Protein AF-A0A3M3ZD03-F1 (afdb_monomer_lite)

Sequence (1119 aa):
MASASLRAPFSVDIQGDQLVVYQADQAEGIVTRTICTLDLRHQHSFYLSSDGVVCRDVQGFEFSLETHDSDETHELLTALSRALLRHGRRKTRRRLMGVFVLLVVLCLGASWLGRALELPVAMPAAQVITPSVPSAPKPDLAKRSAPAPIASEPRQSAADVAPDDGWTLPREVRATLPQKLHNAAERKLFTVDYSSGHARTLYVFSDPGCPNCQRLESSLNTLSDAFNVVVFPVPVIGKETSIAAITPVLCLPPEQRKTAWDRLFDAAPEGVNLGKLRLKPASERVEVKAAQPAGTCDVAEKALGINQTAYQAYRIPGTPWVISDDGRYVPQTLLRDPIRLKAFLDEQPARQVQGGRMRPNDYAVERTRLNRRVYHSALAEWLMGPGSLTLGLAGSVVGGVLYPVSLWLSLPALLVWSPVMLLEPWQMPMRMPSDMDRLDPSTQRQVTGKLLGYLPVTAMRTVMLKAAGILYMGYLRGRDAGRELWLSLDDMTRHILMFGTTGAGKTEALLGYVLGQLGYGKGLIYSDGKAQNDVAAAIVSLARRFGREDDVRMMNFITGGRSRAQELLEDNKSRGQTNTVNAFGIAQETYIINLMDSMLPPAGNDAGWQEKARAMIQALVFSLVYKCRREGTVMSQRTIQAHLPLRAIAKLYIQSVEQQWHEDAQLPLKNYLGTLSGFDLAKVDSPEEWATTALDQHGFLIQQFTRMLALFNDTYGHVFARDAGDIDLKDVVHNDRILVVLIPALEISSTEAATLGRLYVSQLAMILSQDLGEKLEGKPEDILVIRKYKDRFPFLWICDEVGAYYTEKLGELATQVRSLGFCLLLASQEAQRLKSAAGDKVWTLIGNMGVRITGKIMDPKDTLEILQLMAGTEYLPVMSGMVRQAGIMGASWEEADTLSLKDEKKVSVEEVQQLKEGENITLFNGQVIRGSSLYIHDADKLSKEAIRINRFIEVAPPALDTLLAGAPARIRRSYPRADRVQQILYHLAMKPGRSDLENLVLTDPTLVVLNELGEEWRLIWRRRPGAAVRSTLLWHTALEHVPKRGSGYVAQSSTALDLTVGSKRLQAYQAQHIDPARAPKVKGKAPAPRATTSVPPSHDQAPPYFDDGSYSPAPFDWD

InterPro domains:
  IPR012336 Thioredoxin-like fold [PF13098] (195-328)
  IPR027417 P-loop containing nucleoside triphosphate hydrolase [G3DSA:3.40.50.300] (467-586)
  IPR027417 P-loop containing nucleoside triphosphate hydrolase [G3DSA:3.40.50.300] (693-939)
  IPR027417 P-loop containing nucleoside triphosphate hydrolase [SSF52540] (471-927)
  IPR036249 Thioredoxin-like superfamily [SSF52833] (170-345)
  IPR048176 TrbC, F-type conjugative transfer protein [NF041447] (365-1049)

Structure (mmCIF, N/CA/C/O backbone):
data_AF-A0A3M3ZD03-F1
#
_entry.id   AF-A0A3M3ZD03-F1
#
loop_
_atom_site.group_PDB
_atom_site.id
_atom_site.type_symbol
_atom_site.label_atom_id
_atom_site.label_alt_id
_atom_site.label_comp_id
_atom_site.label_asym_id
_atom_site.label_entity_id
_atom_site.label_seq_id
_atom_site.pdbx_PDB_ins_code
_atom_site.Cartn_x
_atom_site.Cartn_y
_atom_site.Cartn_z
_atom_site.occupancy
_atom_site.B_iso_or_equiv
_atom_site.auth_seq_id
_atom_site.auth_comp_id
_atom_site.auth_asym_id
_atom_site.auth_atom_id
_atom_site.pdbx_PDB_model_num
ATOM 1 N N . MET A 1 1 ? 46.909 -82.874 18.736 1.00 33.12 1 MET A N 1
ATOM 2 C CA . MET A 1 1 ? 46.557 -82.681 17.315 1.00 33.12 1 MET A CA 1
ATOM 3 C C . MET A 1 1 ? 45.463 -81.630 17.263 1.00 33.12 1 MET A C 1
ATOM 5 O O . MET A 1 1 ? 44.327 -81.942 17.583 1.00 33.12 1 MET A O 1
ATOM 9 N N . ALA A 1 2 ? 45.829 -80.374 17.007 1.00 30.62 2 ALA A N 1
ATOM 10 C CA . ALA A 1 2 ? 44.877 -79.280 16.848 1.00 30.62 2 ALA A CA 1
ATOM 11 C C . ALA A 1 2 ? 44.423 -79.254 15.384 1.00 30.62 2 ALA A C 1
ATOM 13 O O . ALA A 1 2 ? 45.260 -79.136 14.490 1.00 30.62 2 ALA A O 1
ATOM 14 N N . SER A 1 3 ? 43.122 -79.405 15.134 1.00 30.72 3 SER A N 1
ATOM 15 C CA . SER A 1 3 ? 42.540 -79.150 13.819 1.00 30.72 3 SER A CA 1
ATOM 16 C C . SER A 1 3 ? 42.539 -77.640 13.585 1.00 30.72 3 SER A C 1
ATOM 18 O O . SER A 1 3 ? 41.701 -76.924 14.132 1.00 30.72 3 SER A O 1
ATOM 20 N N . ALA A 1 4 ? 43.497 -77.150 12.802 1.00 34.88 4 ALA A N 1
ATOM 21 C CA . ALA A 1 4 ? 43.417 -75.821 12.220 1.00 34.88 4 ALA A CA 1
ATOM 22 C C . ALA A 1 4 ? 42.181 -75.779 11.309 1.00 34.88 4 ALA A C 1
ATOM 24 O O . ALA A 1 4 ? 42.120 -76.506 10.317 1.00 34.88 4 ALA A O 1
ATOM 25 N N . SER A 1 5 ? 41.179 -74.970 11.653 1.00 35.03 5 SER A N 1
ATOM 26 C CA . SER A 1 5 ? 40.095 -74.664 10.724 1.00 35.03 5 SER A CA 1
ATOM 27 C C . SER A 1 5 ? 40.666 -73.780 9.617 1.00 35.03 5 SER A C 1
ATOM 29 O O . SER A 1 5 ? 40.925 -72.599 9.845 1.00 35.03 5 SER A O 1
ATOM 31 N N . LEU A 1 6 ? 40.888 -74.358 8.437 1.00 47.16 6 LEU A N 1
ATOM 32 C CA . LEU A 1 6 ? 41.046 -73.622 7.184 1.00 47.16 6 LEU A CA 1
ATOM 33 C C . LEU A 1 6 ? 39.794 -72.750 6.992 1.00 47.16 6 LEU A C 1
ATOM 35 O O . LEU A 1 6 ? 38.740 -73.255 6.618 1.00 47.16 6 LEU A O 1
ATOM 39 N N . ARG A 1 7 ? 39.879 -71.458 7.328 1.00 54.72 7 ARG A N 1
ATOM 40 C CA . ARG A 1 7 ? 38.839 -70.466 7.023 1.00 54.72 7 ARG A CA 1
ATOM 41 C C . ARG A 1 7 ? 39.310 -69.637 5.828 1.00 54.72 7 ARG A C 1
ATOM 43 O O . ARG A 1 7 ? 40.436 -69.147 5.817 1.00 54.72 7 ARG A O 1
ATOM 50 N N . ALA A 1 8 ? 38.464 -69.535 4.808 1.00 60.19 8 ALA A N 1
ATOM 51 C CA . ALA A 1 8 ? 38.769 -68.861 3.550 1.00 60.19 8 ALA A CA 1
ATOM 52 C C . ALA A 1 8 ? 38.839 -67.323 3.732 1.00 60.19 8 ALA A C 1
ATOM 54 O O . ALA A 1 8 ? 37.929 -66.757 4.340 1.00 60.19 8 ALA A O 1
ATOM 55 N N . PRO A 1 9 ? 39.866 -66.621 3.215 1.00 66.31 9 PRO A N 1
ATOM 56 C CA . PRO A 1 9 ? 40.000 -65.169 3.365 1.00 66.31 9 PRO A CA 1
ATOM 57 C C . PRO A 1 9 ? 39.006 -64.381 2.492 1.00 66.31 9 PRO A C 1
ATOM 59 O O . PRO A 1 9 ? 38.645 -64.796 1.385 1.00 66.31 9 PRO A O 1
ATOM 62 N N . PHE A 1 10 ? 38.596 -63.197 2.963 1.00 72.69 10 PHE A N 1
ATOM 63 C CA . PHE A 1 10 ? 37.741 -62.280 2.200 1.00 72.69 10 PHE A CA 1
ATOM 64 C C . PHE A 1 10 ? 38.502 -61.664 1.020 1.00 72.69 10 PHE A C 1
ATOM 66 O O . PHE A 1 10 ? 39.571 -61.068 1.179 1.00 72.69 10 PHE A O 1
ATOM 73 N N . SER A 1 11 ? 37.922 -61.755 -0.173 1.00 77.44 11 SER A N 1
ATOM 74 C CA . SER A 1 11 ? 38.433 -61.151 -1.400 1.00 77.44 11 SER A CA 1
ATOM 75 C C . SER A 1 11 ? 37.445 -60.120 -1.939 1.00 77.44 11 SER A C 1
ATOM 77 O O . SER A 1 11 ? 36.230 -60.307 -1.913 1.00 77.44 11 SER A O 1
ATOM 79 N N . VAL A 1 12 ? 37.980 -58.998 -2.418 1.00 81.12 12 VAL A N 1
ATOM 80 C CA . VAL A 1 12 ? 37.195 -57.899 -2.990 1.00 81.12 12 VAL A CA 1
ATOM 81 C C . VAL A 1 12 ? 37.713 -57.636 -4.393 1.00 81.12 12 VAL A C 1
ATOM 83 O O . VAL A 1 12 ? 38.874 -57.246 -4.553 1.00 81.12 12 VAL A O 1
ATOM 86 N N . ASP A 1 13 ? 36.856 -57.823 -5.393 1.00 83.19 13 ASP A N 1
ATOM 87 C CA . ASP A 1 13 ? 37.157 -57.479 -6.782 1.00 83.19 13 ASP A CA 1
ATOM 88 C C . ASP A 1 13 ? 36.322 -56.276 -7.233 1.00 83.19 13 ASP A C 1
ATOM 90 O O . ASP A 1 13 ? 35.200 -56.059 -6.776 1.00 83.19 13 ASP A O 1
ATOM 94 N N . ILE A 1 14 ? 36.898 -55.455 -8.113 1.00 81.69 14 ILE A N 1
ATOM 95 C CA . ILE A 1 14 ? 36.231 -54.279 -8.675 1.00 81.69 14 ILE A CA 1
ATOM 96 C C . ILE A 1 14 ? 36.340 -54.343 -10.196 1.00 81.69 14 ILE A C 1
ATOM 98 O O . ILE A 1 14 ? 37.401 -54.052 -10.766 1.00 81.69 14 ILE A O 1
ATOM 102 N N . GLN A 1 15 ? 35.223 -54.656 -10.850 1.00 78.38 15 GLN A N 1
ATOM 103 C CA . GLN A 1 15 ? 35.100 -54.695 -12.304 1.00 78.38 15 GLN A CA 1
ATOM 104 C C . GLN A 1 15 ? 34.228 -53.535 -12.784 1.00 78.38 15 GLN A C 1
ATOM 106 O O . GLN A 1 15 ? 33.043 -53.437 -12.479 1.00 78.38 15 GLN A O 1
ATOM 111 N N . GLY A 1 16 ? 34.834 -52.613 -13.537 1.00 79.19 16 GLY A N 1
ATOM 112 C CA . GLY A 1 16 ? 34.157 -51.379 -13.937 1.00 79.19 16 GLY A CA 1
ATOM 113 C C . GLY A 1 16 ? 33.800 -50.523 -12.720 1.00 79.19 16 GLY A C 1
ATOM 114 O O . GLY A 1 16 ? 34.702 -50.101 -11.995 1.00 79.19 16 GLY A O 1
ATOM 115 N N . ASP A 1 17 ? 32.503 -50.279 -12.527 1.00 79.75 17 ASP A N 1
ATOM 116 C CA . ASP A 1 17 ? 31.950 -49.560 -11.373 1.00 79.75 17 ASP A CA 1
ATOM 117 C C . ASP A 1 17 ? 31.309 -50.507 -10.334 1.00 79.75 17 ASP A C 1
ATOM 119 O O . ASP A 1 17 ? 30.810 -50.035 -9.321 1.00 79.75 17 ASP A O 1
ATOM 123 N N . GLN A 1 18 ? 31.347 -51.831 -10.531 1.00 83.25 18 GLN A N 1
ATOM 124 C CA . GLN A 1 18 ? 30.811 -52.794 -9.565 1.00 83.25 18 GLN A CA 1
ATOM 125 C C . GLN A 1 18 ? 31.908 -53.321 -8.635 1.00 83.25 18 GLN A C 1
ATOM 127 O O . GLN A 1 18 ? 32.960 -53.775 -9.089 1.00 83.25 18 GLN A O 1
ATOM 132 N N . LEU A 1 19 ? 31.649 -53.268 -7.330 1.00 84.50 19 LEU A N 1
ATOM 133 C CA . LEU A 1 19 ? 32.459 -53.857 -6.270 1.00 84.50 19 LEU A CA 1
ATOM 134 C C . LEU A 1 19 ? 31.780 -55.137 -5.787 1.00 84.50 19 LEU A C 1
ATOM 136 O O . LEU A 1 19 ? 30.629 -55.102 -5.362 1.00 84.50 19 LEU A O 1
ATOM 140 N N . VAL A 1 20 ? 32.497 -56.255 -5.829 1.00 84.75 20 VAL A N 1
ATOM 141 C CA . VAL A 1 20 ? 32.002 -57.564 -5.391 1.00 84.75 20 VAL A CA 1
ATOM 142 C C . VAL A 1 20 ? 32.858 -58.051 -4.232 1.00 84.75 20 VAL A C 1
ATOM 144 O O . VAL A 1 20 ? 34.078 -58.169 -4.360 1.00 84.75 20 VAL A O 1
ATOM 147 N N . VAL A 1 21 ? 32.216 -58.337 -3.103 1.00 83.94 21 VAL A N 1
ATOM 148 C CA . VAL A 1 21 ? 32.845 -58.938 -1.924 1.00 83.94 21 VAL A CA 1
ATOM 149 C C . VAL A 1 21 ? 32.459 -60.407 -1.870 1.00 83.94 21 VAL A C 1
ATOM 151 O O . VAL A 1 21 ? 31.273 -60.740 -1.854 1.00 83.94 21 VAL A O 1
ATOM 154 N N . TYR A 1 22 ? 33.451 -61.288 -1.816 1.00 81.81 22 TYR A N 1
ATOM 155 C CA . TYR A 1 22 ? 33.236 -62.727 -1.749 1.00 81.81 22 TYR A CA 1
ATOM 156 C C . TYR A 1 22 ? 34.307 -63.418 -0.903 1.00 81.81 22 TYR A C 1
ATOM 158 O O . TYR A 1 22 ? 35.400 -62.897 -0.689 1.00 81.81 22 TYR A O 1
ATOM 166 N N . GLN A 1 23 ? 33.989 -64.610 -0.418 1.00 77.75 23 GLN A N 1
ATOM 167 C CA . GLN A 1 23 ? 34.917 -65.490 0.277 1.00 77.75 23 GLN A CA 1
ATOM 168 C C . GLN A 1 23 ? 35.384 -66.571 -0.707 1.00 77.75 23 GLN A C 1
ATOM 170 O O . GLN A 1 23 ? 34.569 -67.138 -1.441 1.00 77.75 23 GLN A O 1
ATOM 175 N N . ALA A 1 24 ? 36.694 -66.807 -0.782 1.00 65.50 24 ALA A N 1
ATOM 176 C CA . ALA A 1 24 ? 37.278 -67.777 -1.709 1.00 65.50 24 ALA A CA 1
ATOM 177 C C . ALA A 1 24 ? 38.347 -68.614 -1.013 1.00 65.50 24 ALA A C 1
ATOM 179 O O . ALA A 1 24 ? 39.208 -68.073 -0.317 1.00 65.50 24 ALA A O 1
ATOM 180 N N . ASP A 1 25 ? 38.291 -69.929 -1.213 1.00 62.06 25 ASP A N 1
ATOM 181 C CA . ASP A 1 25 ? 39.289 -70.843 -0.668 1.00 62.06 25 ASP A CA 1
ATOM 182 C C . ASP A 1 25 ? 40.541 -70.850 -1.560 1.00 62.06 25 ASP A C 1
ATOM 184 O O . ASP A 1 25 ? 40.458 -70.991 -2.786 1.00 62.06 25 ASP A O 1
ATOM 188 N N . GLN A 1 26 ? 41.716 -70.653 -0.958 1.00 54.50 26 GLN A N 1
ATOM 189 C CA . GLN A 1 26 ? 42.963 -70.428 -1.699 1.00 54.50 26 GLN A CA 1
ATOM 190 C C . GLN A 1 26 ? 43.476 -71.681 -2.423 1.00 54.50 26 GLN A C 1
ATOM 192 O O . GLN A 1 26 ? 44.328 -71.553 -3.301 1.00 54.50 26 GLN A O 1
ATOM 197 N N . ALA A 1 27 ? 42.965 -72.871 -2.094 1.00 53.16 27 ALA A N 1
ATOM 198 C CA . ALA A 1 27 ? 43.420 -74.125 -2.691 1.00 53.16 27 ALA A CA 1
ATOM 199 C C . ALA A 1 27 ? 42.827 -74.414 -4.086 1.00 53.16 27 ALA A C 1
ATOM 201 O O . ALA A 1 27 ? 43.486 -75.078 -4.881 1.00 53.16 27 ALA A O 1
ATOM 202 N N . GLU A 1 28 ? 41.636 -73.894 -4.418 1.00 54.72 28 GLU A N 1
ATOM 203 C CA . GLU A 1 28 ? 40.950 -74.221 -5.687 1.00 54.72 28 GLU A CA 1
ATOM 204 C C . GLU A 1 28 ? 40.420 -73.004 -6.469 1.00 54.72 28 GLU A C 1
ATOM 206 O O . GLU A 1 28 ? 39.967 -73.152 -7.602 1.00 54.72 28 GLU A O 1
ATOM 211 N N . GLY A 1 29 ? 40.479 -71.782 -5.919 1.00 54.53 29 GLY A N 1
ATOM 212 C CA . GLY A 1 29 ? 39.998 -70.576 -6.615 1.00 54.53 29 GLY A CA 1
ATOM 213 C C . GLY A 1 29 ? 38.481 -70.546 -6.852 1.00 54.53 29 GLY A C 1
ATOM 214 O O . GLY A 1 29 ? 37.985 -69.687 -7.583 1.00 54.53 29 GLY A O 1
ATOM 215 N N . ILE A 1 30 ? 37.741 -71.467 -6.232 1.00 59.69 30 ILE A N 1
ATOM 216 C CA . ILE A 1 30 ? 36.285 -71.560 -6.304 1.00 59.69 30 ILE A CA 1
ATOM 217 C C . ILE A 1 30 ? 35.687 -70.570 -5.295 1.00 59.69 30 ILE A C 1
ATOM 219 O O . ILE A 1 30 ? 36.032 -70.574 -4.110 1.00 59.69 30 ILE A O 1
ATOM 223 N N . VAL A 1 31 ? 34.796 -69.696 -5.773 1.00 62.91 31 VAL A N 1
ATOM 224 C CA . VAL A 1 31 ? 34.052 -68.749 -4.930 1.00 62.91 31 VAL A CA 1
ATOM 225 C C . VAL A 1 31 ? 33.046 -69.534 -4.095 1.00 62.91 31 VAL A C 1
ATOM 227 O O . VAL A 1 31 ? 32.123 -70.131 -4.644 1.00 62.91 31 VAL A O 1
ATOM 230 N N . THR A 1 32 ? 33.214 -69.537 -2.774 1.00 61.72 32 THR A N 1
ATOM 231 C CA . THR A 1 32 ? 32.361 -70.318 -1.867 1.00 61.72 32 THR A CA 1
ATOM 232 C C . THR A 1 32 ? 31.129 -69.536 -1.414 1.00 61.72 32 THR A C 1
ATOM 234 O O . THR A 1 32 ? 30.069 -70.129 -1.228 1.00 61.72 32 THR A O 1
ATOM 237 N N . ARG A 1 33 ? 31.227 -68.204 -1.274 1.00 72.25 33 ARG A N 1
ATOM 238 C CA . ARG A 1 33 ? 30.098 -67.336 -0.888 1.00 72.25 33 ARG A CA 1
ATOM 239 C C . ARG A 1 33 ? 30.298 -65.896 -1.364 1.00 72.25 33 ARG A C 1
ATOM 241 O O . ARG A 1 33 ? 31.300 -65.272 -1.027 1.00 72.25 33 ARG A O 1
ATOM 248 N N . THR A 1 34 ? 29.324 -65.337 -2.084 1.00 76.50 34 THR A N 1
ATOM 249 C CA . THR A 1 34 ? 29.262 -63.893 -2.381 1.00 76.50 34 THR A CA 1
ATOM 250 C C . THR A 1 34 ? 28.507 -63.185 -1.262 1.00 76.50 34 THR A C 1
ATOM 252 O O . THR A 1 34 ? 27.399 -63.588 -0.919 1.00 76.50 34 THR A O 1
ATOM 255 N N . ILE A 1 35 ? 29.110 -62.149 -0.681 1.00 75.19 35 ILE A N 1
ATOM 256 C CA . ILE A 1 35 ? 28.573 -61.430 0.483 1.00 75.19 35 ILE A CA 1
ATOM 257 C C . ILE A 1 35 ? 27.744 -60.237 0.024 1.00 75.19 35 ILE A C 1
ATOM 259 O O . ILE A 1 35 ? 26.607 -60.072 0.453 1.00 75.19 35 ILE A O 1
ATOM 263 N N . CYS A 1 36 ? 28.294 -59.412 -0.868 1.00 78.19 36 CYS A N 1
ATOM 264 C CA . CYS A 1 36 ? 27.559 -58.290 -1.437 1.00 78.19 36 CYS A CA 1
ATOM 265 C C . CYS A 1 36 ? 28.145 -57.830 -2.774 1.00 78.19 36 CYS A C 1
ATOM 267 O O . CYS A 1 36 ? 29.327 -58.022 -3.074 1.00 78.19 36 CYS A O 1
ATOM 269 N N . THR A 1 37 ? 27.291 -57.187 -3.564 1.00 81.50 37 THR A N 1
ATOM 270 C CA . THR A 1 37 ? 27.637 -56.509 -4.815 1.00 81.50 37 THR A CA 1
ATOM 271 C C . THR A 1 37 ? 27.152 -55.068 -4.732 1.00 81.50 37 THR A C 1
ATOM 273 O O . THR A 1 37 ? 25.969 -54.841 -4.484 1.00 81.50 37 THR A O 1
ATOM 276 N N . LEU A 1 38 ? 28.046 -54.103 -4.928 1.00 80.88 38 LEU A N 1
ATOM 277 C CA . LEU A 1 38 ? 27.780 -52.676 -4.748 1.00 80.88 38 LEU A CA 1
ATOM 278 C C . LEU A 1 38 ? 28.172 -51.876 -5.990 1.00 80.88 38 LEU A C 1
ATOM 280 O O . LEU A 1 38 ? 29.216 -52.136 -6.585 1.00 80.88 38 LEU A O 1
ATOM 284 N N . ASP A 1 39 ? 27.368 -50.878 -6.360 1.00 80.50 39 ASP A N 1
ATOM 285 C CA . ASP A 1 39 ? 27.700 -49.943 -7.440 1.00 80.50 39 ASP A CA 1
ATOM 286 C C . ASP A 1 39 ? 28.439 -48.723 -6.870 1.00 80.50 39 ASP A C 1
ATOM 288 O O . ASP A 1 39 ? 27.888 -47.880 -6.164 1.00 80.50 39 ASP A O 1
ATOM 292 N N . LEU A 1 40 ? 29.718 -48.589 -7.210 1.00 77.44 40 LEU A N 1
ATOM 293 C CA . LEU A 1 40 ? 30.585 -47.510 -6.743 1.00 77.44 40 LEU A CA 1
ATOM 294 C C . LEU A 1 40 ? 30.135 -46.114 -7.202 1.00 77.44 40 LEU A C 1
ATOM 296 O O . LEU A 1 40 ? 30.626 -45.118 -6.659 1.00 77.44 40 LEU A O 1
ATOM 300 N N . ARG A 1 41 ? 29.211 -45.994 -8.166 1.00 77.00 41 ARG A N 1
ATOM 301 C CA . ARG A 1 41 ? 28.620 -44.704 -8.572 1.00 77.00 41 ARG A CA 1
ATOM 302 C C . ARG A 1 41 ? 27.841 -44.037 -7.446 1.00 77.00 41 ARG A C 1
ATOM 304 O O . ARG A 1 41 ? 27.791 -42.810 -7.404 1.00 77.00 41 ARG A O 1
ATOM 311 N N . HIS A 1 42 ? 27.308 -44.831 -6.524 1.00 74.88 42 HIS A N 1
ATOM 312 C CA . HIS A 1 42 ? 26.517 -44.364 -5.392 1.00 74.88 42 HIS A CA 1
ATOM 313 C C . HIS A 1 42 ? 27.384 -43.856 -4.222 1.00 74.88 42 HIS A C 1
ATOM 315 O O . HIS A 1 42 ? 26.862 -43.399 -3.221 1.00 74.88 42 HIS A O 1
ATOM 321 N N . GLN A 1 43 ? 28.721 -43.859 -4.346 1.00 72.94 43 GLN A N 1
ATOM 322 C CA . GLN A 1 43 ? 29.657 -43.312 -3.345 1.00 72.94 43 GLN A CA 1
ATOM 323 C C . GLN A 1 43 ? 29.438 -43.853 -1.921 1.00 72.94 43 GLN A C 1
ATOM 325 O O . GLN A 1 43 ? 29.333 -43.104 -0.950 1.00 72.94 43 GLN A O 1
ATOM 330 N N . HIS A 1 44 ? 29.421 -45.176 -1.796 1.00 77.00 44 HIS A N 1
ATOM 331 C CA . HIS A 1 44 ? 29.305 -45.849 -0.509 1.00 77.00 44 HIS A CA 1
ATOM 332 C C . HIS A 1 44 ? 30.468 -45.524 0.447 1.00 77.00 44 HIS A C 1
ATOM 334 O O . HIS A 1 44 ? 31.640 -45.502 0.059 1.00 77.00 44 HIS A O 1
ATOM 340 N N . SER A 1 45 ? 30.136 -45.329 1.722 1.00 77.75 45 SER A N 1
ATOM 341 C CA . SER A 1 45 ? 31.073 -45.181 2.837 1.00 77.75 45 SER A CA 1
ATOM 342 C C . SER A 1 45 ? 31.031 -46.422 3.728 1.00 77.75 45 SER A C 1
ATOM 344 O O . SER A 1 45 ? 29.963 -46.976 3.967 1.00 77.75 45 SER A O 1
ATOM 346 N N . PHE A 1 46 ? 32.195 -46.873 4.199 1.00 80.31 46 PHE A N 1
ATOM 347 C CA . PHE A 1 46 ? 32.319 -48.059 5.050 1.00 80.31 46 PHE A CA 1
ATOM 348 C C . PHE A 1 46 ? 32.923 -47.660 6.393 1.00 80.31 46 PHE A C 1
ATOM 350 O O . PHE A 1 46 ? 33.963 -46.998 6.422 1.00 80.31 46 PHE A O 1
ATOM 357 N N . TYR A 1 47 ? 32.292 -48.058 7.494 1.00 75.44 47 TYR A N 1
ATOM 358 C CA . TYR A 1 47 ? 32.796 -47.819 8.848 1.00 75.44 47 TYR A CA 1
ATOM 359 C C . TYR A 1 47 ? 32.520 -49.009 9.767 1.00 75.44 47 TYR A C 1
ATOM 361 O O . TYR A 1 47 ? 31.695 -49.870 9.473 1.00 75.44 47 TYR A O 1
ATOM 369 N N . LEU A 1 48 ? 33.253 -49.066 10.878 1.00 74.00 48 LEU A N 1
ATOM 370 C CA . LEU A 1 48 ? 33.087 -50.091 11.905 1.00 74.00 48 LEU A CA 1
ATOM 371 C C . LEU A 1 48 ? 31.958 -49.691 12.859 1.00 74.00 48 LEU A C 1
ATOM 373 O O . LEU A 1 48 ? 31.959 -48.574 13.378 1.00 74.00 48 LEU A O 1
ATOM 377 N N . SER A 1 49 ? 31.030 -50.611 13.099 1.00 69.12 49 SER A N 1
ATOM 378 C CA . SER A 1 49 ? 30.030 -50.547 14.168 1.00 69.12 49 SER A CA 1
ATOM 379 C C . SER A 1 49 ? 30.239 -51.724 15.129 1.00 69.12 49 SER A C 1
ATOM 381 O O . SER A 1 49 ? 30.973 -52.657 14.804 1.00 69.12 49 SER A O 1
ATOM 383 N N . SER A 1 50 ? 29.608 -51.701 16.307 1.00 60.66 50 SER A N 1
ATOM 384 C CA . SER A 1 50 ? 29.727 -52.762 17.326 1.00 60.66 50 SER A CA 1
ATOM 385 C C . SER A 1 50 ? 29.365 -54.162 16.813 1.00 60.66 50 SER A C 1
ATOM 387 O O . SER A 1 50 ? 29.885 -55.137 17.343 1.00 60.66 50 SER A O 1
ATOM 389 N N . ASP A 1 51 ? 28.551 -54.237 15.754 1.00 58.34 51 ASP A N 1
ATOM 390 C CA . ASP A 1 51 ? 28.016 -55.480 15.183 1.00 58.34 51 ASP A CA 1
ATOM 391 C C . ASP A 1 51 ? 28.603 -55.837 13.793 1.00 58.34 51 ASP A C 1
ATOM 393 O O . ASP A 1 51 ? 28.066 -56.701 13.104 1.00 58.34 51 ASP A O 1
ATOM 397 N N . GLY A 1 52 ? 29.686 -55.176 13.343 1.00 71.81 52 GLY A N 1
ATOM 398 C CA . GLY A 1 52 ? 30.379 -55.499 12.080 1.00 71.81 52 GLY A CA 1
ATOM 399 C C . GLY A 1 52 ? 30.729 -54.292 11.193 1.00 71.81 52 GLY A C 1
ATOM 400 O O . GLY A 1 52 ? 30.713 -53.138 11.632 1.00 71.81 52 GLY A O 1
ATOM 401 N N . VAL A 1 53 ? 31.071 -54.543 9.920 1.00 76.69 53 VAL A N 1
ATOM 402 C CA . VAL A 1 53 ? 31.344 -53.478 8.930 1.00 76.69 53 VAL A CA 1
ATOM 403 C C . VAL A 1 53 ? 30.022 -52.977 8.348 1.00 76.69 53 VAL A C 1
ATOM 405 O O . VAL A 1 53 ? 29.304 -53.735 7.704 1.00 76.69 53 VAL A O 1
ATOM 408 N N . VAL A 1 54 ? 29.709 -51.694 8.528 1.00 78.81 54 VAL A N 1
ATOM 409 C CA . VAL A 1 54 ? 28.492 -51.066 7.991 1.00 78.81 54 VAL A CA 1
ATOM 410 C C . VAL A 1 54 ? 28.816 -50.302 6.714 1.00 78.81 54 VAL A C 1
ATOM 412 O O . VAL A 1 54 ? 29.808 -49.571 6.644 1.00 78.81 54 VAL A O 1
ATOM 415 N N . CYS A 1 55 ? 27.965 -50.471 5.704 1.00 80.00 55 CYS A N 1
ATOM 416 C CA . CYS A 1 55 ? 27.993 -49.721 4.458 1.00 80.00 55 CYS A CA 1
ATOM 417 C C . CYS A 1 55 ? 26.856 -48.694 4.450 1.00 80.00 55 CYS A C 1
ATOM 419 O O . CYS A 1 55 ? 25.702 -49.059 4.666 1.00 80.00 55 CYS A O 1
ATOM 421 N N . ARG A 1 56 ? 27.178 -47.425 4.178 1.00 79.56 56 ARG A N 1
ATOM 422 C CA . ARG A 1 56 ? 26.214 -46.325 4.058 1.00 79.56 56 ARG A CA 1
ATOM 423 C C . ARG A 1 56 ? 26.322 -45.652 2.691 1.00 79.56 56 ARG A C 1
ATOM 425 O O . ARG A 1 56 ? 27.402 -45.189 2.317 1.00 79.56 56 ARG A O 1
ATOM 432 N N . ASP A 1 57 ? 25.207 -45.561 1.972 1.00 77.62 57 ASP A N 1
ATOM 433 C CA . ASP A 1 57 ? 25.063 -44.777 0.731 1.00 77.62 57 ASP A CA 1
ATOM 434 C C . ASP A 1 57 ? 24.888 -43.266 1.042 1.00 77.62 57 ASP A C 1
ATOM 436 O O . ASP A 1 57 ? 24.527 -42.880 2.153 1.00 77.62 57 ASP A O 1
ATOM 440 N N . VAL A 1 58 ? 25.104 -42.385 0.065 1.00 71.69 58 VAL A N 1
ATOM 441 C CA . VAL A 1 58 ? 24.890 -40.927 0.119 1.00 71.69 58 VAL A CA 1
ATOM 442 C C . VAL A 1 58 ? 23.454 -40.556 0.504 1.00 71.69 58 VAL A C 1
ATOM 444 O O . VAL A 1 58 ? 23.233 -39.508 1.107 1.00 71.69 58 VAL A O 1
ATOM 447 N N . GLN A 1 59 ? 22.479 -41.418 0.204 1.00 70.94 59 GLN A N 1
ATOM 448 C CA . GLN A 1 59 ? 21.080 -41.246 0.618 1.00 70.94 59 GLN A CA 1
ATOM 449 C C . GLN A 1 59 ? 20.821 -41.625 2.091 1.00 70.94 59 GLN A C 1
ATOM 451 O O . GLN A 1 59 ? 19.700 -41.478 2.570 1.00 70.94 59 GLN A O 1
ATOM 456 N N . GLY A 1 60 ? 21.842 -42.093 2.818 1.00 68.12 60 GLY A N 1
ATOM 457 C CA . GLY A 1 60 ? 21.755 -42.450 4.236 1.00 68.12 60 GLY A CA 1
ATOM 458 C C . GLY A 1 60 ? 21.249 -43.866 4.516 1.00 68.12 60 GLY A C 1
ATOM 459 O O . GLY A 1 60 ? 21.056 -44.205 5.678 1.00 68.12 60 GLY A O 1
ATOM 460 N N . PHE A 1 61 ? 21.048 -44.696 3.487 1.00 74.19 61 PHE A N 1
ATOM 461 C CA . PHE A 1 61 ? 20.678 -46.101 3.663 1.00 74.19 61 PHE A CA 1
ATOM 462 C C . PHE A 1 61 ? 21.872 -46.909 4.179 1.00 74.19 61 PHE A C 1
ATOM 464 O O . PHE A 1 61 ? 22.951 -46.860 3.582 1.00 74.19 61 PHE A O 1
ATOM 471 N N . GLU A 1 62 ? 21.667 -47.642 5.273 1.00 80.94 62 GLU A N 1
ATOM 472 C CA . GLU A 1 62 ? 22.682 -48.443 5.957 1.00 80.94 62 GLU A CA 1
ATOM 473 C C . GLU A 1 62 ? 22.325 -49.922 5.945 1.00 80.94 62 GLU A C 1
ATOM 475 O O . GLU A 1 62 ? 21.197 -50.298 6.259 1.00 80.94 62 GLU A O 1
ATOM 480 N N . PHE A 1 63 ? 23.311 -50.765 5.658 1.00 77.88 63 PHE A N 1
ATOM 481 C CA . PHE A 1 63 ? 23.219 -52.198 5.911 1.00 77.88 63 PHE A CA 1
ATOM 482 C C . PHE A 1 63 ? 24.561 -52.726 6.431 1.00 77.88 63 PHE A C 1
ATOM 484 O O . PHE A 1 63 ? 25.634 -52.236 6.059 1.00 77.88 63 PHE A O 1
ATOM 491 N N . SER A 1 64 ? 24.502 -53.703 7.333 1.00 74.00 64 SER A N 1
ATOM 492 C CA . SER A 1 64 ? 25.676 -54.356 7.907 1.00 74.00 64 SER A CA 1
ATOM 493 C C . SER A 1 64 ? 26.121 -55.536 7.046 1.00 74.00 64 SER A C 1
ATOM 495 O O . SER A 1 64 ? 25.311 -56.289 6.507 1.00 74.00 64 SER A O 1
ATOM 497 N N . LEU A 1 65 ? 27.434 -55.694 6.910 1.00 74.50 65 LEU A N 1
ATOM 498 C CA . LEU A 1 65 ? 28.057 -56.882 6.344 1.00 74.50 65 LEU A CA 1
ATOM 499 C C . LEU A 1 65 ? 28.302 -57.863 7.492 1.00 74.50 65 LEU A C 1
ATOM 501 O O . LEU A 1 65 ? 29.053 -57.550 8.416 1.00 74.50 65 LEU A O 1
ATOM 505 N N . GLU A 1 66 ? 27.649 -59.024 7.442 1.00 64.75 66 GLU A N 1
ATOM 506 C CA . GLU A 1 66 ? 27.771 -60.060 8.471 1.00 64.75 66 GLU A CA 1
ATOM 507 C C . GLU A 1 66 ? 29.217 -60.578 8.563 1.00 64.75 66 GLU A C 1
ATOM 509 O O . GLU A 1 66 ? 29.763 -61.109 7.594 1.00 64.75 66 GLU A O 1
ATOM 514 N N . THR A 1 67 ? 29.829 -60.439 9.741 1.00 68.06 67 THR A N 1
ATOM 515 C CA . THR A 1 67 ? 31.136 -61.021 10.098 1.00 68.06 67 THR A CA 1
ATOM 516 C C . THR A 1 67 ? 30.994 -61.748 11.429 1.00 68.06 67 THR A C 1
ATOM 518 O O . THR A 1 67 ? 30.314 -61.228 12.312 1.00 68.06 67 THR A O 1
ATOM 521 N N . HIS A 1 68 ? 31.600 -62.927 11.590 1.00 64.94 68 HIS A N 1
ATOM 522 C CA . HIS A 1 68 ? 31.341 -63.769 12.764 1.00 64.94 68 HIS A CA 1
ATOM 523 C C . HIS A 1 68 ? 32.224 -63.426 13.972 1.00 64.94 68 HIS A C 1
ATOM 525 O O . HIS A 1 68 ? 31.763 -63.565 15.100 1.00 64.94 68 HIS A O 1
ATOM 531 N N . ASP A 1 69 ? 33.446 -62.935 13.736 1.00 69.38 69 ASP A N 1
ATOM 532 C CA . ASP A 1 69 ? 34.437 -62.606 14.769 1.00 69.38 69 ASP A CA 1
ATOM 533 C C . ASP A 1 69 ? 35.076 -61.220 14.518 1.00 69.38 69 ASP A C 1
ATOM 535 O O . ASP A 1 69 ? 35.154 -60.751 13.380 1.00 69.38 69 ASP A O 1
ATOM 539 N N . SER A 1 70 ? 35.603 -60.568 15.566 1.00 66.94 70 SER A N 1
ATOM 540 C CA . SER A 1 70 ? 36.228 -59.231 15.470 1.00 66.94 70 SER A CA 1
ATOM 541 C C . SER A 1 70 ? 37.450 -59.173 14.544 1.00 66.94 70 SER A C 1
ATOM 543 O O . SER A 1 70 ? 37.760 -58.116 13.982 1.00 66.94 70 SER A O 1
ATOM 545 N N . ASP A 1 71 ? 38.138 -60.304 14.384 1.00 69.25 71 ASP A N 1
ATOM 546 C CA . ASP A 1 71 ? 39.299 -60.445 13.502 1.00 69.25 71 ASP A CA 1
ATOM 547 C C . ASP A 1 71 ? 38.870 -60.497 12.024 1.00 69.25 71 ASP A C 1
ATOM 549 O O . ASP A 1 71 ? 39.490 -59.845 11.180 1.00 69.25 71 ASP A O 1
ATOM 553 N N . GLU A 1 72 ? 37.743 -61.154 11.715 1.00 72.12 72 GLU A N 1
ATOM 554 C CA . GLU A 1 72 ? 37.139 -61.166 10.373 1.00 72.12 72 GLU A CA 1
ATOM 555 C C . GLU A 1 72 ? 36.663 -59.767 9.961 1.00 72.12 72 GLU A C 1
ATOM 557 O O . GLU A 1 72 ? 36.846 -59.352 8.814 1.00 72.12 72 GLU A O 1
ATOM 562 N N . THR A 1 73 ? 36.117 -58.994 10.908 1.00 73.44 73 THR A N 1
ATOM 563 C CA . THR A 1 73 ? 35.709 -57.602 10.673 1.00 73.44 73 THR A CA 1
ATOM 564 C C . THR A 1 73 ? 36.894 -56.731 10.242 1.00 73.44 73 THR A C 1
ATOM 566 O O . THR A 1 73 ? 36.786 -55.935 9.302 1.00 73.44 73 THR A O 1
ATOM 569 N N . HIS A 1 74 ? 38.052 -56.900 10.890 1.00 74.81 74 HIS A N 1
ATOM 570 C CA . HIS A 1 74 ? 39.272 -56.174 10.535 1.00 74.81 74 HIS A CA 1
ATOM 571 C C . HIS A 1 74 ? 39.855 -56.644 9.201 1.00 74.81 74 HIS A C 1
ATOM 573 O O . HIS A 1 74 ? 40.295 -55.814 8.396 1.00 74.81 74 HIS A O 1
ATOM 579 N N . GLU A 1 75 ? 39.846 -57.948 8.926 1.00 77.38 75 GLU A N 1
ATOM 580 C CA . GLU A 1 75 ? 40.355 -58.501 7.672 1.00 77.38 75 GLU A CA 1
ATOM 581 C C . GLU A 1 75 ? 39.535 -58.015 6.466 1.00 77.38 75 GLU A C 1
ATOM 583 O O . GLU A 1 75 ? 40.110 -57.517 5.488 1.00 77.38 75 GLU A O 1
ATOM 588 N N . LEU A 1 76 ? 38.202 -58.038 6.575 1.00 79.88 76 LEU A N 1
ATOM 589 C CA . LEU A 1 76 ? 37.278 -57.548 5.553 1.00 79.88 76 LEU A CA 1
ATOM 590 C C . LEU A 1 76 ? 37.468 -56.049 5.275 1.00 79.88 76 LEU A C 1
ATOM 592 O O . LEU A 1 76 ? 37.599 -55.640 4.11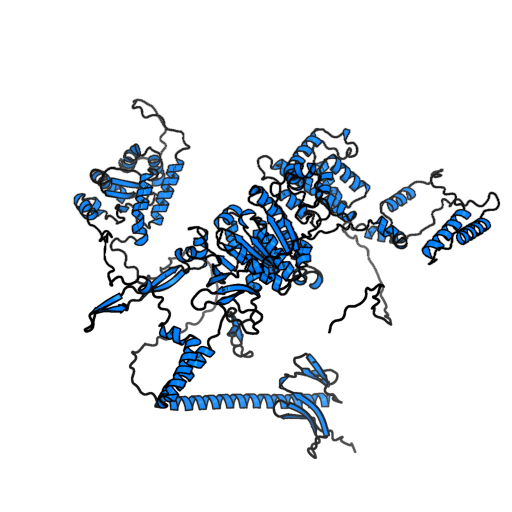7 1.00 79.88 76 LEU A O 1
ATOM 596 N N . LEU A 1 77 ? 37.557 -55.218 6.318 1.00 79.25 77 LEU A N 1
ATOM 597 C CA . LEU A 1 77 ? 37.792 -53.778 6.159 1.00 79.25 77 LEU A CA 1
ATOM 598 C C . LEU A 1 77 ? 39.159 -53.492 5.513 1.00 79.25 77 LEU A C 1
ATOM 600 O O . LEU A 1 77 ? 39.310 -52.594 4.675 1.00 79.25 77 LEU A O 1
ATOM 604 N N . THR A 1 78 ? 40.171 -54.287 5.859 1.00 80.12 78 THR A N 1
ATOM 605 C CA . THR A 1 78 ? 41.518 -54.170 5.290 1.00 80.12 78 THR A CA 1
ATOM 606 C C . THR A 1 78 ? 41.553 -54.627 3.825 1.00 80.12 78 THR A C 1
ATOM 608 O O . THR A 1 78 ? 42.328 -54.093 3.026 1.00 80.12 78 THR A O 1
ATOM 611 N N . ALA A 1 79 ? 40.725 -55.598 3.433 1.00 79.31 79 ALA A N 1
ATOM 612 C CA . ALA A 1 79 ? 40.553 -56.011 2.040 1.00 79.31 79 ALA A CA 1
ATOM 613 C C . ALA A 1 79 ? 39.819 -54.935 1.213 1.00 79.31 79 ALA A C 1
ATOM 615 O O . ALA A 1 79 ? 40.317 -54.529 0.158 1.00 79.31 79 ALA A O 1
ATOM 616 N N . LEU A 1 80 ? 38.712 -54.390 1.734 1.00 82.19 80 LEU A N 1
ATOM 617 C CA . LEU A 1 80 ? 37.932 -53.310 1.111 1.00 82.19 80 LEU A CA 1
ATOM 618 C C . LEU A 1 80 ? 38.768 -52.041 0.894 1.00 82.19 80 LEU A C 1
ATOM 620 O O . LEU A 1 80 ? 38.822 -51.503 -0.214 1.00 82.19 80 LEU A O 1
ATOM 624 N N . SER A 1 81 ? 39.484 -51.585 1.925 1.00 80.00 81 SER A N 1
ATOM 625 C CA . SER A 1 81 ? 40.330 -50.387 1.839 1.00 80.00 81 SER A CA 1
ATOM 626 C C . SER A 1 81 ? 41.458 -50.543 0.812 1.00 80.00 81 SER A C 1
ATOM 628 O O . SER A 1 81 ? 41.689 -49.642 -0.001 1.00 80.00 81 SER A O 1
ATOM 630 N N . ARG A 1 82 ? 42.127 -51.705 0.770 1.00 81.38 82 ARG A N 1
ATOM 631 C CA . ARG A 1 82 ? 43.165 -51.999 -0.234 1.00 81.38 82 ARG A CA 1
ATOM 632 C C . ARG A 1 82 ? 42.607 -52.010 -1.658 1.00 81.38 82 ARG A C 1
ATOM 634 O O . ARG A 1 82 ? 43.257 -51.458 -2.553 1.00 81.38 82 ARG A O 1
ATOM 641 N N . ALA A 1 83 ? 41.435 -52.604 -1.883 1.00 80.00 83 ALA A N 1
ATOM 642 C CA . ALA A 1 83 ? 40.801 -52.663 -3.200 1.00 80.00 83 ALA A CA 1
ATOM 643 C C . ALA A 1 83 ? 40.385 -51.266 -3.699 1.00 80.00 83 ALA A C 1
ATOM 645 O O . ALA A 1 83 ? 40.764 -50.866 -4.805 1.00 80.00 83 ALA A O 1
ATOM 646 N N . LEU A 1 84 ? 39.715 -50.475 -2.853 1.00 78.94 84 LEU A N 1
ATOM 647 C CA . LEU A 1 84 ? 39.275 -49.114 -3.178 1.00 78.94 84 LEU A CA 1
ATOM 648 C C . LEU A 1 84 ? 40.456 -48.166 -3.451 1.00 78.94 84 LEU A C 1
ATOM 650 O O . LEU A 1 84 ? 40.435 -47.414 -4.428 1.00 78.94 84 LEU A O 1
ATOM 654 N N . LEU A 1 85 ? 41.538 -48.248 -2.666 1.00 78.06 85 LEU A N 1
ATOM 655 C CA . LEU A 1 85 ? 42.750 -47.449 -2.893 1.00 78.06 85 LEU A CA 1
ATOM 656 C C . LEU A 1 85 ? 43.455 -47.811 -4.210 1.00 78.06 85 LEU A C 1
ATOM 658 O O . LEU A 1 85 ? 43.923 -46.923 -4.934 1.00 78.06 85 LEU A O 1
ATOM 662 N N . ARG A 1 86 ? 43.528 -49.104 -4.557 1.00 78.88 86 ARG A N 1
ATOM 663 C CA . ARG A 1 86 ? 44.095 -49.563 -5.839 1.00 78.88 86 ARG A CA 1
ATOM 664 C C . ARG A 1 86 ? 43.246 -49.104 -7.026 1.00 78.88 86 ARG A C 1
ATOM 666 O O . ARG A 1 86 ? 43.813 -48.641 -8.021 1.00 78.88 86 ARG A O 1
ATOM 673 N N . HIS A 1 87 ? 41.919 -49.177 -6.920 1.00 76.44 87 HIS A N 1
ATOM 674 C CA . HIS A 1 87 ? 41.000 -48.683 -7.946 1.00 76.44 87 HIS A CA 1
ATOM 675 C C . HIS A 1 87 ? 41.119 -47.160 -8.123 1.00 76.44 87 HIS A C 1
ATOM 677 O O . HIS A 1 87 ? 41.285 -46.684 -9.249 1.00 76.44 87 HIS A O 1
ATOM 683 N N . GLY A 1 88 ? 41.173 -46.402 -7.021 1.00 71.94 88 GLY A N 1
ATOM 684 C CA . GLY A 1 88 ? 41.420 -44.959 -7.030 1.00 71.94 88 GLY A CA 1
ATOM 685 C C . GLY A 1 88 ? 42.713 -44.593 -7.764 1.00 71.94 88 GLY A C 1
ATOM 686 O O . GLY A 1 88 ? 42.685 -43.802 -8.705 1.00 71.94 88 GLY A O 1
ATOM 687 N N . ARG A 1 89 ? 43.840 -45.247 -7.439 1.00 75.69 89 ARG A N 1
ATOM 688 C CA . ARG A 1 89 ? 45.127 -45.026 -8.131 1.00 75.69 89 ARG A CA 1
ATOM 689 C C . ARG A 1 89 ? 45.066 -45.357 -9.627 1.00 75.69 89 ARG A C 1
ATOM 691 O O . ARG A 1 89 ? 45.616 -44.603 -10.430 1.00 75.69 89 ARG A O 1
ATOM 698 N N . ARG A 1 90 ? 44.392 -46.444 -10.032 1.00 72.12 90 ARG A N 1
ATOM 699 C CA . ARG A 1 90 ? 44.215 -46.812 -11.455 1.00 72.12 90 ARG A CA 1
ATOM 700 C C . ARG A 1 90 ? 43.354 -45.797 -12.213 1.00 72.12 90 ARG A C 1
ATOM 702 O O . ARG A 1 90 ? 43.711 -45.441 -13.335 1.00 72.12 90 ARG A O 1
ATOM 709 N N . LYS A 1 91 ? 42.274 -45.290 -11.609 1.00 70.00 91 LYS A N 1
ATOM 710 C CA . LYS A 1 91 ? 41.399 -44.258 -12.195 1.00 70.00 91 LYS A CA 1
ATOM 711 C C . LYS A 1 91 ? 42.147 -42.938 -12.385 1.00 70.00 91 LYS A C 1
ATOM 713 O O . LYS A 1 91 ? 42.078 -42.351 -13.463 1.00 70.00 91 LYS A O 1
ATOM 718 N N . THR A 1 92 ? 42.943 -42.524 -11.398 1.00 69.69 92 THR A N 1
ATOM 719 C CA . THR A 1 92 ? 43.804 -41.335 -11.503 1.00 69.69 92 THR A CA 1
ATOM 720 C C . THR A 1 92 ? 44.880 -41.510 -12.575 1.00 69.69 92 THR A C 1
ATOM 722 O O . THR A 1 92 ? 45.085 -40.606 -13.380 1.00 69.69 92 THR A O 1
ATOM 725 N N . ARG A 1 93 ? 45.510 -42.692 -12.669 1.00 71.31 93 ARG A N 1
ATOM 726 C CA . ARG A 1 93 ? 46.516 -42.993 -13.705 1.00 71.31 93 ARG A CA 1
ATOM 727 C C . ARG A 1 93 ? 45.915 -43.018 -15.116 1.00 71.31 93 ARG A C 1
ATOM 729 O O . ARG A 1 93 ? 46.519 -42.462 -16.024 1.00 71.31 93 ARG A O 1
ATOM 736 N N . ARG A 1 94 ? 44.714 -43.585 -15.300 1.00 71.00 94 ARG A N 1
ATOM 737 C CA . ARG A 1 94 ? 43.975 -43.546 -16.580 1.00 71.00 94 ARG A CA 1
ATOM 738 C C . ARG A 1 94 ? 43.573 -42.123 -16.975 1.00 71.00 94 ARG A C 1
ATOM 740 O O . ARG A 1 94 ? 43.700 -41.776 -18.141 1.00 71.00 94 ARG A O 1
ATOM 747 N N . ARG A 1 95 ? 43.149 -41.285 -16.020 1.00 68.44 95 ARG A N 1
ATOM 748 C CA . ARG A 1 95 ? 42.849 -39.863 -16.273 1.00 68.44 95 ARG A CA 1
ATOM 749 C C . ARG A 1 95 ? 44.098 -39.073 -16.663 1.00 68.44 95 ARG A C 1
ATOM 751 O O . ARG A 1 95 ? 44.050 -38.347 -17.645 1.00 68.44 95 ARG A O 1
ATOM 758 N N . LEU A 1 96 ? 45.215 -39.265 -15.960 1.00 72.44 96 LEU A N 1
ATOM 759 C CA . LEU A 1 96 ? 46.506 -38.662 -16.316 1.00 72.44 96 LEU A CA 1
ATOM 760 C C . LEU A 1 96 ? 46.985 -39.107 -17.703 1.00 72.44 96 LEU A C 1
ATOM 762 O O . LEU A 1 96 ? 47.450 -38.278 -18.475 1.00 72.44 96 LEU A O 1
ATOM 766 N N . MET A 1 97 ? 46.818 -40.386 -18.048 1.00 69.88 97 MET A N 1
ATOM 767 C CA . MET A 1 97 ? 47.153 -40.902 -19.377 1.00 69.88 97 MET A CA 1
ATOM 768 C C . MET A 1 97 ? 46.228 -40.332 -20.462 1.00 69.88 97 MET A C 1
ATOM 770 O O . MET A 1 97 ? 46.708 -39.977 -21.530 1.00 69.88 97 MET A O 1
ATOM 774 N N . GLY A 1 98 ? 44.931 -40.170 -20.182 1.00 66.19 98 GLY A N 1
ATOM 775 C CA . GLY A 1 98 ? 43.984 -39.509 -21.086 1.00 66.19 98 GLY A CA 1
ATOM 776 C C . GLY A 1 98 ? 44.314 -38.032 -21.316 1.00 66.19 98 GLY A C 1
ATOM 777 O O . GLY A 1 98 ? 44.290 -37.577 -22.454 1.00 66.19 98 GLY A O 1
ATOM 778 N N . VAL A 1 99 ? 44.708 -37.304 -20.265 1.00 72.12 99 VAL A N 1
ATOM 779 C CA . VAL A 1 99 ? 45.196 -35.920 -20.381 1.00 72.12 99 VAL A CA 1
ATOM 780 C C . VAL A 1 99 ? 46.499 -35.871 -21.176 1.00 72.12 99 VAL A C 1
ATOM 782 O O . VAL A 1 99 ? 46.630 -35.019 -22.044 1.00 72.12 99 VAL A O 1
ATOM 785 N N . PHE A 1 100 ? 47.432 -36.800 -20.948 1.00 71.25 100 PHE A N 1
ATOM 786 C CA . PHE A 1 100 ? 48.686 -36.880 -21.702 1.00 71.25 100 PHE A CA 1
ATOM 787 C C . PHE A 1 100 ? 48.452 -37.174 -23.191 1.00 71.25 100 PHE A C 1
ATOM 789 O O . PHE A 1 100 ? 49.034 -36.505 -24.037 1.00 71.25 100 PHE A O 1
ATOM 796 N N . VAL A 1 101 ? 47.553 -38.105 -23.528 1.00 73.12 101 VAL A N 1
ATOM 797 C CA . VAL A 1 101 ? 47.167 -38.394 -24.921 1.00 73.12 101 VAL A CA 1
ATOM 798 C C . VAL A 1 101 ? 46.485 -37.185 -25.562 1.00 73.12 101 VAL A C 1
ATOM 800 O O . VAL A 1 101 ? 46.822 -36.841 -26.689 1.00 73.12 101 VAL A O 1
ATOM 803 N N . LEU A 1 102 ? 45.595 -36.490 -24.846 1.00 66.75 102 LEU A N 1
ATOM 804 C CA . LEU A 1 102 ? 44.964 -35.260 -25.335 1.00 66.75 102 LEU A CA 1
ATOM 805 C C . LEU A 1 102 ? 46.006 -34.161 -25.613 1.00 66.75 102 LEU A C 1
ATOM 807 O O . LEU A 1 102 ? 45.920 -33.481 -26.630 1.00 66.75 102 LEU A O 1
ATOM 811 N N . LEU A 1 103 ? 47.009 -34.020 -24.741 1.00 68.12 103 LEU A N 1
ATOM 812 C CA . LEU A 1 103 ? 48.106 -33.058 -24.885 1.00 68.12 103 LEU A CA 1
ATOM 813 C C . LEU A 1 103 ? 49.004 -33.406 -26.080 1.00 68.12 103 LEU A C 1
ATOM 815 O O . LEU A 1 103 ? 49.357 -32.524 -26.854 1.00 68.12 103 LEU A O 1
ATOM 819 N N . VAL A 1 104 ? 49.302 -34.691 -26.287 1.00 72.44 104 VAL A N 1
ATOM 820 C CA . VAL A 1 104 ? 50.051 -35.176 -27.457 1.00 72.44 104 VAL A CA 1
ATOM 821 C C . VAL A 1 104 ? 49.260 -34.963 -28.753 1.00 72.44 104 VAL A C 1
ATOM 823 O O . VAL A 1 104 ? 49.835 -34.508 -29.738 1.00 72.44 104 VAL A O 1
ATOM 826 N N . VAL A 1 105 ? 47.944 -35.204 -28.756 1.00 71.50 105 VAL A N 1
ATOM 827 C CA . VAL A 1 105 ? 47.061 -34.935 -29.908 1.00 71.50 105 VAL A CA 1
ATOM 828 C C . VAL A 1 105 ? 46.969 -33.433 -30.202 1.00 71.50 105 VAL A C 1
ATOM 830 O O . VAL A 1 105 ? 47.025 -33.044 -31.365 1.00 71.50 105 VAL A O 1
ATOM 833 N N . LEU A 1 106 ? 46.911 -32.578 -29.178 1.00 62.41 106 LEU A N 1
ATOM 834 C CA . LEU A 1 106 ? 46.945 -31.117 -29.329 1.00 62.41 106 LEU A CA 1
ATOM 835 C C . LEU A 1 106 ? 48.295 -30.618 -29.868 1.00 62.41 106 LEU A C 1
ATOM 837 O O . LEU A 1 106 ? 48.317 -29.767 -30.755 1.00 62.41 106 LEU A O 1
ATOM 841 N N . CYS A 1 107 ? 49.417 -31.171 -29.401 1.00 62.62 107 CYS A N 1
ATOM 842 C CA . CYS A 1 107 ? 50.751 -30.816 -29.893 1.00 62.62 107 CYS A CA 1
ATOM 843 C C . CYS A 1 107 ? 51.007 -31.306 -31.332 1.00 62.62 107 CYS A C 1
ATOM 845 O O . CYS A 1 107 ? 51.626 -30.595 -32.128 1.00 62.62 107 CYS A O 1
ATOM 847 N N . LEU A 1 108 ? 50.502 -32.490 -31.697 1.00 62.28 108 LEU A N 1
ATOM 848 C CA . LEU A 1 108 ? 50.574 -33.014 -33.067 1.00 62.28 108 LEU A CA 1
ATOM 849 C C . LEU A 1 108 ? 49.593 -32.299 -34.016 1.00 62.28 108 LEU A C 1
ATOM 851 O O . LEU A 1 108 ? 49.921 -32.070 -35.176 1.00 62.28 108 LEU A O 1
ATOM 855 N N . GLY A 1 109 ? 48.427 -31.865 -33.527 1.00 53.56 109 GLY A N 1
ATOM 856 C CA . GLY A 1 109 ? 47.472 -31.053 -34.291 1.00 53.56 109 GLY A CA 1
ATOM 857 C C . GLY A 1 109 ? 47.972 -29.629 -34.563 1.00 53.56 109 GLY A C 1
ATOM 858 O O . GLY A 1 109 ? 47.819 -29.118 -35.671 1.00 53.56 109 GLY A O 1
ATOM 859 N N . ALA A 1 110 ? 48.648 -29.008 -33.590 1.00 50.97 110 ALA A N 1
ATOM 860 C CA . ALA A 1 110 ? 49.226 -27.670 -33.733 1.00 50.97 110 ALA A CA 1
ATOM 861 C C . ALA A 1 110 ? 50.391 -27.621 -34.740 1.00 50.97 110 ALA A C 1
ATOM 863 O O . ALA A 1 110 ? 50.549 -26.637 -35.461 1.00 50.97 110 ALA A O 1
ATOM 864 N N . SER A 1 111 ? 51.176 -28.697 -34.844 1.00 50.69 111 SER A N 1
ATOM 865 C CA . SER A 1 111 ? 52.267 -28.798 -35.824 1.00 50.69 111 SER A CA 1
ATOM 866 C C . SER A 1 111 ? 51.776 -29.065 -37.254 1.00 50.69 111 SER A C 1
ATOM 868 O O . SER A 1 111 ? 52.475 -28.715 -38.205 1.00 50.69 111 SER A O 1
ATOM 870 N N . TRP A 1 112 ? 50.563 -29.607 -37.422 1.00 45.34 112 TRP A N 1
ATOM 871 C CA . TRP A 1 112 ? 49.925 -29.777 -38.732 1.00 45.34 112 TRP A CA 1
ATOM 872 C C . TRP A 1 112 ? 49.211 -28.499 -39.209 1.00 45.34 112 TRP A C 1
ATOM 874 O O . TRP A 1 112 ? 49.300 -28.156 -40.385 1.00 45.34 112 TRP A O 1
ATOM 884 N N . LEU A 1 113 ? 48.595 -27.729 -38.299 1.00 43.31 113 LEU A N 1
ATOM 885 C CA . LEU A 1 113 ? 48.000 -26.424 -38.630 1.00 43.31 113 LEU A CA 1
ATOM 886 C C . LEU A 1 113 ? 49.048 -25.334 -38.916 1.00 43.31 113 LEU A C 1
ATOM 888 O O . LEU A 1 113 ? 48.813 -24.468 -39.754 1.00 43.31 113 LEU A O 1
ATOM 892 N N . GLY A 1 114 ? 50.216 -25.390 -38.267 1.00 45.56 114 GLY A N 1
ATOM 893 C CA . GLY A 1 114 ? 51.291 -24.407 -38.450 1.00 45.56 114 GLY A CA 1
ATOM 894 C C . GLY A 1 114 ? 52.016 -24.468 -39.801 1.00 45.56 114 GLY A C 1
ATOM 895 O O . GLY A 1 114 ? 52.758 -23.549 -40.118 1.00 45.56 114 GLY A O 1
ATOM 896 N N . ARG A 1 115 ? 51.815 -25.522 -40.608 1.00 47.38 115 ARG A N 1
ATOM 897 C CA . ARG A 1 115 ? 52.441 -25.672 -41.939 1.00 47.38 115 ARG A CA 1
ATOM 898 C C . ARG A 1 115 ? 51.522 -25.336 -43.120 1.00 47.38 115 ARG A C 1
ATOM 900 O O . ARG A 1 115 ? 51.998 -25.336 -44.249 1.00 47.38 115 ARG A O 1
ATOM 907 N N . ALA A 1 116 ? 50.236 -25.062 -42.887 1.00 44.69 116 ALA A N 1
ATOM 908 C CA . ALA A 1 116 ? 49.250 -24.845 -43.955 1.00 44.69 116 ALA A CA 1
ATOM 909 C C . ALA A 1 116 ? 48.840 -23.372 -44.164 1.00 44.69 116 ALA A C 1
ATOM 911 O O . ALA A 1 116 ? 48.063 -23.082 -45.069 1.00 44.69 116 ALA A O 1
ATOM 912 N N . LEU A 1 117 ? 49.353 -22.437 -43.358 1.00 45.38 117 LEU A N 1
ATOM 913 C CA . LEU A 1 117 ? 49.006 -21.013 -43.425 1.00 45.38 117 LEU A CA 1
ATOM 914 C C . LEU A 1 117 ? 50.270 -20.145 -43.355 1.00 45.38 117 LEU A C 1
ATOM 916 O O . LEU A 1 117 ? 50.536 -19.491 -42.351 1.00 45.38 117 LEU A O 1
ATOM 920 N N . GLU A 1 118 ? 51.046 -20.128 -44.440 1.00 36.69 118 GLU A N 1
ATOM 921 C CA . GLU A 1 118 ? 51.971 -19.028 -44.728 1.00 36.69 118 GLU A CA 1
ATOM 922 C C . GLU A 1 118 ? 51.332 -18.092 -45.767 1.00 36.69 118 GLU A C 1
ATOM 924 O O . GLU A 1 118 ? 51.328 -18.362 -46.966 1.00 36.69 118 GLU A O 1
ATOM 929 N N . LEU A 1 119 ? 50.780 -16.975 -45.292 1.00 35.69 119 LEU A N 1
ATOM 930 C CA . LEU A 1 119 ? 50.527 -15.756 -46.066 1.00 35.69 119 LEU A CA 1
ATOM 931 C C . LEU A 1 119 ? 51.014 -14.580 -45.201 1.00 35.69 119 LEU A C 1
ATOM 933 O O . LEU A 1 119 ? 50.697 -14.543 -44.009 1.00 35.69 119 LEU A O 1
ATOM 937 N N . PRO A 1 120 ? 51.819 -13.647 -45.738 1.00 40.59 120 PRO A N 1
ATOM 938 C CA . PRO A 1 120 ? 52.548 -12.693 -44.921 1.00 40.59 120 PRO A CA 1
ATOM 939 C C . PRO A 1 120 ? 51.655 -11.496 -44.592 1.00 40.59 120 PRO A C 1
ATOM 941 O O . PRO A 1 120 ? 51.242 -10.756 -45.481 1.00 40.59 120 PRO A O 1
ATOM 944 N N . VAL A 1 121 ? 51.396 -11.261 -43.308 1.00 32.22 121 VAL A N 1
ATOM 945 C CA . VAL A 1 121 ? 50.933 -9.956 -42.825 1.00 32.22 121 VAL A CA 1
ATOM 946 C C . VAL A 1 121 ? 51.930 -9.480 -41.782 1.00 32.22 121 VAL A C 1
ATOM 948 O O . VAL A 1 121 ? 52.051 -10.048 -40.699 1.00 32.22 121 VAL A O 1
ATOM 951 N N . ALA A 1 122 ? 52.679 -8.443 -42.144 1.00 34.03 122 ALA A N 1
ATOM 952 C CA . ALA A 1 122 ? 53.528 -7.707 -41.227 1.00 34.03 122 ALA A CA 1
ATOM 953 C C . ALA A 1 122 ? 52.651 -6.996 -40.184 1.00 34.03 122 ALA A C 1
ATOM 955 O O . ALA A 1 122 ? 51.800 -6.183 -40.540 1.00 34.03 122 ALA A O 1
ATOM 956 N N . MET A 1 123 ? 52.876 -7.280 -38.900 1.00 31.03 123 MET A N 1
ATOM 957 C CA . MET A 1 123 ? 52.397 -6.451 -37.792 1.00 31.03 123 MET A CA 1
ATOM 958 C C . MET A 1 123 ? 53.589 -5.741 -37.133 1.00 31.03 123 MET A C 1
ATOM 960 O O . MET A 1 123 ? 54.639 -6.366 -36.956 1.00 31.03 123 MET A O 1
ATOM 964 N N . PRO A 1 124 ? 53.462 -4.453 -36.768 1.00 33.25 124 PRO A N 1
ATOM 965 C CA . PRO A 1 124 ? 54.520 -3.710 -36.099 1.00 33.25 124 PRO A CA 1
ATOM 966 C C . PRO A 1 124 ? 54.639 -4.119 -34.624 1.00 33.25 124 PRO A C 1
ATOM 968 O O . PRO A 1 124 ? 53.669 -4.494 -33.968 1.00 33.25 124 PRO A O 1
ATOM 971 N N . ALA A 1 125 ? 55.866 -4.044 -34.113 1.00 32.56 125 ALA A N 1
ATOM 972 C CA . ALA A 1 125 ? 56.251 -4.463 -32.773 1.00 32.56 125 ALA A CA 1
ATOM 973 C C . ALA A 1 125 ? 55.615 -3.602 -31.665 1.00 32.56 125 ALA A C 1
ATOM 975 O O . ALA A 1 125 ? 55.801 -2.387 -31.634 1.00 32.56 125 ALA A O 1
ATOM 976 N N . ALA A 1 126 ? 54.955 -4.250 -30.701 1.00 31.73 126 ALA A N 1
ATOM 977 C CA . ALA A 1 126 ? 54.626 -3.665 -29.404 1.00 31.73 126 ALA A CA 1
ATOM 978 C C . ALA A 1 126 ? 55.590 -4.217 -28.340 1.00 31.73 126 ALA A C 1
ATOM 980 O O . ALA A 1 126 ? 55.686 -5.427 -28.130 1.00 31.73 126 ALA A O 1
ATOM 981 N N . GLN A 1 127 ? 56.336 -3.315 -27.701 1.00 33.16 127 GLN A N 1
ATOM 982 C CA . GLN A 1 127 ? 57.275 -3.611 -26.622 1.00 33.16 127 GLN A CA 1
ATOM 983 C C . GLN A 1 127 ? 56.552 -4.094 -25.359 1.00 33.16 127 GLN A C 1
ATOM 985 O O . GLN A 1 127 ? 55.579 -3.498 -24.901 1.00 33.16 127 GLN A O 1
ATOM 990 N N . VAL A 1 128 ? 57.092 -5.159 -24.770 1.00 30.50 128 VAL A N 1
ATOM 991 C CA . VAL A 1 128 ? 56.711 -5.708 -23.467 1.00 30.50 128 VAL A CA 1
ATOM 992 C C . VAL A 1 128 ? 57.359 -4.867 -22.363 1.00 30.50 128 VAL A C 1
ATOM 994 O O . VAL A 1 128 ? 58.583 -4.799 -22.284 1.00 30.50 128 VAL A O 1
ATOM 997 N N . ILE A 1 129 ? 56.552 -4.270 -21.483 1.00 32.53 129 ILE A N 1
ATOM 998 C CA . ILE A 1 129 ? 57.007 -3.741 -20.189 1.00 32.53 129 ILE A CA 1
ATOM 999 C C . ILE A 1 129 ? 56.439 -4.651 -19.095 1.00 32.53 129 ILE A C 1
ATOM 1001 O O . ILE A 1 129 ? 55.231 -4.723 -18.881 1.00 32.53 129 ILE A O 1
ATOM 1005 N N . THR A 1 130 ? 57.326 -5.371 -18.415 1.00 32.97 130 THR A N 1
ATOM 1006 C CA . THR A 1 130 ? 57.045 -6.190 -17.228 1.00 32.97 130 THR A CA 1
ATOM 1007 C C . THR A 1 130 ? 56.912 -5.316 -15.974 1.00 32.97 130 THR A C 1
ATOM 1009 O O . THR A 1 130 ? 57.821 -4.519 -15.731 1.00 32.97 130 THR A O 1
ATOM 1012 N N . PRO A 1 131 ? 55.893 -5.485 -15.110 1.00 32.97 131 PRO A N 1
ATOM 1013 C CA . PRO A 1 131 ? 55.916 -4.895 -13.778 1.00 32.97 131 PRO A CA 1
ATOM 1014 C C . PRO A 1 131 ? 56.585 -5.838 -12.764 1.00 32.97 131 PRO A C 1
ATOM 1016 O O . PRO A 1 131 ? 56.190 -6.991 -12.589 1.00 32.97 131 PRO A O 1
ATOM 1019 N N . SER A 1 132 ? 57.608 -5.321 -12.083 1.00 31.30 132 SER A N 1
ATOM 1020 C CA . SER A 1 132 ? 58.284 -5.927 -10.934 1.00 31.30 132 SER A CA 1
ATOM 1021 C C . SER A 1 132 ? 57.482 -5.750 -9.637 1.00 31.30 132 SER A C 1
ATOM 1023 O O . SER A 1 132 ? 56.967 -4.670 -9.355 1.00 31.30 132 SER A O 1
ATOM 1025 N N . VAL A 1 133 ? 57.442 -6.808 -8.827 1.00 38.81 133 VAL A N 1
ATOM 1026 C CA . VAL A 1 133 ? 56.867 -6.877 -7.471 1.00 38.81 133 VAL A CA 1
ATOM 1027 C C . VAL A 1 133 ? 57.687 -6.050 -6.467 1.00 38.81 133 VAL A C 1
ATOM 1029 O O . VAL A 1 133 ? 58.912 -6.173 -6.477 1.00 38.81 133 VAL A O 1
ATOM 1032 N N . PRO A 1 134 ? 57.061 -5.331 -5.512 1.00 34.62 134 PRO A N 1
ATOM 1033 C CA . PRO A 1 134 ? 57.699 -5.000 -4.242 1.00 34.62 134 PRO A CA 1
ATOM 1034 C C . PRO A 1 134 ? 57.094 -5.784 -3.066 1.00 34.62 134 PRO A C 1
ATOM 1036 O O . PRO A 1 134 ? 55.881 -5.926 -2.916 1.00 34.62 134 PRO A O 1
ATOM 1039 N N . SER A 1 135 ? 57.992 -6.290 -2.225 1.00 32.97 135 SER A N 1
ATOM 1040 C CA . SER A 1 135 ? 57.764 -7.023 -0.979 1.00 32.97 135 SER A CA 1
ATOM 1041 C C . SER A 1 135 ? 57.227 -6.153 0.168 1.00 32.97 135 SER A C 1
ATOM 1043 O O . SER A 1 135 ? 57.554 -4.973 0.275 1.00 32.97 135 SER A O 1
ATOM 1045 N N . ALA A 1 136 ? 56.476 -6.779 1.076 1.00 35.78 136 ALA A N 1
ATOM 1046 C CA . ALA A 1 136 ? 55.933 -6.193 2.306 1.00 35.78 136 ALA A CA 1
ATOM 1047 C C . ALA A 1 136 ? 56.996 -5.854 3.379 1.00 35.78 136 ALA A C 1
ATOM 1049 O O . ALA A 1 136 ? 57.985 -6.583 3.490 1.00 35.78 136 ALA A O 1
ATOM 1050 N N . PRO A 1 137 ? 56.730 -4.876 4.274 1.00 33.88 137 PRO A N 1
ATOM 1051 C CA . PRO A 1 137 ? 57.342 -4.830 5.601 1.00 33.88 137 PRO A CA 1
ATOM 1052 C C . PRO A 1 137 ? 56.324 -4.952 6.761 1.00 33.88 137 PRO A C 1
ATOM 1054 O O . PRO A 1 137 ? 55.144 -4.629 6.636 1.00 33.88 137 PRO A O 1
ATOM 1057 N N . LYS A 1 138 ? 56.825 -5.466 7.893 1.00 30.25 138 LYS A N 1
ATOM 1058 C CA . LYS A 1 138 ? 56.156 -5.750 9.185 1.00 30.25 138 LYS A CA 1
ATOM 1059 C C . LYS A 1 138 ? 56.179 -4.536 10.157 1.00 30.25 138 LYS A C 1
ATOM 1061 O O . LYS A 1 138 ? 56.876 -3.569 9.861 1.00 30.25 138 LYS A O 1
ATOM 1066 N N . PRO A 1 139 ? 55.439 -4.579 11.293 1.00 45.94 139 PRO A N 1
ATOM 1067 C CA . PRO A 1 139 ? 55.040 -3.405 12.088 1.00 45.94 139 PRO A CA 1
ATOM 1068 C C . PRO A 1 139 ? 55.947 -3.116 13.307 1.00 45.94 139 PRO A C 1
ATOM 1070 O O . PRO A 1 139 ? 56.524 -4.053 13.845 1.00 45.94 139 PRO A O 1
ATOM 1073 N N . ASP A 1 140 ? 56.046 -1.846 13.749 1.00 29.03 140 ASP A N 1
ATOM 1074 C CA . ASP A 1 140 ? 55.698 -1.410 15.126 1.00 29.03 140 ASP A CA 1
ATOM 1075 C C . ASP A 1 140 ? 55.970 0.084 15.462 1.00 29.03 140 ASP A C 1
ATOM 1077 O O . ASP A 1 140 ? 56.931 0.702 15.014 1.00 29.03 140 ASP A O 1
ATOM 1081 N N . LEU A 1 141 ? 55.043 0.609 16.280 1.00 32.53 141 LEU A N 1
ATOM 1082 C CA . LEU A 1 141 ? 54.978 1.773 17.193 1.00 32.53 141 LEU A CA 1
ATOM 1083 C C . LEU A 1 141 ? 56.105 2.841 17.285 1.00 32.53 141 LEU A C 1
ATOM 1085 O O . LEU A 1 141 ? 57.203 2.539 17.737 1.00 32.53 141 LEU A O 1
ATOM 1089 N N . ALA A 1 142 ? 55.729 4.136 17.173 1.00 30.16 142 ALA A N 1
ATOM 1090 C CA . ALA A 1 142 ? 55.791 5.147 18.263 1.00 30.16 142 ALA A CA 1
ATOM 1091 C C . ALA A 1 142 ? 55.256 6.559 17.870 1.00 30.16 142 ALA A C 1
ATOM 1093 O O . ALA A 1 142 ? 55.261 6.970 16.719 1.00 30.16 142 ALA A O 1
ATOM 1094 N N . LYS A 1 143 ? 54.771 7.269 18.898 1.00 29.36 143 LYS A N 1
ATOM 1095 C CA . LYS A 1 143 ? 53.988 8.526 19.027 1.00 29.36 143 LYS A CA 1
ATOM 1096 C C . LYS A 1 143 ? 54.442 9.847 18.333 1.00 29.36 143 LYS A C 1
ATOM 1098 O O . LYS A 1 143 ? 55.595 10.234 18.432 1.00 29.36 143 LYS A O 1
ATOM 1103 N N . ARG A 1 144 ? 53.390 10.628 17.990 1.00 29.33 144 ARG A N 1
ATOM 1104 C CA . ARG A 1 144 ? 53.090 12.085 18.193 1.00 29.33 144 ARG A CA 1
ATOM 1105 C C . ARG A 1 144 ? 53.595 13.205 17.235 1.00 29.33 144 ARG A C 1
ATOM 1107 O O . ARG A 1 144 ? 54.780 13.464 17.114 1.00 29.33 144 ARG A O 1
ATOM 1114 N N . SER A 1 145 ? 52.572 13.966 16.786 1.00 27.80 145 SER A N 1
ATOM 1115 C CA . SER A 1 145 ? 52.414 15.428 16.531 1.00 27.80 145 SER A CA 1
ATOM 1116 C C . SER A 1 145 ? 52.921 16.125 15.243 1.00 27.80 145 SER A C 1
ATOM 1118 O O . SER A 1 145 ? 54.050 16.590 15.224 1.00 27.80 145 SER A O 1
ATOM 1120 N N . ALA A 1 146 ? 51.956 16.339 14.314 1.00 27.97 146 ALA A N 1
ATOM 1121 C CA . ALA A 1 146 ? 51.692 17.463 13.366 1.00 27.97 146 ALA A CA 1
ATOM 1122 C C . ALA A 1 146 ? 52.739 17.880 12.293 1.00 27.97 146 ALA A C 1
ATOM 1124 O O . ALA A 1 146 ? 53.924 17.659 12.506 1.00 27.97 146 ALA A O 1
ATOM 1125 N N . PRO A 1 147 ? 52.371 18.610 11.203 1.00 32.59 147 PRO A N 1
ATOM 1126 C CA . PRO A 1 147 ? 51.104 18.747 10.459 1.00 32.59 147 PRO A CA 1
ATOM 1127 C C . PRO A 1 147 ? 51.211 18.237 8.989 1.00 32.59 147 PRO A C 1
ATOM 1129 O O . PRO A 1 147 ? 52.289 17.932 8.489 1.00 32.59 147 PRO A O 1
ATOM 1132 N N . ALA A 1 148 ? 50.077 18.126 8.290 1.00 29.62 148 ALA A N 1
ATOM 1133 C CA . ALA A 1 148 ? 49.976 17.589 6.926 1.00 29.62 148 ALA A CA 1
ATOM 1134 C C . ALA A 1 148 ? 50.519 18.537 5.829 1.00 29.62 148 ALA A C 1
ATOM 1136 O O . ALA A 1 148 ? 50.171 19.720 5.845 1.00 29.62 148 ALA A O 1
ATOM 1137 N N . PRO A 1 149 ? 51.252 18.028 4.815 1.00 29.28 149 PRO A N 1
ATOM 1138 C CA . PRO A 1 149 ? 51.432 18.706 3.540 1.00 29.28 149 PRO A CA 1
ATOM 1139 C C . PRO A 1 149 ? 50.508 18.129 2.450 1.00 29.28 149 PRO A C 1
ATOM 1141 O O . PRO A 1 149 ? 50.509 16.935 2.169 1.00 29.28 149 PRO A O 1
ATOM 1144 N N . ILE A 1 150 ? 49.716 19.033 1.869 1.00 30.22 150 ILE A N 1
ATOM 1145 C CA . ILE A 1 150 ? 49.488 19.248 0.429 1.00 30.22 150 ILE A CA 1
ATOM 1146 C C . ILE A 1 150 ? 49.246 17.991 -0.429 1.00 30.22 150 ILE A C 1
ATOM 1148 O O . ILE A 1 150 ? 50.163 17.264 -0.807 1.00 30.22 150 ILE A O 1
ATOM 1152 N N . ALA A 1 151 ? 47.979 17.831 -0.817 1.00 30.88 151 ALA A N 1
ATOM 1153 C CA . ALA A 1 151 ? 47.532 16.976 -1.907 1.00 30.88 151 ALA A CA 1
ATOM 1154 C C . ALA A 1 151 ? 48.123 17.441 -3.249 1.00 30.88 151 ALA A C 1
ATOM 1156 O O . ALA A 1 151 ? 48.033 18.617 -3.599 1.00 30.88 151 ALA A O 1
ATOM 1157 N N . SER A 1 152 ? 48.700 16.506 -4.001 1.00 30.38 152 SER A N 1
ATOM 1158 C CA . SER A 1 152 ? 49.077 16.673 -5.402 1.00 30.38 152 SER A CA 1
ATOM 1159 C C . SER A 1 152 ? 47.917 16.277 -6.324 1.00 30.38 152 SER A C 1
ATOM 1161 O O . SER A 1 152 ? 47.245 15.266 -6.126 1.00 30.38 152 SER A O 1
ATOM 1163 N N . GLU A 1 153 ? 47.683 17.129 -7.318 1.00 31.03 153 GLU A N 1
ATOM 1164 C CA . GLU A 1 153 ? 46.622 17.079 -8.328 1.00 31.03 153 GLU A CA 1
ATOM 1165 C C . GLU A 1 153 ? 46.692 15.841 -9.251 1.00 31.03 153 GLU A C 1
ATOM 1167 O O . GLU A 1 153 ? 47.787 15.359 -9.564 1.00 31.03 153 GLU A O 1
ATOM 1172 N N . PRO A 1 154 ? 45.553 15.367 -9.797 1.00 32.16 154 PRO A N 1
ATOM 1173 C CA . PRO A 1 154 ? 45.544 14.503 -10.968 1.00 32.16 154 PRO A CA 1
ATOM 1174 C C . PRO A 1 154 ? 45.746 15.312 -12.261 1.00 32.16 154 PRO A C 1
ATOM 1176 O O . PRO A 1 154 ? 45.040 16.279 -12.541 1.00 32.16 154 PRO A O 1
ATOM 1179 N N . ARG A 1 155 ? 46.710 14.860 -13.072 1.00 27.47 155 ARG A N 1
ATOM 1180 C CA . ARG A 1 155 ? 47.033 15.372 -14.411 1.00 27.47 155 ARG A CA 1
ATOM 1181 C C . ARG A 1 155 ? 45.842 15.248 -15.371 1.00 27.47 155 ARG A C 1
ATOM 1183 O O . ARG A 1 155 ? 45.319 14.156 -15.580 1.00 27.47 155 ARG A O 1
ATOM 1190 N N . GLN A 1 156 ? 45.481 16.373 -15.986 1.00 30.28 156 GLN A N 1
ATOM 1191 C CA . GLN A 1 156 ? 44.505 16.502 -17.071 1.00 30.28 156 GLN A CA 1
ATOM 1192 C C . GLN A 1 156 ? 45.017 15.837 -18.362 1.00 30.28 156 GLN A C 1
ATOM 1194 O O . GLN A 1 156 ? 46.188 15.979 -18.716 1.00 30.28 156 GLN A O 1
ATOM 1199 N N . SER A 1 157 ? 44.129 15.134 -19.074 1.00 28.75 157 SER A N 1
ATOM 1200 C CA . SER A 1 157 ? 44.351 14.661 -20.447 1.00 28.75 157 SER A CA 1
ATOM 1201 C C . SER A 1 157 ? 43.522 15.505 -21.417 1.00 28.75 157 SER A C 1
ATOM 1203 O O . SER A 1 157 ? 42.413 15.931 -21.107 1.00 28.75 157 SER A O 1
ATOM 1205 N N . ALA A 1 158 ? 44.132 15.823 -22.554 1.00 34.81 158 ALA A N 1
ATOM 1206 C CA . ALA A 1 158 ? 43.713 16.855 -23.486 1.00 34.81 158 ALA A CA 1
ATOM 1207 C C . ALA A 1 158 ? 42.544 16.411 -24.382 1.00 34.81 158 ALA A C 1
ATOM 1209 O O . ALA A 1 158 ? 42.749 15.665 -25.335 1.00 34.81 158 ALA A O 1
ATOM 1210 N N . ALA A 1 159 ? 41.342 16.917 -24.097 1.00 36.69 159 ALA A N 1
ATOM 1211 C CA . ALA A 1 159 ? 40.242 17.063 -25.056 1.00 36.69 159 ALA A CA 1
ATOM 1212 C C . ALA A 1 159 ? 39.226 18.118 -24.573 1.00 36.69 159 ALA A C 1
ATOM 1214 O O . ALA A 1 159 ? 38.027 17.885 -24.578 1.00 36.69 159 ALA A O 1
ATOM 1215 N N . ASP A 1 160 ? 39.717 19.288 -24.168 1.00 32.34 160 ASP A N 1
ATOM 1216 C CA . ASP A 1 160 ? 38.931 20.519 -24.095 1.00 32.34 160 ASP A CA 1
ATOM 1217 C C . ASP A 1 160 ? 39.745 21.573 -24.844 1.00 32.34 160 ASP A C 1
ATOM 1219 O O . ASP A 1 160 ? 40.662 22.183 -24.291 1.00 32.34 160 ASP A O 1
ATOM 1223 N N . VAL A 1 161 ? 39.471 21.767 -26.136 1.00 35.56 161 VAL A N 1
ATOM 1224 C CA . VAL A 1 161 ? 39.920 23.000 -26.788 1.00 35.56 161 VAL A CA 1
ATOM 1225 C C . VAL A 1 161 ? 39.068 24.101 -26.177 1.00 35.56 161 VAL A C 1
ATOM 1227 O O . VAL A 1 161 ? 37.898 24.274 -26.529 1.00 35.56 161 VAL A O 1
ATOM 1230 N N . ALA A 1 162 ? 39.645 24.786 -25.189 1.00 36.78 162 ALA A N 1
ATOM 1231 C CA . ALA A 1 162 ? 39.080 25.994 -24.623 1.00 36.78 162 ALA A CA 1
ATOM 1232 C C . ALA A 1 162 ? 38.678 26.933 -25.775 1.00 36.78 162 ALA A C 1
ATOM 1234 O O . ALA A 1 162 ? 39.429 27.059 -26.745 1.00 36.78 162 ALA A O 1
ATOM 1235 N N . PRO A 1 163 ? 37.509 27.594 -25.719 1.00 44.72 163 PRO A N 1
ATOM 1236 C CA . PRO A 1 163 ? 37.314 28.761 -26.566 1.00 44.72 163 PRO A CA 1
ATOM 1237 C C . PRO A 1 163 ? 38.480 29.731 -26.305 1.00 44.72 163 PRO A C 1
ATOM 1239 O O . PRO A 1 163 ? 38.885 29.885 -25.152 1.00 44.72 163 PRO A O 1
ATOM 1242 N N . ASP A 1 164 ? 39.006 30.383 -27.348 1.00 51.19 164 ASP A N 1
ATOM 1243 C CA . ASP A 1 164 ? 40.142 31.330 -27.274 1.00 51.19 164 ASP A CA 1
ATOM 1244 C C . ASP A 1 164 ? 39.943 32.482 -26.253 1.00 51.19 164 ASP A C 1
ATOM 1246 O O . ASP A 1 164 ? 40.846 33.278 -26.011 1.00 51.19 164 ASP A O 1
ATOM 1250 N N . ASP A 1 165 ? 38.762 32.573 -25.630 1.00 59.69 165 ASP A N 1
ATOM 1251 C CA . ASP A 1 165 ? 38.361 33.555 -24.625 1.00 59.69 165 ASP A CA 1
ATOM 1252 C C . ASP A 1 165 ? 38.501 33.099 -23.153 1.00 59.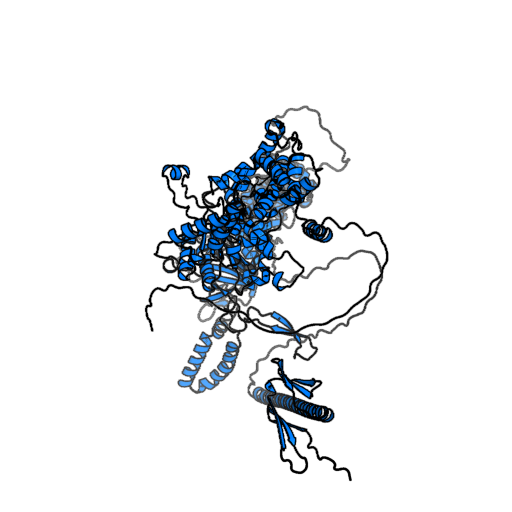69 165 ASP A C 1
ATOM 1254 O O . ASP A 1 165 ? 38.264 33.899 -22.247 1.00 59.69 165 ASP A O 1
ATOM 1258 N N . GLY A 1 166 ? 38.888 31.844 -22.887 1.00 61.78 166 GLY A N 1
ATOM 1259 C CA . GLY A 1 166 ? 39.183 31.346 -21.535 1.00 61.78 166 GLY A CA 1
ATOM 1260 C C . GLY A 1 166 ? 37.970 31.114 -20.618 1.00 61.78 166 GLY A C 1
ATOM 1261 O O . GLY A 1 166 ? 38.156 30.866 -19.426 1.00 61.78 166 GLY A O 1
ATOM 1262 N N . TRP A 1 167 ? 36.730 31.165 -21.126 1.00 81.19 167 TRP A N 1
ATOM 1263 C CA . TRP A 1 167 ? 35.518 30.987 -20.308 1.00 81.19 167 TRP A CA 1
ATOM 1264 C C . TRP A 1 167 ? 34.872 29.601 -20.481 1.00 81.19 167 TRP A C 1
ATOM 1266 O O . TRP A 1 167 ? 34.331 29.266 -21.534 1.00 81.19 167 TRP A O 1
ATOM 1276 N N . THR A 1 168 ? 34.873 28.807 -19.403 1.00 78.25 168 THR A N 1
ATOM 1277 C CA . THR A 1 168 ? 34.542 27.363 -19.348 1.00 78.25 168 THR A CA 1
ATOM 1278 C C . THR A 1 168 ? 33.041 27.017 -19.405 1.00 78.25 168 THR A C 1
ATOM 1280 O O . THR A 1 168 ? 32.626 25.918 -19.015 1.00 78.25 168 THR A O 1
ATOM 1283 N N . LEU A 1 169 ? 32.198 27.947 -19.873 1.00 78.62 169 LEU A N 1
ATOM 1284 C CA . LEU A 1 169 ? 30.758 27.736 -20.050 1.00 78.62 169 LEU A CA 1
ATOM 1285 C C . LEU A 1 169 ? 30.466 27.072 -21.416 1.00 78.62 169 LEU A C 1
ATOM 1287 O O . LEU A 1 169 ? 30.884 27.618 -22.440 1.00 78.62 169 LEU A O 1
ATOM 1291 N N . PRO A 1 170 ? 29.714 25.949 -21.474 1.00 80.56 170 PRO A N 1
ATOM 1292 C CA . PRO A 1 170 ? 29.403 25.263 -22.731 1.00 80.56 170 PRO A CA 1
ATOM 1293 C C . PRO A 1 170 ? 28.698 26.159 -23.763 1.00 80.56 170 PRO A C 1
ATOM 1295 O O . PRO A 1 170 ? 27.809 26.944 -23.418 1.00 80.56 170 PRO A O 1
ATOM 1298 N N . ARG A 1 171 ? 29.048 26.003 -25.050 1.00 68.69 171 ARG A N 1
ATOM 1299 C CA . ARG A 1 171 ? 28.536 26.842 -26.158 1.00 68.69 171 ARG A CA 1
ATOM 1300 C C . ARG A 1 171 ? 27.009 26.802 -26.304 1.00 68.69 171 ARG A C 1
ATOM 1302 O O . ARG A 1 171 ? 26.401 27.828 -26.592 1.00 68.69 171 ARG A O 1
ATOM 1309 N N . GLU A 1 172 ? 26.386 25.655 -26.043 1.00 74.00 172 GLU A N 1
ATOM 1310 C CA . GLU A 1 172 ? 24.923 25.492 -26.074 1.00 74.00 172 GLU A CA 1
ATOM 1311 C C . GLU A 1 172 ? 24.226 26.336 -24.995 1.00 74.00 172 GLU A C 1
ATOM 1313 O O . GLU A 1 172 ? 23.209 26.984 -25.245 1.00 74.00 172 GLU A O 1
ATOM 1318 N N . VAL A 1 173 ? 24.820 26.406 -23.800 1.00 73.19 173 VAL A N 1
ATOM 1319 C CA . VAL A 1 173 ? 24.303 27.227 -22.699 1.00 73.19 173 VAL A CA 1
ATOM 1320 C C . VAL A 1 173 ? 24.538 28.711 -22.988 1.00 73.19 173 VAL A C 1
ATOM 1322 O O . VAL A 1 173 ? 23.623 29.508 -22.776 1.00 73.19 173 VAL A O 1
ATOM 1325 N N . ARG A 1 174 ? 25.701 29.079 -23.554 1.00 76.31 174 ARG A N 1
ATOM 1326 C CA . ARG A 1 174 ? 25.985 30.454 -24.013 1.00 76.31 174 ARG A CA 1
ATOM 1327 C C . ARG A 1 174 ? 24.969 30.953 -25.042 1.00 76.31 174 ARG A C 1
ATOM 1329 O O . ARG A 1 174 ? 24.577 32.108 -24.960 1.00 76.31 174 ARG A O 1
ATOM 1336 N N . ALA A 1 175 ? 24.487 30.103 -25.951 1.00 75.00 175 ALA A N 1
ATOM 1337 C CA . ALA A 1 175 ? 23.502 30.505 -26.961 1.00 75.00 175 ALA A CA 1
ATOM 1338 C C . ALA A 1 175 ? 22.149 30.938 -26.360 1.00 75.00 175 ALA A C 1
ATOM 1340 O O . ALA A 1 175 ? 21.456 31.775 -26.931 1.00 75.00 175 ALA A O 1
ATOM 1341 N N . THR A 1 176 ? 21.781 30.398 -25.194 1.00 81.50 176 THR A N 1
ATOM 1342 C CA . THR A 1 176 ? 20.531 30.746 -24.484 1.00 81.50 176 THR A CA 1
ATOM 1343 C C . THR A 1 176 ? 20.718 31.811 -23.399 1.00 81.50 176 THR A C 1
ATOM 1345 O O . THR A 1 176 ? 19.739 32.292 -22.824 1.00 81.50 176 THR A O 1
ATOM 1348 N N . LEU A 1 177 ? 21.967 32.181 -23.099 1.00 85.00 177 LEU A N 1
ATOM 1349 C CA . LEU A 1 177 ? 22.322 33.093 -22.015 1.00 85.00 177 LEU A CA 1
ATOM 1350 C C . LEU A 1 177 ? 21.811 34.530 -22.231 1.00 85.00 177 LEU A C 1
ATOM 1352 O O . LEU A 1 177 ? 21.272 35.084 -21.271 1.00 85.00 177 LEU A O 1
ATOM 1356 N N . PRO A 1 178 ? 21.878 35.125 -23.441 1.00 84.75 178 PRO A N 1
ATOM 1357 C CA . PRO A 1 178 ? 21.389 36.485 -23.650 1.00 84.75 178 PRO A CA 1
ATOM 1358 C C . PRO A 1 178 ? 19.920 36.676 -23.308 1.00 84.75 178 PRO A C 1
ATOM 1360 O O . PRO A 1 178 ? 19.571 37.636 -22.631 1.00 84.75 178 PRO A O 1
ATOM 1363 N N . GLN A 1 179 ? 19.066 35.718 -23.681 1.00 85.12 179 GLN A N 1
ATOM 1364 C CA . GLN A 1 179 ? 17.642 35.787 -23.360 1.00 85.12 179 GLN A CA 1
ATOM 1365 C C . GLN A 1 179 ? 17.407 35.749 -21.844 1.00 85.12 179 GLN A C 1
ATOM 1367 O O . GLN A 1 179 ? 16.532 36.440 -21.330 1.00 85.12 179 GLN A O 1
ATOM 1372 N N . LYS A 1 180 ? 18.202 34.963 -21.105 1.00 87.81 180 LYS A N 1
ATOM 1373 C CA . LYS A 1 180 ? 18.108 34.891 -19.640 1.00 87.81 180 LYS A CA 1
ATOM 1374 C C . LYS A 1 180 ? 18.543 36.198 -18.981 1.00 87.81 180 LYS A C 1
ATOM 1376 O O . LYS A 1 180 ? 17.872 36.645 -18.054 1.00 87.81 180 LYS A O 1
ATOM 1381 N N . LEU A 1 181 ? 19.628 36.807 -19.461 1.00 89.12 181 LEU A N 1
ATOM 1382 C CA . LEU A 1 181 ? 20.119 38.093 -18.956 1.00 89.12 181 LEU A CA 1
ATOM 1383 C C . LEU A 1 181 ? 19.152 39.233 -19.291 1.00 89.12 181 LEU A C 1
ATOM 1385 O O . LEU A 1 181 ? 18.856 40.046 -18.420 1.00 89.12 181 LEU A O 1
ATOM 1389 N N . HIS A 1 182 ? 18.582 39.232 -20.495 1.00 87.81 182 HIS A N 1
ATOM 1390 C CA . HIS A 1 182 ? 17.551 40.179 -20.907 1.00 87.81 182 HIS A CA 1
ATOM 1391 C C . HIS A 1 182 ? 16.303 40.084 -20.021 1.00 87.81 182 HIS A C 1
ATOM 1393 O O . HIS A 1 182 ? 15.927 41.067 -19.387 1.00 87.81 182 HIS A O 1
ATOM 1399 N N . ASN A 1 183 ? 15.738 38.883 -19.859 1.00 87.56 183 ASN A N 1
ATOM 1400 C CA . ASN A 1 183 ? 14.568 38.662 -19.004 1.00 87.56 183 ASN A CA 1
ATOM 1401 C C . ASN A 1 183 ? 14.840 39.007 -17.524 1.00 87.56 183 ASN A C 1
ATOM 1403 O O . ASN A 1 183 ? 13.917 39.359 -16.790 1.00 87.56 183 ASN A O 1
ATOM 1407 N N . ALA A 1 184 ? 16.083 38.857 -17.051 1.00 85.06 184 ALA A N 1
ATOM 1408 C CA . ALA A 1 184 ? 16.473 39.233 -15.693 1.00 85.06 184 ALA A CA 1
ATOM 1409 C C . ALA A 1 184 ? 16.594 40.757 -15.530 1.00 85.06 184 ALA A C 1
ATOM 1411 O O . ALA A 1 184 ? 16.135 41.290 -14.518 1.00 85.06 184 ALA A O 1
ATOM 1412 N N . ALA A 1 185 ? 17.150 41.448 -16.528 1.00 85.81 185 ALA A N 1
ATOM 1413 C CA . ALA A 1 185 ? 17.256 42.904 -16.560 1.00 85.81 185 ALA A CA 1
ATOM 1414 C C . ALA A 1 185 ? 15.878 43.584 -16.657 1.00 85.81 185 ALA A C 1
ATOM 1416 O O . ALA A 1 185 ? 15.607 44.521 -15.911 1.00 85.81 185 ALA A O 1
ATOM 1417 N N . GLU A 1 186 ? 14.953 43.058 -17.472 1.00 85.25 186 GLU A N 1
ATOM 1418 C CA . GLU A 1 186 ? 13.587 43.600 -17.598 1.00 85.25 186 GLU A CA 1
ATOM 1419 C C . GLU A 1 186 ? 12.815 43.620 -16.275 1.00 85.25 186 GLU A C 1
ATOM 1421 O O . GLU A 1 186 ? 11.965 44.482 -16.052 1.00 85.25 186 GLU A O 1
ATOM 1426 N N . ARG A 1 187 ? 13.129 42.695 -15.360 1.00 84.00 187 ARG A N 1
ATOM 1427 C CA . ARG A 1 187 ? 12.486 42.639 -14.044 1.00 84.00 187 ARG A CA 1
ATOM 1428 C C . ARG A 1 187 ? 12.896 43.798 -13.136 1.00 84.00 187 ARG A C 1
ATOM 1430 O O . ARG A 1 187 ? 12.200 44.028 -12.156 1.00 84.00 187 ARG A O 1
ATOM 1437 N N . LYS A 1 188 ? 14.008 44.500 -13.406 1.00 81.50 188 LYS A N 1
ATOM 1438 C CA . LYS A 1 188 ? 14.537 45.638 -12.616 1.00 81.50 188 LYS A CA 1
ATOM 1439 C C . LYS A 1 188 ? 14.714 45.367 -11.113 1.00 81.50 188 LYS A C 1
ATOM 1441 O O . LYS A 1 188 ? 14.845 46.291 -10.311 1.00 81.50 188 LYS A O 1
ATOM 1446 N N . LEU A 1 189 ? 14.728 44.098 -10.706 1.00 82.00 189 LEU A N 1
ATOM 1447 C CA . LEU A 1 189 ? 14.915 43.673 -9.313 1.00 82.00 189 LEU A CA 1
ATOM 1448 C C . LEU A 1 189 ? 16.388 43.413 -8.986 1.00 82.00 189 LEU A C 1
ATOM 1450 O O . LEU A 1 189 ? 16.804 43.595 -7.848 1.00 82.00 189 LEU A O 1
ATOM 1454 N N . PHE A 1 190 ? 17.160 42.983 -9.984 1.00 85.00 190 PHE A N 1
ATOM 1455 C CA . PHE A 1 190 ? 18.494 42.407 -9.803 1.00 85.00 190 PHE A CA 1
ATOM 1456 C C . PHE A 1 190 ? 19.631 43.330 -10.254 1.00 85.00 190 PHE A C 1
ATOM 1458 O O . PHE A 1 190 ? 20.797 43.007 -10.027 1.00 85.00 190 PHE A O 1
ATOM 1465 N N . THR A 1 191 ? 19.301 44.438 -10.921 1.00 91.00 191 THR A N 1
ATOM 1466 C CA . THR A 1 191 ? 20.251 45.231 -11.705 1.00 91.00 191 THR A CA 1
ATOM 1467 C C . THR A 1 191 ? 20.335 46.690 -11.266 1.00 91.00 191 THR A C 1
ATOM 1469 O O . THR A 1 191 ? 19.417 47.246 -10.643 1.00 91.00 191 THR A O 1
ATOM 1472 N N . VAL A 1 192 ? 21.469 47.297 -11.617 1.00 90.94 192 VAL A N 1
ATOM 1473 C CA . VAL A 1 192 ? 21.708 48.740 -11.646 1.00 90.94 192 VAL A CA 1
ATOM 1474 C C . VAL A 1 192 ? 21.903 49.132 -13.111 1.00 90.94 192 VAL A C 1
ATOM 1476 O O . VAL A 1 192 ? 22.868 48.707 -13.748 1.00 90.94 192 VAL A O 1
ATOM 1479 N N . ASP A 1 193 ? 20.972 49.912 -13.653 1.00 89.75 193 ASP A N 1
ATOM 1480 C CA . ASP A 1 193 ? 20.966 50.285 -15.069 1.00 89.75 193 ASP A CA 1
ATOM 1481 C C . ASP A 1 193 ? 21.635 51.658 -15.244 1.00 89.75 193 ASP A C 1
ATOM 1483 O O . ASP A 1 193 ? 21.276 52.624 -14.568 1.00 89.75 193 ASP A O 1
ATOM 1487 N N . TYR A 1 194 ? 22.619 51.758 -16.139 1.00 86.88 194 TYR A N 1
ATOM 1488 C CA . TYR A 1 194 ? 23.388 52.992 -16.353 1.00 86.88 194 TYR A CA 1
ATOM 1489 C C . TYR A 1 194 ? 22.793 53.864 -17.454 1.00 86.88 194 TYR A C 1
ATOM 1491 O O . TYR A 1 194 ? 22.880 55.092 -17.383 1.00 86.88 194 TYR A O 1
ATOM 1499 N N . SER A 1 195 ? 22.220 53.219 -18.467 1.00 84.88 195 SER A N 1
ATOM 1500 C CA . SER A 1 195 ? 21.597 53.825 -19.641 1.00 84.88 195 SER A CA 1
ATOM 1501 C C . SER A 1 195 ? 20.597 52.845 -20.263 1.00 84.88 195 SER A C 1
ATOM 1503 O O . SER A 1 195 ? 20.669 51.631 -20.055 1.00 84.88 195 SER A O 1
ATOM 1505 N N . SER A 1 196 ? 19.634 53.374 -21.017 1.00 82.06 196 SER A N 1
ATOM 1506 C CA . SER A 1 196 ? 18.613 52.593 -21.723 1.00 82.06 196 SER A CA 1
ATOM 1507 C C . SER A 1 196 ? 18.246 53.289 -23.038 1.00 82.06 196 SER A C 1
ATOM 1509 O O . SER A 1 196 ? 18.310 54.513 -23.108 1.00 82.06 196 SER A O 1
ATOM 1511 N N . GLY A 1 197 ? 17.845 52.534 -24.068 1.00 77.94 197 GLY A N 1
ATOM 1512 C CA . GLY A 1 197 ? 17.421 53.079 -25.370 1.00 77.94 197 GLY A CA 1
ATOM 1513 C C . GLY A 1 197 ? 18.455 53.008 -26.505 1.00 77.94 197 GLY A C 1
ATOM 1514 O O . GLY A 1 197 ? 18.160 53.434 -27.619 1.00 77.94 197 GLY A O 1
ATOM 1515 N N . HIS A 1 198 ? 19.636 52.438 -26.270 1.00 83.81 198 HIS A N 1
ATOM 1516 C CA . HIS A 1 198 ? 20.649 52.173 -27.298 1.00 83.81 198 HIS A CA 1
ATOM 1517 C C . HIS A 1 198 ? 20.419 50.824 -28.005 1.00 83.81 198 HIS A C 1
ATOM 1519 O O . HIS A 1 198 ? 19.730 49.945 -27.490 1.00 83.81 198 HIS A O 1
ATOM 1525 N N . ALA A 1 199 ? 21.012 50.644 -29.190 1.00 81.00 199 ALA A N 1
ATOM 1526 C CA . ALA A 1 199 ? 20.775 49.473 -30.044 1.00 81.00 199 ALA A CA 1
ATOM 1527 C C . ALA A 1 199 ? 21.409 48.161 -29.537 1.00 81.00 199 ALA A C 1
ATOM 1529 O O . ALA A 1 199 ? 20.940 47.086 -29.901 1.00 81.00 199 ALA A O 1
ATOM 1530 N N . ARG A 1 200 ? 22.473 48.237 -28.727 1.00 86.94 200 ARG A N 1
ATOM 1531 C CA . ARG A 1 200 ? 23.198 47.073 -28.185 1.00 86.94 200 ARG A CA 1
ATOM 1532 C C . ARG A 1 200 ? 23.332 47.195 -26.669 1.00 86.94 200 ARG A C 1
ATOM 1534 O O . ARG A 1 200 ? 23.454 48.309 -26.149 1.00 86.94 200 ARG A O 1
ATOM 1541 N N . THR A 1 201 ? 23.324 46.054 -25.981 1.00 89.62 201 THR A N 1
ATOM 1542 C CA . THR A 1 201 ? 23.341 45.979 -24.509 1.00 89.62 201 THR A CA 1
ATOM 1543 C C . THR A 1 201 ? 24.549 45.199 -23.991 1.00 89.62 201 THR A C 1
ATOM 1545 O O . THR A 1 201 ? 24.911 44.158 -24.537 1.00 89.62 201 THR A O 1
ATOM 1548 N N . LEU A 1 202 ? 25.160 45.701 -22.918 1.00 91.94 202 LEU A N 1
ATOM 1549 C CA . LEU A 1 202 ? 26.270 45.088 -22.196 1.00 91.94 202 LEU A CA 1
ATOM 1550 C C . LEU A 1 202 ? 25.814 44.702 -20.788 1.00 91.94 202 LEU A C 1
ATOM 1552 O O . LEU A 1 202 ? 25.377 45.552 -20.012 1.00 91.94 202 LEU A O 1
ATOM 1556 N N . TYR A 1 203 ? 25.955 43.422 -20.453 1.00 93.31 203 TYR A N 1
ATOM 1557 C CA . TYR A 1 203 ? 25.667 42.883 -19.128 1.00 93.31 203 TYR A CA 1
ATOM 1558 C C . TYR A 1 203 ? 26.965 42.728 -18.339 1.00 93.31 203 TYR A C 1
ATOM 1560 O O . TYR A 1 203 ? 27.866 41.998 -18.757 1.00 93.31 203 TYR A O 1
ATOM 1568 N N . VAL A 1 204 ? 27.067 43.406 -17.198 1.00 93.00 204 VAL A N 1
ATOM 1569 C CA . VAL A 1 204 ? 28.302 43.505 -16.411 1.00 93.00 204 VAL A CA 1
ATOM 1570 C C . VAL A 1 204 ? 28.107 42.870 -15.041 1.00 93.00 204 VAL A C 1
ATOM 1572 O O . VAL A 1 204 ? 27.263 43.314 -14.277 1.00 93.00 204 VAL A O 1
ATOM 1575 N N . PHE A 1 205 ? 28.919 41.882 -14.682 1.00 93.69 205 PHE A N 1
ATOM 1576 C CA . PHE A 1 205 ? 28.986 41.358 -13.316 1.00 93.69 205 PHE A CA 1
ATOM 1577 C C . PHE A 1 205 ? 30.126 42.055 -12.574 1.00 93.69 205 PHE A C 1
ATOM 1579 O O . PHE A 1 205 ? 31.292 41.857 -12.925 1.00 93.69 205 PHE A O 1
ATOM 1586 N N . SER A 1 206 ? 29.796 42.883 -11.579 1.00 92.44 206 SER A N 1
ATOM 1587 C CA . SER A 1 206 ? 30.752 43.770 -10.900 1.00 92.44 206 SER A CA 1
ATOM 1588 C C . SER A 1 206 ? 30.657 43.665 -9.377 1.00 92.44 206 SER A C 1
ATOM 1590 O O . SER A 1 206 ? 29.566 43.534 -8.818 1.00 92.44 206 SER A O 1
ATOM 1592 N N . ASP A 1 207 ? 31.815 43.732 -8.717 1.00 91.94 207 ASP A N 1
ATOM 1593 C CA . ASP A 1 207 ? 31.958 43.768 -7.260 1.00 91.94 207 ASP A CA 1
ATOM 1594 C C . ASP A 1 207 ? 32.659 45.080 -6.853 1.00 91.94 207 ASP A C 1
ATOM 1596 O O . ASP A 1 207 ? 33.801 45.288 -7.273 1.00 91.94 207 ASP A O 1
ATOM 1600 N N . PRO A 1 208 ? 32.054 45.950 -6.021 1.00 88.62 208 PRO A N 1
ATOM 1601 C CA . PRO A 1 208 ? 32.682 47.198 -5.580 1.00 88.62 208 PRO A CA 1
ATOM 1602 C C . PRO A 1 208 ? 33.982 46.991 -4.786 1.00 88.62 208 PRO A C 1
ATOM 1604 O O . PRO A 1 208 ? 34.876 47.838 -4.814 1.00 88.62 208 PRO A O 1
ATOM 1607 N N . GLY A 1 209 ? 34.139 45.837 -4.129 1.00 84.06 209 GLY A N 1
ATOM 1608 C CA . GLY A 1 209 ? 35.364 45.458 -3.424 1.00 84.06 209 GLY A CA 1
ATOM 1609 C C . GLY A 1 209 ? 36.501 44.988 -4.340 1.00 84.06 209 GLY A C 1
ATOM 1610 O O . GLY A 1 209 ? 37.594 44.703 -3.856 1.00 84.06 209 GLY A O 1
ATOM 1611 N N . CYS A 1 210 ? 36.275 44.875 -5.653 1.00 87.50 210 CYS A N 1
ATOM 1612 C CA . CYS A 1 210 ? 37.284 44.423 -6.607 1.00 87.50 210 CYS A CA 1
ATOM 1613 C C . CYS A 1 210 ? 38.116 45.597 -7.171 1.00 87.50 210 CYS A C 1
ATOM 1615 O O . CYS A 1 210 ? 37.559 46.465 -7.850 1.00 87.50 210 CYS A O 1
ATOM 1617 N N . PRO A 1 211 ? 39.461 45.582 -7.041 1.00 85.00 211 PRO A N 1
ATOM 1618 C CA . PRO A 1 211 ? 40.336 46.631 -7.585 1.00 85.00 211 PRO A CA 1
ATOM 1619 C C . PRO A 1 211 ? 40.258 46.804 -9.112 1.00 85.00 211 PRO A C 1
ATOM 1621 O O . PRO A 1 211 ? 40.538 47.878 -9.646 1.00 85.00 211 PRO A O 1
ATOM 1624 N N . ASN A 1 212 ? 39.901 45.749 -9.853 1.00 85.56 212 ASN A N 1
ATOM 1625 C CA . ASN A 1 212 ? 39.683 45.841 -11.301 1.00 85.56 212 ASN A CA 1
ATOM 1626 C C . ASN A 1 212 ? 38.319 46.450 -11.639 1.00 85.56 212 ASN A C 1
ATOM 1628 O O . ASN A 1 212 ? 38.225 47.174 -12.625 1.00 85.56 212 ASN A O 1
ATOM 1632 N N . CYS A 1 213 ? 37.290 46.197 -10.822 1.00 88.25 213 CYS A N 1
ATOM 1633 C CA . CYS A 1 213 ? 35.972 46.812 -10.992 1.00 88.25 213 CYS A CA 1
ATOM 1634 C C . CYS A 1 213 ? 36.058 48.321 -10.750 1.00 88.25 213 CYS A C 1
ATOM 1636 O O . CYS A 1 213 ? 35.606 49.086 -11.592 1.00 88.25 213 CYS A O 1
ATOM 1638 N N . GLN A 1 214 ? 36.767 48.745 -9.697 1.00 86.31 214 GLN A N 1
ATOM 1639 C CA . GLN A 1 214 ? 37.007 50.164 -9.397 1.00 86.31 214 GLN A CA 1
ATOM 1640 C C . GLN A 1 214 ? 37.679 50.921 -10.550 1.00 86.31 214 GLN A C 1
ATOM 1642 O O . GLN A 1 214 ? 37.339 52.065 -10.832 1.00 86.31 214 GLN A O 1
ATOM 1647 N N . ARG A 1 215 ? 38.606 50.273 -11.266 1.00 83.50 215 ARG A N 1
ATOM 1648 C CA . ARG A 1 215 ? 39.272 50.870 -12.437 1.00 83.50 215 ARG A CA 1
ATOM 1649 C C . ARG A 1 215 ? 38.421 50.860 -13.706 1.00 83.50 215 ARG A C 1
ATOM 1651 O O . ARG A 1 215 ? 38.650 51.693 -14.577 1.00 83.50 215 ARG A O 1
ATOM 1658 N N . LEU A 1 216 ? 37.511 49.897 -13.846 1.00 85.88 216 LEU A N 1
ATOM 1659 C CA . LEU A 1 216 ? 36.656 49.757 -15.028 1.00 85.88 216 LEU A CA 1
ATOM 1660 C C . LEU A 1 216 ? 35.434 50.684 -14.966 1.00 85.88 216 LEU A C 1
ATOM 1662 O O . LEU A 1 216 ? 34.918 51.075 -16.009 1.00 85.88 216 LEU A O 1
ATOM 1666 N N . GLU A 1 217 ? 35.011 51.066 -13.765 1.00 86.75 217 GLU A N 1
ATOM 1667 C CA . GLU A 1 217 ? 33.789 51.826 -13.499 1.00 86.75 217 GLU A CA 1
ATOM 1668 C C . GLU A 1 217 ? 33.688 53.136 -14.301 1.00 86.75 217 GLU A C 1
ATOM 1670 O O . GLU A 1 217 ? 32.693 53.400 -14.977 1.00 86.75 217 GLU A O 1
ATOM 1675 N N . SER A 1 218 ? 34.776 53.909 -14.359 1.00 84.50 218 SER A N 1
ATOM 1676 C CA . SER A 1 218 ? 34.833 55.137 -15.165 1.00 84.50 218 SER A CA 1
ATOM 1677 C C . SER A 1 218 ? 34.634 54.886 -16.664 1.00 84.50 218 SER A C 1
ATOM 1679 O O . SER A 1 218 ? 34.042 55.712 -17.355 1.00 84.50 218 SER A O 1
ATOM 1681 N N . SER A 1 219 ? 35.084 53.733 -17.171 1.00 84.75 219 SER A N 1
ATOM 1682 C CA . SER A 1 219 ? 34.904 53.336 -18.573 1.00 84.75 219 SER A CA 1
ATOM 1683 C C . SER A 1 219 ? 33.476 52.853 -18.852 1.00 84.75 219 SER A C 1
ATOM 1685 O O . SER A 1 219 ? 32.958 53.067 -19.940 1.00 84.75 219 SER A O 1
ATOM 1687 N N . LEU A 1 220 ? 32.799 52.232 -17.882 1.00 87.12 220 LEU A N 1
ATOM 1688 C CA . LEU A 1 220 ? 31.388 51.849 -18.026 1.00 87.12 220 LEU A CA 1
ATOM 1689 C C . LEU A 1 220 ? 30.478 53.078 -18.081 1.00 87.12 220 LEU A C 1
ATOM 1691 O O . LEU A 1 220 ? 29.545 53.112 -18.883 1.00 87.12 220 LEU A O 1
ATOM 1695 N N . ASN A 1 221 ? 30.792 54.106 -17.290 1.00 85.44 221 ASN A N 1
ATOM 1696 C CA . ASN A 1 221 ? 30.075 55.374 -17.324 1.00 85.44 221 ASN A CA 1
ATOM 1697 C C . ASN A 1 221 ? 30.230 56.098 -18.673 1.00 85.44 221 ASN A C 1
ATOM 1699 O O . ASN A 1 221 ? 29.224 56.534 -19.228 1.00 85.44 221 ASN A O 1
ATOM 1703 N N . THR A 1 222 ? 31.426 56.140 -19.271 1.00 84.94 222 THR A N 1
ATOM 1704 C CA . THR A 1 222 ? 31.606 56.725 -20.618 1.00 84.94 222 THR A CA 1
ATOM 1705 C C . THR A 1 222 ? 30.973 55.883 -21.729 1.00 84.94 222 THR A C 1
ATOM 1707 O O . THR A 1 222 ? 30.445 56.426 -22.695 1.00 84.94 222 THR A O 1
ATOM 1710 N N . LEU A 1 223 ? 30.973 54.552 -21.604 1.00 85.81 223 LEU A N 1
ATOM 1711 C CA . LEU A 1 223 ? 30.288 53.667 -22.552 1.00 85.81 223 LEU A CA 1
ATOM 1712 C C . LEU A 1 223 ? 28.761 53.782 -22.485 1.00 85.81 223 LEU A C 1
ATOM 1714 O O . LEU A 1 223 ? 28.095 53.498 -23.485 1.00 85.81 223 LEU A O 1
ATOM 1718 N N . SER A 1 224 ? 28.213 54.207 -21.343 1.00 86.31 224 SER A N 1
ATOM 1719 C CA . SER A 1 224 ? 26.767 54.347 -21.156 1.00 86.31 224 SER A CA 1
ATOM 1720 C C . SER A 1 224 ? 26.130 55.403 -22.070 1.00 86.31 224 SER A C 1
ATOM 1722 O O . SER A 1 224 ? 24.938 55.306 -22.341 1.00 86.31 224 SER A O 1
ATOM 1724 N N . ASP A 1 225 ? 26.920 56.323 -22.638 1.00 86.06 225 ASP A N 1
ATOM 1725 C CA . ASP A 1 225 ? 26.458 57.308 -23.628 1.00 86.06 225 ASP A CA 1
ATOM 1726 C C . ASP A 1 225 ? 26.185 56.693 -25.017 1.00 86.06 225 ASP A C 1
ATOM 1728 O O . ASP A 1 225 ? 25.463 57.271 -25.834 1.00 86.06 225 ASP A O 1
ATOM 1732 N N . ALA A 1 226 ? 26.775 55.529 -25.318 1.00 82.25 226 ALA A N 1
ATOM 1733 C CA . ALA A 1 226 ? 26.711 54.887 -26.635 1.00 82.25 226 ALA A CA 1
ATOM 1734 C C . ALA A 1 226 ? 26.025 53.507 -26.628 1.00 82.25 226 ALA A C 1
ATOM 1736 O O . ALA A 1 226 ? 25.499 53.083 -27.662 1.00 82.25 226 ALA A O 1
ATOM 1737 N N . PHE A 1 227 ? 26.019 52.810 -25.489 1.00 89.50 227 PHE A N 1
ATOM 1738 C CA . PHE A 1 227 ? 25.484 51.456 -25.316 1.00 89.50 227 PHE A CA 1
ATOM 1739 C C . PHE A 1 227 ? 24.622 51.372 -24.058 1.00 89.50 227 PHE A C 1
ATOM 1741 O O . PHE A 1 227 ? 24.868 52.100 -23.102 1.00 89.50 227 PHE A O 1
ATOM 1748 N N . ASN A 1 228 ? 23.661 50.441 -24.013 1.00 90.69 228 ASN A N 1
ATOM 1749 C CA . ASN A 1 228 ? 22.954 50.151 -22.763 1.00 90.69 228 ASN A CA 1
ATOM 1750 C C . ASN A 1 228 ? 23.891 49.358 -21.853 1.00 90.69 228 ASN A C 1
ATOM 1752 O O . ASN A 1 228 ? 24.299 48.256 -22.222 1.00 90.69 228 ASN A O 1
ATOM 1756 N N . VAL A 1 229 ? 24.211 49.876 -20.671 1.00 91.50 229 VAL A N 1
ATOM 1757 C CA . VAL A 1 229 ? 25.031 49.158 -19.684 1.00 91.50 229 VAL A CA 1
ATOM 1758 C C . VAL A 1 229 ? 24.157 48.757 -18.497 1.00 91.50 229 VAL A C 1
ATOM 1760 O O . VAL A 1 229 ? 23.545 49.604 -17.847 1.00 91.50 229 VAL A O 1
ATOM 1763 N N . VAL A 1 230 ? 24.092 47.452 -18.227 1.00 93.62 230 VAL A N 1
ATOM 1764 C CA . VAL A 1 230 ? 23.292 46.856 -17.150 1.00 93.62 230 VAL A CA 1
ATOM 1765 C C . VAL A 1 230 ? 24.215 46.085 -16.214 1.00 93.62 230 VAL A C 1
ATOM 1767 O O . VAL A 1 230 ? 24.817 45.082 -16.606 1.00 93.62 230 VAL A O 1
ATOM 1770 N N . VAL A 1 231 ? 24.320 46.539 -14.966 1.00 93.19 231 VAL A N 1
ATOM 1771 C CA . VAL A 1 231 ? 25.205 45.949 -13.958 1.00 93.19 231 VAL A CA 1
ATOM 1772 C C . VAL A 1 231 ? 24.426 44.987 -13.061 1.00 93.19 231 VAL A C 1
ATOM 1774 O O . VAL A 1 231 ? 23.381 45.335 -12.515 1.00 93.19 231 VAL A O 1
ATOM 1777 N N . PHE A 1 232 ? 24.964 43.782 -12.882 1.00 94.12 232 PHE A N 1
ATOM 1778 C CA . PHE A 1 232 ? 24.576 42.774 -11.900 1.00 94.12 232 PHE A CA 1
ATOM 1779 C C . PHE A 1 232 ? 25.585 42.790 -10.740 1.00 94.12 232 PHE A C 1
ATOM 1781 O O . PHE A 1 232 ? 26.697 42.264 -10.883 1.00 94.12 232 PHE A O 1
ATOM 1788 N N . PRO A 1 233 ? 25.227 43.379 -9.587 1.00 92.88 233 PRO A N 1
ATOM 1789 C CA . PRO A 1 233 ? 26.090 43.391 -8.413 1.00 92.88 233 PRO A CA 1
ATOM 1790 C C . PRO A 1 233 ? 26.347 41.983 -7.873 1.00 92.88 233 PRO A C 1
ATOM 1792 O O . PRO A 1 233 ? 25.398 41.213 -7.688 1.00 92.88 233 PRO A O 1
ATOM 1795 N N . VAL A 1 234 ? 27.610 41.658 -7.579 1.00 92.94 234 VAL A N 1
ATOM 1796 C CA . VAL A 1 234 ? 28.019 40.378 -6.977 1.00 92.94 234 VAL A CA 1
ATOM 1797 C C . VAL A 1 234 ? 29.095 40.579 -5.894 1.00 92.94 234 VAL A C 1
ATOM 1799 O O . VAL A 1 234 ? 30.037 41.331 -6.119 1.00 92.94 234 VAL A O 1
ATOM 1802 N N . PRO A 1 235 ? 29.015 39.907 -4.728 1.00 89.75 235 PRO A N 1
ATOM 1803 C CA . PRO A 1 235 ? 29.999 40.049 -3.650 1.00 89.75 235 PRO A CA 1
ATOM 1804 C C . PRO A 1 235 ? 31.025 38.898 -3.652 1.00 89.75 235 PRO A C 1
ATOM 1806 O O . PRO A 1 235 ? 31.053 38.062 -2.748 1.00 89.75 235 PRO A O 1
ATOM 1809 N N . VAL A 1 236 ? 31.851 38.803 -4.696 1.00 86.06 236 VAL A N 1
ATOM 1810 C CA . VAL A 1 236 ? 32.790 37.676 -4.896 1.00 86.06 236 VAL A CA 1
ATOM 1811 C C . VAL A 1 236 ? 34.128 37.905 -4.185 1.00 86.06 236 VAL A C 1
ATOM 1813 O O . VAL A 1 236 ? 34.646 37.003 -3.529 1.00 86.06 236 VAL A O 1
ATOM 1816 N N . ILE A 1 237 ? 34.684 39.109 -4.311 1.00 84.88 237 ILE A N 1
ATOM 1817 C CA . ILE A 1 237 ? 35.986 39.515 -3.777 1.00 84.88 237 ILE A CA 1
ATOM 1818 C C . ILE A 1 237 ? 35.818 40.203 -2.422 1.00 84.88 237 ILE A C 1
ATOM 1820 O O . ILE A 1 237 ? 36.454 39.781 -1.458 1.00 84.88 237 ILE A O 1
ATOM 1824 N N . GLY A 1 238 ? 34.951 41.216 -2.317 1.00 76.69 238 GLY A N 1
ATOM 1825 C CA . GLY A 1 238 ? 34.769 41.951 -1.056 1.00 76.69 238 GLY A CA 1
ATOM 1826 C C . GLY A 1 238 ? 33.912 41.213 -0.019 1.00 76.69 238 GLY A C 1
ATOM 1827 O O . GLY A 1 238 ? 33.937 41.555 1.160 1.00 76.69 238 GLY A O 1
ATOM 1828 N N . LYS A 1 239 ? 33.208 40.141 -0.416 1.00 85.94 239 LYS A N 1
ATOM 1829 C CA . LYS A 1 239 ? 32.389 39.293 0.472 1.00 85.94 239 LYS A CA 1
ATOM 1830 C C . LYS A 1 239 ? 31.448 40.139 1.347 1.00 85.94 239 LYS A C 1
ATOM 1832 O O . LYS A 1 239 ? 30.604 40.853 0.816 1.00 85.94 239 LYS A O 1
ATOM 1837 N N . GLU A 1 240 ? 31.585 40.078 2.671 1.00 83.00 240 GLU A N 1
ATOM 1838 C CA . GLU A 1 240 ? 30.696 40.740 3.634 1.00 83.00 240 GLU A CA 1
ATOM 1839 C C . GLU A 1 240 ? 30.708 42.271 3.521 1.00 83.00 240 GLU A C 1
ATOM 1841 O O . GLU A 1 240 ? 29.661 42.898 3.684 1.00 83.00 240 GLU A O 1
ATOM 1846 N N . THR A 1 241 ? 31.847 42.884 3.174 1.00 80.12 241 THR A N 1
ATOM 1847 C CA . THR A 1 241 ? 31.921 44.344 3.005 1.00 80.12 241 THR A CA 1
ATOM 1848 C C . THR A 1 241 ? 31.168 44.795 1.755 1.00 80.12 241 THR A C 1
ATOM 1850 O O . THR A 1 241 ? 30.441 45.787 1.803 1.00 80.12 241 THR A O 1
ATOM 1853 N N . SER A 1 242 ? 31.248 44.022 0.667 1.00 85.31 242 SER A N 1
ATOM 1854 C CA . SER A 1 242 ? 30.457 44.257 -0.544 1.00 85.31 242 SER A CA 1
ATOM 1855 C C . SER A 1 242 ? 28.969 44.004 -0.314 1.00 85.31 242 SER A C 1
ATOM 1857 O O . SER A 1 242 ? 28.153 44.786 -0.783 1.00 85.31 242 SER A O 1
ATOM 1859 N N . ILE A 1 243 ? 28.583 42.974 0.448 1.00 85.19 243 ILE A N 1
ATOM 1860 C CA . ILE A 1 243 ? 27.168 42.732 0.792 1.00 85.19 243 ILE A CA 1
ATOM 1861 C C . ILE A 1 243 ? 26.592 43.933 1.550 1.00 85.19 243 ILE A C 1
ATOM 1863 O O . ILE A 1 243 ? 25.552 44.463 1.163 1.00 85.19 243 ILE A O 1
ATOM 1867 N N . ALA A 1 244 ? 27.299 44.417 2.576 1.00 83.38 244 ALA A N 1
ATOM 1868 C CA . ALA A 1 244 ? 26.860 45.566 3.365 1.00 83.38 244 ALA A CA 1
ATOM 1869 C C . ALA A 1 244 ? 26.744 46.862 2.537 1.00 83.38 244 ALA A C 1
ATOM 1871 O O . ALA A 1 244 ? 25.881 47.692 2.821 1.00 83.38 244 ALA A O 1
ATOM 1872 N N . ALA A 1 245 ? 27.580 47.027 1.506 1.00 83.81 245 ALA A N 1
ATOM 1873 C CA . ALA A 1 245 ? 27.567 48.190 0.619 1.00 83.81 245 ALA A CA 1
ATOM 1874 C C . ALA A 1 245 ? 26.486 48.119 -0.480 1.00 83.81 245 ALA A C 1
ATOM 1876 O O . ALA A 1 245 ? 25.865 49.130 -0.802 1.00 83.81 245 ALA A O 1
ATOM 1877 N N . ILE A 1 246 ? 26.236 46.935 -1.049 1.00 88.44 246 ILE A N 1
ATOM 1878 C CA . ILE A 1 246 ? 25.332 46.738 -2.195 1.00 88.44 246 ILE A CA 1
ATOM 1879 C C . ILE A 1 246 ? 23.860 46.690 -1.765 1.00 88.44 246 ILE A C 1
ATOM 1881 O O . ILE A 1 246 ? 22.996 47.216 -2.470 1.00 88.44 246 ILE A O 1
ATOM 1885 N N . THR A 1 247 ? 23.552 46.065 -0.625 1.00 86.62 247 THR A N 1
ATOM 1886 C CA . THR A 1 247 ? 22.164 45.862 -0.171 1.00 86.62 247 THR A CA 1
ATOM 1887 C C . THR A 1 247 ? 21.366 47.174 -0.073 1.00 86.62 247 THR A C 1
ATOM 1889 O O . THR A 1 247 ? 20.260 47.226 -0.620 1.00 86.62 247 THR A O 1
ATOM 1892 N N . PRO A 1 248 ? 21.903 48.275 0.498 1.00 86.06 248 PRO A N 1
ATOM 1893 C CA . PRO A 1 248 ? 21.219 49.570 0.498 1.00 86.06 248 PRO A CA 1
ATOM 1894 C C . PRO A 1 248 ? 20.955 50.134 -0.904 1.00 86.06 248 PRO A C 1
ATOM 1896 O O . PRO A 1 248 ? 19.930 50.778 -1.111 1.00 86.06 248 PRO A O 1
ATOM 1899 N N . VAL A 1 249 ? 21.838 49.874 -1.877 1.00 86.56 249 VAL A N 1
ATOM 1900 C CA . VAL A 1 249 ? 21.695 50.358 -3.261 1.00 86.56 249 VAL A CA 1
ATOM 1901 C C . VAL A 1 249 ? 20.547 49.649 -3.975 1.00 86.56 249 VAL A C 1
ATOM 1903 O O . VAL A 1 249 ? 19.715 50.302 -4.599 1.00 86.56 249 VAL A O 1
ATOM 1906 N N . LEU A 1 250 ? 20.442 48.324 -3.847 1.00 86.25 250 LEU A N 1
ATOM 1907 C CA . LEU A 1 250 ? 19.360 47.551 -4.475 1.00 86.25 250 LEU A CA 1
ATOM 1908 C C . LEU A 1 250 ? 17.982 47.820 -3.843 1.00 86.25 250 LEU A C 1
ATOM 1910 O O . LEU A 1 250 ? 16.960 47.629 -4.505 1.00 86.25 250 LEU A O 1
ATOM 1914 N N . CYS A 1 251 ? 17.944 48.324 -2.605 1.00 86.62 251 CYS A N 1
ATOM 1915 C CA . CYS A 1 251 ? 16.710 48.743 -1.933 1.00 86.62 251 CYS A CA 1
ATOM 1916 C C . CYS A 1 251 ? 16.169 50.105 -2.382 1.00 86.62 251 CYS A C 1
ATOM 1918 O O . CYS A 1 251 ? 15.020 50.428 -2.078 1.00 86.62 251 CYS A O 1
ATOM 1920 N N . LEU A 1 252 ? 16.943 50.890 -3.136 1.00 85.31 252 LEU A N 1
ATOM 1921 C CA . LEU A 1 252 ? 16.454 52.129 -3.739 1.00 85.31 252 LEU A CA 1
ATOM 1922 C C . LEU A 1 252 ? 15.613 51.846 -5.000 1.00 85.31 252 LEU A C 1
ATOM 1924 O O . LEU A 1 252 ? 15.801 50.812 -5.655 1.00 85.31 252 LEU A O 1
ATOM 1928 N N . PRO A 1 253 ? 14.702 52.759 -5.389 1.00 85.12 253 PRO A N 1
ATOM 1929 C CA . PRO A 1 253 ? 14.031 52.700 -6.686 1.00 85.12 253 PRO A CA 1
ATOM 1930 C C . PRO A 1 253 ? 15.049 52.678 -7.843 1.00 85.12 253 PRO A C 1
ATOM 1932 O O . PRO A 1 253 ? 16.068 53.362 -7.733 1.00 85.12 253 PRO A O 1
ATOM 1935 N N . PRO A 1 254 ? 14.787 51.963 -8.960 1.00 81.94 254 PRO A N 1
ATOM 1936 C CA . PRO A 1 254 ? 15.743 51.776 -10.062 1.00 81.94 254 PRO A CA 1
ATOM 1937 C C . PRO A 1 254 ? 16.409 53.064 -10.569 1.00 81.94 254 PRO A C 1
ATOM 1939 O O . PRO A 1 254 ? 17.610 53.072 -10.817 1.00 81.94 254 PRO A O 1
ATOM 1942 N N . GLU A 1 255 ? 15.660 54.167 -10.637 1.00 82.50 255 GLU A N 1
ATOM 1943 C CA . GLU A 1 255 ? 16.138 55.479 -11.104 1.00 82.50 255 GLU A CA 1
ATOM 1944 C C . GLU A 1 255 ? 17.222 56.099 -10.203 1.00 82.50 255 GLU A C 1
ATOM 1946 O O . GLU A 1 255 ? 18.041 56.885 -10.667 1.00 82.50 255 GLU A O 1
ATOM 1951 N N . GLN A 1 256 ? 17.254 55.734 -8.917 1.00 84.75 256 GLN A N 1
ATOM 1952 C CA . GLN A 1 256 ? 18.198 56.268 -7.927 1.00 84.75 256 GLN A CA 1
ATOM 1953 C C . GLN A 1 256 ? 19.407 55.348 -7.700 1.00 84.75 256 GLN A C 1
ATOM 1955 O O . GLN A 1 256 ? 20.355 55.730 -7.009 1.00 84.75 256 GLN A O 1
ATOM 1960 N N . ARG A 1 257 ? 19.395 54.132 -8.269 1.00 89.19 257 ARG A N 1
ATOM 1961 C CA . ARG A 1 257 ? 20.432 53.123 -8.013 1.00 89.19 257 ARG A CA 1
ATOM 1962 C C . ARG A 1 257 ? 21.770 53.477 -8.635 1.00 89.19 257 ARG A C 1
ATOM 1964 O O . ARG A 1 257 ? 22.778 53.243 -7.984 1.00 89.19 257 ARG A O 1
ATOM 1971 N N . LYS A 1 258 ? 21.791 54.064 -9.838 1.00 88.06 258 LYS A N 1
ATOM 1972 C CA . LYS A 1 258 ? 23.037 54.448 -10.525 1.00 88.06 258 LYS A CA 1
ATOM 1973 C C . LYS A 1 258 ? 23.871 55.396 -9.661 1.00 88.06 258 LYS A C 1
ATOM 1975 O O . LYS A 1 258 ? 24.990 55.073 -9.294 1.00 88.06 258 LYS A O 1
ATOM 1980 N N . THR A 1 259 ? 23.273 56.499 -9.212 1.00 85.62 259 THR A N 1
ATOM 1981 C CA . THR A 1 259 ? 23.963 57.495 -8.376 1.00 85.62 259 THR A CA 1
ATOM 1982 C C . THR A 1 259 ? 24.414 56.930 -7.028 1.00 85.62 259 THR A C 1
ATOM 1984 O O . THR A 1 259 ? 25.446 57.336 -6.501 1.00 85.62 259 THR A O 1
ATOM 1987 N N . ALA A 1 260 ? 23.644 56.015 -6.433 1.00 85.31 260 ALA A N 1
ATOM 1988 C CA . ALA A 1 260 ? 24.029 55.355 -5.187 1.00 85.31 260 ALA A CA 1
ATOM 1989 C C . ALA A 1 260 ? 25.137 54.307 -5.392 1.00 85.31 260 ALA A C 1
ATOM 1991 O O . ALA A 1 260 ? 25.959 54.120 -4.500 1.00 85.31 260 ALA A O 1
ATOM 1992 N N . TRP A 1 261 ? 25.165 53.661 -6.557 1.00 89.94 261 TRP A N 1
ATOM 1993 C CA . TRP A 1 261 ? 26.191 52.711 -6.963 1.00 89.94 261 TRP A CA 1
ATOM 1994 C C . TRP A 1 261 ? 27.518 53.406 -7.279 1.00 89.94 261 TRP A C 1
ATOM 1996 O O . TRP A 1 261 ? 28.536 52.990 -6.739 1.00 89.94 261 TRP A O 1
ATOM 2006 N N . ASP A 1 262 ? 27.508 54.507 -8.040 1.00 86.62 262 ASP A N 1
ATOM 2007 C CA . ASP A 1 262 ? 28.711 55.293 -8.370 1.00 86.62 262 ASP A CA 1
ATOM 2008 C C . ASP A 1 262 ? 29.456 55.750 -7.099 1.00 86.62 262 ASP A C 1
ATOM 2010 O O . ASP A 1 262 ? 30.676 55.631 -7.001 1.00 86.62 262 ASP A O 1
ATOM 2014 N N . ARG A 1 263 ? 28.712 56.155 -6.057 1.00 85.00 263 ARG A N 1
ATOM 2015 C CA . ARG A 1 263 ? 29.271 56.566 -4.753 1.00 85.00 263 ARG A CA 1
ATOM 2016 C C . ARG A 1 263 ? 30.056 55.472 -4.028 1.00 85.00 263 ARG A C 1
ATOM 2018 O O . ARG A 1 263 ? 30.824 55.796 -3.128 1.00 85.00 263 ARG A O 1
ATOM 2025 N N . LEU A 1 264 ? 29.864 54.194 -4.366 1.00 84.25 264 LEU A N 1
ATOM 2026 C CA . LEU A 1 264 ? 30.642 53.096 -3.779 1.00 84.25 264 LEU A CA 1
ATOM 2027 C C . LEU A 1 264 ? 32.089 53.063 -4.293 1.00 84.25 264 LEU A C 1
ATOM 2029 O O . LEU A 1 264 ? 32.930 52.400 -3.688 1.00 84.25 264 LEU A O 1
ATOM 2033 N N . PHE A 1 265 ? 32.375 53.765 -5.392 1.00 81.50 265 PHE A N 1
ATOM 2034 C CA . PHE A 1 265 ? 33.673 53.774 -6.065 1.00 81.50 265 PHE A CA 1
ATOM 2035 C C . PHE A 1 265 ? 34.470 55.070 -5.838 1.00 81.50 265 PHE A C 1
ATOM 2037 O O . PHE A 1 265 ? 35.661 55.113 -6.151 1.00 81.50 265 PHE A O 1
ATOM 2044 N N . ASP A 1 266 ? 33.860 56.087 -5.223 1.00 71.69 266 ASP A N 1
ATOM 2045 C CA . ASP A 1 266 ? 34.512 57.338 -4.828 1.00 71.69 266 ASP A CA 1
ATOM 2046 C C . ASP A 1 266 ? 35.216 57.177 -3.463 1.00 71.69 266 ASP A C 1
ATOM 2048 O O . ASP A 1 266 ? 34.596 57.281 -2.404 1.00 71.69 266 ASP A O 1
ATOM 2052 N N . ALA A 1 267 ? 36.528 56.918 -3.447 1.00 47.78 267 ALA A N 1
ATOM 2053 C CA . ALA A 1 267 ? 37.300 56.853 -2.202 1.00 47.78 267 ALA A CA 1
ATOM 2054 C C . ALA A 1 267 ? 37.828 58.239 -1.773 1.00 47.78 267 ALA A C 1
ATOM 2056 O O . ALA A 1 267 ? 38.617 58.865 -2.483 1.00 47.78 267 ALA A O 1
ATOM 2057 N N . ALA A 1 268 ? 37.456 58.688 -0.569 1.00 33.34 268 ALA A N 1
ATOM 2058 C CA . ALA A 1 268 ? 38.211 59.694 0.186 1.00 33.34 268 ALA A CA 1
ATOM 2059 C C . ALA A 1 268 ? 39.518 59.073 0.747 1.00 33.34 268 ALA A C 1
ATOM 2061 O O . ALA A 1 268 ? 39.540 57.868 1.014 1.00 33.34 268 ALA A O 1
ATOM 2062 N N . PRO A 1 269 ? 40.609 59.848 0.922 1.00 33.81 269 PRO A N 1
ATOM 2063 C CA . PRO A 1 269 ? 41.929 59.309 1.248 1.00 33.81 269 PRO A CA 1
ATOM 2064 C C . PRO A 1 269 ? 42.061 58.812 2.696 1.00 33.81 269 PRO A C 1
ATOM 2066 O O . PRO A 1 269 ? 41.337 59.223 3.599 1.00 33.81 269 PRO A O 1
ATOM 2069 N N . GLU A 1 270 ? 43.026 57.911 2.865 1.00 34.03 270 GLU A N 1
ATOM 2070 C CA . GLU A 1 270 ? 43.361 57.129 4.055 1.00 34.03 270 GLU A CA 1
ATOM 2071 C C . GLU A 1 270 ? 43.458 57.921 5.371 1.00 34.03 270 GLU A C 1
ATOM 2073 O O . GLU A 1 270 ? 44.126 58.951 5.463 1.00 34.03 270 GLU A O 1
ATOM 2078 N N . GLY A 1 271 ? 42.888 57.340 6.433 1.00 39.41 271 GLY A N 1
ATOM 2079 C CA . GLY A 1 271 ? 43.176 57.690 7.823 1.00 39.41 271 GLY A CA 1
ATOM 2080 C C . GLY A 1 271 ? 41.929 57.922 8.678 1.00 39.41 271 GLY A C 1
ATOM 2081 O O . GLY A 1 271 ? 41.041 58.671 8.299 1.00 39.41 271 GLY A O 1
ATOM 2082 N N . VAL A 1 272 ? 41.945 57.350 9.890 1.00 31.05 272 VAL A N 1
ATOM 2083 C CA . VAL A 1 272 ? 41.029 57.560 11.038 1.00 31.05 272 VAL A CA 1
ATOM 2084 C C . VAL A 1 272 ? 39.956 56.475 11.272 1.00 31.05 272 VAL A C 1
ATOM 2086 O O . VAL A 1 272 ? 38.876 56.465 10.700 1.00 31.05 272 VAL A O 1
ATOM 2089 N N . ASN A 1 273 ? 40.296 55.596 12.225 1.00 31.95 273 ASN A N 1
ATOM 2090 C CA . ASN A 1 273 ? 39.476 54.961 13.270 1.00 31.95 273 ASN A CA 1
ATOM 2091 C C . ASN A 1 273 ? 37.986 54.663 12.997 1.00 31.95 273 ASN A C 1
ATOM 2093 O O . ASN A 1 273 ? 37.122 55.536 13.063 1.00 31.95 273 ASN A O 1
ATOM 2097 N N . LEU A 1 274 ? 37.675 53.363 12.920 1.00 37.06 274 LEU A N 1
ATOM 2098 C CA . LEU A 1 274 ? 36.338 52.797 13.123 1.00 37.06 274 LEU A CA 1
ATOM 2099 C C . LEU A 1 274 ? 35.854 53.050 14.561 1.00 37.06 274 LEU A C 1
ATOM 2101 O O . LEU A 1 274 ? 36.089 52.264 15.477 1.00 37.06 274 LEU A O 1
ATOM 2105 N N . GLY A 1 275 ? 35.148 54.161 14.751 1.00 29.70 275 GLY A N 1
ATOM 2106 C CA . GLY A 1 275 ? 34.471 54.506 15.994 1.00 29.70 275 GLY A CA 1
ATOM 2107 C C . GLY A 1 275 ? 33.188 55.281 15.719 1.00 29.70 275 GLY A C 1
ATOM 2108 O O . GLY A 1 275 ? 33.246 56.453 15.380 1.00 29.70 275 GLY A O 1
ATOM 2109 N N . LYS A 1 276 ? 32.045 54.597 15.886 1.00 41.56 276 LYS A N 1
ATOM 2110 C CA . LYS A 1 276 ? 30.676 55.115 16.105 1.00 41.56 276 LYS A CA 1
ATOM 2111 C C . LYS A 1 276 ? 30.387 56.534 15.584 1.00 41.56 276 LYS A C 1
ATOM 2113 O O . LYS A 1 276 ? 30.702 57.507 16.264 1.00 41.56 276 LYS A O 1
ATOM 2118 N N . LEU A 1 277 ? 29.585 56.650 14.524 1.00 24.98 277 LEU A N 1
ATOM 2119 C CA . LEU A 1 277 ? 28.907 57.911 14.207 1.00 24.98 277 LEU A CA 1
ATOM 2120 C C . LEU A 1 277 ? 27.401 57.829 14.469 1.00 24.98 277 LEU A C 1
ATOM 2122 O O . LEU A 1 277 ? 26.637 57.136 13.802 1.00 24.98 277 LEU A O 1
ATOM 2126 N N . ARG A 1 278 ? 27.037 58.547 15.538 1.00 25.64 278 ARG A N 1
ATOM 2127 C CA . ARG A 1 278 ? 25.702 58.971 15.955 1.00 25.64 278 ARG A CA 1
ATOM 2128 C C . ARG A 1 278 ? 25.114 59.983 14.964 1.00 25.64 278 ARG A C 1
ATOM 2130 O O . ARG A 1 278 ? 25.825 60.754 14.334 1.00 25.64 278 ARG A O 1
ATOM 2137 N N . LEU A 1 279 ? 23.786 60.004 14.941 1.00 28.23 279 LEU A N 1
ATOM 2138 C CA . LEU A 1 279 ? 22.893 60.945 14.263 1.00 28.23 279 LEU A CA 1
ATOM 2139 C C . LEU A 1 279 ? 22.922 62.400 14.810 1.00 28.23 279 LEU A C 1
ATOM 2141 O O . LEU A 1 279 ? 22.943 62.576 16.029 1.00 28.23 279 LEU A O 1
ATOM 2145 N N . LYS A 1 280 ? 22.673 63.351 13.874 1.00 28.23 280 LYS A N 1
ATOM 2146 C CA . LYS A 1 280 ? 21.986 64.687 13.943 1.00 28.23 280 LYS A CA 1
ATOM 2147 C C . LYS A 1 280 ? 22.807 65.969 14.245 1.00 28.23 280 LYS A C 1
ATOM 2149 O O . LYS A 1 280 ? 23.822 65.844 14.919 1.00 28.23 280 LYS A O 1
ATOM 2154 N N . PRO A 1 281 ? 22.352 67.198 13.837 1.00 32.03 281 PRO A N 1
ATOM 2155 C CA . PRO A 1 281 ? 20.999 67.623 13.398 1.00 32.03 281 PRO A CA 1
ATOM 2156 C C . PRO A 1 281 ? 20.909 68.479 12.096 1.00 32.03 281 PRO A C 1
ATOM 2158 O O . PRO A 1 281 ? 21.869 68.625 11.353 1.00 32.03 281 PRO A O 1
ATOM 2161 N N . ALA A 1 282 ? 19.694 68.967 11.809 1.00 35.06 282 ALA A N 1
ATOM 2162 C CA . ALA A 1 282 ? 19.161 69.463 10.536 1.00 35.06 282 ALA A CA 1
ATOM 2163 C C . ALA A 1 282 ? 19.447 70.937 10.178 1.00 35.06 282 ALA A C 1
ATOM 2165 O O . ALA A 1 282 ? 19.278 71.797 11.036 1.00 35.06 282 ALA A O 1
ATOM 2166 N N . SER A 1 283 ? 19.674 71.212 8.882 1.00 26.03 283 SER A N 1
ATOM 2167 C CA . SER A 1 283 ? 19.160 72.388 8.147 1.00 26.03 283 SER A CA 1
ATOM 2168 C C . SER A 1 283 ? 19.563 72.340 6.662 1.00 26.03 283 SER A C 1
ATOM 2170 O O . SER A 1 283 ? 20.661 72.749 6.323 1.00 26.03 283 SER A O 1
ATOM 2172 N N . GLU A 1 284 ? 18.692 71.822 5.793 1.00 27.70 284 GLU A N 1
ATOM 2173 C CA . GLU A 1 284 ? 18.322 72.414 4.490 1.00 27.70 284 GLU A CA 1
ATOM 2174 C C . GLU A 1 284 ? 17.398 71.444 3.748 1.00 27.70 284 GLU A C 1
ATOM 2176 O O . GLU A 1 284 ? 17.691 70.265 3.556 1.00 27.70 284 GLU A O 1
ATOM 2181 N N . ARG A 1 285 ? 16.200 71.935 3.430 1.00 30.22 285 ARG A N 1
ATOM 2182 C CA . ARG A 1 285 ? 15.133 71.171 2.791 1.00 30.22 285 ARG A CA 1
ATOM 2183 C C . ARG A 1 285 ? 15.421 71.062 1.297 1.00 30.22 285 ARG A C 1
ATOM 2185 O O . ARG A 1 285 ? 15.315 72.056 0.590 1.00 30.22 285 ARG A O 1
ATOM 2192 N N . VAL A 1 286 ? 15.639 69.842 0.822 1.00 25.47 286 VAL A N 1
ATOM 2193 C CA . VAL A 1 286 ? 15.132 69.415 -0.485 1.00 25.47 286 VAL A CA 1
ATOM 2194 C C . VAL A 1 286 ? 14.280 68.179 -0.223 1.00 25.47 286 VAL A C 1
ATOM 2196 O O . VAL A 1 286 ? 14.754 67.169 0.294 1.00 25.47 286 VAL A O 1
ATOM 2199 N N . GLU A 1 287 ? 12.981 68.317 -0.460 1.00 29.00 287 GLU A N 1
ATOM 2200 C CA . GLU A 1 287 ? 11.979 67.291 -0.202 1.00 29.00 287 GLU A CA 1
ATOM 2201 C C . GLU A 1 287 ? 12.197 66.078 -1.114 1.00 29.00 287 GLU A C 1
ATOM 2203 O O . GLU A 1 287 ? 11.902 66.119 -2.305 1.00 29.00 287 GLU A O 1
ATOM 2208 N N . VAL A 1 288 ? 12.644 64.961 -0.539 1.00 26.61 288 VAL A N 1
ATOM 2209 C CA . VAL A 1 288 ? 12.402 63.628 -1.099 1.00 26.61 288 VAL A CA 1
ATOM 2210 C C . VAL A 1 288 ? 11.595 62.858 -0.063 1.00 26.61 288 VAL A C 1
ATOM 2212 O O . VAL A 1 288 ? 12.024 62.653 1.073 1.00 26.61 288 VAL A O 1
ATOM 2215 N N . LYS A 1 289 ? 10.358 62.527 -0.437 1.00 27.08 289 LYS A N 1
ATOM 2216 C CA . LYS A 1 289 ? 9.352 61.898 0.420 1.00 27.08 289 LYS A CA 1
ATOM 2217 C C . LYS A 1 289 ? 9.872 60.604 1.057 1.00 27.08 289 LYS A C 1
ATOM 2219 O O . LYS A 1 289 ? 10.249 59.670 0.363 1.00 27.08 289 LYS A O 1
ATOM 2224 N N . ALA A 1 290 ? 9.820 60.615 2.388 1.00 27.66 290 ALA A N 1
ATOM 2225 C CA . ALA A 1 290 ? 9.647 59.524 3.344 1.00 27.66 290 ALA A CA 1
ATOM 2226 C C . ALA A 1 290 ? 10.008 58.090 2.904 1.00 27.66 290 ALA A C 1
ATOM 2228 O O . ALA A 1 290 ? 9.287 57.430 2.157 1.00 27.66 290 ALA A O 1
ATOM 2229 N N . ALA A 1 291 ? 11.069 57.590 3.538 1.00 34.06 291 ALA A N 1
ATOM 2230 C CA . ALA A 1 291 ? 11.385 56.182 3.710 1.00 34.06 291 ALA A CA 1
ATOM 2231 C C . ALA A 1 291 ? 10.216 55.378 4.319 1.00 34.06 291 ALA A C 1
ATOM 2233 O O . ALA A 1 291 ? 9.547 55.829 5.253 1.00 34.06 291 ALA A O 1
ATOM 2234 N N . GLN A 1 292 ? 10.026 54.160 3.809 1.00 29.91 292 GLN A N 1
ATOM 2235 C CA . GLN A 1 292 ? 9.222 53.098 4.418 1.00 29.91 292 GLN A CA 1
ATOM 2236 C C . GLN A 1 292 ? 10.041 52.332 5.484 1.00 29.91 292 GLN A C 1
ATOM 2238 O O . GLN A 1 292 ? 11.273 52.369 5.448 1.00 29.91 292 GLN A O 1
ATOM 2243 N N . PRO A 1 293 ? 9.381 51.690 6.471 1.00 34.69 293 PRO A N 1
ATOM 2244 C CA . PRO A 1 293 ? 10.021 51.138 7.667 1.00 34.69 293 PRO A CA 1
ATOM 2245 C C . PRO A 1 293 ? 10.873 49.891 7.374 1.00 34.69 293 PRO A C 1
ATOM 2247 O O . PRO A 1 293 ? 10.739 49.259 6.333 1.00 34.69 293 PRO A O 1
ATOM 2250 N N . ALA A 1 294 ? 11.736 49.533 8.330 1.00 36.62 294 ALA A N 1
ATOM 2251 C CA . ALA A 1 294 ? 12.800 48.521 8.276 1.00 36.62 294 ALA A CA 1
ATOM 2252 C C . ALA A 1 294 ? 12.361 47.039 8.095 1.00 36.62 294 ALA A C 1
ATOM 2254 O O . ALA A 1 294 ? 12.917 46.154 8.735 1.00 36.62 294 ALA A O 1
ATOM 2255 N N . GLY A 1 295 ? 11.386 46.754 7.227 1.00 41.38 295 GLY A N 1
ATOM 2256 C CA . GLY A 1 295 ? 10.909 45.402 6.897 1.00 41.38 295 GLY A CA 1
ATOM 2257 C C . GLY A 1 295 ? 10.757 45.114 5.396 1.00 41.38 295 GLY A C 1
ATOM 2258 O O . GLY A 1 295 ? 10.162 44.107 5.033 1.00 41.38 295 GLY A O 1
ATOM 2259 N N . THR A 1 296 ? 11.249 45.984 4.505 1.00 43.41 296 THR A N 1
ATOM 2260 C CA . THR A 1 296 ? 11.046 45.872 3.042 1.00 43.41 296 THR A CA 1
ATOM 2261 C C . THR A 1 296 ? 12.345 45.800 2.228 1.00 43.41 296 THR A C 1
ATOM 2263 O O . THR A 1 296 ? 12.335 46.113 1.042 1.00 43.41 296 THR A O 1
ATOM 2266 N N . CYS A 1 297 ? 13.467 45.393 2.833 1.00 60.75 297 CYS A N 1
ATOM 2267 C CA . CYS A 1 297 ? 14.757 45.248 2.134 1.00 60.75 297 CYS A CA 1
ATOM 2268 C C . CYS A 1 297 ? 15.190 43.773 1.941 1.00 60.75 297 CYS A C 1
ATOM 2270 O O . CYS A 1 297 ? 16.147 43.500 1.223 1.00 60.75 297 CYS A O 1
ATOM 2272 N N . ASP A 1 298 ? 14.414 42.802 2.448 1.00 65.06 298 ASP A N 1
ATOM 2273 C CA . ASP A 1 298 ? 14.632 41.354 2.253 1.00 65.06 298 ASP A CA 1
ATOM 2274 C C . ASP A 1 298 ? 14.710 40.946 0.773 1.00 65.06 298 ASP A C 1
ATOM 2276 O O . ASP A 1 298 ? 15.355 39.963 0.405 1.00 65.06 298 ASP A O 1
ATOM 2280 N N . VAL A 1 299 ? 14.020 41.690 -0.097 1.00 72.44 299 VAL A N 1
ATOM 2281 C CA . VAL A 1 299 ? 14.019 41.449 -1.545 1.00 72.44 299 VAL A CA 1
ATOM 2282 C C . VAL A 1 299 ? 15.394 41.744 -2.149 1.00 72.44 299 VAL A C 1
ATOM 2284 O O . VAL A 1 299 ? 15.795 41.032 -3.066 1.00 72.44 299 VAL A O 1
ATOM 2287 N N . ALA A 1 300 ? 16.146 42.717 -1.623 1.00 77.62 300 ALA A N 1
ATOM 2288 C CA . ALA A 1 300 ? 17.483 43.044 -2.116 1.00 77.62 300 ALA A CA 1
ATOM 2289 C C . ALA A 1 300 ? 18.534 42.016 -1.696 1.00 77.62 300 ALA A C 1
ATOM 2291 O O . ALA A 1 300 ? 19.361 41.637 -2.521 1.00 77.62 300 ALA A O 1
ATOM 2292 N N . GLU A 1 301 ? 18.475 41.501 -0.464 1.00 78.25 301 GLU A N 1
ATOM 2293 C CA . GLU A 1 301 ? 19.365 40.412 -0.032 1.00 78.25 301 GLU A CA 1
ATOM 2294 C C . GLU A 1 301 ? 19.112 39.136 -0.843 1.00 78.25 301 GLU A C 1
ATOM 2296 O O . GLU A 1 301 ? 20.047 38.486 -1.315 1.00 78.25 301 GLU A O 1
ATOM 2301 N N . LYS A 1 302 ? 17.836 38.817 -1.100 1.00 82.81 302 LYS A N 1
ATOM 2302 C CA . LYS A 1 302 ? 17.451 37.704 -1.979 1.00 82.81 302 LYS A CA 1
ATOM 2303 C C . LYS A 1 302 ? 17.891 37.942 -3.424 1.00 82.81 302 LYS A C 1
ATOM 2305 O O . LYS A 1 302 ? 18.393 37.017 -4.058 1.00 82.81 302 LYS A O 1
ATOM 2310 N N . ALA A 1 303 ? 17.742 39.161 -3.945 1.00 83.69 303 ALA A N 1
ATOM 2311 C CA . ALA A 1 303 ? 18.199 39.527 -5.285 1.00 83.69 303 ALA A CA 1
ATOM 2312 C C . ALA A 1 303 ? 19.725 39.398 -5.424 1.00 83.69 303 ALA A C 1
ATOM 2314 O O . ALA A 1 303 ? 20.202 38.841 -6.412 1.00 83.69 303 ALA A O 1
ATOM 2315 N N . LEU A 1 304 ? 20.483 39.823 -4.409 1.00 87.06 304 LEU A N 1
ATOM 2316 C CA . LEU A 1 304 ? 21.937 39.686 -4.367 1.00 87.06 304 LEU A CA 1
ATOM 2317 C C . LEU A 1 304 ? 22.371 38.213 -4.300 1.00 87.06 304 LEU A C 1
ATOM 2319 O O . LEU A 1 304 ? 23.273 37.803 -5.031 1.00 87.06 304 LEU A O 1
ATOM 2323 N N . GLY A 1 305 ? 21.684 37.391 -3.500 1.00 84.25 305 GLY A N 1
ATOM 2324 C CA . GLY A 1 305 ? 21.911 35.943 -3.456 1.00 84.25 305 GLY A CA 1
ATOM 2325 C C . GLY A 1 305 ? 21.606 35.246 -4.789 1.00 84.25 305 GLY A C 1
ATOM 2326 O O . GLY A 1 305 ? 22.340 34.347 -5.210 1.00 84.25 305 GLY A O 1
ATOM 2327 N N . ILE A 1 306 ? 20.573 35.694 -5.511 1.00 87.56 306 ILE A N 1
ATOM 2328 C CA . ILE A 1 306 ? 20.248 35.198 -6.858 1.00 87.56 306 ILE A CA 1
ATOM 2329 C C . ILE A 1 306 ? 21.339 35.595 -7.862 1.00 87.56 306 ILE A C 1
ATOM 2331 O O . ILE A 1 306 ? 21.759 34.747 -8.649 1.00 87.56 306 ILE A O 1
ATOM 2335 N N . ASN A 1 307 ? 21.862 36.825 -7.801 1.00 89.88 307 ASN A N 1
ATOM 2336 C CA . ASN A 1 307 ? 22.988 37.254 -8.639 1.00 89.88 307 ASN A CA 1
ATOM 2337 C C . ASN A 1 307 ? 24.250 36.425 -8.375 1.00 89.88 307 ASN A C 1
ATOM 2339 O O . ASN A 1 307 ? 24.924 36.009 -9.317 1.00 89.88 307 ASN A O 1
ATOM 2343 N N . GLN A 1 308 ? 24.545 36.121 -7.108 1.00 87.81 308 GLN A N 1
ATOM 2344 C CA . GLN A 1 308 ? 25.669 35.263 -6.735 1.00 87.81 308 GLN A CA 1
ATOM 2345 C C . GLN A 1 308 ? 25.491 33.824 -7.241 1.00 87.81 308 GLN A C 1
ATOM 2347 O O . GLN A 1 308 ? 26.432 33.225 -7.765 1.00 87.81 308 GLN A O 1
ATOM 2352 N N . THR A 1 309 ? 24.274 33.288 -7.155 1.00 88.88 309 THR A N 1
ATOM 2353 C CA . THR A 1 309 ? 23.941 31.965 -7.706 1.00 88.88 309 THR A CA 1
ATOM 2354 C C . THR A 1 309 ? 24.089 31.952 -9.230 1.00 88.88 309 THR A C 1
ATOM 2356 O O . THR A 1 309 ? 24.654 31.015 -9.792 1.00 88.88 309 THR A O 1
ATOM 2359 N N . ALA A 1 310 ? 23.642 33.012 -9.912 1.00 85.56 310 ALA A N 1
ATOM 2360 C CA . ALA A 1 310 ? 23.784 33.159 -11.357 1.00 85.56 310 ALA A CA 1
ATOM 2361 C C . ALA A 1 310 ? 25.261 33.247 -11.778 1.00 85.56 310 ALA A C 1
ATOM 2363 O O . ALA A 1 310 ? 25.670 32.569 -12.717 1.00 85.56 310 ALA A O 1
ATOM 2364 N N . TYR A 1 311 ? 26.078 34.006 -11.043 1.00 87.69 311 TYR A N 1
ATOM 2365 C CA . TYR A 1 311 ? 27.522 34.114 -11.264 1.00 87.69 311 TYR A CA 1
ATOM 2366 C C . TYR A 1 311 ? 28.221 32.744 -11.222 1.00 87.69 311 TYR A C 1
ATOM 2368 O O . TYR A 1 311 ? 29.017 32.417 -12.106 1.00 87.69 311 TYR A O 1
ATOM 2376 N N . GLN A 1 312 ? 27.870 31.908 -10.238 1.00 87.88 312 GLN A N 1
ATOM 2377 C CA . GLN A 1 312 ? 28.387 30.541 -10.115 1.00 87.88 312 GLN A CA 1
ATOM 2378 C C . GLN A 1 312 ? 27.866 29.627 -11.233 1.00 87.88 312 GLN A C 1
ATOM 2380 O O . GLN A 1 312 ? 28.644 28.904 -11.857 1.00 87.88 312 GLN A O 1
ATOM 2385 N N . ALA A 1 313 ? 26.565 29.688 -11.531 1.00 86.06 313 ALA A N 1
ATOM 2386 C CA . ALA A 1 313 ? 25.935 28.867 -12.562 1.00 86.06 313 ALA A CA 1
ATOM 2387 C C . ALA A 1 313 ? 26.486 29.158 -13.968 1.00 86.06 313 ALA A C 1
ATOM 2389 O O . ALA A 1 313 ? 26.645 28.244 -14.777 1.00 86.06 313 ALA A O 1
ATOM 2390 N N . TYR A 1 314 ? 26.822 30.417 -14.256 1.00 87.56 314 TYR A N 1
ATOM 2391 C CA . TYR A 1 314 ? 27.409 30.837 -15.530 1.00 87.56 314 TYR A CA 1
ATOM 2392 C C . TYR A 1 314 ? 28.923 30.612 -15.610 1.00 87.56 314 TYR A C 1
ATOM 2394 O O . TYR A 1 314 ? 29.528 30.949 -16.629 1.00 87.56 314 TYR A O 1
ATOM 2402 N N . ARG A 1 315 ? 29.540 30.013 -14.579 1.00 87.25 315 ARG A N 1
ATOM 2403 C CA . ARG A 1 315 ? 30.982 29.722 -14.513 1.00 87.25 315 ARG A CA 1
ATOM 2404 C C . ARG A 1 315 ? 31.837 30.951 -14.851 1.00 87.25 315 ARG A C 1
ATOM 2406 O O . ARG A 1 315 ? 32.798 30.850 -15.611 1.00 87.25 315 ARG A O 1
ATOM 2413 N N . ILE A 1 316 ? 31.442 32.122 -14.346 1.00 87.75 316 ILE A N 1
ATOM 2414 C CA . ILE A 1 316 ? 32.161 33.375 -14.601 1.00 87.75 316 ILE A CA 1
ATOM 2415 C C . ILE A 1 316 ? 33.507 33.327 -13.854 1.00 87.75 316 ILE A C 1
ATOM 2417 O O . ILE A 1 316 ? 33.513 33.105 -12.640 1.00 87.75 316 ILE A O 1
ATOM 2421 N N . PRO A 1 317 ? 34.650 33.510 -14.541 1.00 82.81 317 PRO A N 1
ATOM 2422 C CA . PRO A 1 317 ? 35.964 33.249 -13.951 1.00 82.81 317 PRO A CA 1
ATOM 2423 C C . PRO A 1 317 ? 36.456 34.349 -12.994 1.00 82.81 317 PRO A C 1
ATOM 2425 O O . PRO A 1 317 ? 37.327 34.083 -12.171 1.00 82.81 317 PRO A O 1
ATOM 2428 N N . GLY A 1 318 ? 35.914 35.570 -13.060 1.00 85.25 318 GLY A N 1
ATOM 2429 C CA . GLY A 1 318 ? 36.303 36.678 -12.181 1.00 85.25 318 GLY A CA 1
ATOM 2430 C C . GLY A 1 318 ? 35.411 37.911 -12.337 1.00 85.25 318 GLY A C 1
ATOM 2431 O O . GLY A 1 318 ? 34.571 37.958 -13.229 1.00 85.25 318 GLY A O 1
ATOM 2432 N N . THR A 1 319 ? 35.613 38.927 -11.496 1.00 85.56 319 THR A N 1
ATOM 2433 C CA . THR A 1 319 ? 34.953 40.241 -11.603 1.00 85.56 319 THR A CA 1
ATOM 2434 C C . THR A 1 319 ? 35.994 41.331 -11.914 1.00 85.56 319 THR A C 1
ATOM 2436 O O . THR A 1 319 ? 37.093 41.295 -11.353 1.00 85.56 319 THR A O 1
ATOM 2439 N N . PRO A 1 320 ? 35.716 42.307 -12.798 1.00 88.50 320 PRO A N 1
ATOM 2440 C CA . PRO A 1 320 ? 34.486 42.480 -13.566 1.00 88.50 320 PRO A CA 1
ATOM 2441 C C . PRO A 1 320 ? 34.449 41.572 -14.803 1.00 88.50 320 PRO A C 1
ATOM 2443 O O . PRO A 1 320 ? 35.471 41.370 -15.467 1.00 88.50 320 PRO A O 1
ATOM 2446 N N . TRP A 1 321 ? 33.258 41.073 -15.140 1.00 90.69 321 TRP A N 1
ATOM 2447 C CA . TRP A 1 321 ? 33.019 40.271 -16.344 1.00 90.69 321 TRP A CA 1
ATOM 2448 C C . TRP A 1 321 ? 31.912 40.884 -17.193 1.00 90.69 321 TRP A C 1
ATOM 2450 O O . TRP A 1 321 ? 30.834 41.167 -16.669 1.00 90.69 321 TRP A O 1
ATOM 2460 N N . VAL A 1 322 ? 32.164 41.080 -18.490 1.00 90.81 322 VAL A N 1
ATOM 2461 C CA . VAL A 1 322 ? 31.226 41.750 -19.403 1.00 90.81 322 VAL A CA 1
ATOM 2462 C C . VAL A 1 322 ? 30.801 40.812 -20.524 1.00 90.81 322 VAL A C 1
ATOM 2464 O O . VAL A 1 322 ? 31.634 40.189 -21.183 1.00 90.81 322 VAL A O 1
ATOM 2467 N N . ILE A 1 323 ? 29.491 40.715 -20.732 1.00 90.50 323 ILE A N 1
ATOM 2468 C CA . ILE A 1 323 ? 28.851 39.841 -21.714 1.00 90.50 323 ILE A CA 1
ATOM 2469 C C . ILE A 1 323 ? 28.017 40.712 -22.657 1.00 90.50 323 ILE A C 1
ATOM 2471 O O . ILE A 1 323 ? 27.244 41.554 -22.200 1.00 90.50 323 ILE A O 1
ATOM 2475 N N . SER A 1 324 ? 28.166 40.517 -23.968 1.00 89.31 324 SER A N 1
ATOM 2476 C CA . SER A 1 324 ? 27.334 41.199 -24.963 1.00 89.31 324 SER A CA 1
ATOM 2477 C C . SER A 1 324 ? 25.925 40.605 -25.042 1.00 89.31 324 SER A C 1
ATOM 2479 O O . SER A 1 324 ? 25.677 39.465 -24.646 1.00 89.31 324 SER A O 1
ATOM 2481 N N . ASP A 1 325 ? 25.002 41.356 -25.625 1.00 85.12 325 ASP A N 1
ATOM 2482 C CA . ASP A 1 325 ? 23.643 40.929 -25.975 1.00 85.12 325 ASP A CA 1
ATOM 2483 C C . ASP A 1 325 ? 23.567 39.734 -26.946 1.00 85.12 325 ASP A C 1
ATOM 2485 O O . ASP A 1 325 ? 22.530 39.086 -27.035 1.00 85.12 325 ASP A O 1
ATOM 2489 N N . ASP A 1 326 ? 24.662 39.377 -27.617 1.00 80.06 326 ASP A N 1
ATOM 2490 C CA . ASP A 1 326 ? 24.765 38.145 -28.415 1.00 80.06 326 ASP A CA 1
ATOM 2491 C C . ASP A 1 326 ? 25.391 36.964 -27.642 1.00 80.06 326 ASP A C 1
ATOM 2493 O O . ASP A 1 326 ? 25.542 35.869 -28.188 1.00 80.06 326 ASP A O 1
ATOM 2497 N N . GLY A 1 327 ? 25.782 37.161 -26.377 1.00 78.88 327 GLY A N 1
ATOM 2498 C CA . GLY A 1 327 ? 26.312 36.112 -25.494 1.00 78.88 327 GLY A CA 1
ATOM 2499 C C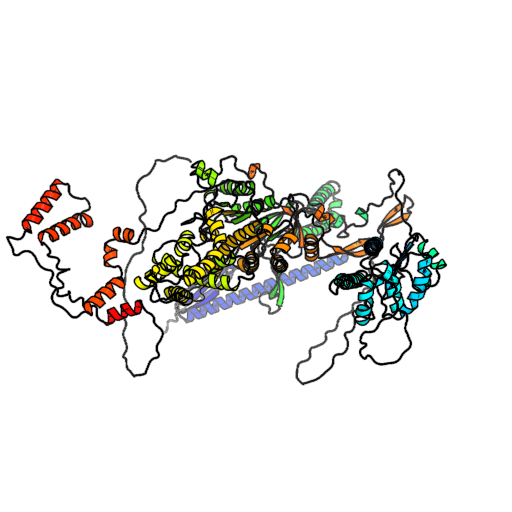 . GLY A 1 327 ? 27.821 35.882 -25.599 1.00 78.88 327 GLY A C 1
ATOM 2500 O O . GLY A 1 327 ? 28.322 34.868 -25.104 1.00 78.88 327 GLY A O 1
ATOM 2501 N N . ARG A 1 328 ? 28.555 36.807 -26.233 1.00 85.12 328 ARG A N 1
ATOM 2502 C CA . ARG A 1 328 ? 30.024 36.786 -26.316 1.00 85.12 328 ARG A CA 1
ATOM 2503 C C . ARG A 1 328 ? 30.636 37.467 -25.090 1.00 85.12 328 ARG A C 1
ATOM 2505 O O . ARG A 1 328 ? 30.083 38.437 -24.577 1.00 85.12 328 ARG A O 1
ATOM 2512 N N . TYR A 1 329 ? 31.790 36.980 -24.638 1.00 87.06 329 TYR A N 1
ATOM 2513 C CA . TYR A 1 329 ? 32.603 37.704 -23.660 1.00 87.06 329 TYR A CA 1
ATOM 2514 C C . TYR A 1 329 ? 33.227 38.938 -24.321 1.00 87.06 329 TYR A C 1
ATOM 2516 O O . TYR A 1 329 ? 33.714 38.855 -25.449 1.00 87.06 329 TYR A O 1
ATOM 2524 N N . VAL A 1 330 ? 33.209 40.070 -23.617 1.00 86.50 330 VAL A N 1
ATOM 2525 C CA . VAL A 1 330 ? 33.825 41.324 -24.056 1.00 86.50 330 VAL A CA 1
ATOM 2526 C C . VAL A 1 330 ? 35.120 41.551 -23.264 1.00 86.50 330 VAL A C 1
ATOM 2528 O O . VAL A 1 330 ? 35.061 41.854 -22.069 1.00 86.50 330 VAL A O 1
ATOM 2531 N N . PRO A 1 331 ? 36.299 41.432 -23.902 1.00 83.94 331 PRO A N 1
ATOM 2532 C CA . PRO A 1 331 ? 37.582 41.734 -23.278 1.00 83.94 331 PRO A CA 1
ATOM 2533 C C . PRO A 1 331 ? 37.655 43.156 -22.712 1.00 83.94 331 PRO A C 1
ATOM 2535 O O . PRO A 1 331 ? 37.266 44.125 -23.363 1.00 83.94 331 PRO A O 1
ATOM 2538 N N . GLN A 1 332 ? 38.257 43.305 -21.531 1.00 80.00 332 GLN A N 1
ATOM 2539 C CA . GLN A 1 332 ? 38.384 44.606 -20.857 1.00 80.00 332 GLN A CA 1
ATOM 2540 C C . GLN A 1 332 ? 39.186 45.649 -21.657 1.00 80.00 332 GLN A C 1
ATOM 2542 O O . GLN A 1 332 ? 38.983 46.848 -21.482 1.00 80.00 332 GLN A O 1
ATOM 2547 N N . THR A 1 333 ? 40.079 45.220 -22.553 1.00 79.69 333 THR A N 1
ATOM 2548 C CA . THR A 1 333 ? 40.821 46.115 -23.457 1.00 79.69 333 THR A CA 1
ATOM 2549 C C . THR A 1 333 ? 39.909 46.821 -24.459 1.00 79.69 333 THR A C 1
ATOM 2551 O O . THR A 1 333 ? 40.171 47.971 -24.798 1.00 79.69 333 THR A O 1
ATOM 2554 N N . LEU A 1 334 ? 38.819 46.175 -24.888 1.00 82.50 334 LEU A N 1
ATOM 2555 C CA . LEU A 1 334 ? 37.837 46.751 -25.811 1.00 82.50 334 LEU A CA 1
ATOM 2556 C C . LEU A 1 334 ? 36.896 47.742 -25.118 1.00 82.50 334 LEU A C 1
ATOM 2558 O O . LEU A 1 334 ? 36.395 48.652 -25.766 1.00 82.50 334 LEU A O 1
ATOM 2562 N N . LEU A 1 335 ? 36.711 47.626 -23.800 1.00 81.94 335 LEU A N 1
ATOM 2563 C CA . LEU A 1 335 ? 35.852 48.526 -23.021 1.00 81.94 335 LEU A CA 1
ATOM 2564 C C . LEU A 1 335 ? 36.439 49.937 -22.843 1.00 81.94 335 LEU A C 1
ATOM 2566 O O . LEU A 1 335 ? 35.737 50.835 -22.396 1.00 81.94 335 LEU A O 1
ATOM 2570 N N . ARG A 1 336 ? 37.714 50.148 -23.194 1.00 78.88 336 ARG A N 1
ATOM 2571 C CA . ARG A 1 336 ? 38.365 51.469 -23.144 1.00 78.88 336 ARG A CA 1
ATOM 2572 C C . ARG A 1 336 ? 38.207 52.274 -24.439 1.00 78.88 336 ARG A C 1
ATOM 2574 O O . ARG A 1 336 ? 38.345 53.489 -24.398 1.00 78.88 336 ARG A O 1
ATOM 2581 N N . ASP A 1 337 ? 37.894 51.606 -25.555 1.00 80.00 337 ASP A N 1
ATOM 2582 C CA . ASP A 1 337 ? 37.780 52.202 -26.893 1.00 80.00 337 ASP A CA 1
ATOM 2583 C C . ASP A 1 337 ? 36.361 51.976 -27.473 1.00 80.00 337 ASP A C 1
ATOM 2585 O O . ASP A 1 337 ? 36.099 50.919 -28.061 1.00 80.00 337 ASP A O 1
ATOM 2589 N N . PRO A 1 338 ? 35.435 52.957 -27.405 1.00 78.00 338 PRO A N 1
ATOM 2590 C CA . PRO A 1 338 ? 34.041 52.777 -27.837 1.00 78.00 338 PRO A CA 1
ATOM 2591 C C . PRO A 1 338 ? 33.893 52.431 -29.329 1.00 78.00 338 PRO A C 1
ATOM 2593 O O . PRO A 1 338 ? 32.980 51.701 -29.715 1.00 78.00 338 PRO A O 1
ATOM 2596 N N . ILE A 1 339 ? 34.812 52.903 -30.178 1.00 78.62 339 ILE A N 1
ATOM 2597 C CA . ILE A 1 339 ? 34.801 52.640 -31.628 1.00 78.62 339 ILE A CA 1
ATOM 2598 C C . ILE A 1 339 ? 35.144 51.173 -31.925 1.00 78.62 339 ILE A C 1
ATOM 2600 O O . ILE A 1 339 ? 34.478 50.529 -32.735 1.00 78.62 339 ILE A O 1
ATOM 2604 N N . ARG A 1 340 ? 36.160 50.621 -31.247 1.00 80.62 340 ARG A N 1
ATOM 2605 C CA . ARG A 1 340 ? 36.549 49.210 -31.400 1.00 80.62 340 ARG A CA 1
ATOM 2606 C C . ARG A 1 340 ? 35.510 48.275 -30.803 1.00 80.62 340 ARG A C 1
ATOM 2608 O O . ARG A 1 340 ? 35.246 47.221 -31.374 1.00 80.62 340 ARG A O 1
ATOM 2615 N N . LEU A 1 341 ? 34.889 48.683 -29.698 1.00 82.88 341 LEU A N 1
ATOM 2616 C CA . LEU A 1 341 ? 33.787 47.943 -29.103 1.00 82.88 341 LEU A CA 1
ATOM 2617 C C . LEU A 1 341 ? 32.584 47.866 -30.047 1.00 82.88 341 LEU A C 1
ATOM 2619 O O . LEU A 1 341 ? 32.015 46.792 -30.218 1.00 82.88 341 LEU A O 1
ATOM 2623 N N . LYS A 1 342 ? 32.238 48.971 -30.718 1.00 81.12 342 LYS A N 1
ATOM 2624 C CA . LYS A 1 342 ? 31.170 48.980 -31.722 1.00 81.12 342 LYS A CA 1
ATOM 2625 C C . LYS A 1 342 ? 31.471 48.036 -32.888 1.00 81.12 342 LYS A C 1
ATOM 2627 O O . LYS A 1 342 ? 30.619 47.232 -33.239 1.00 81.12 342 LYS A O 1
ATOM 2632 N N . ALA A 1 343 ? 32.696 48.064 -33.420 1.00 80.81 343 ALA A N 1
ATOM 2633 C CA . ALA A 1 343 ? 33.114 47.153 -34.488 1.00 80.81 343 ALA A CA 1
ATOM 2634 C C . ALA A 1 343 ? 33.031 45.671 -34.070 1.00 80.81 343 ALA A C 1
ATOM 2636 O O . ALA A 1 343 ? 32.542 44.844 -34.832 1.00 80.81 343 ALA A O 1
ATOM 2637 N N . PHE A 1 344 ? 33.433 45.346 -32.836 1.00 82.75 344 PHE A N 1
ATOM 2638 C CA . PHE A 1 344 ? 33.321 43.994 -32.280 1.00 82.75 344 PHE A CA 1
ATOM 2639 C C . PHE A 1 344 ? 31.862 43.532 -32.122 1.00 82.75 344 PHE A C 1
ATOM 2641 O O . PHE A 1 344 ? 31.534 42.370 -32.381 1.00 82.75 344 PHE A O 1
ATOM 2648 N N . LEU A 1 345 ? 30.978 44.437 -31.691 1.00 79.94 345 LEU A N 1
ATOM 2649 C CA . LEU A 1 345 ? 29.556 44.147 -31.536 1.00 79.94 345 LEU A CA 1
ATOM 2650 C C . LEU A 1 345 ? 28.847 44.032 -32.892 1.00 79.94 345 LEU A C 1
ATOM 2652 O O . LEU A 1 345 ? 27.961 43.196 -33.015 1.00 79.94 345 LEU A O 1
ATOM 2656 N N . ASP A 1 346 ? 29.239 44.800 -33.907 1.00 77.94 346 ASP A N 1
ATOM 2657 C CA . ASP A 1 346 ? 28.595 44.791 -35.229 1.00 77.94 346 ASP A CA 1
ATOM 2658 C C . ASP A 1 346 ? 29.076 43.638 -36.145 1.00 77.94 346 ASP A C 1
ATOM 2660 O O . ASP A 1 346 ? 28.415 43.321 -37.137 1.00 77.94 346 ASP A O 1
ATOM 2664 N N . GLU A 1 347 ? 30.174 42.949 -35.808 1.00 72.12 347 GLU A N 1
ATOM 2665 C CA . GLU A 1 347 ? 30.584 41.706 -36.480 1.00 72.12 347 GLU A CA 1
ATOM 2666 C C . GLU A 1 347 ? 29.539 40.591 -36.281 1.00 72.12 347 GLU A C 1
ATOM 2668 O O . GLU A 1 347 ? 29.328 40.098 -35.167 1.00 72.12 347 GLU A O 1
ATOM 2673 N N . GLN A 1 348 ? 28.893 40.166 -37.375 1.00 46.28 348 GLN A N 1
ATOM 2674 C CA . GLN A 1 348 ? 27.913 39.079 -37.362 1.00 46.28 348 GLN A CA 1
ATOM 2675 C C . GLN A 1 348 ? 28.592 37.698 -37.315 1.00 46.28 348 GLN A C 1
ATOM 2677 O O . GLN A 1 348 ? 29.382 37.376 -38.205 1.00 46.28 348 GLN A O 1
ATOM 2682 N N . PRO A 1 349 ? 28.222 36.807 -36.376 1.00 41.81 349 PRO A N 1
ATOM 2683 C CA . PRO A 1 349 ? 28.488 35.384 -36.536 1.00 41.81 349 PRO A CA 1
ATOM 2684 C C . PRO A 1 349 ? 27.569 34.836 -37.637 1.00 41.81 349 PRO A C 1
ATOM 2686 O O . PRO A 1 349 ? 26.377 35.142 -37.655 1.00 41.81 349 PRO A O 1
ATOM 2689 N N . ALA A 1 350 ? 28.107 34.024 -38.551 1.00 30.52 350 ALA A N 1
ATOM 2690 C CA . ALA A 1 350 ? 27.361 33.420 -39.656 1.00 30.52 350 ALA A CA 1
ATOM 2691 C C . ALA A 1 350 ? 26.068 32.725 -39.170 1.00 30.52 350 ALA A C 1
ATOM 2693 O O . ALA A 1 350 ? 26.092 31.598 -38.674 1.00 30.52 350 ALA A O 1
ATOM 2694 N N . ARG A 1 351 ? 24.924 33.405 -39.316 1.00 29.94 351 ARG A N 1
ATOM 2695 C CA . ARG A 1 351 ? 23.578 32.876 -39.069 1.00 29.94 351 ARG A CA 1
ATOM 2696 C C . ARG A 1 351 ? 22.946 32.516 -40.411 1.00 29.94 351 ARG A C 1
ATOM 2698 O O . ARG A 1 351 ? 22.603 33.391 -41.199 1.00 29.94 351 ARG A O 1
ATOM 2705 N N . GLN A 1 352 ? 22.761 31.219 -40.651 1.00 29.17 352 GLN A N 1
ATOM 2706 C CA . GLN A 1 352 ? 21.818 30.724 -41.652 1.00 29.17 352 GLN A CA 1
ATOM 2707 C C . GLN A 1 352 ? 20.409 31.208 -41.286 1.00 29.17 352 GLN A C 1
ATOM 2709 O O . GLN A 1 352 ? 19.833 30.771 -40.292 1.00 29.17 352 GLN A O 1
ATOM 2714 N N . VAL A 1 353 ? 19.855 32.104 -42.099 1.00 29.88 353 VAL A N 1
ATOM 2715 C CA . VAL A 1 353 ? 18.449 32.509 -42.048 1.00 29.88 353 VAL A CA 1
ATOM 2716 C C . VAL A 1 353 ? 17.697 31.697 -43.102 1.00 29.88 353 VAL A C 1
ATOM 2718 O O . VAL A 1 353 ? 17.931 31.846 -44.300 1.00 29.88 353 VAL A O 1
ATOM 2721 N N . GLN A 1 354 ? 16.801 30.813 -42.657 1.00 32.41 354 GLN A N 1
ATOM 2722 C CA . GLN A 1 354 ? 15.780 30.202 -43.507 1.00 32.41 354 GLN A CA 1
ATOM 2723 C C . GLN A 1 354 ? 14.695 31.240 -43.803 1.00 32.41 354 GLN A C 1
ATOM 2725 O O . GLN A 1 354 ? 13.971 31.672 -42.912 1.00 32.41 354 GLN A O 1
ATOM 2730 N N . GLY A 1 355 ? 14.573 31.609 -45.072 1.00 30.69 355 GLY A N 1
ATOM 2731 C CA . GLY A 1 355 ? 13.529 32.494 -45.570 1.00 30.69 355 GLY A CA 1
ATOM 2732 C C . GLY A 1 355 ? 13.538 32.503 -47.091 1.00 30.69 355 GLY A C 1
ATOM 2733 O O . GLY A 1 355 ? 14.067 33.417 -47.707 1.00 30.69 355 GLY A O 1
ATOM 2734 N N . GLY A 1 356 ? 12.994 31.454 -47.706 1.00 24.31 356 GLY A N 1
ATOM 2735 C CA . GLY A 1 356 ? 12.852 31.373 -49.157 1.00 24.31 356 GLY A CA 1
ATOM 2736 C C . GLY A 1 356 ? 12.471 29.970 -49.607 1.00 24.31 356 GLY A C 1
ATOM 2737 O O . GLY A 1 356 ? 13.171 29.011 -49.301 1.00 24.31 356 GLY A O 1
ATOM 2738 N N . ARG A 1 357 ? 11.343 29.853 -50.320 1.00 35.56 357 ARG A N 1
ATOM 2739 C CA . ARG A 1 357 ? 10.871 28.620 -50.970 1.00 35.56 357 ARG A CA 1
ATOM 2740 C C . ARG A 1 357 ? 12.024 27.954 -51.728 1.00 35.56 357 ARG A C 1
ATOM 2742 O O . ARG A 1 357 ? 12.451 28.473 -52.756 1.00 35.56 357 ARG A O 1
ATOM 2749 N N . MET A 1 358 ? 12.492 26.804 -51.253 1.00 24.59 358 MET A N 1
ATOM 2750 C CA . MET A 1 358 ? 13.533 26.029 -51.921 1.00 24.59 358 MET A CA 1
ATOM 2751 C C . MET A 1 358 ? 13.010 24.623 -52.210 1.00 24.59 358 MET A C 1
ATOM 2753 O O . MET A 1 358 ? 12.414 23.970 -51.355 1.00 24.59 358 MET A O 1
ATOM 2757 N N . ARG A 1 359 ? 13.200 24.205 -53.463 1.00 28.41 359 ARG A N 1
ATOM 2758 C CA . ARG A 1 359 ? 13.018 22.830 -53.943 1.00 28.41 359 ARG A CA 1
ATOM 2759 C C . ARG A 1 359 ? 13.863 21.869 -53.082 1.00 28.41 359 ARG A C 1
ATOM 2761 O O . ARG A 1 359 ? 14.857 22.328 -52.515 1.00 28.41 359 ARG A O 1
ATOM 2768 N N . PRO A 1 360 ? 13.508 20.575 -52.971 1.00 30.06 360 PRO A N 1
ATOM 2769 C CA . PRO A 1 360 ? 14.274 19.647 -52.148 1.00 30.06 360 PRO A CA 1
ATOM 2770 C C . PRO A 1 360 ? 15.708 19.569 -52.688 1.00 30.06 360 PRO A C 1
ATOM 2772 O O . PRO A 1 360 ? 15.914 19.203 -53.841 1.00 30.06 360 PRO A O 1
ATOM 2775 N N . ASN A 1 361 ? 16.679 19.989 -51.876 1.00 27.97 361 ASN A N 1
ATOM 2776 C CA . ASN A 1 361 ? 18.102 19.844 -52.162 1.00 27.97 361 ASN A CA 1
ATOM 2777 C C . ASN A 1 361 ? 18.550 18.457 -51.685 1.00 27.97 361 ASN A C 1
ATOM 2779 O O . ASN A 1 361 ? 18.513 18.185 -50.484 1.00 27.97 361 ASN A O 1
ATOM 2783 N N . ASP A 1 362 ? 19.061 17.646 -52.609 1.00 29.47 362 ASP A N 1
ATOM 2784 C CA . ASP A 1 362 ? 19.683 16.321 -52.418 1.00 29.47 362 ASP A CA 1
ATOM 2785 C C . ASP A 1 362 ? 20.996 16.334 -51.592 1.00 29.47 362 ASP A C 1
ATOM 2787 O O . ASP A 1 362 ? 21.838 15.447 -51.713 1.00 29.47 362 ASP A O 1
ATOM 2791 N N . TYR A 1 363 ? 21.210 17.341 -50.738 1.00 34.09 363 TYR A N 1
ATOM 2792 C CA . TYR A 1 363 ? 22.479 17.558 -50.025 1.00 34.09 363 TYR A CA 1
ATOM 2793 C C . TYR A 1 363 ? 22.338 17.751 -48.509 1.00 34.09 363 TYR A C 1
ATOM 2795 O O . TYR A 1 363 ? 23.317 18.074 -47.836 1.00 34.09 363 TYR A O 1
ATOM 2803 N N . ALA A 1 364 ? 21.152 17.535 -47.936 1.00 27.80 364 ALA A N 1
ATOM 2804 C CA . ALA A 1 364 ? 21.018 17.442 -46.486 1.00 27.80 364 ALA A CA 1
ATOM 2805 C C . ALA A 1 364 ? 21.523 16.067 -46.022 1.00 27.80 364 ALA A C 1
ATOM 2807 O O . ALA A 1 364 ? 20.834 15.061 -46.178 1.00 27.80 364 ALA A O 1
ATOM 2808 N N . VAL A 1 365 ? 22.730 16.013 -45.449 1.00 32.81 365 VAL A N 1
ATOM 2809 C CA . VAL A 1 365 ? 23.173 14.833 -44.696 1.00 32.81 365 VAL A CA 1
ATOM 2810 C C . VAL A 1 365 ? 22.201 14.655 -43.530 1.00 32.81 365 VAL A C 1
ATOM 2812 O O . VAL A 1 365 ? 22.148 15.469 -42.608 1.00 32.81 365 VAL A O 1
ATOM 2815 N N . GLU A 1 366 ? 21.381 13.611 -43.617 1.00 30.81 366 GLU A N 1
ATOM 2816 C CA . GLU A 1 366 ? 20.475 13.153 -42.569 1.00 30.81 366 GLU A CA 1
ATOM 2817 C C . GLU A 1 366 ? 21.190 13.140 -41.208 1.00 30.81 366 GLU A C 1
ATOM 2819 O O . GLU A 1 366 ? 22.170 12.419 -41.020 1.00 30.81 366 GLU A O 1
ATOM 2824 N N . ARG A 1 367 ? 20.688 13.904 -40.226 1.00 32.97 367 ARG A N 1
ATOM 2825 C CA . ARG A 1 367 ? 21.224 13.913 -38.846 1.00 32.97 367 ARG A CA 1
ATOM 2826 C C . ARG A 1 367 ? 21.222 12.519 -38.201 1.00 32.97 367 ARG A C 1
ATOM 2828 O O . ARG A 1 367 ? 22.037 12.249 -37.327 1.00 32.97 367 ARG A O 1
ATOM 2835 N N . THR A 1 368 ? 20.364 11.617 -38.678 1.00 37.09 368 THR A N 1
ATOM 2836 C CA . THR A 1 368 ? 20.328 10.197 -38.298 1.00 37.09 368 THR A CA 1
ATOM 2837 C C . THR A 1 368 ? 21.572 9.414 -38.737 1.00 37.09 368 THR A C 1
ATOM 2839 O O . THR A 1 368 ? 21.855 8.375 -38.147 1.00 37.09 368 THR A O 1
ATOM 2842 N N . ARG A 1 369 ? 22.354 9.907 -39.710 1.00 36.50 369 ARG A N 1
ATOM 2843 C CA . ARG A 1 369 ? 23.622 9.290 -40.145 1.00 36.50 369 ARG A CA 1
ATOM 2844 C C . ARG A 1 369 ? 24.843 9.757 -39.346 1.00 36.50 369 ARG A C 1
ATOM 2846 O O . ARG A 1 369 ? 25.808 9.012 -39.262 1.00 36.50 369 ARG A O 1
ATOM 2853 N N . LEU A 1 370 ? 24.800 10.952 -38.748 1.00 35.50 370 LEU A N 1
ATOM 2854 C CA . LEU A 1 370 ? 25.897 11.511 -37.937 1.00 35.50 370 LEU A CA 1
ATOM 2855 C C . LEU A 1 370 ? 25.951 10.929 -36.512 1.00 35.50 370 LEU A C 1
ATOM 2857 O O . LEU A 1 370 ? 27.028 10.817 -35.938 1.00 35.50 370 LEU A O 1
ATOM 2861 N N . ASN A 1 371 ? 24.813 10.475 -35.979 1.00 39.28 371 ASN A N 1
ATOM 2862 C CA . ASN A 1 371 ? 24.711 9.841 -34.658 1.00 39.28 371 ASN A CA 1
ATOM 2863 C C . ASN A 1 371 ? 24.490 8.326 -34.771 1.00 39.28 371 ASN A C 1
ATOM 2865 O O . ASN A 1 371 ? 23.617 7.752 -34.111 1.00 39.28 371 ASN A O 1
ATOM 2869 N N . ARG A 1 372 ? 25.240 7.657 -35.651 1.00 41.22 372 ARG A N 1
ATOM 2870 C CA . ARG A 1 372 ? 25.174 6.199 -35.735 1.00 41.22 372 ARG A CA 1
ATOM 2871 C C . ARG A 1 372 ? 25.911 5.605 -34.537 1.00 41.22 372 ARG A C 1
ATOM 2873 O O . ARG A 1 372 ? 27.087 5.876 -34.332 1.00 41.22 372 ARG A O 1
ATOM 2880 N N . ARG A 1 373 ? 25.216 4.774 -33.757 1.00 43.47 373 ARG A N 1
ATOM 2881 C CA . ARG A 1 373 ? 25.825 3.958 -32.699 1.00 43.47 373 ARG A CA 1
ATOM 2882 C C . ARG A 1 373 ? 26.858 3.036 -33.351 1.00 43.47 373 ARG A C 1
ATOM 2884 O O . ARG A 1 373 ? 26.475 2.109 -34.059 1.00 43.47 373 ARG A O 1
ATOM 2891 N N . VAL A 1 374 ? 28.147 3.297 -33.138 1.00 44.03 374 VAL A N 1
ATOM 2892 C CA . VAL A 1 374 ? 29.250 2.449 -33.621 1.00 44.03 374 VAL A CA 1
ATOM 2893 C C . VAL A 1 374 ? 29.476 1.313 -32.621 1.00 44.03 374 VAL A C 1
ATOM 2895 O O . VAL A 1 374 ? 30.557 1.140 -32.074 1.00 44.03 374 VAL A O 1
ATOM 2898 N N . TYR A 1 375 ? 28.425 0.558 -32.314 1.00 44.56 375 TYR A N 1
ATOM 2899 C CA . TYR A 1 375 ? 28.595 -0.736 -31.670 1.00 44.56 375 TYR A CA 1
ATOM 2900 C C . TYR A 1 375 ? 28.321 -1.772 -32.745 1.00 44.56 375 TYR A C 1
ATOM 2902 O O . TYR A 1 375 ? 27.183 -1.968 -33.147 1.00 44.56 375 TYR A O 1
ATOM 2910 N N . HIS A 1 376 ? 29.418 -2.368 -33.220 1.00 44.78 376 HIS A N 1
ATOM 2911 C CA . HIS A 1 376 ? 29.496 -3.410 -34.241 1.00 44.78 376 HIS A CA 1
ATOM 2912 C C . HIS A 1 376 ? 29.242 -2.947 -35.683 1.00 44.78 376 HIS A C 1
ATOM 2914 O O . HIS A 1 376 ? 28.368 -2.135 -35.987 1.00 44.78 376 HIS A O 1
ATOM 2920 N N . SER A 1 377 ? 30.017 -3.499 -36.621 1.00 56.59 377 SER A N 1
ATOM 2921 C CA . SER A 1 377 ? 29.643 -3.420 -38.028 1.00 56.59 377 SER A CA 1
ATOM 2922 C C . SER A 1 377 ? 28.257 -4.058 -38.169 1.00 56.59 377 SER A C 1
ATOM 2924 O O . SER A 1 377 ? 28.001 -5.116 -37.595 1.00 56.59 377 SER A O 1
ATOM 2926 N N . ALA A 1 378 ? 27.350 -3.441 -38.931 1.00 57.47 378 ALA A N 1
ATOM 2927 C CA . ALA A 1 378 ? 26.013 -4.006 -39.171 1.00 57.47 378 ALA A CA 1
ATOM 2928 C C . ALA A 1 378 ? 26.082 -5.460 -39.681 1.00 57.47 378 ALA A C 1
ATOM 2930 O O . ALA A 1 378 ? 25.166 -6.248 -39.474 1.00 57.47 378 ALA A O 1
ATOM 2931 N N . LEU A 1 379 ? 27.205 -5.801 -40.314 1.00 59.50 379 LEU A N 1
ATOM 2932 C CA . LEU A 1 379 ? 27.565 -7.134 -40.757 1.00 59.50 379 LEU A CA 1
ATOM 2933 C C . LEU A 1 379 ? 27.881 -8.074 -39.580 1.00 59.50 379 LEU A C 1
ATOM 2935 O O . LEU A 1 379 ? 27.331 -9.165 -39.544 1.00 59.50 379 LEU A O 1
ATOM 2939 N N . ALA A 1 380 ? 28.677 -7.659 -38.588 1.00 59.16 380 ALA A N 1
ATOM 2940 C CA . ALA A 1 380 ? 28.932 -8.452 -37.380 1.00 59.16 380 ALA A CA 1
ATOM 2941 C C . ALA A 1 380 ? 27.657 -8.691 -36.554 1.00 59.16 380 ALA A C 1
ATOM 2943 O O . ALA A 1 380 ? 27.412 -9.815 -36.135 1.00 59.16 380 ALA A O 1
ATOM 2944 N N . GLU A 1 381 ? 26.807 -7.675 -36.384 1.00 59.78 381 GLU A N 1
ATOM 2945 C CA . GLU A 1 381 ? 25.496 -7.836 -35.731 1.00 59.78 381 GLU A CA 1
ATOM 2946 C C . GLU A 1 381 ? 24.559 -8.750 -36.512 1.00 59.78 381 GLU A C 1
ATOM 2948 O O . GLU A 1 381 ? 23.849 -9.560 -35.920 1.00 59.78 381 GLU A O 1
ATOM 2953 N N . TRP A 1 382 ? 24.553 -8.634 -37.843 1.00 65.50 382 TRP A N 1
ATOM 2954 C CA . TRP A 1 382 ? 23.792 -9.545 -38.682 1.00 65.50 382 TRP A CA 1
ATOM 2955 C C . TRP A 1 382 ? 24.307 -10.972 -38.501 1.00 65.50 382 TRP A C 1
ATOM 2957 O O . TRP A 1 382 ? 23.499 -11.838 -38.193 1.00 65.50 382 TRP A O 1
ATOM 2967 N N . LEU A 1 383 ? 25.623 -11.209 -38.573 1.00 65.50 383 LEU A N 1
ATOM 2968 C CA . LEU A 1 383 ? 26.265 -12.514 -38.348 1.00 65.50 383 LEU A CA 1
ATOM 2969 C C . LEU A 1 383 ? 26.017 -13.087 -36.938 1.00 65.50 383 LEU A C 1
ATOM 2971 O O . LEU A 1 383 ? 25.986 -14.301 -36.777 1.00 65.50 383 LEU A O 1
ATOM 2975 N N . MET A 1 384 ? 25.811 -12.249 -35.924 1.00 63.72 384 MET A N 1
ATOM 2976 C CA . MET A 1 384 ? 25.483 -12.695 -34.562 1.00 63.72 384 MET A CA 1
ATOM 2977 C C . MET A 1 384 ? 23.986 -12.999 -34.353 1.00 63.72 384 MET A C 1
ATOM 2979 O O . MET A 1 384 ? 23.576 -13.446 -33.286 1.00 63.72 384 MET A O 1
ATOM 2983 N N . GLY A 1 385 ? 23.139 -12.783 -35.363 1.00 66.31 385 GLY A N 1
ATOM 2984 C CA . GLY A 1 385 ? 21.722 -13.134 -35.300 1.00 66.31 385 GLY A CA 1
ATOM 2985 C C . GLY A 1 385 ? 21.464 -14.635 -35.532 1.00 66.31 385 GLY A C 1
ATOM 2986 O O . GLY A 1 385 ? 21.980 -15.208 -36.489 1.00 66.31 385 GLY A O 1
ATOM 2987 N N . PRO A 1 386 ? 20.562 -15.293 -34.782 1.00 66.81 386 PRO A N 1
ATOM 2988 C CA . PRO A 1 386 ? 20.214 -16.700 -35.034 1.00 66.81 386 PRO A CA 1
ATOM 2989 C C . PRO A 1 386 ? 19.614 -16.926 -36.440 1.00 66.81 386 PRO A C 1
ATOM 2991 O O . PRO A 1 386 ? 19.776 -17.988 -37.046 1.00 66.81 386 PRO A O 1
ATOM 2994 N N . GLY A 1 387 ? 18.963 -15.901 -37.003 1.00 73.00 387 GLY A N 1
ATOM 2995 C CA . GLY A 1 387 ? 18.450 -15.910 -38.376 1.00 73.00 387 GLY A CA 1
ATOM 2996 C C . GLY A 1 387 ? 19.539 -15.879 -39.458 1.00 73.00 387 GLY A C 1
ATOM 2997 O O . GLY A 1 387 ? 19.349 -16.441 -40.532 1.00 73.00 387 GLY A O 1
ATOM 2998 N N . SER A 1 388 ? 20.699 -15.271 -39.204 1.00 76.31 388 SER A N 1
ATOM 2999 C CA . SER A 1 388 ? 21.778 -15.238 -40.199 1.00 76.31 388 SER A CA 1
ATOM 3000 C C . SER A 1 388 ? 22.572 -16.535 -40.225 1.00 76.31 388 SER A C 1
ATOM 3002 O O . SER A 1 388 ? 22.981 -16.951 -41.302 1.00 76.31 388 SER A O 1
ATOM 3004 N N . LEU A 1 389 ? 22.717 -17.222 -39.086 1.00 78.75 389 LEU A N 1
ATOM 3005 C CA . LEU A 1 389 ? 23.290 -18.567 -39.041 1.00 78.75 389 LEU A CA 1
ATOM 3006 C C . LEU A 1 389 ? 22.440 -19.538 -39.871 1.00 78.75 389 LEU A C 1
ATOM 3008 O O . LEU A 1 389 ? 22.976 -20.303 -40.664 1.00 78.75 389 LEU A O 1
ATOM 3012 N N . THR A 1 390 ? 21.111 -19.494 -39.726 1.00 78.38 390 THR A N 1
ATOM 3013 C CA . THR A 1 390 ? 20.198 -20.363 -40.492 1.00 78.38 390 THR A CA 1
ATOM 3014 C C . THR A 1 390 ? 20.204 -20.037 -41.985 1.00 78.38 390 THR A C 1
ATOM 3016 O O . THR A 1 390 ? 20.282 -20.954 -42.803 1.00 78.38 390 THR A O 1
ATOM 3019 N N . LEU A 1 391 ? 20.215 -18.754 -42.360 1.00 81.25 391 LEU A N 1
ATOM 3020 C CA . LEU A 1 391 ? 20.386 -18.328 -43.754 1.00 81.25 391 LEU A CA 1
ATOM 3021 C C . LEU A 1 391 ? 21.775 -18.675 -44.307 1.00 81.25 391 LEU A C 1
ATOM 3023 O O . LEU A 1 391 ? 21.886 -19.067 -45.464 1.00 81.25 391 LEU A O 1
ATOM 3027 N N . GLY A 1 392 ? 22.823 -18.578 -43.490 1.00 81.25 392 GLY A N 1
ATOM 3028 C CA . GLY A 1 392 ? 24.190 -18.963 -43.834 1.00 81.25 392 GLY A CA 1
ATOM 3029 C C . GLY A 1 392 ? 24.326 -20.471 -44.041 1.00 81.25 392 GLY A C 1
ATOM 3030 O O . GLY A 1 392 ? 24.941 -20.905 -45.012 1.00 81.25 392 GLY A O 1
ATOM 3031 N N . LEU A 1 393 ? 23.678 -21.276 -43.194 1.00 82.88 393 LEU A N 1
ATOM 3032 C CA . LEU A 1 393 ? 23.564 -22.727 -43.351 1.00 82.88 393 LEU A CA 1
ATOM 3033 C C . LEU A 1 393 ? 22.797 -23.078 -44.632 1.00 82.88 393 LEU A C 1
ATOM 3035 O O . LEU A 1 393 ? 23.314 -23.825 -45.458 1.00 82.88 393 LEU A O 1
ATOM 3039 N N . ALA A 1 394 ? 21.617 -22.493 -44.856 1.00 83.56 394 ALA A N 1
ATOM 3040 C CA . ALA A 1 394 ? 20.832 -22.720 -46.070 1.00 83.56 394 ALA A CA 1
ATOM 3041 C C . ALA A 1 394 ? 21.595 -22.292 -47.338 1.00 83.56 394 ALA A C 1
ATOM 3043 O O . ALA A 1 394 ? 21.661 -23.043 -48.310 1.00 83.56 394 ALA A O 1
ATOM 3044 N N . GLY A 1 395 ? 22.241 -21.125 -47.303 1.00 84.31 395 GLY A N 1
ATOM 3045 C CA . GLY A 1 395 ? 23.076 -20.612 -48.385 1.00 84.31 395 GLY A CA 1
ATOM 3046 C C . GLY A 1 395 ? 24.287 -21.499 -48.668 1.00 84.31 395 GLY A C 1
ATOM 3047 O O . GLY A 1 395 ? 24.620 -21.715 -49.829 1.00 84.31 395 GLY A O 1
ATOM 3048 N N . SER A 1 396 ? 24.902 -22.084 -47.636 1.00 83.62 396 SER A N 1
ATOM 3049 C CA . SER A 1 396 ? 26.006 -23.036 -47.806 1.00 83.62 396 SER A CA 1
ATOM 3050 C C . SER A 1 396 ? 25.568 -24.340 -48.476 1.00 83.62 396 SER A C 1
ATOM 3052 O O . SER A 1 396 ? 26.302 -24.874 -49.305 1.00 83.62 396 SER A O 1
ATOM 3054 N N . VAL A 1 397 ? 24.355 -24.820 -48.175 1.00 84.38 397 VAL A N 1
ATOM 3055 C CA . VAL A 1 397 ? 23.781 -26.026 -48.786 1.00 84.38 397 VAL A CA 1
ATOM 3056 C C . VAL A 1 397 ? 23.425 -25.757 -50.246 1.00 84.38 397 VAL A C 1
ATOM 3058 O O . VAL A 1 397 ? 23.837 -26.513 -51.119 1.00 84.38 397 VAL A O 1
ATOM 3061 N N . VAL A 1 398 ? 22.729 -24.653 -50.537 1.00 85.38 398 VAL A N 1
ATOM 3062 C CA . VAL A 1 398 ? 22.372 -24.263 -51.915 1.00 85.38 398 VAL A CA 1
ATOM 3063 C C . VAL A 1 398 ? 23.624 -23.994 -52.753 1.00 85.38 398 VAL A C 1
ATOM 3065 O O . VAL A 1 398 ? 23.736 -24.489 -53.873 1.00 85.38 398 VAL A O 1
ATOM 3068 N N . GLY A 1 399 ? 24.595 -23.264 -52.197 1.00 82.62 399 GLY A N 1
ATOM 3069 C CA . GLY A 1 399 ? 25.884 -23.014 -52.837 1.00 82.62 399 GLY A CA 1
ATOM 3070 C C . GLY A 1 399 ? 26.644 -24.308 -53.115 1.00 82.62 399 GLY A C 1
ATOM 3071 O O . GLY A 1 399 ? 27.141 -24.488 -54.220 1.00 82.62 399 GLY A O 1
ATOM 3072 N N . GLY A 1 400 ? 26.647 -25.244 -52.163 1.00 83.44 400 GLY A N 1
ATOM 3073 C CA . GLY A 1 400 ? 27.286 -26.548 -52.320 1.00 83.44 400 GLY A CA 1
ATOM 3074 C C . GLY A 1 400 ? 26.632 -27.467 -53.352 1.00 83.44 400 GLY A C 1
ATOM 3075 O O . GLY A 1 400 ? 27.332 -28.265 -53.971 1.00 83.44 400 GLY A O 1
ATOM 3076 N N . VAL A 1 401 ? 25.321 -27.335 -53.576 1.00 85.88 401 VAL A N 1
ATOM 3077 C CA . VAL A 1 401 ? 24.600 -28.049 -54.644 1.00 85.88 401 VAL A CA 1
ATOM 3078 C C . VAL A 1 401 ? 24.931 -27.467 -56.021 1.00 85.88 401 VAL A C 1
ATOM 3080 O O . VAL A 1 401 ? 25.110 -28.223 -56.972 1.00 85.88 401 VAL A O 1
ATOM 3083 N N . LEU A 1 402 ? 25.033 -26.139 -56.137 1.00 87.69 402 LEU A N 1
ATOM 3084 C CA . LEU A 1 402 ? 25.351 -25.468 -57.403 1.00 87.69 402 LEU A CA 1
ATOM 3085 C C . LEU A 1 402 ? 26.840 -25.576 -57.768 1.00 87.69 402 LEU A C 1
ATOM 3087 O O . LEU A 1 402 ? 27.178 -25.754 -58.935 1.00 87.69 402 LEU A O 1
ATOM 3091 N N . TYR A 1 403 ? 27.726 -25.483 -56.775 1.00 86.62 403 TYR A N 1
ATOM 3092 C CA . TYR A 1 403 ? 29.178 -25.501 -56.934 1.00 86.62 403 TYR A CA 1
ATOM 3093 C C . TYR A 1 403 ? 29.832 -26.286 -55.786 1.00 86.62 403 TYR A C 1
ATOM 3095 O O . TYR A 1 403 ? 30.156 -25.707 -54.751 1.00 86.62 403 TYR A O 1
ATOM 3103 N N . PRO A 1 404 ? 30.135 -27.586 -55.963 1.00 84.06 404 PRO A N 1
ATOM 3104 C CA . PRO A 1 404 ? 30.681 -28.435 -54.895 1.00 84.06 404 PRO A CA 1
ATOM 3105 C C . PRO A 1 404 ? 31.976 -27.911 -54.253 1.00 84.06 404 PRO A C 1
ATOM 3107 O O . PRO A 1 404 ? 32.272 -28.207 -53.098 1.00 84.06 404 PRO A O 1
ATOM 3110 N N . VAL A 1 405 ? 32.747 -27.095 -54.980 1.00 85.25 405 VAL A N 1
ATOM 3111 C CA . VAL A 1 405 ? 33.979 -26.466 -54.479 1.00 85.25 405 VAL A CA 1
ATOM 3112 C C . VAL A 1 405 ? 33.694 -25.438 -53.371 1.00 85.25 405 VAL A C 1
ATOM 3114 O O . VAL A 1 405 ? 34.518 -25.271 -52.475 1.00 85.25 405 VAL A O 1
ATOM 3117 N N . SER A 1 406 ? 32.519 -24.794 -53.350 1.00 83.81 406 SER A N 1
ATOM 3118 C CA . SER A 1 406 ? 32.182 -23.799 -52.320 1.00 83.81 406 SER A CA 1
ATOM 3119 C C . SER A 1 406 ? 32.044 -24.409 -50.922 1.00 83.81 406 SER A C 1
ATOM 3121 O O . SER A 1 406 ? 32.265 -23.707 -49.934 1.00 83.81 406 SER A O 1
ATOM 3123 N N . LEU A 1 407 ? 31.746 -25.713 -50.823 1.00 80.25 407 LEU A N 1
ATOM 3124 C CA . LEU A 1 407 ? 31.653 -26.430 -49.545 1.00 80.25 407 LEU A CA 1
ATOM 3125 C C . LEU A 1 407 ? 32.981 -26.448 -48.787 1.00 80.25 407 LEU A C 1
ATOM 3127 O O . LEU A 1 407 ? 32.974 -26.400 -47.561 1.00 80.25 407 LEU A O 1
ATOM 3131 N N . TRP A 1 408 ? 34.113 -26.448 -49.496 1.00 82.75 408 TRP A N 1
ATOM 3132 C CA . TRP A 1 408 ? 35.447 -26.429 -48.886 1.00 82.75 408 TRP A CA 1
ATOM 3133 C C . TRP A 1 408 ? 35.738 -25.128 -48.132 1.00 82.75 408 TRP A C 1
ATOM 3135 O O . TRP A 1 408 ? 36.524 -25.134 -47.189 1.00 82.75 408 TRP A O 1
ATOM 3145 N N . LEU A 1 409 ? 35.080 -24.028 -48.512 1.00 80.50 409 LEU A N 1
ATOM 3146 C CA . LEU A 1 409 ? 35.201 -22.726 -47.852 1.00 80.50 409 LEU A CA 1
ATOM 3147 C C . LEU A 1 409 ? 34.091 -22.499 -46.817 1.00 80.50 409 LEU A C 1
ATOM 3149 O O . LEU A 1 409 ? 34.349 -21.941 -45.751 1.00 80.50 409 LEU A O 1
ATOM 3153 N N . SER A 1 410 ? 32.864 -22.953 -47.089 1.00 82.62 410 SER A N 1
ATOM 3154 C CA . SER A 1 410 ? 31.729 -22.724 -46.190 1.00 82.62 410 SER A CA 1
ATOM 3155 C C . SER A 1 410 ? 31.717 -23.647 -44.967 1.00 82.62 410 SER A C 1
ATOM 3157 O O . SER A 1 410 ? 31.305 -23.207 -43.897 1.00 82.62 410 SER A O 1
ATOM 3159 N N . LEU A 1 411 ? 32.185 -24.899 -45.075 1.00 81.56 411 LEU A N 1
ATOM 3160 C CA . LEU A 1 411 ? 32.222 -25.839 -43.941 1.00 81.56 411 LEU A CA 1
ATOM 3161 C C . LEU A 1 411 ? 33.124 -25.361 -42.792 1.00 81.56 411 LEU A C 1
ATOM 3163 O O . LEU A 1 411 ? 32.641 -25.330 -41.660 1.00 81.56 411 LEU A O 1
ATOM 3167 N N . PRO A 1 412 ? 34.387 -24.947 -43.026 1.00 84.75 412 PRO A N 1
ATOM 3168 C CA . PRO A 1 412 ? 35.236 -24.406 -41.964 1.00 84.75 412 PRO A CA 1
ATOM 3169 C C . PRO A 1 412 ? 34.646 -23.148 -41.320 1.00 84.75 412 PRO A C 1
ATOM 3171 O O . PRO A 1 412 ? 34.667 -23.015 -40.099 1.00 84.75 412 PRO A O 1
ATOM 3174 N N . ALA A 1 413 ? 34.058 -22.254 -42.123 1.00 80.88 413 ALA A N 1
ATOM 3175 C CA . ALA A 1 413 ? 33.404 -21.050 -41.616 1.00 80.88 413 ALA A CA 1
ATOM 3176 C C . ALA A 1 413 ? 32.213 -21.390 -40.702 1.00 80.88 413 ALA A C 1
ATOM 3178 O O . ALA A 1 413 ? 32.086 -20.821 -39.622 1.00 80.88 413 ALA A O 1
ATOM 3179 N N . LEU A 1 414 ? 31.382 -22.367 -41.077 1.00 81.75 414 LEU A N 1
ATOM 3180 C CA . LEU A 1 414 ? 30.249 -22.825 -40.265 1.00 81.75 414 LEU A CA 1
ATOM 3181 C C . LEU A 1 414 ? 30.675 -23.617 -39.024 1.00 81.75 414 LEU A C 1
ATOM 3183 O O . LEU A 1 414 ? 30.024 -23.512 -37.984 1.00 81.75 414 LEU A O 1
ATOM 3187 N N . LEU A 1 415 ? 31.776 -24.369 -39.097 1.00 81.75 415 LEU A N 1
ATOM 3188 C CA . LEU A 1 415 ? 32.368 -25.061 -37.948 1.00 81.75 415 LEU A CA 1
ATOM 3189 C C . LEU A 1 415 ? 32.897 -24.091 -36.888 1.00 81.75 415 LEU A C 1
ATOM 3191 O O . LEU A 1 415 ? 32.924 -24.447 -35.716 1.00 81.75 415 LEU A O 1
ATOM 3195 N N . VAL A 1 416 ? 33.292 -22.876 -37.277 1.00 81.00 416 VAL A N 1
ATOM 3196 C CA . VAL A 1 416 ? 33.705 -21.814 -36.345 1.00 81.00 416 VAL A CA 1
ATOM 3197 C C . VAL A 1 416 ? 32.519 -20.950 -35.913 1.00 81.00 416 VAL A C 1
ATOM 3199 O O . VAL A 1 416 ? 32.424 -20.572 -34.749 1.00 81.00 416 VAL A O 1
ATOM 3202 N N . TRP A 1 417 ? 31.590 -20.654 -36.820 1.00 80.25 417 TRP A N 1
ATOM 3203 C CA . TRP A 1 417 ? 30.461 -19.764 -36.551 1.00 80.25 417 TRP A CA 1
ATOM 3204 C C . TRP A 1 417 ? 29.365 -20.435 -35.704 1.00 80.25 417 TRP A C 1
ATOM 3206 O O . TRP A 1 417 ? 28.825 -19.811 -34.790 1.00 80.25 417 TRP A O 1
ATOM 3216 N N . SER A 1 418 ? 29.074 -21.723 -35.926 1.00 77.75 418 SER A N 1
ATOM 3217 C CA . SER A 1 418 ? 28.025 -22.430 -35.174 1.00 77.75 418 SER A CA 1
ATOM 3218 C C . SER A 1 418 ? 28.320 -22.601 -33.676 1.00 77.75 418 SER A C 1
ATOM 3220 O O . SER A 1 418 ? 27.407 -22.338 -32.892 1.00 77.75 418 SER A O 1
ATOM 3222 N N . PRO A 1 419 ? 29.544 -22.942 -33.212 1.00 76.69 419 PRO A N 1
ATOM 3223 C CA . PRO A 1 419 ? 29.824 -23.010 -31.781 1.00 76.69 419 PRO A CA 1
ATOM 3224 C C . PRO A 1 419 ? 29.773 -21.637 -31.117 1.00 76.69 419 PRO A C 1
ATOM 3226 O O . PRO A 1 419 ? 29.297 -21.546 -29.996 1.00 76.69 419 PRO A O 1
ATOM 3229 N N . VAL A 1 420 ? 30.210 -20.567 -31.792 1.00 74.00 420 VAL A N 1
ATOM 3230 C CA . VAL A 1 420 ? 30.160 -19.201 -31.238 1.00 74.00 420 VAL A CA 1
ATOM 3231 C C . VAL A 1 420 ? 28.718 -18.792 -30.927 1.00 74.00 420 VAL A C 1
ATOM 3233 O O . VAL A 1 420 ? 28.459 -18.270 -29.850 1.00 74.00 420 VAL A O 1
ATOM 3236 N N . MET A 1 421 ? 27.770 -19.122 -31.808 1.00 70.75 421 MET A N 1
ATOM 3237 C CA . MET A 1 421 ? 26.341 -18.863 -31.588 1.00 70.75 421 MET A CA 1
ATOM 3238 C C . MET A 1 421 ? 25.696 -19.816 -30.570 1.00 70.75 421 MET A C 1
ATOM 3240 O O . MET A 1 421 ? 24.846 -19.400 -29.791 1.00 70.75 421 MET A O 1
ATOM 3244 N N . LEU A 1 422 ? 26.092 -21.094 -30.544 1.00 67.75 422 LEU A N 1
ATOM 3245 C CA . LEU A 1 422 ? 25.578 -22.073 -29.572 1.00 67.75 422 LEU A CA 1
ATOM 3246 C C . LEU A 1 422 ? 26.099 -21.834 -28.146 1.00 67.75 422 LEU A C 1
ATOM 3248 O O . LEU A 1 422 ? 25.458 -22.250 -27.181 1.00 67.75 422 LEU A O 1
ATOM 3252 N N . LEU A 1 423 ? 27.271 -21.210 -28.018 1.00 65.69 423 LEU A N 1
ATOM 3253 C CA . LEU A 1 423 ? 27.901 -20.877 -26.742 1.00 65.69 423 LEU A CA 1
ATOM 3254 C C . LEU A 1 423 ? 27.462 -19.512 -26.202 1.00 65.69 423 LEU A C 1
ATOM 3256 O O . LEU A 1 423 ? 27.734 -19.233 -25.033 1.00 65.69 423 LEU A O 1
ATOM 3260 N N . GLU A 1 424 ? 26.779 -18.682 -26.997 1.00 65.12 424 GLU A N 1
ATOM 3261 C CA . GLU A 1 424 ? 26.152 -17.471 -26.477 1.00 65.12 424 GLU A CA 1
ATOM 3262 C C . GLU A 1 424 ? 24.954 -17.844 -25.589 1.00 65.12 424 GLU A C 1
ATOM 3264 O O . GLU A 1 424 ? 23.987 -18.462 -26.049 1.00 65.12 424 GLU A O 1
ATOM 3269 N N . PRO A 1 425 ? 24.986 -17.494 -24.290 1.00 62.66 425 PRO A N 1
ATOM 3270 C CA . PRO A 1 425 ? 23.887 -17.798 -23.396 1.00 62.66 425 PRO A CA 1
ATOM 3271 C C . PRO A 1 425 ? 22.690 -16.921 -23.765 1.00 62.66 425 PRO A C 1
ATOM 3273 O O . PRO A 1 425 ? 22.659 -15.721 -23.489 1.00 62.66 425 PRO A O 1
ATOM 3276 N N . TRP A 1 426 ? 21.678 -17.532 -24.378 1.00 71.19 426 TRP A N 1
ATOM 3277 C CA . TRP A 1 426 ? 20.390 -16.882 -24.583 1.00 71.19 426 TRP A CA 1
ATOM 3278 C C . TRP A 1 426 ? 19.818 -16.434 -23.231 1.00 71.19 426 TRP A C 1
ATOM 3280 O O . TRP A 1 426 ? 19.669 -17.249 -22.319 1.00 71.19 426 TRP A O 1
ATOM 3290 N N . GLN A 1 427 ? 19.507 -15.141 -23.102 1.00 75.56 427 GLN A N 1
ATOM 3291 C CA . GLN A 1 427 ? 19.006 -14.540 -21.866 1.00 75.56 427 GLN A CA 1
ATOM 3292 C C . GLN A 1 427 ? 17.744 -13.704 -22.096 1.00 75.56 427 GLN A C 1
ATOM 3294 O O . GLN A 1 427 ? 17.605 -13.008 -23.110 1.00 75.56 427 GLN A O 1
ATOM 3299 N N . MET A 1 428 ? 16.837 -13.758 -21.119 1.00 82.94 428 MET A N 1
ATOM 3300 C CA . MET A 1 428 ? 15.734 -12.805 -21.023 1.00 82.94 428 MET A CA 1
ATOM 3301 C C . MET A 1 428 ? 16.258 -11.448 -20.525 1.00 82.94 428 MET A C 1
ATOM 3303 O O . MET A 1 428 ? 17.245 -11.422 -19.791 1.00 82.94 428 MET A O 1
ATOM 3307 N N . PRO A 1 429 ? 15.617 -10.318 -20.884 1.00 83.12 429 PRO A N 1
ATOM 3308 C CA . PRO A 1 429 ? 16.102 -8.988 -20.502 1.00 83.12 429 PRO A CA 1
ATOM 3309 C C . PRO A 1 429 ? 16.113 -8.723 -18.989 1.00 83.12 429 PRO A C 1
ATOM 3311 O O . PRO A 1 429 ? 16.910 -7.918 -18.521 1.00 83.12 429 PRO A O 1
ATOM 3314 N N . MET A 1 430 ? 15.217 -9.368 -18.233 1.00 87.69 430 MET A N 1
ATOM 3315 C CA . MET A 1 430 ? 15.143 -9.269 -16.769 1.00 87.69 430 MET A CA 1
ATOM 3316 C C . MET A 1 430 ? 15.471 -10.619 -16.123 1.00 87.69 430 MET A C 1
ATOM 3318 O O . MET A 1 430 ? 16.643 -10.948 -15.972 1.00 87.69 430 MET A O 1
ATOM 3322 N N . ARG A 1 431 ? 14.456 -11.407 -15.748 1.00 90.56 431 ARG A N 1
ATOM 3323 C CA . ARG A 1 431 ? 14.601 -12.779 -15.239 1.00 90.56 431 ARG A CA 1
ATOM 3324 C C . ARG A 1 431 ? 14.049 -13.791 -16.230 1.00 90.56 431 ARG A C 1
ATOM 3326 O O . ARG A 1 431 ? 13.192 -13.463 -17.049 1.00 90.56 431 ARG A O 1
ATOM 3333 N N . MET A 1 432 ? 14.517 -15.031 -16.133 1.00 89.75 432 MET A N 1
ATOM 3334 C CA . MET A 1 432 ? 13.888 -16.149 -16.841 1.00 89.75 432 MET A CA 1
ATOM 3335 C C . MET A 1 432 ? 12.650 -16.652 -16.077 1.00 89.75 432 MET A C 1
ATOM 3337 O O . MET A 1 432 ? 12.721 -16.741 -14.846 1.00 89.75 432 MET A O 1
ATOM 3341 N N . PRO A 1 433 ? 11.542 -17.003 -16.761 1.00 90.00 433 PRO A N 1
ATOM 3342 C CA . PRO A 1 433 ? 10.350 -17.551 -16.116 1.00 90.00 433 PRO A CA 1
ATOM 3343 C C . PRO A 1 433 ? 10.649 -18.850 -15.363 1.00 90.00 433 PRO A C 1
ATOM 3345 O O . PRO A 1 433 ? 11.448 -19.671 -15.810 1.00 90.00 433 PRO A O 1
ATOM 3348 N N . SER A 1 434 ? 10.001 -19.037 -14.213 1.00 87.19 434 SER A N 1
ATOM 3349 C CA . SER A 1 434 ? 10.260 -20.168 -13.312 1.00 87.19 434 SER A CA 1
ATOM 3350 C C . SER A 1 434 ? 9.906 -21.540 -13.898 1.00 87.19 434 SER A C 1
ATOM 3352 O O . SER A 1 434 ? 10.437 -22.547 -13.435 1.00 87.19 434 SER A O 1
ATOM 3354 N N . ASP A 1 435 ? 9.080 -21.576 -14.946 1.00 85.31 435 ASP A N 1
ATOM 3355 C CA . ASP A 1 435 ? 8.725 -22.800 -15.673 1.00 85.31 435 ASP A CA 1
ATOM 3356 C C . ASP A 1 435 ? 9.882 -23.325 -16.544 1.00 85.31 435 ASP A C 1
ATOM 3358 O O . ASP A 1 435 ? 9.889 -24.482 -16.965 1.00 85.31 435 ASP A O 1
ATOM 3362 N N . MET A 1 436 ? 10.901 -22.496 -16.802 1.00 84.00 436 MET A N 1
ATOM 3363 C CA . MET A 1 436 ? 12.116 -22.921 -17.487 1.00 84.00 436 MET A CA 1
ATOM 3364 C C . MET A 1 436 ? 13.086 -23.563 -16.486 1.00 84.00 436 MET A C 1
ATOM 3366 O O . MET A 1 436 ? 13.742 -22.858 -15.726 1.00 84.00 436 MET A O 1
ATOM 3370 N N . ASP A 1 437 ? 13.274 -24.888 -16.513 1.00 81.62 437 ASP A N 1
ATOM 3371 C CA . ASP A 1 437 ? 14.299 -25.568 -15.689 1.00 81.62 437 ASP A CA 1
ATOM 3372 C C . ASP A 1 437 ? 15.721 -25.345 -16.249 1.00 81.62 437 ASP A C 1
ATOM 3374 O O . ASP A 1 437 ? 16.408 -26.254 -16.716 1.00 81.62 437 ASP A O 1
ATOM 3378 N N . ARG A 1 438 ? 16.155 -24.082 -16.267 1.00 84.38 438 ARG A N 1
ATOM 3379 C CA . ARG A 1 438 ? 17.474 -23.630 -16.719 1.00 84.38 438 ARG A CA 1
ATOM 3380 C C . ARG A 1 438 ? 18.106 -22.706 -15.685 1.00 84.38 438 ARG A C 1
ATOM 3382 O O . ARG A 1 438 ? 17.437 -22.152 -14.813 1.00 84.38 438 ARG A O 1
ATOM 3389 N N . LEU A 1 439 ? 19.426 -22.565 -15.768 1.00 84.06 439 LEU A N 1
ATOM 3390 C CA . LEU A 1 439 ? 20.153 -21.567 -14.990 1.00 84.06 439 LEU A CA 1
ATOM 3391 C C . LEU A 1 439 ? 19.923 -20.188 -15.606 1.00 84.06 439 LEU A C 1
ATOM 3393 O O . LEU A 1 439 ? 20.008 -20.049 -16.822 1.00 84.06 439 LEU A O 1
ATOM 3397 N N . ASP A 1 440 ? 19.649 -19.194 -14.766 1.00 84.19 440 ASP A N 1
ATOM 3398 C CA . ASP A 1 440 ? 19.366 -17.823 -15.170 1.00 84.19 440 ASP A CA 1
ATOM 3399 C C . ASP A 1 440 ? 20.669 -17.004 -15.250 1.00 84.19 440 ASP A C 1
ATOM 3401 O O . ASP A 1 440 ? 21.263 -16.698 -14.202 1.00 84.19 440 ASP A O 1
ATOM 3405 N N . PRO A 1 441 ? 21.118 -16.601 -16.457 1.00 80.56 441 PRO A N 1
ATOM 3406 C CA . PRO A 1 441 ? 22.313 -15.778 -16.637 1.00 80.56 441 PRO A CA 1
ATOM 3407 C C . PRO A 1 441 ? 22.222 -14.419 -15.929 1.00 80.56 441 PRO A C 1
ATOM 3409 O O . PRO A 1 441 ? 23.240 -13.896 -15.481 1.00 80.56 441 PRO A O 1
ATOM 3412 N N . SER A 1 442 ? 21.017 -13.873 -15.718 1.00 78.12 442 SER A N 1
ATOM 3413 C CA . SER A 1 442 ? 20.818 -12.588 -15.025 1.00 78.12 442 SER A CA 1
ATOM 3414 C C . SER A 1 442 ? 21.186 -12.629 -13.533 1.00 78.12 442 SER A C 1
ATOM 3416 O O . SER A 1 442 ? 21.310 -11.592 -12.877 1.00 78.12 442 SER A O 1
ATOM 3418 N N . THR A 1 443 ? 21.336 -13.828 -12.959 1.00 80.94 443 THR A N 1
ATOM 3419 C CA . THR A 1 443 ? 21.696 -14.047 -11.545 1.00 80.94 443 THR A CA 1
ATOM 3420 C C . THR A 1 443 ? 23.185 -14.330 -11.346 1.00 80.94 443 THR A C 1
ATOM 3422 O O . THR A 1 443 ? 23.608 -14.740 -10.261 1.00 80.94 443 THR A O 1
ATOM 3425 N N . GLN A 1 444 ? 23.991 -14.126 -12.390 1.00 80.75 444 GLN A N 1
ATOM 3426 C CA . GLN A 1 444 ? 25.413 -14.419 -12.386 1.00 80.75 444 GLN A CA 1
ATOM 3427 C C . GLN A 1 444 ? 26.147 -13.651 -11.277 1.00 80.75 444 GLN A C 1
ATOM 3429 O O . GLN A 1 444 ? 26.233 -12.425 -11.287 1.00 80.75 444 GLN A O 1
ATOM 3434 N N . ARG A 1 445 ? 26.733 -14.390 -10.331 1.00 79.12 445 ARG A N 1
ATOM 3435 C CA . ARG A 1 445 ? 27.562 -13.842 -9.249 1.00 79.12 445 ARG A CA 1
ATOM 3436 C C . ARG A 1 445 ? 28.924 -14.518 -9.199 1.00 79.12 445 ARG A C 1
ATOM 3438 O O . ARG A 1 445 ? 29.034 -15.729 -9.400 1.00 79.12 445 ARG A O 1
ATOM 3445 N N . GLN A 1 446 ? 29.959 -13.744 -8.892 1.00 83.56 446 GLN A N 1
ATOM 3446 C CA . GLN A 1 446 ? 31.287 -14.287 -8.620 1.00 83.56 446 GLN A CA 1
ATOM 3447 C C . GLN A 1 446 ? 31.384 -14.634 -7.134 1.00 83.56 446 GLN A C 1
ATOM 3449 O O . GLN A 1 446 ? 31.241 -13.769 -6.274 1.00 83.56 446 GLN A O 1
ATOM 3454 N N . VAL A 1 447 ? 31.592 -15.913 -6.833 1.00 83.56 447 VAL A N 1
ATOM 3455 C CA . VAL A 1 447 ? 31.750 -16.422 -5.467 1.00 83.56 447 VAL A CA 1
ATOM 3456 C C . VAL A 1 447 ? 33.144 -17.016 -5.331 1.00 83.56 447 VAL A C 1
ATOM 3458 O O . VAL A 1 447 ? 33.647 -17.670 -6.248 1.00 83.56 447 VAL A O 1
ATOM 3461 N N . THR A 1 448 ? 33.774 -16.809 -4.179 1.00 79.69 448 THR A N 1
ATOM 3462 C CA . THR A 1 448 ? 35.040 -17.461 -3.856 1.00 79.69 448 THR A CA 1
ATOM 3463 C C . THR A 1 448 ? 34.805 -18.961 -3.685 1.00 79.69 448 THR A C 1
ATOM 3465 O O . THR A 1 448 ? 34.031 -19.416 -2.846 1.00 79.69 448 THR A O 1
ATOM 3468 N N . GLY A 1 449 ? 35.455 -19.752 -4.530 1.00 74.81 449 GLY A N 1
ATOM 3469 C CA . GLY A 1 449 ? 35.398 -21.205 -4.501 1.00 74.81 449 GLY A CA 1
ATOM 3470 C C . GLY A 1 449 ? 36.797 -21.801 -4.464 1.00 74.81 449 GLY A C 1
ATOM 3471 O O . GLY A 1 449 ? 37.793 -21.136 -4.735 1.00 74.81 449 GLY A O 1
ATOM 3472 N N . LYS A 1 450 ? 36.889 -23.088 -4.142 1.00 75.00 450 LYS A N 1
ATOM 3473 C CA . LYS A 1 450 ? 38.131 -23.843 -4.338 1.00 75.00 450 LYS A CA 1
ATOM 3474 C C . LYS A 1 450 ? 38.251 -24.201 -5.819 1.00 75.00 450 LYS A C 1
ATOM 3476 O O . LYS A 1 450 ? 37.301 -24.761 -6.364 1.00 75.00 450 LYS A O 1
ATOM 3481 N N . LEU A 1 451 ? 39.408 -23.947 -6.440 1.00 63.56 451 LEU A N 1
ATOM 3482 C CA . LEU A 1 451 ? 39.662 -24.162 -7.880 1.00 63.56 451 LEU A CA 1
ATOM 3483 C C . LEU A 1 451 ? 39.252 -25.565 -8.379 1.00 63.56 451 LEU A C 1
ATOM 3485 O O . LEU A 1 451 ? 38.797 -25.716 -9.505 1.00 63.56 451 LEU A O 1
ATOM 3489 N N . LEU A 1 452 ? 39.376 -26.582 -7.520 1.00 70.19 452 LEU A N 1
ATOM 3490 C CA . LEU A 1 452 ? 39.078 -27.992 -7.812 1.00 70.19 452 LEU A CA 1
ATOM 3491 C C . LEU A 1 452 ? 38.348 -28.696 -6.647 1.00 70.19 452 LEU A C 1
ATOM 3493 O O . LEU A 1 452 ? 38.425 -29.909 -6.502 1.00 70.19 452 LEU A O 1
ATOM 3497 N N . GLY A 1 453 ? 37.668 -27.952 -5.765 1.00 64.25 453 GLY A N 1
ATOM 3498 C CA . GLY A 1 453 ? 36.933 -28.502 -4.608 1.00 64.25 453 GLY A CA 1
ATOM 3499 C C . GLY A 1 453 ? 37.804 -29.001 -3.439 1.00 64.25 453 GLY A C 1
ATOM 3500 O O . GLY A 1 453 ? 37.441 -28.794 -2.283 1.00 64.25 453 GLY A O 1
ATOM 3501 N N . TYR A 1 454 ? 38.980 -29.576 -3.710 1.00 69.44 454 TYR A N 1
ATOM 3502 C CA . TYR A 1 454 ? 39.928 -30.068 -2.695 1.00 69.44 454 TYR A CA 1
ATOM 3503 C C . TYR A 1 454 ? 41.203 -29.220 -2.570 1.00 69.44 454 TYR A C 1
ATOM 3505 O O . TYR A 1 454 ? 41.821 -29.201 -1.508 1.00 69.44 454 TYR A O 1
ATOM 3513 N N . LEU A 1 455 ? 41.600 -28.502 -3.625 1.00 63.00 455 LEU A N 1
ATOM 3514 C CA . LEU A 1 455 ? 42.788 -27.645 -3.600 1.00 63.00 455 LEU A CA 1
ATOM 3515 C C . LEU A 1 455 ? 42.536 -26.388 -2.745 1.00 63.00 455 LEU A C 1
ATOM 3517 O O . LEU A 1 455 ? 41.519 -25.721 -2.956 1.00 63.00 455 LEU A O 1
ATOM 3521 N N . PRO A 1 456 ? 43.451 -26.015 -1.826 1.00 66.44 456 PRO A N 1
ATOM 3522 C CA . PRO A 1 456 ? 43.344 -24.817 -0.987 1.00 66.44 456 PRO A CA 1
ATOM 3523 C C . PRO A 1 456 ? 43.693 -23.533 -1.763 1.00 66.44 456 PRO A C 1
ATOM 3525 O O . PRO A 1 456 ? 44.280 -22.606 -1.221 1.00 66.44 456 PRO A O 1
ATOM 3528 N N . VAL A 1 457 ? 43.351 -23.487 -3.052 1.00 77.25 457 VAL A N 1
ATOM 3529 C CA . VAL A 1 457 ? 43.534 -22.320 -3.914 1.00 77.25 457 VAL A CA 1
ATOM 3530 C C . VAL A 1 457 ? 42.165 -21.689 -4.116 1.00 77.25 457 VAL A C 1
ATOM 3532 O O . VAL A 1 457 ? 41.281 -22.287 -4.739 1.00 77.25 457 VAL A O 1
ATOM 3535 N N . THR A 1 458 ? 41.987 -20.497 -3.551 1.00 76.06 458 THR A N 1
ATOM 3536 C CA . THR A 1 458 ? 40.805 -19.661 -3.760 1.00 76.06 458 THR A CA 1
ATOM 3537 C C . THR A 1 458 ? 40.791 -19.155 -5.197 1.00 76.06 458 THR A C 1
ATOM 3539 O O . THR A 1 458 ? 41.696 -18.437 -5.614 1.00 76.06 458 THR A O 1
ATOM 3542 N N . ALA A 1 459 ? 39.758 -19.524 -5.945 1.00 78.75 459 ALA A N 1
ATOM 3543 C CA . ALA A 1 459 ? 39.487 -19.044 -7.290 1.00 78.75 459 ALA A CA 1
ATOM 3544 C C . ALA A 1 459 ? 38.092 -18.416 -7.336 1.00 78.75 459 ALA A C 1
ATOM 3546 O O . ALA A 1 459 ? 37.163 -18.880 -6.669 1.00 78.75 459 ALA A O 1
ATOM 3547 N N . MET A 1 460 ? 37.938 -17.360 -8.131 1.00 79.12 460 MET A N 1
ATOM 3548 C CA . MET A 1 460 ? 36.628 -16.765 -8.383 1.00 79.12 460 MET A CA 1
ATOM 3549 C C . MET A 1 460 ? 35.851 -17.689 -9.316 1.00 79.12 460 MET A C 1
ATOM 3551 O O . MET A 1 460 ? 36.259 -17.919 -10.453 1.00 79.12 460 MET A O 1
ATOM 3555 N N . ARG A 1 461 ? 34.743 -18.250 -8.827 1.00 78.31 461 ARG A N 1
ATOM 3556 C CA . ARG A 1 461 ? 33.838 -19.081 -9.618 1.00 78.31 461 ARG A CA 1
ATOM 3557 C C . ARG A 1 461 ? 32.547 -18.327 -9.871 1.00 78.31 461 ARG A C 1
ATOM 3559 O O . ARG A 1 461 ? 31.905 -17.828 -8.950 1.00 78.31 461 ARG A O 1
ATOM 3566 N N . THR A 1 462 ? 32.137 -18.323 -11.126 1.00 78.31 462 THR A N 1
ATOM 3567 C CA . THR A 1 462 ? 30.825 -17.847 -11.538 1.00 78.31 462 THR A CA 1
ATOM 3568 C C . THR A 1 462 ? 29.750 -18.863 -11.151 1.00 78.31 462 THR A C 1
ATOM 3570 O O . THR A 1 462 ? 29.825 -20.030 -11.539 1.00 78.31 462 THR A O 1
ATOM 3573 N N . VAL A 1 463 ? 28.756 -18.430 -10.376 1.00 82.44 463 VAL A N 1
ATOM 3574 C CA . VAL A 1 463 ? 27.582 -19.226 -9.993 1.00 82.44 463 VAL A CA 1
ATOM 3575 C C . VAL A 1 463 ? 26.326 -18.521 -10.497 1.00 82.44 463 VAL A C 1
ATOM 3577 O O . VAL A 1 463 ? 26.203 -17.306 -10.354 1.00 82.44 463 VAL A O 1
ATOM 3580 N N . MET A 1 464 ? 25.404 -19.295 -11.062 1.00 85.31 464 MET A N 1
ATOM 3581 C CA . MET A 1 464 ? 24.076 -18.861 -11.501 1.00 85.31 464 MET A CA 1
ATOM 3582 C C . MET A 1 464 ? 23.020 -19.625 -10.698 1.00 85.31 464 MET A C 1
ATOM 3584 O O . MET A 1 464 ? 23.250 -20.772 -10.303 1.00 85.31 464 MET A O 1
ATOM 3588 N N . LEU A 1 465 ? 21.888 -18.986 -10.423 1.00 86.00 465 LEU A N 1
ATOM 3589 C CA . LEU A 1 465 ? 20.720 -19.616 -9.808 1.00 86.00 465 LEU A CA 1
ATOM 3590 C C . LEU A 1 465 ? 19.804 -20.192 -10.895 1.00 86.00 465 LEU A C 1
ATOM 3592 O O . LEU A 1 465 ? 19.972 -19.893 -12.075 1.00 86.00 465 LEU A O 1
ATOM 3596 N N . LYS A 1 466 ? 18.845 -21.038 -10.508 1.00 88.88 466 LYS A N 1
ATOM 3597 C CA . LYS A 1 466 ? 17.778 -21.481 -11.419 1.00 88.88 466 LYS A CA 1
ATOM 3598 C C . LYS A 1 466 ? 16.841 -20.317 -11.764 1.00 88.88 466 LYS A C 1
ATOM 3600 O O . LYS A 1 466 ? 16.715 -19.384 -10.969 1.00 88.88 466 LYS A O 1
ATOM 3605 N N . ALA A 1 467 ? 16.182 -20.398 -12.918 1.00 88.44 467 ALA A N 1
ATOM 3606 C CA . ALA A 1 467 ? 15.138 -19.461 -13.318 1.00 88.44 467 ALA A CA 1
ATOM 3607 C C . ALA A 1 467 ? 14.044 -19.361 -12.245 1.00 88.44 467 ALA A C 1
ATOM 3609 O O . ALA A 1 467 ? 13.596 -20.364 -11.689 1.00 88.44 467 ALA A O 1
ATOM 3610 N N . ALA A 1 468 ? 13.654 -18.130 -11.919 1.00 88.44 468 ALA A N 1
ATOM 3611 C CA . ALA A 1 468 ? 12.775 -17.833 -10.787 1.00 88.44 468 ALA A CA 1
ATOM 3612 C C . ALA A 1 468 ? 11.802 -16.675 -11.070 1.00 88.44 468 ALA A C 1
ATOM 3614 O O . ALA A 1 468 ? 11.270 -16.078 -10.135 1.00 88.44 468 ALA A O 1
ATOM 3615 N N . GLY A 1 469 ? 11.601 -16.320 -12.340 1.00 91.00 469 GLY A N 1
ATOM 3616 C CA . GLY A 1 469 ? 10.649 -15.300 -12.770 1.00 91.00 469 GLY A CA 1
ATOM 3617 C C . GLY A 1 469 ? 9.212 -15.745 -12.509 1.00 91.00 469 GLY A C 1
ATOM 3618 O O . GLY A 1 469 ? 8.806 -16.811 -12.966 1.00 91.00 469 GLY A O 1
ATOM 3619 N N . ILE A 1 470 ? 8.472 -14.933 -11.759 1.00 92.25 470 ILE A N 1
ATOM 3620 C CA . ILE A 1 470 ? 7.091 -15.190 -11.342 1.00 92.25 470 ILE A CA 1
ATOM 3621 C C . ILE A 1 470 ? 6.140 -14.089 -11.822 1.00 92.25 470 ILE A C 1
ATOM 3623 O O . ILE A 1 470 ? 5.112 -14.382 -12.406 1.00 92.25 470 ILE A O 1
ATOM 3627 N N . LEU A 1 471 ? 6.462 -12.803 -11.666 1.00 92.12 471 LEU A N 1
ATOM 3628 C CA . LEU A 1 471 ? 5.566 -11.751 -12.151 1.00 92.12 471 LEU A CA 1
ATOM 3629 C C . LEU A 1 471 ? 5.900 -11.410 -13.599 1.00 92.12 471 LEU A C 1
ATOM 3631 O O . LEU A 1 471 ? 6.973 -10.869 -13.869 1.00 92.12 471 LEU A O 1
ATOM 3635 N N . TYR A 1 472 ? 4.959 -11.684 -14.498 1.00 92.75 472 TYR A N 1
ATOM 3636 C CA . TYR A 1 472 ? 5.007 -11.230 -15.881 1.00 92.75 472 TYR A CA 1
ATOM 3637 C C . TYR A 1 472 ? 4.634 -9.747 -15.968 1.00 92.75 472 TYR A C 1
ATOM 3639 O O . TYR A 1 472 ? 3.524 -9.352 -15.611 1.00 92.75 472 TYR A O 1
ATOM 3647 N N . MET A 1 473 ? 5.563 -8.918 -16.442 1.00 91.25 473 MET A N 1
ATOM 3648 C CA . MET A 1 473 ? 5.345 -7.479 -16.590 1.00 91.25 473 MET A CA 1
ATOM 3649 C C . MET A 1 473 ? 4.857 -7.078 -17.986 1.00 91.25 473 MET A C 1
ATOM 3651 O O . MET A 1 473 ? 4.231 -6.029 -18.142 1.00 91.25 473 MET A O 1
ATOM 3655 N N . GLY A 1 474 ? 5.172 -7.886 -18.998 1.00 91.94 474 GLY A N 1
ATOM 3656 C CA . GLY A 1 474 ? 4.952 -7.574 -20.406 1.00 91.94 474 GLY A CA 1
ATOM 3657 C C . GLY A 1 474 ? 6.140 -8.002 -21.265 1.00 91.94 474 GLY A C 1
ATOM 3658 O O . GLY A 1 474 ? 6.818 -8.980 -20.953 1.00 91.94 474 GLY A O 1
ATOM 3659 N N . TYR A 1 475 ? 6.415 -7.273 -22.344 1.00 91.94 475 TYR A N 1
ATOM 3660 C CA . TYR A 1 475 ? 7.436 -7.651 -23.325 1.00 91.94 475 TYR A CA 1
ATOM 3661 C C . TYR A 1 475 ? 8.361 -6.492 -23.708 1.00 91.94 475 TYR A C 1
ATOM 3663 O O . TYR A 1 475 ? 8.019 -5.315 -23.599 1.00 91.94 475 TYR A O 1
ATOM 3671 N N . LEU A 1 476 ? 9.567 -6.833 -24.157 1.00 89.25 476 LEU A N 1
ATOM 3672 C CA . LEU A 1 476 ? 10.589 -5.897 -24.599 1.00 89.25 476 LEU A CA 1
ATOM 3673 C C . LEU A 1 476 ? 10.181 -5.231 -25.917 1.00 89.25 476 LEU A C 1
ATOM 3675 O O . LEU A 1 476 ? 9.670 -5.878 -26.834 1.00 89.25 476 LEU A O 1
ATOM 3679 N N . ARG A 1 477 ? 10.484 -3.939 -26.028 1.00 85.75 477 ARG A N 1
ATOM 3680 C CA . ARG A 1 477 ? 10.320 -3.128 -27.234 1.00 85.75 477 ARG A CA 1
ATOM 3681 C C . ARG A 1 477 ? 11.690 -2.822 -27.845 1.00 85.75 477 ARG A C 1
ATOM 3683 O O . ARG A 1 477 ? 12.583 -2.340 -27.151 1.00 85.75 477 ARG A O 1
ATOM 3690 N N . GLY A 1 478 ? 11.853 -3.058 -29.148 1.00 73.19 478 GLY A N 1
ATOM 3691 C CA . GLY A 1 478 ? 13.078 -2.728 -29.886 1.00 73.19 478 GLY A CA 1
ATOM 3692 C C . GLY A 1 478 ? 13.538 -3.836 -30.833 1.00 73.19 478 GLY A C 1
ATOM 3693 O O . GLY A 1 478 ? 12.720 -4.510 -31.447 1.00 73.19 478 GLY A O 1
ATOM 3694 N N . ARG A 1 479 ? 14.859 -4.007 -30.965 1.00 55.50 479 ARG A N 1
ATOM 3695 C CA . ARG A 1 479 ? 15.492 -4.938 -31.922 1.00 55.50 479 ARG A CA 1
ATOM 3696 C C . ARG A 1 479 ? 15.221 -6.419 -31.606 1.00 55.50 479 ARG A C 1
ATOM 3698 O O . ARG A 1 479 ? 15.165 -7.225 -32.523 1.00 55.50 479 ARG A O 1
ATOM 3705 N N . ASP A 1 480 ? 14.977 -6.723 -30.330 1.00 62.25 480 ASP A N 1
ATOM 3706 C CA . ASP A 1 480 ? 14.531 -8.017 -29.792 1.00 62.25 480 ASP A CA 1
ATOM 3707 C C . ASP A 1 480 ? 13.069 -7.934 -29.301 1.00 62.25 480 ASP A C 1
ATOM 3709 O O . ASP A 1 480 ? 12.739 -8.330 -28.177 1.00 62.25 480 ASP A O 1
ATOM 3713 N N . ALA A 1 481 ? 12.193 -7.321 -30.105 1.00 68.12 481 ALA A N 1
ATOM 3714 C CA . ALA A 1 481 ? 10.789 -7.152 -29.744 1.00 68.12 481 ALA A CA 1
ATOM 3715 C C . ALA A 1 481 ? 10.122 -8.502 -29.424 1.00 68.12 481 ALA A C 1
ATOM 3717 O O . ALA A 1 481 ? 10.292 -9.476 -30.155 1.00 68.12 481 ALA A O 1
ATOM 3718 N N . GLY A 1 482 ? 9.353 -8.542 -28.334 1.00 74.62 482 GLY A N 1
ATOM 3719 C CA . GLY A 1 482 ? 8.569 -9.717 -27.936 1.00 74.62 482 GLY A CA 1
ATOM 3720 C C . GLY A 1 482 ? 9.212 -10.619 -26.879 1.00 74.62 482 GLY A C 1
ATOM 3721 O O . GLY A 1 482 ? 8.544 -11.530 -26.400 1.00 74.62 482 GLY A O 1
ATOM 3722 N N . ARG A 1 483 ? 10.461 -10.370 -26.448 1.00 85.50 483 ARG A N 1
ATOM 3723 C CA . ARG A 1 483 ? 11.019 -11.082 -25.280 1.00 85.50 483 ARG A CA 1
ATOM 3724 C C . ARG A 1 483 ? 10.281 -10.685 -24.008 1.00 85.50 483 ARG A C 1
ATOM 3726 O O . ARG A 1 483 ? 10.102 -9.502 -23.742 1.00 85.50 483 ARG A O 1
ATOM 3733 N N . GLU A 1 484 ? 9.898 -11.665 -23.211 1.00 90.69 484 GLU A N 1
ATOM 3734 C CA . GLU A 1 484 ? 9.123 -11.452 -21.993 1.00 90.69 484 GLU A CA 1
ATOM 3735 C C . GLU A 1 484 ? 9.948 -10.810 -20.868 1.00 90.69 484 GLU A C 1
ATOM 3737 O O . GLU A 1 484 ? 11.151 -11.044 -20.726 1.00 90.69 484 GLU A O 1
ATOM 3742 N N . LEU A 1 485 ? 9.282 -10.002 -20.046 1.00 92.06 485 LEU A N 1
ATOM 3743 C CA . LEU A 1 485 ? 9.854 -9.312 -18.897 1.00 92.06 485 LEU A CA 1
ATOM 3744 C C . LEU A 1 485 ? 9.295 -9.932 -17.615 1.00 92.06 485 LEU A C 1
ATOM 3746 O O . LEU A 1 485 ? 8.124 -9.737 -17.293 1.00 92.06 485 LEU A O 1
ATOM 3750 N N . TRP A 1 486 ? 10.137 -10.665 -16.887 1.00 93.19 486 TRP A N 1
ATOM 3751 C CA . TRP A 1 486 ? 9.761 -11.332 -15.640 1.00 93.19 486 TRP A CA 1
ATOM 3752 C C . TRP A 1 486 ? 10.526 -10.779 -14.439 1.00 93.19 486 TRP A C 1
ATOM 3754 O O . TRP A 1 486 ? 11.723 -10.498 -14.536 1.00 93.19 486 TRP A O 1
ATOM 3764 N N . LEU A 1 487 ? 9.858 -10.707 -13.286 1.00 93.31 487 LEU A N 1
ATOM 3765 C CA . LEU A 1 487 ? 10.476 -10.425 -11.987 1.00 93.31 487 LEU A CA 1
ATOM 3766 C C . LEU A 1 487 ? 10.483 -11.664 -11.098 1.00 93.31 487 LEU A C 1
ATOM 3768 O O . LEU A 1 487 ? 9.517 -12.426 -11.075 1.00 93.31 487 LEU A O 1
ATOM 3772 N N . SER A 1 488 ? 11.558 -11.843 -10.331 1.00 92.19 488 SER A N 1
ATOM 3773 C CA . SER A 1 488 ? 11.634 -12.895 -9.314 1.00 92.19 488 SER A CA 1
ATOM 3774 C C . SER A 1 488 ? 11.020 -12.459 -7.982 1.00 92.19 488 SER A C 1
ATOM 3776 O O . SER A 1 488 ? 10.815 -11.269 -7.739 1.00 92.19 488 SER A O 1
ATOM 3778 N N . LEU A 1 489 ? 10.797 -13.412 -7.071 1.00 90.62 489 LEU A N 1
ATOM 3779 C CA . LEU A 1 489 ? 10.335 -13.137 -5.703 1.00 90.62 489 LEU A CA 1
ATOM 3780 C C . LEU A 1 489 ? 11.224 -12.113 -4.969 1.00 90.62 489 LEU A C 1
ATOM 3782 O O . LEU A 1 489 ? 10.717 -11.212 -4.298 1.00 90.62 489 LEU A O 1
ATOM 3786 N N . ASP A 1 490 ? 12.550 -12.220 -5.099 1.00 89.19 490 ASP A N 1
ATOM 3787 C CA . ASP A 1 490 ? 13.470 -11.282 -4.439 1.00 89.19 490 ASP A CA 1
ATOM 3788 C C . ASP A 1 490 ? 13.420 -9.885 -5.073 1.00 89.19 490 ASP A C 1
ATOM 3790 O O . ASP A 1 490 ? 13.611 -8.891 -4.378 1.00 89.19 490 ASP A O 1
ATOM 3794 N N . ASP A 1 491 ? 13.118 -9.790 -6.371 1.00 91.38 491 ASP A N 1
ATOM 3795 C CA . ASP A 1 491 ? 12.951 -8.499 -7.039 1.00 91.38 491 ASP A CA 1
ATOM 3796 C C . ASP A 1 491 ? 11.609 -7.846 -6.645 1.00 91.38 491 ASP A C 1
ATOM 3798 O O . ASP A 1 491 ? 11.571 -6.653 -6.351 1.00 91.38 491 ASP A O 1
ATOM 3802 N N . MET A 1 492 ? 10.521 -8.621 -6.547 1.00 92.06 492 MET A N 1
ATOM 3803 C CA . MET A 1 492 ? 9.195 -8.127 -6.139 1.00 92.06 492 MET A CA 1
ATOM 3804 C C . MET A 1 492 ? 9.152 -7.654 -4.682 1.00 92.06 492 MET A C 1
ATOM 3806 O O . MET A 1 492 ? 8.576 -6.616 -4.363 1.00 92.06 492 MET A O 1
ATOM 3810 N N . THR A 1 493 ? 9.796 -8.386 -3.772 1.00 90.31 493 THR A N 1
ATOM 3811 C CA . THR A 1 493 ? 9.840 -8.013 -2.346 1.00 90.31 493 THR A CA 1
ATOM 3812 C C . THR A 1 493 ? 10.705 -6.776 -2.074 1.00 90.31 493 THR A C 1
ATOM 3814 O O . THR A 1 493 ? 10.631 -6.212 -0.987 1.00 90.31 493 THR A O 1
ATOM 3817 N N . ARG A 1 494 ? 11.481 -6.299 -3.061 1.00 91.06 494 ARG A N 1
ATOM 3818 C CA . ARG A 1 494 ? 12.129 -4.973 -3.044 1.00 91.06 494 ARG A CA 1
ATOM 3819 C C . ARG A 1 494 ? 11.204 -3.842 -3.492 1.00 91.06 494 ARG A C 1
ATOM 3821 O O . ARG A 1 494 ? 11.668 -2.714 -3.596 1.00 91.06 494 ARG A O 1
ATOM 3828 N N . HIS A 1 495 ? 9.927 -4.129 -3.724 1.00 93.44 495 HIS A N 1
ATOM 3829 C CA . HIS A 1 495 ? 8.890 -3.157 -4.054 1.00 93.44 495 HIS A CA 1
ATOM 3830 C C . HIS A 1 495 ? 9.061 -2.512 -5.436 1.00 93.44 495 HIS A C 1
ATOM 3832 O O . HIS A 1 495 ? 10.146 -2.472 -6.028 1.00 93.44 495 HIS A O 1
ATOM 3838 N N . ILE A 1 496 ? 7.940 -2.036 -5.971 1.00 94.00 496 ILE A N 1
ATOM 3839 C CA . ILE A 1 496 ? 7.833 -1.514 -7.331 1.00 94.00 496 ILE A CA 1
ATOM 3840 C C . ILE A 1 496 ? 7.268 -0.098 -7.259 1.00 94.00 496 ILE A C 1
ATOM 3842 O O . ILE A 1 496 ? 6.239 0.142 -6.630 1.00 94.00 496 ILE A O 1
ATOM 3846 N N . LEU A 1 497 ? 7.922 0.840 -7.935 1.00 93.25 497 LEU A N 1
ATOM 3847 C CA . LEU A 1 497 ? 7.450 2.213 -8.082 1.00 93.25 497 LEU A CA 1
ATOM 3848 C C . LEU A 1 497 ? 7.075 2.473 -9.536 1.00 93.25 497 LEU A C 1
ATOM 3850 O O . LEU A 1 497 ? 7.903 2.264 -10.419 1.00 93.25 497 LEU A O 1
ATOM 3854 N N . MET A 1 498 ? 5.862 2.958 -9.785 1.00 92.75 498 MET A N 1
ATOM 3855 C CA . MET A 1 498 ? 5.372 3.277 -11.123 1.00 92.75 498 MET A CA 1
ATOM 3856 C C . MET A 1 498 ? 4.973 4.752 -11.233 1.00 92.75 498 MET A C 1
ATOM 3858 O O . MET A 1 498 ? 4.116 5.238 -10.494 1.00 92.75 498 MET A O 1
ATOM 3862 N N . PHE A 1 499 ? 5.558 5.455 -12.198 1.00 91.56 499 PHE A N 1
ATOM 3863 C CA . PHE A 1 499 ? 5.169 6.805 -12.593 1.00 91.56 499 PHE A CA 1
ATOM 3864 C C . PHE A 1 499 ? 4.548 6.801 -13.985 1.00 91.56 499 PHE A C 1
ATOM 3866 O O . PHE A 1 499 ? 4.942 6.027 -14.855 1.00 91.56 499 PHE A O 1
ATOM 3873 N N . GLY A 1 500 ? 3.585 7.685 -14.208 1.00 90.25 500 GLY A N 1
ATOM 3874 C CA . GLY A 1 500 ? 2.945 7.851 -15.506 1.00 90.25 500 GLY A CA 1
ATOM 3875 C C . GLY A 1 500 ? 1.765 8.802 -15.404 1.00 90.25 500 GLY A C 1
ATOM 3876 O O . GLY A 1 500 ? 0.979 8.728 -14.457 1.00 90.25 500 GLY A O 1
ATOM 3877 N N . THR A 1 501 ? 1.622 9.694 -16.375 1.00 87.94 501 THR A N 1
ATOM 3878 C CA . THR A 1 501 ? 0.512 10.649 -16.400 1.00 87.94 501 THR A CA 1
ATOM 3879 C C . THR A 1 501 ? -0.831 9.946 -16.598 1.00 87.94 501 THR A C 1
ATOM 3881 O O . THR A 1 501 ? -0.922 8.760 -16.932 1.00 87.94 501 THR A O 1
ATOM 3884 N N . THR A 1 502 ? -1.922 10.673 -16.367 1.00 84.00 502 THR A N 1
ATOM 3885 C CA . THR A 1 502 ? -3.261 10.188 -16.717 1.00 84.00 502 THR A CA 1
ATOM 3886 C C . THR A 1 502 ? -3.318 9.864 -18.212 1.00 84.00 502 THR A C 1
ATOM 3888 O O . THR A 1 502 ? -2.861 10.657 -19.031 1.00 84.00 502 THR A O 1
ATOM 3891 N N . GLY A 1 503 ? -3.836 8.682 -18.556 1.00 82.81 503 GLY A N 1
ATOM 3892 C CA . GLY A 1 503 ? -3.836 8.166 -19.930 1.00 82.81 503 GLY A CA 1
ATOM 3893 C C . GLY A 1 503 ? -2.579 7.380 -20.322 1.00 82.81 503 GLY A C 1
ATOM 3894 O O . GLY A 1 503 ? -2.585 6.722 -21.346 1.00 82.81 503 GLY A O 1
ATOM 3895 N N . ALA A 1 504 ? -1.522 7.329 -19.501 1.00 86.88 504 ALA A N 1
ATOM 3896 C CA . ALA A 1 504 ? -0.319 6.547 -19.825 1.00 86.88 504 ALA A CA 1
ATOM 3897 C C . ALA A 1 504 ? -0.518 5.012 -19.785 1.00 86.88 504 ALA A C 1
ATOM 3899 O O . ALA A 1 504 ? 0.415 4.270 -20.079 1.00 86.88 504 ALA A O 1
ATOM 3900 N N . GLY A 1 505 ? -1.704 4.522 -19.401 1.00 88.31 505 GLY A N 1
ATOM 3901 C CA . GLY A 1 505 ? -2.000 3.089 -19.271 1.00 88.31 505 GLY A CA 1
ATOM 3902 C C . GLY A 1 505 ? -1.613 2.459 -17.925 1.00 88.31 505 GLY A C 1
ATOM 3903 O O . GLY A 1 505 ? -1.496 1.242 -17.841 1.00 88.31 505 GLY A O 1
ATOM 3904 N N . LYS A 1 506 ? -1.418 3.256 -16.858 1.00 91.19 506 LYS A N 1
ATOM 3905 C CA . LYS A 1 506 ? -1.046 2.745 -15.518 1.00 91.19 506 LYS A CA 1
ATOM 3906 C C . LYS A 1 506 ? -2.027 1.701 -14.983 1.00 91.19 506 LYS A C 1
ATOM 3908 O O . LYS A 1 506 ? -1.621 0.594 -14.667 1.00 91.19 506 LYS A O 1
ATOM 3913 N N . THR A 1 507 ? -3.304 2.061 -14.890 1.00 91.62 507 THR A N 1
ATOM 3914 C CA . THR A 1 507 ? -4.342 1.217 -14.284 1.00 91.62 507 THR A CA 1
ATOM 3915 C C . THR A 1 507 ? -4.503 -0.108 -15.038 1.00 91.62 507 THR A C 1
ATOM 3917 O O . THR A 1 507 ? -4.569 -1.160 -14.412 1.00 91.62 507 THR A O 1
ATOM 3920 N N . GLU A 1 508 ? -4.439 -0.090 -16.372 1.00 91.81 508 GLU A N 1
ATOM 3921 C CA . GLU A 1 508 ? -4.456 -1.314 -17.189 1.00 91.81 508 GLU A CA 1
ATOM 3922 C C . GLU A 1 508 ? -3.223 -2.200 -16.952 1.00 91.81 508 GLU A C 1
ATOM 3924 O O . GLU A 1 508 ? -3.355 -3.415 -16.810 1.00 91.81 508 GLU A O 1
ATOM 3929 N N . ALA A 1 509 ? -2.031 -1.608 -16.816 1.00 93.12 509 ALA A N 1
ATOM 3930 C CA . ALA A 1 509 ? -0.828 -2.359 -16.460 1.00 93.12 509 ALA A CA 1
ATOM 3931 C C . ALA A 1 509 ? -0.938 -3.005 -15.064 1.00 93.12 509 ALA A C 1
ATOM 3933 O O . ALA A 1 509 ? -0.532 -4.153 -14.881 1.00 93.12 509 ALA A O 1
ATOM 3934 N N . LEU A 1 510 ? -1.522 -2.301 -14.084 1.00 94.75 510 LEU A N 1
ATOM 3935 C CA . LEU A 1 510 ? -1.766 -2.838 -12.738 1.00 94.75 510 LEU A CA 1
ATOM 3936 C C . LEU A 1 510 ? -2.756 -4.006 -12.760 1.00 94.75 510 LEU A C 1
ATOM 3938 O O . LEU A 1 510 ? -2.533 -5.004 -12.077 1.00 94.75 510 LEU A O 1
ATOM 3942 N N . LEU A 1 511 ? -3.813 -3.918 -13.569 1.00 94.19 511 LEU A N 1
ATOM 3943 C CA . LEU A 1 511 ? -4.758 -5.016 -13.788 1.00 94.19 511 LEU A CA 1
ATOM 3944 C C . LEU A 1 511 ? -4.082 -6.230 -14.449 1.00 94.19 511 LEU A C 1
ATOM 3946 O O . LEU A 1 511 ? -4.388 -7.368 -14.096 1.00 94.19 511 LEU A O 1
ATOM 3950 N N . GLY A 1 512 ? -3.098 -6.005 -15.326 1.00 93.06 512 GLY A N 1
ATOM 3951 C CA . GLY A 1 512 ? -2.212 -7.057 -15.833 1.00 93.06 512 GLY A CA 1
ATOM 3952 C C . GLY A 1 512 ? -1.441 -7.779 -14.720 1.00 93.06 512 GLY A C 1
ATOM 3953 O O . GLY A 1 512 ? -1.340 -9.005 -14.724 1.00 93.06 512 GLY A O 1
ATOM 3954 N N . TYR A 1 513 ? -0.952 -7.050 -13.714 1.00 94.00 513 TYR A N 1
ATOM 3955 C CA . TYR A 1 513 ? -0.278 -7.660 -12.560 1.00 94.00 513 TYR A CA 1
ATOM 3956 C C . TYR A 1 513 ? -1.253 -8.391 -11.629 1.00 94.00 513 TYR A C 1
ATOM 3958 O O . TYR A 1 513 ? -0.901 -9.437 -11.082 1.00 94.00 513 TYR A O 1
ATOM 3966 N N . VAL A 1 514 ? -2.483 -7.882 -11.483 1.00 94.62 514 VAL A N 1
ATOM 3967 C CA . VAL A 1 514 ? -3.575 -8.570 -10.774 1.00 94.62 514 VAL A CA 1
ATOM 3968 C C . VAL A 1 514 ? -3.876 -9.915 -11.431 1.00 94.62 514 VAL A C 1
ATOM 3970 O O . VAL A 1 514 ? -3.959 -10.920 -10.729 1.00 94.62 514 VAL A O 1
ATOM 3973 N N . LEU A 1 515 ? -3.960 -9.966 -12.764 1.00 93.38 515 LEU A N 1
ATOM 3974 C CA . LEU A 1 515 ? -4.142 -11.219 -13.500 1.00 93.38 515 LEU A CA 1
ATOM 3975 C C . LEU A 1 515 ? -3.037 -12.235 -13.172 1.00 93.38 515 LEU A C 1
ATOM 3977 O O . LEU A 1 515 ? -3.340 -13.397 -12.909 1.00 93.38 515 LEU A O 1
ATOM 3981 N N . GLY A 1 516 ? -1.776 -11.793 -13.125 1.00 90.38 516 GLY A N 1
ATOM 3982 C CA . GLY A 1 516 ? -0.651 -12.643 -12.730 1.00 90.38 516 GLY A CA 1
ATOM 3983 C C . GLY A 1 516 ? -0.801 -13.229 -11.320 1.00 90.38 516 GLY A C 1
ATOM 3984 O O . GLY A 1 516 ? -0.560 -14.415 -11.122 1.00 90.38 516 GLY A O 1
ATOM 3985 N N . GLN A 1 517 ? -1.256 -12.433 -10.345 1.00 91.94 517 GLN A N 1
ATOM 3986 C CA . GLN A 1 517 ? -1.497 -12.920 -8.976 1.00 91.94 517 GLN A CA 1
ATOM 3987 C C . GLN A 1 517 ? -2.654 -13.913 -8.893 1.00 91.94 517 GLN A C 1
ATOM 3989 O O . GLN A 1 517 ? -2.537 -14.946 -8.232 1.00 91.94 517 GLN A O 1
ATOM 3994 N N . LEU A 1 518 ? -3.752 -13.634 -9.599 1.00 92.69 518 LEU A N 1
ATOM 3995 C CA . LEU A 1 518 ? -4.893 -14.545 -9.670 1.00 92.69 518 LEU A CA 1
ATOM 3996 C C . LEU A 1 518 ? -4.505 -15.876 -10.329 1.00 92.69 518 LEU A C 1
ATOM 3998 O O . LEU A 1 518 ? -4.935 -16.923 -9.853 1.00 92.69 518 LEU A O 1
ATOM 4002 N N . GLY A 1 519 ? -3.623 -15.847 -11.336 1.00 90.06 519 GLY A N 1
ATOM 4003 C CA . GLY A 1 519 ? -3.058 -17.042 -11.968 1.00 90.06 519 GLY A CA 1
ATOM 4004 C C . GLY A 1 519 ? -2.269 -17.944 -11.013 1.00 90.06 519 GLY A C 1
ATOM 4005 O O . GLY A 1 519 ? -2.292 -19.161 -11.171 1.00 90.06 519 GLY A O 1
ATOM 4006 N N . TYR A 1 520 ? -1.638 -17.377 -9.980 1.00 89.00 520 TYR A N 1
ATOM 4007 C CA . TYR A 1 520 ? -0.972 -18.140 -8.916 1.00 89.00 520 TYR A CA 1
ATOM 4008 C C . TYR A 1 520 ? -1.892 -18.528 -7.754 1.00 89.00 520 TYR A C 1
ATOM 4010 O O . TYR A 1 520 ? -1.423 -19.122 -6.783 1.00 89.00 520 TYR A O 1
ATOM 4018 N N . GLY A 1 521 ? -3.182 -18.186 -7.815 1.00 89.75 521 GLY A N 1
ATOM 4019 C CA . GLY A 1 521 ? -4.108 -18.394 -6.704 1.00 89.75 521 GLY A CA 1
ATOM 4020 C C . GLY A 1 521 ? -3.795 -17.513 -5.491 1.00 89.75 521 GLY A C 1
ATOM 4021 O O . GLY A 1 521 ? -4.151 -17.875 -4.374 1.00 89.75 521 GLY A O 1
ATOM 4022 N N . LYS A 1 522 ? -3.138 -16.360 -5.688 1.00 90.88 522 LYS A N 1
ATOM 4023 C CA . LYS A 1 522 ? -2.738 -15.447 -4.610 1.00 90.88 522 LYS A CA 1
ATOM 4024 C C . LYS A 1 522 ? -3.704 -14.303 -4.362 1.00 90.88 522 LYS A C 1
ATOM 4026 O O . LYS A 1 522 ? -4.411 -13.852 -5.262 1.00 90.88 522 LYS A O 1
ATOM 4031 N N . GLY A 1 523 ? -3.782 -13.896 -3.097 1.00 92.12 523 GLY A N 1
ATOM 4032 C CA . GLY A 1 523 ? -4.531 -12.725 -2.657 1.00 92.12 523 GLY A CA 1
ATOM 4033 C C . GLY A 1 523 ? -3.801 -11.430 -2.984 1.00 92.12 523 GLY A C 1
ATOM 4034 O O . GLY A 1 523 ? -2.606 -11.420 -3.289 1.00 92.12 523 GLY A O 1
ATOM 4035 N N . LEU A 1 524 ? -4.534 -10.323 -2.926 1.00 95.38 524 LEU A N 1
ATOM 4036 C CA . LEU A 1 524 ? -3.970 -8.994 -3.127 1.00 95.38 524 LEU A CA 1
ATOM 4037 C C . LEU A 1 524 ? -4.820 -7.926 -2.449 1.00 95.38 524 LEU A C 1
ATOM 4039 O O . LEU A 1 524 ? -6.028 -8.084 -2.271 1.00 95.38 524 LEU A O 1
ATOM 4043 N N . ILE A 1 525 ? -4.182 -6.804 -2.137 1.00 95.94 525 ILE A N 1
ATOM 4044 C CA . ILE A 1 525 ? -4.863 -5.571 -1.741 1.00 95.94 525 ILE A CA 1
ATOM 4045 C C . ILE A 1 525 ? -4.703 -4.574 -2.882 1.00 95.94 525 ILE A C 1
ATOM 4047 O O . ILE A 1 525 ? -3.578 -4.237 -3.248 1.00 95.94 525 ILE A O 1
ATOM 4051 N N . TYR A 1 526 ? -5.816 -4.100 -3.436 1.00 95.75 526 TYR A N 1
ATOM 4052 C CA . TYR A 1 526 ? -5.842 -3.051 -4.449 1.00 95.75 526 TYR A CA 1
ATOM 4053 C C . TYR A 1 526 ? -6.469 -1.792 -3.859 1.00 95.75 526 TYR A C 1
ATOM 4055 O O . TYR A 1 526 ? -7.680 -1.737 -3.656 1.00 95.75 526 TYR A O 1
ATOM 4063 N N . SER A 1 527 ? -5.653 -0.777 -3.599 1.00 93.12 527 SER A N 1
ATOM 4064 C CA . SER A 1 527 ? -6.101 0.539 -3.152 1.00 93.12 527 SER A CA 1
ATOM 4065 C C . SER A 1 527 ? -6.149 1.496 -4.338 1.00 93.12 527 SER A C 1
ATOM 4067 O O . SER A 1 527 ? -5.107 1.808 -4.910 1.00 93.12 527 SER A O 1
ATOM 4069 N N . ASP A 1 528 ? -7.340 1.969 -4.696 1.00 91.25 528 ASP A N 1
ATOM 4070 C CA . ASP A 1 528 ? -7.563 2.942 -5.764 1.00 91.25 528 ASP A CA 1
ATOM 4071 C C . ASP A 1 528 ? -7.906 4.324 -5.188 1.00 91.25 528 ASP A C 1
ATOM 4073 O O . ASP A 1 528 ? -8.987 4.530 -4.629 1.00 91.25 528 ASP A O 1
ATOM 4077 N N . GLY A 1 529 ? -6.993 5.285 -5.349 1.00 85.25 529 GLY A N 1
ATOM 4078 C CA . GLY A 1 529 ? -7.202 6.684 -4.965 1.00 85.25 529 GLY A CA 1
ATOM 4079 C C . GLY A 1 529 ? -8.025 7.510 -5.958 1.00 85.25 529 GLY A C 1
ATOM 4080 O O . GLY A 1 529 ? -8.354 8.657 -5.657 1.00 85.25 529 GLY A O 1
ATOM 4081 N N . LYS A 1 530 ? -8.347 6.977 -7.144 1.00 83.31 530 LYS A N 1
ATOM 4082 C CA . LYS A 1 530 ? -9.289 7.615 -8.079 1.00 83.31 530 LYS A CA 1
ATOM 4083 C C . LYS A 1 530 ? -10.730 7.184 -7.832 1.00 83.31 530 LYS A C 1
ATOM 4085 O O . LYS A 1 530 ? -11.637 7.912 -8.227 1.00 83.31 530 LYS A O 1
ATOM 4090 N N . ALA A 1 531 ? -10.911 6.030 -7.190 1.00 81.44 531 ALA A N 1
ATOM 4091 C CA . ALA A 1 531 ? -12.192 5.388 -6.925 1.00 81.44 531 ALA A CA 1
ATOM 4092 C C . ALA A 1 531 ? -13.033 5.179 -8.197 1.00 81.44 531 ALA A C 1
ATOM 4094 O O . ALA A 1 531 ? -14.203 5.554 -8.273 1.00 81.44 531 ALA A O 1
ATOM 4095 N N . GLN A 1 532 ? -12.421 4.587 -9.224 1.00 81.12 532 GLN A N 1
ATOM 4096 C CA . GLN A 1 532 ? -13.099 4.234 -10.466 1.00 81.12 532 GLN A CA 1
ATOM 4097 C C . GLN A 1 532 ? -13.817 2.889 -10.316 1.00 81.12 532 GLN A C 1
ATOM 4099 O O . GLN A 1 532 ? -13.198 1.852 -10.072 1.00 81.12 532 GLN A O 1
ATOM 4104 N N . ASN A 1 533 ? -15.134 2.887 -10.532 1.00 85.00 533 ASN A N 1
ATOM 4105 C CA . ASN A 1 533 ? -15.949 1.670 -10.445 1.00 85.00 533 ASN A CA 1
ATOM 4106 C C . ASN A 1 533 ? -15.504 0.581 -11.437 1.00 85.00 533 ASN A C 1
ATOM 4108 O O . ASN A 1 533 ? -15.607 -0.606 -11.125 1.00 85.00 533 ASN A O 1
ATOM 4112 N N . ASP A 1 534 ? -14.966 0.974 -12.594 1.00 87.81 534 ASP A N 1
ATOM 4113 C CA . ASP A 1 534 ? -14.508 0.051 -13.638 1.00 87.81 534 ASP A CA 1
ATOM 4114 C C . ASP A 1 534 ? -13.373 -0.857 -13.147 1.00 87.81 534 ASP A C 1
ATOM 4116 O O . ASP A 1 534 ? -13.325 -2.035 -13.495 1.00 87.81 534 ASP A O 1
ATOM 4120 N N . VAL A 1 535 ? -12.495 -0.342 -12.278 1.00 90.50 535 VAL A N 1
ATOM 4121 C CA . VAL A 1 535 ? -11.378 -1.105 -11.701 1.00 90.50 535 VAL A CA 1
ATOM 4122 C C . VAL A 1 535 ? -11.899 -2.175 -10.748 1.00 90.50 535 VAL A C 1
ATOM 4124 O O . VAL A 1 535 ? -11.503 -3.336 -10.840 1.00 90.50 535 VAL A O 1
ATOM 4127 N N . ALA A 1 536 ? -12.840 -1.818 -9.871 1.00 91.31 536 ALA A N 1
ATOM 4128 C CA . ALA A 1 536 ? -13.471 -2.782 -8.975 1.00 91.31 536 ALA A CA 1
ATOM 4129 C C . ALA A 1 536 ? -14.249 -3.853 -9.755 1.00 91.31 536 ALA A C 1
ATOM 4131 O O . ALA A 1 536 ? -14.136 -5.044 -9.455 1.00 91.31 536 ALA A O 1
ATOM 4132 N N . ALA A 1 537 ? -14.991 -3.447 -10.790 1.00 92.00 537 ALA A N 1
ATOM 4133 C CA . ALA A 1 537 ? -15.717 -4.361 -11.663 1.00 92.00 537 ALA A CA 1
ATOM 4134 C C . ALA A 1 537 ? -14.773 -5.312 -12.415 1.00 92.00 537 ALA A C 1
ATOM 4136 O O . ALA A 1 537 ? -15.056 -6.510 -12.507 1.00 92.00 537 ALA A O 1
ATOM 4137 N N . ALA A 1 538 ? -13.635 -4.808 -12.900 1.00 93.62 538 ALA A N 1
ATOM 4138 C CA . ALA A 1 538 ? -12.595 -5.604 -13.539 1.00 93.62 538 ALA A CA 1
ATOM 4139 C C . ALA A 1 538 ? -11.989 -6.632 -12.582 1.00 93.62 538 ALA A C 1
ATOM 4141 O O . ALA A 1 538 ? -11.923 -7.806 -12.930 1.00 93.62 538 ALA A O 1
ATOM 4142 N N . ILE A 1 539 ? -11.608 -6.238 -11.363 1.00 94.19 539 ILE A N 1
ATOM 4143 C CA . ILE A 1 539 ? -11.012 -7.163 -10.385 1.00 94.19 539 ILE A CA 1
ATOM 4144 C C . ILE A 1 539 ? -11.988 -8.286 -10.027 1.00 94.19 539 ILE A C 1
ATOM 4146 O O . ILE A 1 539 ? -11.588 -9.446 -9.997 1.00 94.19 539 ILE A O 1
ATOM 4150 N N . VAL A 1 540 ? -13.272 -7.981 -9.813 1.00 94.19 540 VAL A N 1
ATOM 4151 C CA . VAL A 1 540 ? -14.275 -9.016 -9.502 1.00 94.19 540 VAL A CA 1
ATOM 4152 C C . VAL A 1 540 ? -14.532 -9.916 -10.701 1.00 94.19 540 VAL A C 1
ATOM 4154 O O . VAL A 1 540 ? -14.651 -11.128 -10.547 1.00 94.19 540 VAL A O 1
ATOM 4157 N N . SER A 1 541 ? -14.587 -9.342 -11.902 1.00 93.75 541 SER A N 1
ATOM 4158 C CA . SER A 1 541 ? -14.760 -10.106 -13.138 1.00 93.75 541 SER A CA 1
ATOM 4159 C C . SER A 1 541 ? -13.588 -11.057 -13.380 1.00 93.75 541 SER A C 1
ATOM 4161 O O . SER A 1 541 ? -13.802 -12.217 -13.728 1.00 93.75 541 SER A O 1
ATOM 4163 N N . LEU A 1 542 ? -12.358 -10.598 -13.139 1.00 93.44 542 LEU A N 1
ATOM 4164 C CA . LEU A 1 542 ? -11.164 -11.433 -13.188 1.00 93.44 542 LEU A CA 1
ATOM 4165 C C . LEU A 1 542 ? -11.210 -12.503 -12.091 1.00 93.44 542 LEU A C 1
ATOM 4167 O O . LEU A 1 542 ? -11.063 -13.678 -12.401 1.00 93.44 542 LEU A O 1
ATOM 4171 N N . ALA A 1 543 ? -11.508 -12.150 -10.838 1.00 94.00 543 ALA A N 1
ATOM 4172 C CA . ALA A 1 543 ? -11.622 -13.116 -9.743 1.00 94.00 543 ALA A CA 1
ATOM 4173 C C . ALA A 1 543 ? -12.664 -14.211 -10.036 1.00 94.00 543 ALA A C 1
ATOM 4175 O O . ALA A 1 543 ? -12.394 -15.389 -9.807 1.00 94.00 543 ALA A O 1
ATOM 4176 N N . ARG A 1 544 ? -13.811 -13.850 -10.629 1.00 92.31 544 ARG A N 1
ATOM 4177 C CA . ARG A 1 544 ? -14.837 -14.794 -11.098 1.00 92.31 544 ARG A CA 1
ATOM 4178 C C . ARG A 1 544 ? -14.301 -15.752 -12.160 1.00 92.31 544 ARG A C 1
ATOM 4180 O O . ARG A 1 544 ? -14.572 -16.944 -12.077 1.00 92.31 544 ARG A O 1
ATOM 4187 N N . ARG A 1 545 ? -13.512 -15.272 -13.130 1.00 90.38 545 ARG A N 1
ATOM 4188 C CA . ARG A 1 545 ? -12.895 -16.131 -14.163 1.00 90.38 545 ARG A CA 1
ATOM 4189 C C . ARG A 1 545 ? -11.944 -17.177 -13.574 1.00 90.38 545 ARG A C 1
ATOM 4191 O O . ARG A 1 545 ? -11.827 -18.256 -14.141 1.00 90.38 545 ARG A O 1
ATOM 4198 N N . PHE A 1 546 ? -11.319 -16.883 -12.434 1.00 92.12 546 PHE A N 1
ATOM 4199 C CA . PHE A 1 546 ? -10.483 -17.829 -11.684 1.00 92.12 546 PHE A CA 1
ATOM 4200 C C . PHE A 1 546 ? -11.248 -18.603 -10.593 1.00 92.12 546 PHE A C 1
ATOM 4202 O O . PHE A 1 546 ? -10.626 -19.332 -9.826 1.00 92.12 546 PHE A O 1
ATOM 4209 N N . GLY A 1 547 ? -12.577 -18.459 -10.493 1.00 91.50 547 GLY A N 1
ATOM 4210 C CA . GLY A 1 547 ? -13.397 -19.154 -9.491 1.00 91.50 547 GLY A CA 1
ATOM 4211 C C . GLY A 1 547 ? -13.198 -18.667 -8.050 1.00 91.50 547 GLY A C 1
ATOM 4212 O O . GLY A 1 547 ? -13.502 -19.395 -7.114 1.00 91.50 547 GLY A O 1
ATOM 4213 N N . ARG A 1 548 ? -12.678 -17.447 -7.856 1.00 92.56 548 ARG A N 1
ATOM 4214 C CA . ARG A 1 548 ? -12.351 -16.854 -6.544 1.00 92.56 548 ARG A CA 1
ATOM 4215 C C . ARG A 1 548 ? -13.221 -15.648 -6.191 1.00 92.56 548 ARG A C 1
ATOM 4217 O O . ARG A 1 548 ? -12.793 -14.755 -5.464 1.00 92.56 548 ARG A O 1
ATOM 4224 N N . GLU A 1 549 ? -14.441 -15.582 -6.718 1.00 91.50 549 GLU A N 1
ATOM 4225 C CA . GLU A 1 549 ? -15.356 -14.470 -6.423 1.00 91.50 549 GLU A CA 1
ATOM 4226 C C . GLU A 1 549 ? -15.766 -14.408 -4.940 1.00 91.50 549 GLU A C 1
ATOM 4228 O O . GLU A 1 549 ? -15.923 -13.313 -4.395 1.00 91.50 549 GLU A O 1
ATOM 4233 N N . ASP A 1 550 ? -15.817 -15.554 -4.255 1.00 91.75 550 ASP A N 1
ATOM 4234 C CA . ASP A 1 550 ? -16.104 -15.658 -2.816 1.00 91.75 550 ASP A CA 1
ATOM 4235 C C . ASP A 1 550 ? -15.003 -15.049 -1.929 1.00 91.75 550 ASP A C 1
ATOM 4237 O O . ASP A 1 550 ? -15.255 -14.666 -0.782 1.00 91.75 550 ASP A O 1
ATOM 4241 N N . ASP A 1 551 ? -13.782 -14.906 -2.456 1.00 92.88 551 ASP A N 1
ATOM 4242 C CA . ASP A 1 551 ? -12.626 -14.343 -1.745 1.00 92.88 551 ASP A CA 1
ATOM 4243 C C . ASP A 1 551 ? -12.587 -12.816 -1.803 1.00 92.88 551 ASP A C 1
ATOM 4245 O O . ASP A 1 551 ? -11.821 -12.187 -1.070 1.00 92.88 551 ASP A O 1
ATOM 4249 N N . VAL A 1 552 ? -13.403 -12.205 -2.665 1.00 94.44 552 VAL A N 1
ATOM 4250 C CA . VAL A 1 552 ? -13.397 -10.759 -2.873 1.00 94.44 552 VAL A CA 1
ATOM 4251 C C . VAL A 1 552 ? -14.112 -10.055 -1.722 1.00 94.44 552 VAL A C 1
ATOM 4253 O O . VAL A 1 552 ? -15.214 -10.429 -1.302 1.00 94.44 552 VAL A O 1
ATOM 4256 N N . ARG A 1 553 ? -13.472 -9.011 -1.200 1.00 94.25 553 ARG A N 1
ATOM 4257 C CA . ARG A 1 553 ? -13.995 -8.066 -0.212 1.00 94.25 553 ARG A CA 1
ATOM 4258 C C . ARG A 1 553 ? -13.861 -6.655 -0.769 1.00 94.25 553 ARG A C 1
ATOM 4260 O O . ARG A 1 553 ? -12.820 -6.295 -1.317 1.00 94.25 553 ARG A O 1
ATOM 4267 N N . MET A 1 554 ? -14.906 -5.848 -0.615 1.00 92.69 554 MET A N 1
ATOM 4268 C CA . MET A 1 554 ? -14.914 -4.460 -1.080 1.00 92.69 554 MET A CA 1
ATOM 4269 C C . MET A 1 554 ? -15.019 -3.490 0.086 1.00 92.69 554 MET A C 1
ATOM 4271 O O . MET A 1 554 ? -15.993 -3.526 0.829 1.00 92.69 554 MET A O 1
ATOM 4275 N N . MET A 1 555 ? -14.061 -2.580 0.196 1.00 91.69 555 MET A N 1
ATOM 4276 C CA . MET A 1 555 ? -14.119 -1.425 1.082 1.00 91.69 555 MET A CA 1
ATOM 4277 C C . MET A 1 555 ? -14.314 -0.177 0.222 1.00 91.69 555 MET A C 1
ATOM 4279 O O . MET A 1 555 ? -13.359 0.403 -0.291 1.00 91.69 555 MET A O 1
ATOM 4283 N N . ASN A 1 556 ? -15.571 0.196 0.011 1.00 90.88 556 ASN A N 1
ATOM 4284 C CA . ASN A 1 556 ? -15.939 1.281 -0.884 1.00 90.88 556 ASN A CA 1
ATOM 4285 C C . ASN A 1 556 ? -16.329 2.531 -0.087 1.00 90.88 556 ASN A C 1
ATOM 4287 O O . ASN A 1 556 ? -17.384 2.545 0.541 1.00 90.88 556 ASN A O 1
ATOM 4291 N N . PHE A 1 557 ? -15.492 3.572 -0.137 1.00 88.00 557 PHE A N 1
ATOM 4292 C CA . PHE A 1 557 ? -15.769 4.864 0.501 1.00 88.00 557 PHE A CA 1
ATOM 4293 C C . PHE A 1 557 ? -16.515 5.850 -0.414 1.00 88.00 557 PHE A C 1
ATOM 4295 O O . PHE A 1 557 ? -16.777 6.974 0.008 1.00 88.00 557 PHE A O 1
ATOM 4302 N N . ILE A 1 558 ? -16.853 5.467 -1.653 1.00 84.81 558 ILE A N 1
ATOM 4303 C CA . ILE A 1 558 ? -17.635 6.301 -2.575 1.00 84.81 558 ILE A CA 1
ATOM 4304 C C . ILE A 1 558 ? -19.046 6.476 -2.013 1.00 84.81 558 ILE A C 1
ATOM 4306 O O . ILE A 1 558 ? -19.782 5.504 -1.832 1.00 84.81 558 ILE A O 1
ATOM 4310 N N . THR A 1 559 ? -19.447 7.726 -1.802 1.00 73.12 559 THR A N 1
ATOM 4311 C CA . THR A 1 559 ? -20.813 8.060 -1.366 1.00 73.12 559 THR A CA 1
ATOM 4312 C C . THR A 1 559 ? -21.716 8.411 -2.548 1.00 73.12 559 THR A C 1
ATOM 4314 O O . THR A 1 559 ? -22.941 8.316 -2.443 1.00 73.12 559 THR A O 1
ATOM 4317 N N . GLY A 1 560 ? -21.131 8.781 -3.696 1.00 67.81 560 GLY A N 1
ATOM 4318 C CA . GLY A 1 560 ? -21.854 9.051 -4.939 1.00 67.81 560 GLY A CA 1
ATOM 4319 C C . GLY A 1 560 ? -22.830 10.223 -4.827 1.00 67.81 560 GLY A C 1
ATOM 4320 O O . GLY A 1 560 ? -23.849 10.234 -5.516 1.00 67.81 560 GLY A O 1
ATOM 4321 N N . GLY A 1 561 ? -22.575 11.156 -3.901 1.00 64.00 561 GLY A N 1
ATOM 4322 C CA . GLY A 1 561 ? -23.447 12.300 -3.622 1.00 64.00 561 GLY A CA 1
ATOM 4323 C C . GLY A 1 561 ? -24.820 11.934 -3.046 1.00 64.00 561 GLY A C 1
ATOM 4324 O O . GLY A 1 561 ? -25.712 12.782 -3.017 1.00 64.00 561 GLY A O 1
ATOM 4325 N N . ARG A 1 562 ? -25.024 10.686 -2.600 1.00 66.88 562 ARG A N 1
ATOM 4326 C CA . ARG A 1 562 ? -26.301 10.254 -2.024 1.00 66.88 562 ARG A CA 1
ATOM 4327 C C . ARG A 1 562 ? -26.521 10.921 -0.677 1.00 66.88 562 ARG A C 1
ATOM 4329 O O . ARG A 1 562 ? -25.696 10.832 0.231 1.00 66.88 562 ARG A O 1
ATOM 4336 N N . SER A 1 563 ? -27.669 11.573 -0.536 1.00 68.75 563 SER A N 1
ATOM 4337 C CA . SER A 1 563 ? -28.086 12.117 0.747 1.00 68.75 563 SER A CA 1
ATOM 4338 C C . SER A 1 563 ? -28.651 10.998 1.612 1.00 68.75 563 SER A C 1
ATOM 4340 O O . SER A 1 563 ? -29.709 10.445 1.315 1.00 68.75 563 SER A O 1
ATOM 4342 N N . ARG A 1 564 ? -27.998 10.709 2.739 1.00 71.88 564 ARG A N 1
ATOM 4343 C CA . ARG A 1 564 ? -28.534 9.786 3.750 1.00 71.88 564 ARG A CA 1
ATOM 4344 C C . ARG A 1 564 ? -29.926 10.197 4.231 1.00 71.88 564 ARG A C 1
ATOM 4346 O O . ARG A 1 564 ? -30.754 9.344 4.525 1.00 71.88 564 ARG A O 1
ATOM 4353 N N . ALA A 1 565 ? -30.197 11.501 4.310 1.00 75.69 565 ALA A N 1
ATOM 4354 C CA . ALA A 1 565 ? -31.521 11.995 4.673 1.00 75.69 565 ALA A CA 1
ATOM 4355 C C . ALA A 1 565 ? -32.576 11.589 3.634 1.00 75.69 565 ALA A C 1
ATOM 4357 O O . ALA A 1 565 ? -33.687 11.229 4.006 1.00 75.69 565 ALA A O 1
ATOM 4358 N N . GLN A 1 566 ? -32.215 11.589 2.349 1.00 79.75 566 GLN A N 1
ATOM 4359 C CA . GLN A 1 566 ? -33.092 11.120 1.282 1.00 79.75 566 GLN A CA 1
ATOM 4360 C C . GLN A 1 566 ? -33.312 9.605 1.357 1.00 79.75 566 GLN A C 1
ATOM 4362 O O . GLN A 1 566 ? -34.453 9.168 1.290 1.00 79.75 566 GLN A O 1
ATOM 4367 N N . GLU A 1 567 ? -32.266 8.811 1.602 1.00 77.88 567 GLU A N 1
ATOM 4368 C CA . GLU A 1 567 ? -32.408 7.355 1.788 1.00 77.88 567 GLU A CA 1
ATOM 4369 C C . GLU A 1 567 ? -33.327 7.004 2.970 1.00 77.88 567 GLU A C 1
ATOM 4371 O O . GLU A 1 567 ? -34.118 6.065 2.887 1.00 77.88 567 GLU A O 1
ATOM 4376 N N . LEU A 1 568 ? -33.253 7.782 4.057 1.00 80.19 568 LEU A N 1
ATOM 4377 C CA . LEU A 1 568 ? -34.142 7.642 5.211 1.00 80.19 568 LEU A CA 1
ATOM 4378 C C . LEU A 1 568 ? -35.591 8.035 4.886 1.00 80.19 568 LEU A C 1
ATOM 4380 O O . LEU A 1 568 ? -36.509 7.385 5.377 1.00 80.19 568 LEU A O 1
ATOM 4384 N N . LEU A 1 569 ? -35.805 9.072 4.068 1.00 85.69 569 LEU A N 1
ATOM 4385 C CA . LEU A 1 569 ? -37.142 9.470 3.605 1.00 85.69 569 LEU A CA 1
ATOM 4386 C C . LEU A 1 569 ? -37.752 8.441 2.645 1.00 85.69 569 LEU A C 1
ATOM 4388 O O . LEU A 1 569 ? -38.960 8.224 2.667 1.00 85.69 569 LEU A O 1
ATOM 4392 N N . GLU A 1 570 ? -36.920 7.798 1.828 1.00 86.12 570 GLU A N 1
ATOM 4393 C CA . GLU A 1 570 ? -37.314 6.755 0.877 1.00 86.12 570 GLU A CA 1
ATOM 4394 C C . GLU A 1 570 ? -37.465 5.362 1.535 1.00 86.12 570 GLU A C 1
ATOM 4396 O O . GLU A 1 570 ? -37.781 4.397 0.843 1.00 86.12 570 GLU A O 1
ATOM 4401 N N . ASP A 1 571 ? -37.245 5.239 2.856 1.00 80.62 571 ASP A N 1
ATOM 4402 C CA . ASP A 1 571 ? -37.196 3.975 3.625 1.00 80.62 571 ASP A CA 1
ATOM 4403 C C . ASP A 1 571 ? -36.326 2.895 2.950 1.00 80.62 571 ASP A C 1
ATOM 4405 O O . ASP A 1 571 ? -36.620 1.693 2.969 1.00 80.62 571 ASP A O 1
ATOM 4409 N N . ASN A 1 572 ? -35.229 3.318 2.316 1.00 77.44 572 ASN A N 1
ATOM 4410 C CA . ASN A 1 572 ? -34.356 2.411 1.592 1.00 77.44 572 ASN A CA 1
ATOM 4411 C C . ASN A 1 572 ? -33.522 1.574 2.577 1.00 77.44 572 ASN A C 1
ATOM 4413 O O . ASN A 1 572 ? -32.528 2.032 3.136 1.00 77.44 572 ASN A O 1
ATOM 4417 N N . LYS A 1 573 ? -33.916 0.310 2.764 1.00 76.31 573 LYS A N 1
ATOM 4418 C CA . LYS A 1 573 ? -33.242 -0.664 3.647 1.00 76.31 573 LYS A CA 1
ATOM 4419 C C . LYS A 1 573 ? -32.159 -1.490 2.949 1.00 76.31 573 LYS A C 1
ATOM 4421 O O . LYS A 1 573 ? -31.686 -2.480 3.511 1.00 76.31 573 LYS A O 1
ATOM 4426 N N . SER A 1 574 ? -31.779 -1.144 1.718 1.00 76.94 574 SER A N 1
ATOM 4427 C CA . SER A 1 574 ? -30.696 -1.851 1.031 1.00 76.94 574 SER A CA 1
ATOM 4428 C C . SER A 1 574 ? -29.364 -1.655 1.769 1.00 76.94 574 SER A C 1
ATOM 4430 O O . SER A 1 574 ? -29.044 -0.560 2.229 1.00 76.94 574 SER A O 1
ATOM 4432 N N . ARG A 1 575 ? -28.565 -2.725 1.915 1.00 74.12 575 ARG A N 1
ATOM 4433 C CA . ARG A 1 575 ? -27.198 -2.586 2.450 1.00 74.12 575 ARG A CA 1
ATOM 4434 C C . ARG A 1 575 ? -26.373 -1.749 1.471 1.00 74.12 575 ARG A C 1
ATOM 4436 O O . ARG A 1 575 ? -26.439 -1.974 0.259 1.00 74.12 575 ARG A O 1
ATOM 4443 N N . GLY A 1 576 ? -25.545 -0.851 2.006 1.00 76.38 576 GLY A N 1
ATOM 4444 C CA . GLY A 1 576 ? -24.611 -0.046 1.216 1.00 76.38 576 GLY A CA 1
ATOM 4445 C C . GLY A 1 576 ? -23.747 -0.905 0.287 1.00 76.38 576 GLY A C 1
ATOM 4446 O O . GLY A 1 576 ? -23.509 -2.086 0.555 1.00 76.38 576 GLY A O 1
ATOM 4447 N N . GLN A 1 577 ? -23.288 -0.338 -0.829 1.00 85.56 577 GLN A N 1
ATOM 4448 C CA . GLN A 1 577 ? -22.483 -1.027 -1.853 1.00 85.56 577 GLN A CA 1
ATOM 4449 C C . GLN A 1 577 ? -21.014 -1.199 -1.406 1.00 85.56 577 GLN A C 1
ATOM 4451 O O . GLN A 1 577 ? -20.087 -0.764 -2.081 1.00 85.56 577 GLN A O 1
ATOM 4456 N N . THR A 1 578 ? -20.823 -1.797 -0.229 1.00 89.56 578 THR A N 1
ATOM 4457 C CA . THR A 1 578 ? -19.542 -2.086 0.426 1.00 89.56 578 THR A CA 1
ATOM 4458 C C . THR A 1 578 ? -19.713 -3.253 1.401 1.00 89.56 578 THR A C 1
ATOM 4460 O O . THR A 1 578 ? -20.817 -3.490 1.904 1.00 89.56 578 THR A O 1
ATOM 4463 N N . ASN A 1 579 ? -18.625 -3.957 1.698 1.00 91.69 579 ASN A N 1
ATOM 4464 C CA . ASN A 1 579 ? -18.493 -4.735 2.923 1.00 91.69 579 ASN A CA 1
ATOM 4465 C C . ASN A 1 579 ? -18.155 -3.806 4.091 1.00 91.69 579 ASN A C 1
ATOM 4467 O O . ASN A 1 579 ? -17.552 -2.745 3.900 1.00 91.69 579 ASN A O 1
ATOM 4471 N N . THR A 1 580 ? -18.564 -4.197 5.293 1.00 89.44 580 THR A N 1
ATOM 4472 C CA . THR A 1 580 ? -18.298 -3.417 6.502 1.00 89.44 580 THR A CA 1
ATOM 4473 C C . THR A 1 580 ? -16.971 -3.817 7.155 1.00 89.44 580 THR A C 1
ATOM 4475 O O . THR A 1 580 ? -16.559 -4.969 7.088 1.00 89.44 580 THR A O 1
ATOM 4478 N N . VAL A 1 581 ? -16.284 -2.891 7.822 1.00 88.62 581 VAL A N 1
ATOM 4479 C CA . VAL A 1 581 ? -15.049 -3.161 8.577 1.00 88.62 581 VAL A CA 1
ATOM 4480 C C . VAL A 1 581 ? -15.168 -2.607 9.992 1.00 88.62 581 VAL A C 1
ATOM 4482 O O . VAL A 1 581 ? -15.666 -1.497 10.191 1.00 88.62 581 VAL A O 1
ATOM 4485 N N . ASN A 1 582 ? -14.707 -3.363 10.989 1.00 86.62 582 ASN A N 1
ATOM 4486 C CA . ASN A 1 582 ? -14.582 -2.867 12.357 1.00 86.62 582 ASN A CA 1
ATOM 4487 C C . ASN A 1 582 ? -13.111 -2.551 12.664 1.00 86.62 582 ASN A C 1
ATOM 4489 O O . ASN A 1 582 ? -12.308 -3.446 12.920 1.00 86.62 582 ASN A O 1
ATOM 4493 N N . ALA A 1 583 ? -12.786 -1.258 12.695 1.00 78.19 583 ALA A N 1
ATOM 4494 C CA . ALA A 1 583 ? -11.440 -0.752 12.966 1.00 78.19 583 ALA A CA 1
ATOM 4495 C C . ALA A 1 583 ? -10.909 -1.060 14.381 1.00 78.19 583 ALA A C 1
ATOM 4497 O O . ALA A 1 583 ? -9.706 -0.967 14.620 1.00 78.19 583 ALA A O 1
ATOM 4498 N N . PHE A 1 584 ? -11.795 -1.400 15.320 1.00 82.56 584 PHE A N 1
ATOM 4499 C CA . PHE A 1 584 ? -11.492 -1.535 16.746 1.00 82.56 584 PHE A CA 1
ATOM 4500 C C . PHE A 1 584 ? -11.556 -2.988 17.246 1.00 82.56 584 PHE A C 1
ATOM 4502 O O . PHE A 1 584 ? -11.183 -3.248 18.385 1.00 82.56 584 PHE A O 1
ATOM 4509 N N . GLY A 1 585 ? -11.999 -3.941 16.417 1.00 73.38 585 GLY A N 1
ATOM 4510 C CA . GLY A 1 585 ? -12.357 -5.291 16.872 1.00 73.38 585 GLY A CA 1
ATOM 4511 C C . GLY A 1 585 ? -11.183 -6.200 17.259 1.00 73.38 585 GLY A C 1
ATOM 4512 O O . GLY A 1 585 ? -11.266 -6.917 18.255 1.00 73.38 585 GLY A O 1
ATOM 4513 N N . ILE A 1 586 ? -10.089 -6.187 16.488 1.00 64.50 586 ILE A N 1
ATOM 4514 C CA . ILE A 1 586 ? -8.936 -7.111 16.651 1.00 64.50 586 ILE A CA 1
ATOM 4515 C C . ILE A 1 586 ? -7.673 -6.366 17.118 1.00 64.50 586 ILE A C 1
ATOM 4517 O O . ILE A 1 586 ? -6.593 -6.933 17.275 1.00 64.50 586 ILE A O 1
ATOM 4521 N N . ALA A 1 587 ? -7.805 -5.076 17.395 1.00 65.25 587 ALA A N 1
ATOM 4522 C CA . ALA A 1 587 ? -6.686 -4.232 17.749 1.00 65.25 587 ALA A CA 1
ATOM 4523 C C . ALA A 1 587 ? -6.203 -4.417 19.197 1.00 65.25 587 ALA A C 1
ATOM 4525 O O . ALA A 1 587 ? -6.980 -4.712 20.106 1.00 65.25 587 ALA A O 1
ATOM 4526 N N . GLN A 1 588 ? -4.904 -4.188 19.403 1.00 76.25 588 GLN A N 1
ATOM 4527 C CA . GLN A 1 588 ? -4.334 -3.934 20.728 1.00 76.25 588 GLN A CA 1
ATOM 4528 C C . GLN A 1 588 ? -4.757 -2.545 21.231 1.00 76.25 588 GLN A C 1
ATOM 4530 O O . GLN A 1 588 ? -5.067 -1.647 20.446 1.00 76.25 588 GLN A O 1
ATOM 4535 N N . GLU A 1 589 ? -4.711 -2.343 22.542 1.00 82.38 589 GLU A N 1
ATOM 4536 C CA . GLU A 1 589 ? -5.050 -1.085 23.209 1.00 82.38 589 GLU A CA 1
ATOM 4537 C C . GLU A 1 589 ? -4.222 0.071 22.635 1.00 82.38 589 GLU A C 1
ATOM 4539 O O . GLU A 1 589 ? -4.762 1.102 22.235 1.00 82.38 589 GLU A O 1
ATOM 4544 N N . THR A 1 590 ? -2.908 -0.139 22.519 1.00 80.44 590 THR A N 1
ATOM 4545 C CA . THR A 1 590 ? -1.945 0.829 21.971 1.00 80.44 590 THR A CA 1
ATOM 4546 C C . THR A 1 590 ? -2.283 1.233 20.543 1.00 80.44 590 THR A C 1
ATOM 4548 O O . THR A 1 590 ? -2.127 2.394 20.171 1.00 80.44 590 THR A O 1
ATOM 4551 N N . TYR A 1 591 ? -2.787 0.297 19.741 1.00 77.06 591 TYR A N 1
ATOM 4552 C CA . TYR A 1 591 ? -3.191 0.574 18.375 1.00 77.06 591 TYR A CA 1
ATOM 4553 C C . TYR A 1 591 ? -4.431 1.455 18.317 1.00 77.06 591 TYR A C 1
ATOM 4555 O O . TYR A 1 591 ? -4.431 2.447 17.594 1.00 77.06 591 TYR A O 1
ATOM 4563 N N . ILE A 1 592 ? -5.474 1.110 19.076 1.00 82.31 592 ILE A N 1
ATOM 4564 C CA . ILE A 1 592 ? -6.712 1.897 19.112 1.00 82.31 592 ILE A CA 1
ATOM 4565 C C . ILE A 1 592 ? -6.392 3.328 19.545 1.00 82.31 592 ILE A C 1
ATOM 4567 O O . ILE A 1 592 ? -6.866 4.276 18.923 1.00 82.31 592 ILE A O 1
ATOM 4571 N N . ILE A 1 593 ? -5.522 3.483 20.547 1.00 83.69 593 IL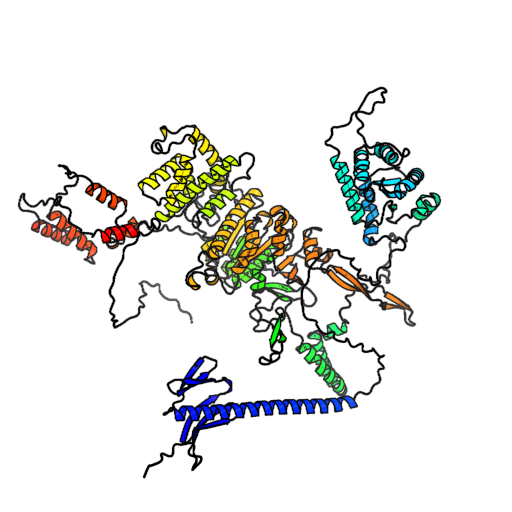E A N 1
ATOM 4572 C CA . ILE A 1 593 ? -5.048 4.787 21.016 1.00 83.69 593 ILE A CA 1
ATOM 4573 C C . ILE A 1 593 ? -4.308 5.531 19.901 1.00 83.69 593 ILE A C 1
ATOM 4575 O O . ILE A 1 593 ? -4.666 6.665 19.604 1.00 83.69 593 ILE A O 1
ATOM 4579 N N . ASN A 1 594 ? -3.331 4.900 19.243 1.00 79.44 594 ASN A N 1
ATOM 4580 C CA . ASN A 1 594 ? -2.571 5.521 18.154 1.00 79.44 594 ASN A CA 1
ATOM 4581 C C . ASN A 1 594 ? -3.461 5.898 16.962 1.00 79.44 594 ASN A C 1
ATOM 4583 O O . ASN A 1 594 ? -3.264 6.944 16.349 1.00 79.44 594 ASN A O 1
ATOM 4587 N N . LEU A 1 595 ? -4.451 5.066 16.630 1.00 78.62 595 LEU A N 1
ATOM 4588 C CA . LEU A 1 595 ? -5.422 5.346 15.579 1.00 78.62 595 LEU A CA 1
ATOM 4589 C C . LEU A 1 595 ? -6.265 6.571 15.944 1.00 78.62 595 LEU A C 1
ATOM 4591 O O . LEU A 1 595 ? -6.376 7.489 15.132 1.00 78.62 595 LEU A O 1
ATOM 4595 N N . MET A 1 596 ? -6.809 6.612 17.164 1.00 81.25 596 MET A N 1
ATOM 4596 C CA . MET A 1 596 ? -7.598 7.743 17.656 1.00 81.25 596 MET A CA 1
ATOM 4597 C C . MET A 1 596 ? -6.769 9.029 17.748 1.00 81.25 596 MET A C 1
ATOM 4599 O O . MET A 1 596 ? -7.261 10.088 17.368 1.00 81.25 596 MET A O 1
ATOM 4603 N N . ASP A 1 597 ? -5.510 8.938 18.179 1.00 79.88 597 ASP A N 1
ATOM 4604 C CA . ASP A 1 597 ? -4.571 10.062 18.220 1.00 79.88 597 ASP A CA 1
ATOM 4605 C C . ASP A 1 597 ? -4.250 10.580 16.813 1.00 79.88 597 ASP A C 1
ATOM 4607 O O . ASP A 1 597 ? -4.277 11.777 16.546 1.00 79.88 597 ASP A O 1
ATOM 4611 N N . SER A 1 598 ? -4.051 9.670 15.858 1.00 73.56 598 SER A N 1
ATOM 4612 C CA . SER A 1 598 ? -3.738 10.026 14.472 1.00 73.56 598 SER A CA 1
ATOM 4613 C C . SER A 1 598 ? -4.858 10.773 13.738 1.00 73.56 598 SER A C 1
ATOM 4615 O O . SER A 1 598 ? -4.603 11.359 12.682 1.00 73.56 598 SER A O 1
ATOM 4617 N N . MET A 1 599 ? -6.080 10.728 14.280 1.00 73.44 599 MET A N 1
ATOM 4618 C CA . MET A 1 599 ? -7.270 11.416 13.774 1.00 73.44 599 MET A CA 1
ATOM 4619 C C . MET A 1 599 ? -7.537 12.750 14.472 1.00 73.44 599 MET A C 1
ATOM 4621 O O . MET A 1 599 ? -8.446 13.473 14.054 1.00 73.44 599 MET A O 1
ATOM 4625 N N . LEU A 1 600 ? -6.773 13.088 15.515 1.00 78.31 600 LEU A N 1
ATOM 4626 C CA . LEU A 1 600 ? -6.847 14.403 16.132 1.00 78.31 600 LEU A CA 1
ATOM 4627 C C . LEU A 1 600 ? -6.310 15.471 15.164 1.00 78.31 600 LEU A C 1
ATOM 4629 O O . LEU A 1 600 ? -5.369 15.220 14.402 1.00 78.31 600 LEU A O 1
ATOM 4633 N N . PRO A 1 601 ? -6.897 16.679 15.169 1.00 70.81 601 PRO A N 1
ATOM 4634 C CA . PRO A 1 601 ? -6.370 17.787 14.387 1.00 70.81 601 PRO A CA 1
ATOM 4635 C C . PRO A 1 601 ? -4.963 18.173 14.881 1.00 70.81 601 PRO A C 1
ATOM 4637 O O . PRO A 1 601 ? -4.667 18.006 16.067 1.00 70.81 601 PRO A O 1
ATOM 4640 N N . PRO A 1 602 ? -4.094 18.714 14.006 1.00 68.88 602 PRO A N 1
ATOM 4641 C CA . PRO A 1 602 ? -2.748 19.125 14.395 1.00 68.88 602 PRO A CA 1
ATOM 4642 C C . PRO A 1 602 ? -2.791 20.116 15.564 1.00 68.88 602 PRO A C 1
ATOM 4644 O O . PRO A 1 602 ? -3.595 21.050 15.568 1.00 68.88 602 PRO A O 1
ATOM 4647 N N . ALA A 1 603 ? -1.929 19.886 16.557 1.00 66.94 603 ALA A N 1
ATOM 4648 C CA . ALA A 1 603 ? -1.879 20.655 17.795 1.00 66.94 603 ALA A CA 1
ATOM 4649 C C . ALA A 1 603 ? -1.501 22.120 17.519 1.00 66.94 603 ALA A C 1
ATOM 4651 O O . ALA A 1 603 ? -0.342 22.432 17.254 1.00 66.94 603 ALA A O 1
ATOM 4652 N N . GLY A 1 604 ? -2.492 23.013 17.550 1.00 69.00 604 GLY A N 1
ATOM 4653 C CA . GLY A 1 604 ? -2.287 24.463 17.593 1.00 69.00 604 GLY A CA 1
ATOM 4654 C C . GLY A 1 604 ? -2.110 24.957 19.034 1.00 69.00 604 GLY A C 1
ATOM 4655 O O . GLY A 1 604 ? -1.485 24.295 19.859 1.00 69.00 604 GLY A O 1
ATOM 4656 N N . ASN A 1 605 ? -2.740 26.087 19.372 1.00 66.94 605 ASN A N 1
ATOM 4657 C CA . ASN A 1 605 ? -2.776 26.616 20.748 1.00 66.94 605 ASN A CA 1
ATOM 4658 C C . ASN A 1 605 ? -3.468 25.678 21.768 1.00 66.94 605 ASN A C 1
ATOM 4660 O O . ASN A 1 605 ? -3.305 25.867 22.970 1.00 66.94 605 ASN A O 1
ATOM 4664 N N . ASP A 1 606 ? -4.184 24.647 21.307 1.00 69.56 606 ASP A N 1
ATOM 4665 C CA . ASP A 1 606 ? -4.910 23.675 22.141 1.00 69.56 606 ASP A CA 1
ATOM 4666 C C . ASP A 1 606 ? -4.086 22.432 22.529 1.00 69.56 606 ASP A C 1
ATOM 4668 O O . ASP A 1 606 ? -4.635 21.440 23.014 1.00 69.56 606 ASP A O 1
ATOM 4672 N N . ALA A 1 607 ? -2.761 22.459 22.343 1.00 77.81 607 ALA A N 1
ATOM 4673 C CA . ALA A 1 607 ? -1.883 21.307 22.575 1.00 77.81 607 ALA A CA 1
ATOM 4674 C C . ALA A 1 607 ? -2.051 20.667 23.971 1.00 77.81 607 ALA A C 1
ATOM 4676 O O . ALA A 1 607 ? -2.110 19.442 24.087 1.00 77.81 607 ALA A O 1
ATOM 4677 N N . GLY A 1 608 ? -2.206 21.481 25.023 1.00 83.44 608 GLY A N 1
ATOM 4678 C CA . GLY A 1 608 ? -2.395 20.982 26.391 1.00 83.44 608 GLY A CA 1
ATOM 4679 C C . GLY A 1 608 ? -3.738 20.274 26.613 1.00 83.44 608 GLY A C 1
ATOM 4680 O O . GLY A 1 608 ? -3.812 19.299 27.363 1.00 83.44 608 GLY A O 1
ATOM 4681 N N . TRP A 1 609 ? -4.804 20.716 25.937 1.00 84.06 609 TRP A N 1
ATOM 4682 C CA . TRP A 1 609 ? -6.106 20.043 25.990 1.00 84.06 609 TRP A CA 1
ATOM 4683 C C . TRP A 1 609 ? -6.089 18.732 25.210 1.00 84.06 609 TRP A C 1
ATOM 4685 O O . TRP A 1 609 ? -6.642 17.739 25.678 1.00 84.06 609 TRP A O 1
ATOM 4695 N N . GLN A 1 610 ? -5.395 18.692 24.071 1.00 86.69 610 GLN A N 1
ATOM 4696 C CA . GLN A 1 610 ? -5.215 17.463 23.299 1.00 86.69 610 GLN A CA 1
ATOM 4697 C C . GLN A 1 610 ? -4.415 16.402 24.063 1.00 86.69 610 GLN A C 1
ATOM 4699 O O . GLN A 1 610 ? -4.739 15.220 23.996 1.00 86.69 610 GLN A O 1
ATOM 4704 N N . GLU A 1 611 ? -3.401 16.799 24.832 1.00 87.12 611 GLU A N 1
ATOM 4705 C CA . GLU A 1 611 ? -2.625 15.867 25.655 1.00 87.12 611 GLU A CA 1
ATOM 4706 C C . GLU A 1 611 ? -3.457 15.265 26.797 1.00 87.12 611 GLU A C 1
ATOM 4708 O O . GLU A 1 611 ? -3.454 14.048 26.995 1.00 87.12 611 GLU A O 1
ATOM 4713 N N . LYS A 1 612 ? -4.273 16.081 27.476 1.00 88.56 612 LYS A N 1
ATOM 4714 C CA . LYS A 1 612 ? -5.250 15.580 28.458 1.00 88.56 612 LYS A CA 1
ATOM 4715 C C . LYS A 1 612 ? -6.303 14.669 27.817 1.00 88.56 612 LYS A C 1
ATOM 4717 O O . LYS A 1 612 ? -6.689 13.663 28.410 1.00 88.56 612 LYS A O 1
ATOM 4722 N N . ALA A 1 613 ? -6.741 14.986 26.598 1.00 89.69 613 ALA A N 1
ATOM 4723 C CA . ALA A 1 613 ? -7.713 14.187 25.855 1.00 89.69 613 ALA A CA 1
ATOM 4724 C C . ALA A 1 613 ? -7.129 12.823 25.441 1.00 89.69 613 ALA A C 1
ATOM 4726 O O . ALA A 1 613 ? -7.817 11.805 25.538 1.00 89.69 613 ALA A O 1
ATOM 4727 N N . ARG A 1 614 ? -5.842 12.775 25.064 1.00 89.06 614 ARG A N 1
ATOM 4728 C CA . ARG A 1 614 ? -5.094 11.526 24.842 1.00 89.06 614 ARG A CA 1
ATOM 4729 C C . ARG A 1 614 ? -5.047 10.663 26.103 1.00 89.06 614 ARG A C 1
ATOM 4731 O O . ARG A 1 614 ? -5.381 9.483 26.029 1.00 89.06 614 ARG A O 1
ATOM 4738 N N . ALA A 1 615 ? -4.698 11.245 27.253 1.00 90.44 615 ALA A N 1
ATOM 4739 C CA . ALA A 1 615 ? -4.643 10.517 28.524 1.00 90.44 615 ALA A CA 1
ATOM 4740 C C . ALA A 1 615 ? -6.013 9.932 28.922 1.00 90.44 615 ALA A C 1
ATOM 4742 O O . ALA A 1 615 ? -6.099 8.772 29.328 1.00 90.44 615 ALA A O 1
ATOM 4743 N N . MET A 1 616 ? -7.094 10.701 28.730 1.00 92.06 616 MET A N 1
ATOM 4744 C CA . MET A 1 616 ? -8.471 10.232 28.925 1.00 92.06 616 MET A CA 1
ATOM 4745 C C . MET A 1 616 ? -8.786 9.014 28.047 1.00 92.06 616 MET A C 1
ATOM 4747 O O . MET A 1 616 ? -9.284 8.002 28.543 1.00 92.06 616 MET A O 1
ATOM 4751 N N . ILE A 1 617 ? -8.503 9.094 26.742 1.00 90.94 617 ILE A N 1
ATOM 4752 C CA . ILE A 1 617 ? -8.780 7.996 25.808 1.00 90.94 617 ILE A CA 1
ATOM 4753 C C . ILE A 1 617 ? -7.939 6.767 26.102 1.00 90.94 617 ILE A C 1
ATOM 4755 O O . ILE A 1 617 ? -8.466 5.662 26.043 1.00 90.94 617 ILE A O 1
ATOM 4759 N N . GLN A 1 618 ? -6.673 6.935 26.472 1.00 91.94 618 GLN A N 1
ATOM 4760 C CA . GLN A 1 618 ? -5.822 5.821 26.871 1.00 91.94 618 GLN A CA 1
ATOM 4761 C C . GLN A 1 618 ? -6.403 5.066 28.072 1.00 91.94 618 GLN A C 1
ATOM 4763 O O . GLN A 1 618 ? -6.491 3.838 28.034 1.00 91.94 618 GLN A O 1
ATOM 4768 N N . ALA A 1 619 ? -6.869 5.787 29.097 1.00 92.88 619 ALA A N 1
ATOM 4769 C CA . ALA A 1 619 ? -7.512 5.180 30.260 1.00 92.88 619 ALA A CA 1
ATOM 4770 C C . ALA A 1 619 ? -8.825 4.460 29.902 1.00 92.88 619 ALA A C 1
ATOM 4772 O O . ALA A 1 619 ? -9.074 3.338 30.359 1.00 92.88 619 ALA A O 1
ATOM 4773 N N . LEU A 1 620 ? -9.648 5.087 29.057 1.00 92.88 620 LEU A N 1
ATOM 4774 C CA . LEU A 1 620 ? -10.924 4.534 28.613 1.00 92.88 620 LEU A CA 1
ATOM 4775 C C . LEU A 1 620 ? -10.737 3.277 27.754 1.00 92.88 620 LEU A C 1
ATOM 4777 O O . LEU A 1 620 ? -11.331 2.242 28.044 1.00 92.88 620 LEU A O 1
ATOM 4781 N N . VAL A 1 621 ? -9.906 3.351 26.713 1.00 92.00 621 VAL A N 1
ATOM 4782 C CA . VAL A 1 621 ? -9.674 2.258 25.757 1.00 92.00 621 VAL A CA 1
ATOM 4783 C C . VAL A 1 621 ? -9.091 1.038 26.456 1.00 92.00 621 VAL A C 1
ATOM 4785 O O . VAL A 1 621 ? -9.596 -0.057 26.235 1.00 92.00 621 VAL A O 1
ATOM 4788 N N . PHE A 1 622 ? -8.100 1.211 27.337 1.00 91.12 622 PHE A N 1
ATOM 4789 C CA . PHE A 1 622 ? -7.499 0.093 28.071 1.00 91.12 622 PHE A CA 1
ATOM 4790 C C . PHE A 1 622 ? -8.548 -0.691 28.873 1.00 91.12 622 PHE A C 1
ATOM 4792 O O . PHE A 1 622 ? -8.657 -1.914 28.780 1.00 91.12 622 PHE A O 1
ATOM 4799 N N . SER A 1 623 ? -9.398 0.039 29.592 1.00 91.38 623 SER A N 1
ATOM 4800 C CA . SER A 1 623 ? -10.454 -0.537 30.426 1.00 91.38 623 SER A CA 1
ATOM 4801 C C . SER A 1 623 ? -11.564 -1.183 29.599 1.00 91.38 623 SER A C 1
ATOM 4803 O O . SER A 1 623 ? -12.089 -2.236 29.964 1.00 91.38 623 SER A O 1
ATOM 4805 N N . LEU A 1 624 ? -11.917 -0.582 28.460 1.00 91.00 624 LEU A N 1
ATOM 4806 C CA . LEU A 1 624 ? -12.905 -1.140 27.540 1.00 91.00 624 LEU A CA 1
ATOM 4807 C C . LEU A 1 624 ? -12.402 -2.404 26.850 1.00 91.00 624 LEU A C 1
ATOM 4809 O O . LEU A 1 624 ? -13.175 -3.351 26.734 1.00 91.00 624 LEU A O 1
ATOM 4813 N N . VAL A 1 625 ? -11.136 -2.462 26.428 1.00 89.88 625 VAL A N 1
ATOM 4814 C CA . VAL A 1 625 ? -10.562 -3.688 25.857 1.00 89.88 625 VAL A CA 1
ATOM 4815 C C . VAL A 1 625 ? -10.570 -4.796 26.903 1.00 89.88 625 VAL A C 1
ATOM 4817 O O . VAL A 1 625 ? -11.040 -5.894 26.606 1.00 89.88 625 VAL A O 1
ATOM 4820 N N . TYR A 1 626 ? -10.157 -4.507 28.142 1.00 89.25 626 TYR A N 1
ATOM 4821 C CA . TYR A 1 626 ? -10.220 -5.477 29.238 1.00 89.25 626 TYR A CA 1
ATOM 4822 C C . TYR A 1 626 ? -11.645 -6.012 29.449 1.00 89.25 626 TYR A C 1
ATOM 4824 O O . TYR A 1 626 ? -11.854 -7.227 29.502 1.00 89.25 626 TYR A O 1
ATOM 4832 N N . LYS A 1 627 ? -12.643 -5.117 29.485 1.00 88.56 627 LYS A N 1
ATOM 4833 C CA . LYS A 1 627 ? -14.064 -5.483 29.563 1.00 88.56 627 LYS A CA 1
ATOM 4834 C C . LYS A 1 627 ? -14.490 -6.383 28.405 1.00 88.56 627 LYS A C 1
ATOM 4836 O O . LYS A 1 627 ? -15.042 -7.453 28.641 1.00 88.56 627 LYS A O 1
ATOM 4841 N N . CYS A 1 628 ? -14.190 -5.978 27.170 1.00 86.81 628 CYS A N 1
ATOM 4842 C CA . CYS A 1 628 ? -14.570 -6.707 25.961 1.00 86.81 628 CYS A CA 1
ATOM 4843 C C . CYS A 1 628 ? -13.958 -8.116 25.940 1.00 86.81 628 CYS A C 1
ATOM 4845 O O . CYS A 1 628 ? -14.649 -9.100 25.686 1.00 86.81 628 CYS A O 1
ATOM 4847 N N . ARG A 1 629 ? -12.675 -8.245 26.304 1.00 85.31 629 ARG A N 1
ATOM 4848 C CA . ARG A 1 629 ? -11.980 -9.539 26.403 1.00 85.31 629 ARG A CA 1
ATOM 4849 C C . ARG A 1 629 ? -12.582 -10.439 27.481 1.00 85.31 629 ARG A C 1
ATOM 4851 O O . ARG A 1 629 ? -12.730 -11.635 27.246 1.00 85.31 629 ARG A O 1
ATOM 4858 N N . ARG A 1 630 ? -12.944 -9.879 28.639 1.00 81.25 630 ARG A N 1
ATOM 4859 C CA . ARG A 1 630 ? -13.573 -10.616 29.747 1.00 81.25 630 ARG A CA 1
ATOM 4860 C C . ARG A 1 630 ? -14.987 -11.090 29.402 1.00 81.25 630 ARG A C 1
ATOM 4862 O O . ARG A 1 630 ? -15.359 -12.199 29.774 1.00 81.25 630 ARG A O 1
ATOM 4869 N N . GLU A 1 631 ? -15.772 -10.257 28.727 1.00 79.12 631 GLU A N 1
ATOM 4870 C CA . GLU A 1 631 ? -17.160 -10.554 28.345 1.00 79.12 631 GLU A CA 1
ATOM 4871 C C . GLU A 1 631 ? -17.259 -11.379 27.048 1.00 79.12 631 GLU A C 1
ATOM 4873 O O . GLU A 1 631 ? -18.325 -11.906 26.738 1.00 79.12 631 GLU A O 1
ATOM 4878 N N . GLY A 1 632 ? -16.161 -11.517 26.297 1.00 76.19 632 GLY A N 1
ATOM 4879 C CA . GLY A 1 632 ? -16.159 -12.157 24.979 1.00 76.19 632 GLY A CA 1
ATOM 4880 C C . GLY A 1 632 ? -16.866 -11.325 23.905 1.00 76.19 632 GLY A C 1
ATOM 4881 O O . GLY A 1 632 ? -17.285 -11.868 22.885 1.00 76.19 632 GLY A O 1
ATOM 4882 N N . THR A 1 633 ? -17.022 -10.020 24.134 1.00 79.88 633 THR A N 1
ATOM 4883 C CA . THR A 1 633 ? -17.638 -9.079 23.196 1.00 79.88 633 THR A CA 1
ATOM 4884 C C . THR A 1 633 ? -16.574 -8.437 22.307 1.00 79.88 633 THR A C 1
ATOM 4886 O O . THR A 1 633 ? -15.409 -8.297 22.686 1.00 79.88 633 THR A O 1
ATOM 4889 N N . VAL A 1 634 ? -16.953 -8.067 21.084 1.00 79.75 634 VAL A N 1
ATOM 4890 C CA . VAL A 1 634 ? -16.045 -7.385 20.154 1.00 79.75 634 VAL A CA 1
ATOM 4891 C C . VAL A 1 634 ? -16.058 -5.894 20.465 1.00 79.75 634 VAL A C 1
ATOM 4893 O O . VAL A 1 634 ? -17.121 -5.283 20.586 1.00 79.75 634 VAL A O 1
ATOM 4896 N N . MET A 1 635 ? -14.876 -5.291 20.579 1.00 85.31 635 MET A N 1
ATOM 4897 C CA . MET A 1 635 ? -14.783 -3.848 20.748 1.00 85.31 635 MET A CA 1
ATOM 4898 C C . MET A 1 635 ? -15.219 -3.149 19.463 1.00 85.31 635 MET A C 1
ATOM 4900 O O . MET A 1 635 ? -14.762 -3.474 18.369 1.00 85.31 635 MET A O 1
ATOM 4904 N N . SER A 1 636 ? -16.105 -2.172 19.597 1.00 83.62 636 SER A N 1
ATOM 4905 C CA . SER A 1 636 ? -16.588 -1.381 18.478 1.00 83.62 636 SER A CA 1
ATOM 4906 C C . SER A 1 636 ? -16.572 0.099 18.813 1.00 83.62 636 SER A C 1
ATOM 4908 O O . SER A 1 636 ? -16.501 0.517 19.974 1.00 83.62 636 SER A O 1
ATOM 4910 N N . GLN A 1 637 ? -16.681 0.917 17.775 1.00 83.06 637 GLN A N 1
ATOM 4911 C CA . GLN A 1 637 ? -16.788 2.361 17.918 1.00 83.06 637 GLN A CA 1
ATOM 4912 C C . GLN A 1 637 ? -17.996 2.771 18.773 1.00 83.06 637 GLN A C 1
ATOM 4914 O O . GLN A 1 637 ? -17.911 3.717 19.556 1.00 83.06 637 GLN A O 1
ATOM 4919 N N . ARG A 1 638 ? -19.119 2.047 18.657 1.00 83.00 638 ARG A N 1
ATOM 4920 C CA . ARG A 1 638 ? -20.329 2.302 19.448 1.00 83.00 638 ARG A CA 1
ATOM 4921 C C . ARG A 1 638 ? -20.055 2.131 20.938 1.00 83.00 638 ARG A C 1
ATOM 4923 O O . ARG A 1 638 ? -20.514 2.944 21.738 1.00 83.00 638 ARG A O 1
ATOM 4930 N N . THR A 1 639 ? -19.278 1.114 21.301 1.00 87.06 639 THR A N 1
ATOM 4931 C CA . THR A 1 639 ? -18.864 0.875 22.686 1.00 87.06 639 THR A CA 1
ATOM 4932 C C . THR A 1 639 ? -18.039 2.043 23.219 1.00 87.06 639 THR A C 1
ATOM 4934 O O . THR A 1 639 ? -18.314 2.517 24.320 1.00 87.06 639 THR A O 1
ATOM 4937 N N . ILE A 1 640 ? -17.099 2.572 22.428 1.00 88.12 640 ILE A N 1
ATOM 4938 C CA . ILE A 1 640 ? -16.304 3.754 22.803 1.00 88.12 640 ILE A CA 1
ATOM 4939 C C . ILE A 1 640 ? -17.213 4.979 22.977 1.00 88.12 640 ILE A C 1
ATOM 4941 O O . ILE A 1 640 ? -17.148 5.660 23.997 1.00 88.12 640 ILE A O 1
ATOM 4945 N N . GLN A 1 641 ? -18.114 5.229 22.024 1.00 86.88 641 GLN A N 1
ATOM 4946 C CA . GLN A 1 641 ? -19.059 6.351 22.069 1.00 86.88 641 GLN A CA 1
ATOM 4947 C C . GLN A 1 641 ? -19.987 6.317 23.277 1.00 86.88 641 GLN A C 1
ATOM 4949 O O . GLN A 1 641 ? -20.193 7.345 23.920 1.00 86.88 641 GLN A O 1
ATOM 4954 N N . ALA A 1 642 ? -20.513 5.142 23.618 1.00 89.62 642 ALA A N 1
ATOM 4955 C CA . ALA A 1 642 ? -21.390 4.976 24.770 1.00 89.62 642 ALA A CA 1
ATOM 4956 C C . ALA A 1 642 ? -20.680 5.275 26.102 1.00 89.62 642 ALA A C 1
ATOM 4958 O O . ALA A 1 642 ? -21.336 5.698 27.053 1.00 89.62 642 ALA A O 1
ATOM 4959 N N . HIS A 1 643 ? -19.356 5.086 26.166 1.00 92.25 643 HIS A N 1
ATOM 4960 C CA . HIS A 1 643 ? -18.561 5.266 27.382 1.00 92.25 643 HIS A CA 1
ATOM 4961 C C . HIS A 1 643 ? -17.713 6.549 27.396 1.00 92.25 643 HIS A C 1
ATOM 4963 O O . HIS A 1 643 ? -17.006 6.784 28.365 1.00 92.25 643 HIS A O 1
ATOM 4969 N N . LEU A 1 644 ? -17.796 7.401 26.370 1.00 91.19 644 LEU A N 1
ATOM 4970 C CA . LEU A 1 644 ? -17.100 8.694 26.311 1.00 91.19 644 LEU A CA 1
ATOM 4971 C C . LEU A 1 644 ? -17.590 9.746 27.335 1.00 91.19 644 LEU A C 1
ATOM 4973 O O . LEU A 1 644 ? -16.755 10.481 27.874 1.00 91.19 644 LEU A O 1
ATOM 4977 N N . PRO A 1 645 ? -18.903 9.878 27.623 1.00 92.31 645 PRO A N 1
ATOM 4978 C CA . PRO A 1 645 ? -19.389 10.839 28.615 1.00 92.31 645 PRO A CA 1
ATOM 4979 C C . PRO A 1 645 ? -18.839 10.557 30.019 1.00 92.31 645 PRO A C 1
ATOM 4981 O O . PRO A 1 645 ? -18.796 9.400 30.433 1.00 92.31 645 PRO A O 1
ATOM 4984 N N . LEU A 1 646 ? -18.528 11.602 30.802 1.00 92.12 646 LEU A N 1
ATOM 4985 C CA . LEU A 1 646 ? -17.960 11.457 32.158 1.00 92.12 646 LEU A CA 1
ATOM 4986 C C . LEU A 1 646 ? -18.781 10.509 33.043 1.00 92.12 646 LEU A C 1
ATOM 4988 O O . LEU A 1 646 ? -18.232 9.645 33.718 1.00 92.12 646 LEU A O 1
ATOM 4992 N N . ARG A 1 647 ? -20.115 10.618 32.975 1.00 91.88 647 ARG A N 1
ATOM 4993 C CA . ARG A 1 647 ? -21.043 9.743 33.710 1.00 91.88 647 ARG A CA 1
ATOM 4994 C C . ARG A 1 647 ? -20.866 8.265 33.369 1.00 91.88 647 ARG A C 1
ATOM 4996 O O . ARG A 1 647 ? -21.023 7.416 34.239 1.00 91.88 647 ARG A O 1
ATOM 5003 N N . ALA A 1 648 ? -20.576 7.951 32.112 1.00 92.94 648 ALA A N 1
ATOM 5004 C CA . ALA A 1 648 ? -20.376 6.581 31.670 1.00 92.94 648 ALA A CA 1
ATOM 5005 C C . ALA A 1 648 ? -18.987 6.053 32.068 1.00 92.94 648 ALA A C 1
ATOM 5007 O O . ALA A 1 648 ? -18.885 4.899 32.473 1.00 92.94 648 ALA A O 1
ATOM 5008 N N . ILE A 1 649 ? -17.950 6.901 32.049 1.00 93.19 649 ILE A N 1
ATOM 5009 C CA . ILE A 1 649 ? -16.612 6.561 32.567 1.00 93.19 649 ILE A CA 1
ATOM 5010 C C . ILE A 1 649 ? -16.661 6.283 34.073 1.00 93.19 649 ILE A C 1
ATOM 5012 O O . ILE A 1 649 ? -16.122 5.278 34.528 1.00 93.19 649 ILE A O 1
ATOM 5016 N N . ALA A 1 650 ? -17.347 7.130 34.845 1.00 91.75 650 ALA A N 1
ATOM 5017 C CA . ALA A 1 650 ? -17.549 6.930 36.279 1.00 91.75 650 ALA A CA 1
ATOM 5018 C C . ALA A 1 650 ? -18.251 5.592 36.567 1.00 91.75 650 ALA A C 1
ATOM 5020 O O . ALA A 1 650 ? -17.768 4.802 37.374 1.00 91.75 650 ALA A O 1
ATOM 5021 N N . LYS A 1 651 ? -19.326 5.278 35.829 1.00 92.56 651 LYS A N 1
ATOM 5022 C CA . LYS A 1 651 ? -20.003 3.972 35.909 1.00 92.56 651 LYS A CA 1
ATOM 5023 C C . LYS A 1 651 ? -19.091 2.802 35.545 1.00 92.56 651 LYS A C 1
ATOM 5025 O O . LYS A 1 651 ? -19.175 1.759 36.182 1.00 92.56 651 LYS A O 1
ATOM 5030 N N . LEU A 1 652 ? -18.223 2.960 34.545 1.00 92.81 652 LEU A N 1
ATOM 5031 C CA . LEU A 1 652 ? -17.246 1.938 34.168 1.00 92.81 652 LEU A CA 1
ATOM 5032 C C . LEU A 1 652 ? -16.229 1.697 35.292 1.00 92.81 652 LEU A C 1
ATOM 5034 O O . LEU A 1 652 ? -15.888 0.550 35.569 1.00 92.81 652 LEU A O 1
ATOM 5038 N N . TYR A 1 653 ? -15.783 2.760 35.964 1.00 92.25 653 TYR A N 1
ATOM 5039 C CA . TYR A 1 653 ? -14.904 2.651 37.124 1.00 92.25 653 TYR A CA 1
ATOM 5040 C C . TYR A 1 653 ? -15.597 1.933 38.291 1.00 92.25 653 TYR A C 1
ATOM 5042 O O . TYR A 1 653 ? -15.034 0.970 38.809 1.00 92.25 653 TYR A O 1
ATOM 5050 N N . ILE A 1 654 ? -16.832 2.310 38.639 1.00 88.81 654 ILE A N 1
ATOM 5051 C CA . ILE A 1 654 ? -17.629 1.616 39.669 1.00 88.81 654 ILE A CA 1
ATOM 5052 C C . ILE A 1 654 ? -17.767 0.132 39.320 1.00 88.81 654 ILE A C 1
ATOM 5054 O O . ILE A 1 654 ? -17.411 -0.728 40.122 1.00 88.81 654 ILE A O 1
ATOM 5058 N N . GLN A 1 655 ? -18.164 -0.171 38.078 1.00 87.75 655 GLN A N 1
ATOM 5059 C CA . GLN A 1 655 ? -18.269 -1.541 37.581 1.00 87.75 655 GLN A CA 1
ATOM 5060 C C . GLN A 1 655 ? -16.944 -2.302 37.747 1.00 87.75 655 GLN A C 1
ATOM 5062 O O . GLN A 1 655 ? -16.951 -3.472 38.126 1.00 87.75 655 GLN A O 1
ATOM 5067 N N . SER A 1 656 ? -15.805 -1.663 37.469 1.00 87.12 656 SER A N 1
ATOM 5068 C CA . SER A 1 656 ? -14.489 -2.297 37.593 1.00 87.12 656 SER A CA 1
ATOM 5069 C C . SER A 1 656 ? -14.139 -2.663 39.040 1.00 87.12 656 SER A C 1
ATOM 5071 O O . SER A 1 656 ? -13.575 -3.734 39.274 1.00 87.12 656 SER A O 1
ATOM 5073 N N . VAL A 1 657 ? -14.542 -1.824 40.003 1.00 83.69 657 VAL A N 1
ATOM 5074 C CA . VAL A 1 657 ? -14.348 -2.045 41.443 1.00 83.69 657 VAL A CA 1
ATOM 5075 C C . VAL A 1 657 ? -15.292 -3.137 41.950 1.00 83.69 657 VAL A C 1
ATOM 5077 O O . VAL A 1 657 ? -14.837 -4.095 42.573 1.00 83.69 657 VAL A O 1
ATOM 5080 N N . GLU A 1 658 ? -16.584 -3.050 41.623 1.00 80.38 658 GLU A N 1
ATOM 5081 C CA . GLU A 1 658 ? -17.605 -4.036 42.007 1.00 80.38 658 GLU A CA 1
ATOM 5082 C C . GLU A 1 658 ? -17.283 -5.433 41.473 1.00 80.38 658 GLU A C 1
ATOM 5084 O O . GLU A 1 658 ? -17.375 -6.432 42.184 1.00 80.38 658 GLU A O 1
ATOM 5089 N N . GLN A 1 659 ? -16.868 -5.512 40.207 1.00 78.75 659 GLN A N 1
ATOM 5090 C CA . GLN A 1 659 ? -16.544 -6.771 39.542 1.00 78.75 659 GLN A CA 1
ATOM 5091 C C . GLN A 1 659 ? -15.095 -7.224 39.755 1.00 78.75 659 GLN A C 1
ATOM 5093 O O . GLN A 1 659 ? -14.680 -8.192 39.101 1.00 78.75 659 GLN A O 1
ATOM 5098 N N . GLN A 1 660 ? -14.336 -6.519 40.600 1.00 80.00 660 GLN A N 1
ATOM 5099 C CA . GLN A 1 660 ? -12.952 -6.819 40.974 1.00 80.00 660 GLN A CA 1
ATOM 5100 C C . GLN A 1 660 ? -12.060 -7.112 39.767 1.00 80.00 660 GLN A C 1
ATOM 5102 O O . GLN A 1 660 ? -11.483 -8.190 39.626 1.00 80.00 660 GLN A O 1
ATOM 5107 N N . TRP A 1 661 ? -11.991 -6.154 38.844 1.00 85.12 661 TRP A N 1
ATOM 5108 C CA . TRP A 1 661 ? -11.075 -6.236 37.705 1.00 85.12 661 TRP A CA 1
ATOM 5109 C C . TRP A 1 661 ? -9.621 -6.232 38.189 1.00 85.12 661 TRP A C 1
ATOM 5111 O O . TRP A 1 661 ? -9.343 -5.815 39.311 1.00 85.12 661 TRP A O 1
ATOM 5121 N N . HIS A 1 662 ? -8.682 -6.669 37.351 1.00 84.94 662 HIS A N 1
ATOM 5122 C CA . HIS A 1 662 ? -7.260 -6.581 37.692 1.00 84.94 662 HIS A CA 1
ATOM 5123 C C . HIS A 1 662 ? -6.858 -5.127 38.009 1.00 84.94 662 HIS A C 1
ATOM 5125 O O . HIS A 1 662 ? -7.336 -4.209 37.341 1.00 84.94 662 HIS A O 1
ATOM 5131 N N . GLU A 1 663 ? -5.979 -4.911 38.994 1.00 81.81 663 GLU A N 1
ATOM 5132 C CA . GLU A 1 663 ? -5.591 -3.564 39.453 1.00 81.81 663 GLU A CA 1
ATOM 5133 C C . GLU A 1 663 ? -5.062 -2.698 38.297 1.00 81.81 663 GLU A C 1
ATOM 5135 O O . GLU A 1 663 ? -5.498 -1.560 38.129 1.00 81.81 663 GLU A O 1
ATOM 5140 N N . ASP A 1 664 ? -4.240 -3.282 37.421 1.00 85.00 664 ASP A N 1
ATOM 5141 C CA . ASP A 1 664 ? -3.710 -2.612 36.223 1.00 85.00 664 ASP A CA 1
ATOM 5142 C C . ASP A 1 664 ? -4.793 -2.117 35.249 1.00 85.00 664 ASP A C 1
ATOM 5144 O O . ASP A 1 664 ? -4.568 -1.149 34.529 1.00 85.00 664 ASP A O 1
ATOM 5148 N N . ALA A 1 665 ? -5.973 -2.748 35.218 1.00 85.19 665 ALA A N 1
ATOM 5149 C CA . ALA A 1 665 ? -7.103 -2.302 34.398 1.00 85.19 665 ALA A CA 1
ATOM 5150 C C . ALA A 1 665 ? -7.905 -1.178 35.059 1.00 85.19 665 ALA A C 1
ATOM 5152 O O . ALA A 1 665 ? -8.487 -0.351 34.363 1.00 85.19 665 ALA A O 1
ATOM 5153 N N . GLN A 1 666 ? -7.917 -1.114 36.390 1.00 86.75 666 GLN A N 1
ATOM 5154 C CA . GLN A 1 666 ? -8.627 -0.076 37.141 1.00 86.75 666 GLN A CA 1
ATOM 5155 C C . GLN A 1 666 ? -7.802 1.211 37.274 1.00 86.75 666 GLN A C 1
ATOM 5157 O O . GLN A 1 666 ? -8.344 2.320 37.256 1.00 86.75 666 GLN A O 1
ATOM 5162 N N . LEU A 1 667 ? -6.482 1.066 37.416 1.00 91.06 667 LEU A N 1
ATOM 5163 C CA . LEU A 1 667 ? -5.554 2.152 37.716 1.00 91.06 667 LEU A CA 1
ATOM 5164 C C . LEU A 1 667 ? -5.610 3.311 36.699 1.00 91.06 667 LEU A C 1
ATOM 5166 O O . LEU A 1 667 ? -5.652 4.461 37.143 1.00 91.06 667 LEU A O 1
ATOM 5170 N N . PRO A 1 668 ? -5.684 3.082 35.370 1.00 92.06 668 PRO A N 1
ATOM 5171 C CA . PRO A 1 668 ? -5.783 4.170 34.400 1.00 92.06 668 PRO A CA 1
ATOM 5172 C C . PRO A 1 668 ? -7.038 5.033 34.587 1.00 92.06 668 PRO A C 1
ATOM 5174 O O . PRO A 1 668 ? -6.941 6.260 34.552 1.00 92.06 668 PRO A O 1
ATOM 5177 N N . LEU A 1 669 ? -8.202 4.420 34.843 1.00 92.50 669 LEU A N 1
ATOM 5178 C CA . LEU A 1 669 ? -9.450 5.153 35.105 1.00 92.50 669 LEU A CA 1
ATOM 5179 C C . LEU A 1 669 ? -9.369 5.944 36.405 1.00 92.50 669 LEU A C 1
ATOM 5181 O O . LEU A 1 669 ? -9.746 7.114 36.436 1.00 92.50 669 LEU A O 1
ATOM 5185 N N . LYS A 1 670 ? -8.840 5.321 37.463 1.00 91.81 670 LYS A N 1
ATOM 5186 C CA . LYS A 1 670 ? -8.648 5.968 38.763 1.00 91.81 670 LYS A CA 1
ATOM 5187 C C . LYS A 1 670 ? -7.744 7.192 38.650 1.00 91.81 670 LYS A C 1
ATOM 5189 O O . LYS A 1 670 ? -8.080 8.249 39.176 1.00 91.81 670 LYS A O 1
ATOM 5194 N N . ASN A 1 671 ? -6.622 7.056 37.944 1.00 92.31 671 ASN A N 1
ATOM 5195 C CA . ASN A 1 671 ? -5.672 8.143 37.731 1.00 92.31 671 ASN A CA 1
ATOM 5196 C C . ASN A 1 671 ? -6.303 9.274 36.919 1.00 92.31 671 ASN A C 1
ATOM 5198 O O . ASN A 1 671 ? -6.182 10.433 37.303 1.00 92.31 671 ASN A O 1
ATOM 5202 N N . TYR A 1 672 ? -7.025 8.947 35.843 1.00 92.75 672 TYR A N 1
ATOM 5203 C CA . TYR A 1 672 ? -7.731 9.949 35.051 1.00 92.75 672 TYR A CA 1
ATOM 5204 C C . TYR A 1 672 ? -8.736 10.735 35.904 1.00 92.75 672 TYR A C 1
ATOM 5206 O O . TYR A 1 672 ? -8.622 11.957 36.011 1.00 92.75 672 TYR A O 1
ATOM 5214 N N . LEU A 1 673 ? -9.658 10.037 36.576 1.00 91.56 673 LEU A N 1
ATOM 5215 C CA . LEU A 1 673 ? -10.683 10.655 37.421 1.00 91.56 673 LEU A CA 1
ATOM 5216 C C . LEU A 1 673 ? -10.070 11.459 38.577 1.00 91.56 673 LEU A C 1
ATOM 5218 O O . LEU A 1 673 ? -10.553 12.542 38.879 1.00 91.56 673 LEU A O 1
ATOM 5222 N N . GLY A 1 674 ? -8.979 10.978 39.180 1.00 89.19 674 GLY A N 1
ATOM 5223 C CA . GLY A 1 674 ? -8.269 11.692 40.246 1.00 89.19 674 GLY A CA 1
ATOM 5224 C C . GLY A 1 674 ? -7.487 12.924 39.777 1.00 89.19 674 GLY A C 1
ATOM 5225 O O . GLY A 1 674 ? -7.233 13.821 40.575 1.00 89.19 674 GLY A O 1
ATOM 5226 N N . THR A 1 675 ? -7.106 12.995 38.497 1.00 88.88 675 THR A N 1
ATOM 5227 C CA . THR A 1 675 ? -6.440 14.179 37.918 1.00 88.88 675 THR A CA 1
ATOM 5228 C C . THR A 1 675 ? -7.418 15.246 37.420 1.00 88.88 675 THR A C 1
ATOM 5230 O O . THR A 1 675 ? -7.010 16.383 37.171 1.00 88.88 675 THR A O 1
ATOM 5233 N N . LEU A 1 676 ? -8.702 14.905 37.275 1.00 89.12 676 LEU A N 1
ATOM 5234 C CA . LEU A 1 676 ? -9.738 15.831 36.830 1.00 89.12 676 LEU A CA 1
ATOM 5235 C C . LEU A 1 676 ? -10.026 16.848 37.946 1.00 89.12 676 LEU A C 1
ATOM 5237 O O . LEU A 1 676 ? -10.459 16.494 39.042 1.00 89.12 676 LEU A O 1
ATOM 5241 N N . SER A 1 677 ? -9.777 18.134 37.692 1.00 84.31 677 SER A N 1
ATOM 5242 C CA . SER A 1 677 ? -9.904 19.137 38.752 1.00 84.31 677 SER A CA 1
ATOM 5243 C C . SER A 1 677 ? -11.365 19.318 39.166 1.00 84.31 677 SER A C 1
ATOM 5245 O O . SER A 1 677 ? -12.226 19.539 38.315 1.00 84.31 677 SER A O 1
ATOM 5247 N N . GLY A 1 678 ? -11.633 19.267 40.472 1.00 80.75 678 GLY A N 1
ATOM 5248 C CA . GLY A 1 678 ? -12.991 19.358 41.014 1.00 80.75 678 GLY A CA 1
ATOM 5249 C C . GLY A 1 678 ? -13.760 18.033 41.021 1.00 80.75 678 GLY A C 1
ATOM 5250 O O . GLY A 1 678 ? -14.928 18.029 41.399 1.00 80.75 678 GLY A O 1
ATOM 5251 N N . PHE A 1 679 ? -13.130 16.919 40.634 1.00 88.56 679 PHE A N 1
ATOM 5252 C CA . PHE A 1 679 ? -13.719 15.588 40.744 1.00 88.56 679 PHE A CA 1
ATOM 5253 C C . PHE A 1 679 ? -13.187 14.861 41.985 1.00 88.56 679 PHE A C 1
ATOM 5255 O O . PHE A 1 679 ? -11.980 14.694 42.148 1.00 88.56 679 PHE A O 1
ATOM 5262 N N . ASP A 1 680 ? -14.093 14.433 42.864 1.00 85.38 680 ASP A N 1
ATOM 5263 C CA . ASP A 1 680 ? -13.754 13.672 44.067 1.00 85.38 680 ASP A CA 1
ATOM 5264 C C . ASP A 1 680 ? -14.085 12.186 43.867 1.00 85.38 680 ASP A C 1
ATOM 5266 O O . ASP A 1 680 ? -15.239 11.812 43.644 1.00 85.38 680 ASP A O 1
ATOM 5270 N N . LEU A 1 681 ? -13.060 11.335 43.978 1.00 85.88 681 LEU A N 1
ATOM 5271 C CA . LEU A 1 681 ? -13.172 9.879 43.861 1.00 85.88 681 LEU A CA 1
ATOM 5272 C C . LEU A 1 681 ? -14.058 9.254 44.953 1.00 85.88 681 LEU A C 1
ATOM 5274 O O . LEU A 1 681 ? -14.597 8.171 44.741 1.00 85.88 681 LEU A O 1
ATOM 5278 N N . ALA A 1 682 ? -14.237 9.913 46.101 1.00 83.81 682 ALA A N 1
ATOM 5279 C CA . ALA A 1 682 ? -15.144 9.431 47.143 1.00 83.81 682 ALA A CA 1
ATOM 5280 C C . ALA A 1 682 ? -16.626 9.588 46.760 1.00 83.81 682 ALA A C 1
ATOM 5282 O O . ALA A 1 682 ? -17.482 8.906 47.316 1.00 83.81 682 ALA A O 1
ATOM 5283 N N . LYS A 1 683 ? -16.934 10.474 45.803 1.00 84.62 683 LYS A N 1
ATOM 5284 C CA . LYS A 1 683 ? -18.298 10.848 45.397 1.00 84.62 683 LYS A CA 1
ATOM 5285 C C . LYS A 1 683 ? -18.671 10.338 44.005 1.00 84.62 683 LYS A C 1
ATOM 5287 O O . LYS A 1 683 ? -19.559 10.884 43.348 1.00 84.62 683 LYS A O 1
ATOM 5292 N N . VAL A 1 684 ? -17.989 9.301 43.523 1.00 84.62 684 VAL A N 1
ATOM 5293 C CA . VAL A 1 684 ? -18.196 8.765 42.166 1.00 84.62 684 VAL A CA 1
ATOM 5294 C C . VAL A 1 684 ? -19.613 8.209 41.987 1.00 84.62 684 VAL A C 1
ATOM 5296 O O . VAL A 1 684 ? -20.164 8.309 40.894 1.00 84.62 684 VAL A O 1
ATOM 5299 N N . ASP A 1 685 ? -20.240 7.715 43.055 1.00 83.50 685 ASP A N 1
ATOM 5300 C CA . ASP A 1 685 ? -21.601 7.161 43.015 1.00 83.50 685 ASP A CA 1
ATOM 5301 C C . ASP A 1 685 ? -22.707 8.231 42.975 1.00 83.50 685 ASP A C 1
ATOM 5303 O O . ASP A 1 685 ? -23.856 7.910 42.666 1.00 83.50 685 ASP A O 1
ATOM 5307 N N . SER A 1 686 ? -22.368 9.506 43.218 1.00 86.56 686 SER A N 1
ATOM 5308 C CA . SER A 1 686 ? -23.323 10.618 43.355 1.00 86.56 686 SER A CA 1
ATOM 5309 C C . SER A 1 686 ? -23.137 11.698 42.271 1.00 86.56 686 SER A C 1
ATOM 5311 O O . SER A 1 686 ? -22.552 12.748 42.546 1.00 86.56 686 SER A O 1
ATOM 5313 N N . PRO A 1 687 ? -23.668 11.509 41.041 1.00 82.12 687 PRO A N 1
ATOM 5314 C CA . PRO A 1 687 ? -23.507 12.454 39.928 1.00 82.12 687 PRO A CA 1
ATOM 5315 C C . PRO A 1 687 ? -24.010 13.881 40.161 1.00 82.12 687 PRO A C 1
ATOM 5317 O O . PRO A 1 687 ? -23.610 14.787 39.433 1.00 82.12 687 PRO A O 1
ATOM 5320 N N . GLU A 1 688 ? -24.917 14.079 41.118 1.00 84.31 688 GLU A N 1
ATOM 5321 C CA . GLU A 1 688 ? -25.488 15.389 41.460 1.00 84.31 688 GLU A CA 1
ATOM 5322 C C . GLU A 1 688 ? -24.518 16.257 42.272 1.00 84.31 688 GLU A C 1
ATOM 5324 O O . GLU A 1 688 ? -24.617 17.481 42.246 1.00 84.31 688 GLU A O 1
ATOM 5329 N N . GLU A 1 689 ? -23.548 15.638 42.950 1.00 84.38 689 GLU A N 1
ATOM 5330 C CA . GLU A 1 689 ? -22.575 16.325 43.804 1.00 84.38 689 GLU A CA 1
ATOM 5331 C C . GLU A 1 689 ? -21.270 16.688 43.079 1.00 84.38 689 GLU A C 1
ATOM 5333 O O . GLU A 1 689 ? -20.338 17.214 43.693 1.00 84.38 689 GLU A O 1
ATOM 5338 N N . TRP A 1 690 ? -21.163 16.387 41.784 1.00 88.31 690 TRP A N 1
ATOM 5339 C CA . TRP A 1 690 ? -19.961 16.676 41.006 1.00 88.31 690 TRP A CA 1
ATOM 5340 C C . TRP A 1 690 ? -19.840 18.169 40.706 1.00 88.31 690 TRP A C 1
ATOM 5342 O O . TRP A 1 690 ? -20.810 18.823 40.319 1.00 88.31 690 TRP A O 1
ATOM 5352 N N . ALA A 1 691 ? -18.626 18.710 40.828 1.00 87.69 691 ALA A N 1
ATOM 5353 C CA . ALA A 1 691 ? -18.378 20.103 40.485 1.00 87.69 691 ALA A CA 1
ATOM 5354 C C . ALA A 1 691 ? -18.653 20.354 38.993 1.00 87.69 691 ALA A C 1
ATOM 5356 O O . ALA A 1 691 ? -18.222 19.588 38.126 1.00 87.69 691 ALA A O 1
ATOM 5357 N N . THR A 1 692 ? -19.312 21.472 38.682 1.00 87.88 692 THR A N 1
ATOM 5358 C CA . THR A 1 692 ? -19.566 21.897 37.295 1.00 87.88 692 THR A CA 1
ATOM 5359 C C . THR A 1 692 ? -18.268 22.066 36.507 1.00 87.88 692 THR A C 1
ATOM 5361 O O . THR A 1 692 ? -18.204 21.695 35.340 1.00 87.88 692 THR A O 1
ATOM 5364 N N . THR A 1 693 ? -17.191 22.493 37.172 1.00 89.44 693 THR A N 1
ATOM 5365 C CA . THR A 1 693 ? -15.851 22.618 36.583 1.00 89.44 693 THR A CA 1
ATOM 5366 C C . THR A 1 693 ? -15.309 21.301 36.022 1.00 89.44 693 THR A C 1
ATOM 5368 O O . THR A 1 693 ? -14.660 21.314 34.978 1.00 89.44 693 THR A O 1
ATOM 5371 N N . ALA A 1 694 ? -15.585 20.163 36.667 1.00 88.50 694 ALA A N 1
ATOM 5372 C CA . ALA A 1 694 ? -15.162 18.850 36.183 1.00 88.50 694 ALA A CA 1
ATOM 5373 C C . ALA A 1 694 ? -15.939 18.439 34.921 1.00 88.50 694 ALA A C 1
ATOM 5375 O O . ALA A 1 694 ? -15.359 17.892 33.981 1.00 88.50 694 ALA A O 1
ATOM 5376 N N . LEU A 1 695 ? -17.241 18.748 34.875 1.00 89.38 695 LEU A N 1
ATOM 5377 C CA . LEU A 1 695 ? -18.091 18.511 33.705 1.00 89.38 695 LEU A CA 1
ATOM 5378 C C . LEU A 1 695 ? -17.661 19.372 32.513 1.00 89.38 695 LEU A C 1
ATOM 5380 O O . LEU A 1 695 ? -17.532 18.845 31.408 1.00 89.38 695 LEU A O 1
ATOM 5384 N N . ASP A 1 696 ? -17.379 20.655 32.745 1.00 90.75 696 ASP A N 1
ATOM 5385 C CA . ASP A 1 696 ? -16.923 21.585 31.708 1.00 90.75 696 ASP A CA 1
ATOM 5386 C C . ASP A 1 696 ? -15.562 21.157 31.144 1.00 90.75 696 ASP A C 1
ATOM 5388 O O . ASP A 1 696 ? -15.389 21.062 29.927 1.00 90.75 696 ASP A O 1
ATOM 5392 N N . GLN A 1 697 ? -14.607 20.806 32.016 1.00 89.81 697 GLN A N 1
ATOM 5393 C CA . GLN A 1 697 ? -13.300 20.302 31.589 1.00 89.81 697 GLN A CA 1
ATOM 5394 C C . GLN A 1 697 ? -13.407 19.022 30.770 1.00 89.81 697 GLN A C 1
ATOM 5396 O O . GLN A 1 697 ? -12.811 18.940 29.698 1.00 89.81 697 GLN A O 1
ATOM 5401 N N . HIS A 1 698 ? -14.187 18.042 31.234 1.00 91.44 698 HIS A N 1
ATOM 5402 C CA . HIS A 1 698 ? -14.417 16.808 30.481 1.00 91.44 698 HIS A CA 1
ATOM 5403 C C . HIS A 1 698 ? -15.100 17.091 29.135 1.00 91.44 698 HIS A C 1
ATOM 5405 O O . HIS A 1 698 ? -14.770 16.466 28.127 1.00 91.44 698 HIS A O 1
ATOM 5411 N N . GLY A 1 699 ? -16.003 18.074 29.092 1.00 90.00 699 GLY A N 1
ATOM 5412 C CA . GLY A 1 699 ? -16.633 18.562 27.867 1.00 90.00 699 GLY A CA 1
ATOM 5413 C C . GLY A 1 699 ? -15.617 19.022 26.817 1.00 90.00 699 GLY A C 1
ATOM 5414 O O . GLY A 1 699 ? -15.692 18.577 25.670 1.00 90.00 699 GLY A O 1
ATOM 5415 N N . PHE A 1 700 ? -14.622 19.830 27.204 1.00 89.38 700 PHE A N 1
ATOM 5416 C CA . PHE A 1 700 ? -13.553 20.276 26.295 1.00 89.38 700 PHE A CA 1
ATOM 5417 C C . PHE A 1 700 ? -12.681 19.123 25.774 1.00 89.38 700 PHE A C 1
ATOM 5419 O O . PHE A 1 700 ? -12.214 19.179 24.634 1.00 89.38 700 PHE A O 1
ATOM 5426 N N . LEU A 1 701 ? -12.486 18.060 26.566 1.00 89.88 701 LEU A N 1
ATOM 5427 C CA . LEU A 1 701 ? -11.741 16.870 26.133 1.00 89.88 701 LEU A CA 1
ATOM 5428 C C . LEU A 1 701 ? -12.522 16.053 25.098 1.00 89.88 701 LEU A C 1
ATOM 5430 O O . LEU A 1 701 ? -11.955 15.655 24.080 1.00 89.88 701 LEU A O 1
ATOM 5434 N N . ILE A 1 702 ? -13.825 15.836 25.315 1.00 89.62 702 ILE A N 1
ATOM 5435 C CA . ILE A 1 702 ? -14.685 15.132 24.349 1.00 89.62 702 ILE A CA 1
ATOM 5436 C C . ILE A 1 702 ? -14.738 15.889 23.018 1.00 89.62 702 ILE A C 1
ATOM 5438 O O . ILE A 1 702 ? -14.687 15.257 21.962 1.00 89.62 702 ILE A O 1
ATOM 5442 N N . GLN A 1 703 ? -14.805 17.226 23.054 1.00 87.94 703 GLN A N 1
ATOM 5443 C CA . GLN A 1 703 ? -14.893 18.061 21.849 1.00 87.94 703 GLN A CA 1
ATOM 5444 C C . GLN A 1 703 ? -13.752 17.810 20.849 1.00 87.94 703 GLN A C 1
ATOM 5446 O O . GLN A 1 703 ? -13.975 17.923 19.644 1.00 87.94 703 GLN A O 1
ATOM 5451 N N . GLN A 1 704 ? -12.572 17.386 21.318 1.00 86.19 704 GLN A N 1
ATOM 5452 C CA . GLN A 1 704 ? -11.437 17.037 20.455 1.00 86.19 704 GLN A CA 1
ATOM 5453 C C . GLN A 1 704 ? -11.732 15.839 19.535 1.00 86.19 704 GLN A C 1
ATOM 5455 O O . GLN A 1 704 ? -11.205 15.762 18.426 1.00 86.19 704 GLN A O 1
ATOM 5460 N N . PHE A 1 705 ? -12.605 14.919 19.960 1.00 84.69 705 PHE A N 1
ATOM 5461 C CA . PHE A 1 705 ? -12.942 13.702 19.217 1.00 84.69 705 PHE A CA 1
ATOM 5462 C C . PHE A 1 705 ? -14.216 13.825 18.370 1.00 84.69 705 PHE A C 1
ATOM 5464 O O . PHE A 1 705 ? -14.468 12.952 17.541 1.00 84.69 705 PHE A O 1
ATOM 5471 N N . THR A 1 706 ? -15.002 14.900 18.500 1.00 80.94 706 THR A N 1
ATOM 5472 C CA . THR A 1 706 ? -16.297 15.056 17.808 1.00 80.94 706 THR A CA 1
ATOM 5473 C C . THR A 1 706 ? -16.188 14.897 16.290 1.00 80.94 706 THR A C 1
ATOM 5475 O O . THR A 1 706 ? -17.006 14.202 15.690 1.00 80.94 706 THR A O 1
ATOM 5478 N N . ARG A 1 707 ? -15.152 15.475 15.662 1.00 76.31 707 ARG A N 1
ATOM 5479 C CA . ARG A 1 707 ? -14.937 15.365 14.207 1.00 76.31 707 ARG A CA 1
ATOM 5480 C C . ARG A 1 707 ? -14.720 13.918 13.763 1.00 76.31 707 ARG A C 1
ATOM 5482 O O . ARG A 1 707 ? -15.264 13.504 12.744 1.00 76.31 707 ARG A O 1
ATOM 5489 N N . MET A 1 708 ? -13.948 13.152 14.532 1.00 77.56 708 MET A N 1
ATOM 5490 C CA . MET A 1 708 ? -13.695 11.739 14.255 1.00 77.56 708 MET A CA 1
ATOM 5491 C C . MET A 1 708 ? -14.992 10.930 14.364 1.00 77.56 708 MET A C 1
ATOM 5493 O O . MET A 1 708 ? -15.327 10.178 13.452 1.00 77.56 708 MET A O 1
ATOM 5497 N N . LEU A 1 709 ? -15.775 11.152 15.423 1.00 77.25 709 LEU A N 1
ATOM 5498 C CA . LEU A 1 709 ? -17.043 10.447 15.627 1.00 77.25 709 LEU A CA 1
ATOM 5499 C C . LEU A 1 709 ? -18.068 10.755 14.527 1.00 77.25 709 LEU A C 1
ATOM 5501 O O . LEU A 1 709 ? -18.758 9.834 14.093 1.00 77.25 709 LEU A O 1
ATOM 5505 N N . ALA A 1 710 ? -18.136 12.006 14.060 1.00 79.00 710 ALA A N 1
ATOM 5506 C CA . ALA A 1 710 ? -18.992 12.408 12.945 1.00 79.00 710 ALA A CA 1
ATOM 5507 C C . ALA A 1 710 ? -18.573 11.721 11.633 1.00 79.00 710 ALA A C 1
ATOM 5509 O O . ALA A 1 710 ? -19.413 11.166 10.930 1.00 79.00 710 ALA A O 1
ATOM 5510 N N . LEU A 1 711 ? -17.268 11.662 11.338 1.00 78.75 711 LEU A N 1
ATOM 5511 C CA . LEU A 1 711 ? -16.750 11.005 10.132 1.00 78.75 711 LEU A CA 1
ATOM 5512 C C . LEU A 1 711 ? -17.149 9.524 10.073 1.00 78.75 711 LEU A C 1
ATOM 5514 O O . LEU A 1 711 ? -17.608 9.038 9.039 1.00 78.75 711 LEU A O 1
ATOM 5518 N N . PHE A 1 712 ? -17.010 8.812 11.189 1.00 76.50 712 PHE A N 1
ATOM 5519 C CA . PHE A 1 712 ? -17.361 7.400 11.257 1.00 76.50 712 PHE A CA 1
ATOM 5520 C C . PHE A 1 712 ? -18.875 7.139 11.247 1.00 76.50 712 PHE A C 1
ATOM 5522 O O . PHE A 1 712 ? -19.325 6.206 10.589 1.00 76.50 712 PHE A O 1
ATOM 5529 N N . ASN A 1 713 ? -19.666 7.920 11.991 1.00 75.38 713 ASN A N 1
ATOM 5530 C CA . ASN A 1 713 ? -21.103 7.666 12.131 1.00 75.38 713 ASN A CA 1
ATOM 5531 C C . ASN A 1 713 ? -21.933 8.212 10.976 1.00 75.38 713 ASN A C 1
ATOM 5533 O O . ASN A 1 713 ? -22.887 7.549 10.554 1.00 75.38 713 ASN A O 1
ATOM 5537 N N . ASP A 1 714 ? -21.610 9.418 10.517 1.00 74.94 714 ASP A N 1
ATOM 5538 C CA . ASP A 1 714 ? -22.471 10.197 9.633 1.00 74.94 714 ASP A CA 1
ATOM 5539 C C . ASP A 1 714 ? -22.048 10.002 8.181 1.00 74.94 714 ASP A C 1
ATOM 5541 O O . ASP A 1 714 ? -22.879 9.586 7.372 1.00 74.94 714 ASP A O 1
ATOM 5545 N N . THR A 1 715 ? -20.757 10.198 7.884 1.00 76.56 715 THR A N 1
ATOM 5546 C CA . THR A 1 715 ? -20.203 10.112 6.523 1.00 76.56 715 THR A CA 1
ATOM 5547 C C . THR A 1 715 ? -19.983 8.666 6.073 1.00 76.56 715 THR A C 1
ATOM 5549 O O . THR A 1 715 ? -20.481 8.256 5.026 1.00 76.56 715 THR A O 1
ATOM 5552 N N . TYR A 1 716 ? -19.283 7.857 6.877 1.00 79.75 716 TYR A N 1
ATOM 5553 C CA . TYR A 1 716 ? -18.862 6.500 6.493 1.00 79.75 716 TYR A CA 1
ATOM 5554 C C . TYR A 1 716 ? -19.500 5.387 7.327 1.00 79.75 716 TYR A C 1
ATOM 5556 O O . TYR A 1 716 ? -18.984 4.271 7.375 1.00 79.75 716 TYR A O 1
ATOM 5564 N N . GLY A 1 717 ? -20.664 5.647 7.928 1.00 78.56 717 GLY A N 1
ATOM 5565 C CA . GLY A 1 717 ? -21.382 4.651 8.732 1.00 78.56 717 GLY A CA 1
ATOM 5566 C C . GLY A 1 717 ? -21.852 3.418 7.946 1.00 78.56 717 GLY A C 1
ATOM 5567 O O . GLY A 1 717 ? -22.267 2.434 8.546 1.00 78.56 717 GLY A O 1
ATOM 5568 N N . HIS A 1 718 ? -21.798 3.465 6.611 1.00 79.94 718 HIS A N 1
ATOM 5569 C CA . HIS A 1 718 ? -22.058 2.324 5.732 1.00 79.94 718 HIS A CA 1
ATOM 5570 C C . HIS A 1 718 ? -20.826 1.419 5.541 1.00 79.94 718 HIS A C 1
ATOM 5572 O O . HIS A 1 718 ? -21.001 0.240 5.245 1.00 79.94 718 HIS A O 1
ATOM 5578 N N . VAL A 1 719 ? -19.606 1.947 5.722 1.00 86.50 719 VAL A N 1
ATOM 5579 C CA . VAL A 1 719 ? -18.340 1.191 5.660 1.00 86.50 719 VAL A CA 1
ATOM 5580 C C . VAL A 1 719 ? -17.941 0.702 7.044 1.00 86.50 719 VAL A C 1
ATOM 5582 O O . VAL A 1 719 ? -17.549 -0.448 7.210 1.00 86.50 719 VAL A O 1
ATOM 5585 N N . PHE A 1 720 ? -18.035 1.555 8.060 1.00 85.06 720 PHE A N 1
ATOM 5586 C CA . PHE A 1 720 ? -17.635 1.178 9.408 1.00 85.06 720 PHE A CA 1
ATOM 5587 C C . PHE A 1 720 ? -18.773 0.463 10.124 1.00 85.06 720 PHE A C 1
ATOM 5589 O O . PHE A 1 720 ? -19.839 1.030 10.368 1.00 85.06 720 PHE A O 1
ATOM 5596 N N . ALA A 1 721 ? -18.543 -0.809 10.450 1.00 76.94 721 ALA A N 1
ATOM 5597 C CA . ALA A 1 721 ? -19.507 -1.606 11.189 1.00 76.94 721 ALA A CA 1
ATOM 5598 C C . ALA A 1 721 ? -19.700 -1.031 12.596 1.00 76.94 721 ALA A C 1
ATOM 5600 O O . ALA A 1 721 ? -18.743 -0.629 13.263 1.00 76.94 721 ALA A O 1
ATOM 5601 N N . ARG A 1 722 ? -20.946 -1.051 13.079 1.00 71.00 722 ARG A N 1
ATOM 5602 C CA . ARG A 1 722 ? -21.243 -0.736 14.483 1.00 71.00 722 ARG A CA 1
ATOM 5603 C C . ARG A 1 722 ? -20.831 -1.859 15.431 1.00 71.00 722 ARG A C 1
ATOM 5605 O O . ARG A 1 722 ? -20.571 -1.560 16.593 1.00 71.00 722 ARG A O 1
ATOM 5612 N N . ASP A 1 723 ? -20.763 -3.089 14.926 1.00 76.19 723 ASP A N 1
ATOM 5613 C CA . ASP A 1 723 ? -20.485 -4.314 15.676 1.00 76.19 723 ASP A CA 1
ATOM 5614 C C . ASP A 1 723 ? -19.373 -5.124 14.976 1.00 76.19 723 ASP A C 1
ATOM 5616 O O . ASP A 1 723 ? -18.279 -4.593 14.756 1.00 76.19 723 ASP A O 1
ATOM 5620 N N . ALA A 1 724 ? -19.594 -6.398 14.642 1.00 76.00 724 ALA A N 1
ATOM 5621 C CA . ALA A 1 724 ? -18.616 -7.178 13.887 1.00 76.00 724 ALA A CA 1
ATOM 5622 C C . ALA A 1 724 ? -18.568 -6.694 12.424 1.00 76.00 724 ALA A C 1
ATOM 5624 O O . ALA A 1 724 ? -19.592 -6.393 11.823 1.00 76.00 724 ALA A O 1
ATOM 5625 N N . GLY A 1 725 ? -17.369 -6.561 11.853 1.00 84.75 725 GLY A N 1
ATOM 5626 C CA . GLY A 1 725 ? -17.211 -6.204 10.439 1.00 84.75 725 GLY A CA 1
ATOM 5627 C C . GLY A 1 725 ? -17.264 -7.434 9.533 1.00 84.75 725 GLY A C 1
ATOM 5628 O O . GLY A 1 725 ? -16.816 -8.503 9.935 1.00 84.75 725 GLY A O 1
ATOM 5629 N N . ASP A 1 726 ? -17.745 -7.264 8.300 1.00 88.25 726 ASP A N 1
ATOM 5630 C CA . ASP A 1 726 ? -17.615 -8.259 7.224 1.00 88.25 726 ASP A CA 1
ATOM 5631 C C . ASP A 1 726 ? -16.132 -8.518 6.851 1.00 88.25 726 ASP A C 1
ATOM 5633 O O . ASP A 1 726 ? -15.779 -9.606 6.392 1.00 88.25 726 ASP A O 1
ATOM 5637 N N . ILE A 1 727 ? -15.269 -7.500 6.983 1.00 90.50 727 ILE A N 1
ATOM 5638 C CA . ILE A 1 727 ? -13.839 -7.546 6.653 1.00 90.50 727 ILE A CA 1
ATOM 5639 C C . ILE A 1 727 ? -13.013 -7.660 7.935 1.00 90.50 727 ILE A C 1
ATOM 5641 O O . ILE A 1 727 ? -13.017 -6.749 8.767 1.00 90.50 727 ILE A O 1
ATOM 5645 N N . ASP A 1 728 ? -12.221 -8.725 8.024 1.00 88.00 728 ASP A N 1
ATOM 5646 C CA . ASP A 1 728 ? -11.070 -8.818 8.917 1.00 88.00 728 ASP A CA 1
ATOM 5647 C C . ASP A 1 728 ? -9.786 -8.693 8.086 1.00 88.00 728 ASP A C 1
ATOM 5649 O O . ASP A 1 728 ? -9.484 -9.533 7.242 1.00 88.00 728 ASP A O 1
ATOM 5653 N N . LEU A 1 729 ? -9.014 -7.628 8.312 1.00 88.81 729 LEU A N 1
ATOM 5654 C CA . LEU A 1 729 ? -7.765 -7.407 7.583 1.00 88.81 729 LEU A CA 1
ATOM 5655 C C . LEU A 1 729 ? -6.703 -8.468 7.897 1.00 88.81 729 LEU A C 1
ATOM 5657 O O . LEU A 1 729 ? -5.832 -8.711 7.065 1.00 88.81 729 LEU A O 1
ATOM 5661 N N . LYS A 1 730 ? -6.771 -9.117 9.064 1.00 86.81 730 LYS A N 1
ATOM 5662 C CA . LYS A 1 730 ? -5.876 -10.225 9.401 1.00 86.81 730 LYS A CA 1
ATOM 5663 C C . LYS A 1 730 ? -6.210 -11.459 8.566 1.00 86.81 730 LYS A C 1
ATOM 5665 O O . LYS A 1 730 ? -5.301 -12.067 8.010 1.00 86.81 730 LYS A O 1
ATOM 5670 N N . ASP A 1 731 ? -7.499 -11.772 8.415 1.00 89.19 731 ASP A N 1
ATOM 5671 C CA . ASP A 1 731 ? -7.985 -12.816 7.500 1.00 89.19 731 ASP A CA 1
ATOM 5672 C C . ASP A 1 731 ? -7.566 -12.528 6.055 1.00 89.19 731 ASP A C 1
ATOM 5674 O O . ASP A 1 731 ? -7.045 -13.413 5.381 1.00 89.19 731 ASP A O 1
ATOM 5678 N N . VAL A 1 732 ? -7.707 -11.277 5.598 1.00 91.38 732 VAL A N 1
ATOM 5679 C CA . VAL A 1 732 ? -7.321 -10.891 4.233 1.00 91.38 732 VAL A CA 1
ATOM 5680 C C . VAL A 1 732 ? -5.862 -11.223 3.942 1.00 91.38 732 VAL A C 1
ATOM 5682 O O . VAL A 1 732 ? -5.550 -11.760 2.880 1.00 91.38 732 VAL A O 1
ATOM 5685 N N . VAL A 1 733 ? -4.984 -10.917 4.894 1.00 89.06 733 VAL A N 1
ATOM 5686 C CA . VAL A 1 733 ? -3.543 -11.087 4.744 1.00 89.06 733 VAL A CA 1
ATOM 5687 C C . VAL A 1 733 ? -3.102 -12.543 4.931 1.00 89.06 733 VAL A C 1
ATOM 5689 O O . VAL A 1 733 ? -2.271 -13.026 4.168 1.00 89.06 733 VAL A O 1
ATOM 5692 N N . HIS A 1 734 ? -3.630 -13.257 5.931 1.00 86.88 734 HIS A N 1
ATOM 5693 C CA . HIS A 1 734 ? -3.188 -14.625 6.255 1.00 86.88 734 HIS A CA 1
ATOM 5694 C C . HIS A 1 734 ? -3.836 -15.705 5.391 1.00 86.88 734 HIS A C 1
ATOM 5696 O O . HIS A 1 734 ? -3.211 -16.738 5.171 1.00 86.88 734 HIS A O 1
ATOM 5702 N N . ASN A 1 735 ? -5.056 -15.473 4.899 1.00 89.62 735 ASN A N 1
ATOM 5703 C CA . ASN A 1 735 ? -5.813 -16.428 4.084 1.00 89.62 735 ASN A CA 1
ATOM 5704 C C . ASN A 1 735 ? -5.892 -16.017 2.603 1.00 89.62 735 ASN A C 1
ATOM 5706 O O . ASN A 1 735 ? -6.793 -16.461 1.893 1.00 89.62 735 ASN A O 1
ATOM 5710 N N . ASP A 1 736 ? -4.964 -15.170 2.138 1.00 91.31 736 ASP A N 1
ATOM 5711 C CA . ASP A 1 736 ? -4.814 -14.782 0.729 1.00 91.31 736 ASP A CA 1
ATOM 5712 C C . ASP A 1 736 ? -6.124 -14.284 0.075 1.00 91.31 736 ASP A C 1
ATOM 5714 O O . ASP A 1 736 ? -6.412 -14.587 -1.089 1.00 91.31 736 ASP A O 1
ATOM 5718 N N . ARG A 1 737 ? -6.941 -13.503 0.798 1.00 94.06 737 ARG A N 1
ATOM 5719 C CA . ARG A 1 737 ? -8.176 -12.928 0.230 1.00 94.06 737 ARG A CA 1
ATOM 5720 C C . ARG A 1 737 ? -7.868 -11.722 -0.657 1.00 94.06 737 ARG A C 1
ATOM 5722 O O . ARG A 1 737 ? -6.774 -11.156 -0.631 1.00 94.06 737 ARG A O 1
ATOM 5729 N N . ILE A 1 738 ? -8.855 -11.313 -1.451 1.00 95.94 738 ILE A N 1
ATOM 5730 C CA . ILE A 1 738 ? -8.741 -10.173 -2.365 1.00 95.94 738 ILE A CA 1
ATOM 5731 C C . ILE A 1 738 ? -9.499 -8.997 -1.756 1.00 95.94 738 ILE A C 1
ATOM 5733 O O . ILE A 1 738 ? -10.714 -9.064 -1.588 1.00 95.94 738 ILE A O 1
ATOM 5737 N N . LEU A 1 739 ? -8.803 -7.907 -1.445 1.00 95.75 739 LEU A N 1
ATOM 5738 C CA . LEU A 1 739 ? -9.408 -6.693 -0.901 1.00 95.75 739 LEU A CA 1
ATOM 5739 C C . LEU A 1 739 ? -9.273 -5.542 -1.895 1.00 95.75 739 LEU A C 1
ATOM 5741 O O . LEU A 1 739 ? -8.165 -5.157 -2.260 1.00 95.75 739 LEU A O 1
ATOM 5745 N N . VAL A 1 740 ? -10.401 -4.955 -2.285 1.00 95.19 740 VAL A N 1
ATOM 5746 C CA . VAL A 1 740 ? -10.447 -3.745 -3.115 1.00 95.19 740 VAL A CA 1
ATOM 5747 C C . VAL A 1 740 ? -10.874 -2.568 -2.246 1.00 95.19 740 VAL A C 1
ATOM 5749 O O . VAL A 1 740 ? -11.956 -2.595 -1.662 1.00 95.19 740 VAL A O 1
ATOM 5752 N N . VAL A 1 741 ? -10.030 -1.543 -2.157 1.00 93.62 741 VAL A N 1
ATOM 5753 C CA . VAL A 1 741 ? -10.266 -0.319 -1.383 1.00 93.62 741 VAL A CA 1
ATOM 5754 C C . VAL A 1 741 ? -10.429 0.850 -2.349 1.00 93.62 741 VAL A C 1
ATOM 5756 O O . VAL A 1 741 ? -9.505 1.161 -3.093 1.00 93.62 741 VAL A O 1
ATOM 5759 N N . LEU A 1 742 ? -11.585 1.512 -2.331 1.00 92.31 742 LEU A N 1
ATOM 5760 C CA . LEU A 1 742 ? -11.881 2.658 -3.198 1.00 92.31 742 LEU A CA 1
ATOM 5761 C C . LEU A 1 742 ? -11.939 3.932 -2.354 1.00 92.31 742 LEU A C 1
ATOM 5763 O O . LEU A 1 742 ? -12.837 4.068 -1.524 1.00 92.31 742 LEU A O 1
ATOM 5767 N N . ILE A 1 743 ? -10.995 4.855 -2.555 1.00 90.06 743 ILE A N 1
ATOM 5768 C CA . ILE A 1 743 ? -10.909 6.128 -1.822 1.00 90.06 743 ILE A CA 1
ATOM 5769 C C . ILE A 1 743 ? -11.233 7.274 -2.788 1.00 90.06 743 ILE A C 1
ATOM 5771 O O . ILE A 1 743 ? -10.424 7.559 -3.671 1.00 90.06 743 ILE A O 1
ATOM 5775 N N . PRO A 1 744 ? -12.387 7.952 -2.651 1.00 86.38 744 PRO A N 1
ATOM 5776 C CA . PRO A 1 744 ? -12.848 8.933 -3.629 1.00 86.38 744 PRO A CA 1
ATOM 5777 C C . PRO A 1 744 ? -12.161 10.289 -3.447 1.00 86.38 744 PRO A C 1
ATOM 5779 O O . PRO A 1 744 ? -12.780 11.252 -3.003 1.00 86.38 744 PRO A O 1
ATOM 5782 N N . ALA A 1 745 ? -10.886 10.406 -3.825 1.00 77.81 745 ALA A N 1
ATOM 5783 C CA . ALA A 1 745 ? -10.105 11.633 -3.625 1.00 77.81 745 ALA A CA 1
ATOM 5784 C C . ALA A 1 745 ? -10.666 12.887 -4.338 1.00 77.81 745 ALA A C 1
ATOM 5786 O O . ALA A 1 745 ? -10.212 13.990 -4.049 1.00 77.81 745 ALA A O 1
ATOM 5787 N N . LEU A 1 746 ? -11.626 12.732 -5.263 1.00 73.94 746 LEU A N 1
ATOM 5788 C CA . LEU A 1 746 ? -12.353 13.836 -5.907 1.00 73.94 746 LEU A CA 1
ATOM 5789 C C . LEU A 1 746 ? -13.646 14.241 -5.179 1.00 73.94 746 LEU A C 1
ATOM 5791 O O . LEU A 1 746 ? -14.068 15.385 -5.323 1.00 73.94 746 LEU A O 1
ATOM 5795 N N . GLU A 1 747 ? -14.288 13.332 -4.434 1.00 75.50 747 GLU A N 1
ATOM 5796 C CA . GLU A 1 747 ? -15.516 13.649 -3.681 1.00 75.50 747 GLU A CA 1
ATOM 5797 C C . GLU A 1 747 ? -15.199 14.377 -2.369 1.00 75.50 747 GLU A C 1
ATOM 5799 O O . GLU A 1 747 ? -16.024 15.140 -1.868 1.00 75.50 747 GLU A O 1
ATOM 5804 N N . ILE A 1 748 ? -14.009 14.138 -1.807 1.00 78.00 748 ILE A N 1
ATOM 5805 C CA . ILE A 1 748 ? -13.647 14.556 -0.448 1.00 78.00 748 ILE A CA 1
ATOM 5806 C C . ILE A 1 748 ? -12.412 15.447 -0.422 1.00 78.00 748 ILE A C 1
ATOM 5808 O O . ILE A 1 748 ? -11.636 15.520 -1.375 1.00 78.00 748 ILE A O 1
ATOM 5812 N N . SER A 1 749 ? -12.200 16.123 0.708 1.00 81.69 749 SER A N 1
ATOM 5813 C CA . SER A 1 749 ? -10.995 16.929 0.892 1.00 81.69 749 SER A CA 1
ATOM 5814 C C . SER A 1 749 ? -9.737 16.053 0.927 1.00 81.69 749 SER A C 1
ATOM 5816 O O . SER A 1 749 ? -9.749 14.929 1.434 1.00 81.69 749 SER A O 1
ATOM 5818 N N . SER A 1 750 ? -8.602 16.597 0.479 1.00 78.44 750 SER A N 1
ATOM 5819 C CA . SER A 1 750 ? -7.303 15.907 0.556 1.00 78.44 750 SER A CA 1
ATOM 5820 C C . SER A 1 750 ? -6.948 15.475 1.984 1.00 78.44 750 SER A C 1
ATOM 5822 O O . SER A 1 750 ? -6.354 14.417 2.189 1.00 78.44 750 SER A O 1
ATOM 5824 N N . THR A 1 751 ? -7.361 16.258 2.988 1.00 79.56 751 THR A N 1
ATOM 5825 C CA . THR A 1 751 ? -7.162 15.912 4.399 1.00 79.56 751 THR A CA 1
ATOM 5826 C C . THR A 1 751 ? -7.959 14.681 4.819 1.00 79.56 751 THR A C 1
ATOM 5828 O O . THR A 1 751 ? -7.423 13.831 5.521 1.00 79.56 751 THR A O 1
ATOM 5831 N N . GLU A 1 752 ? -9.205 14.543 4.362 1.00 80.19 752 GLU A N 1
ATOM 5832 C CA . GLU A 1 752 ? -10.048 13.387 4.686 1.00 80.19 752 GLU A CA 1
ATOM 5833 C C . GLU A 1 752 ? -9.580 12.129 3.956 1.00 80.19 752 GLU A C 1
ATOM 5835 O O . GLU A 1 752 ? -9.512 11.066 4.574 1.00 80.19 752 GLU A O 1
ATOM 5840 N N . ALA A 1 753 ? -9.173 12.248 2.686 1.00 82.88 753 ALA A N 1
ATOM 5841 C CA . ALA A 1 753 ? -8.574 11.145 1.933 1.00 82.88 753 ALA A CA 1
ATOM 5842 C C . ALA A 1 753 ? -7.307 10.613 2.623 1.00 82.88 753 ALA A C 1
ATOM 5844 O O . ALA A 1 753 ? -7.138 9.401 2.775 1.00 82.88 753 ALA A O 1
ATOM 5845 N N . ALA A 1 754 ? -6.453 11.509 3.125 1.00 81.50 754 ALA A N 1
ATOM 5846 C CA . ALA A 1 754 ? -5.279 11.135 3.905 1.00 81.50 754 ALA A CA 1
ATOM 5847 C C . ALA A 1 754 ? -5.643 10.490 5.256 1.00 81.50 754 ALA A C 1
ATOM 5849 O O . ALA A 1 754 ? -4.962 9.556 5.680 1.00 81.50 754 ALA A O 1
ATOM 5850 N N . THR A 1 755 ? -6.708 10.938 5.934 1.00 80.81 755 THR A N 1
ATOM 5851 C CA . THR A 1 755 ? -7.198 10.306 7.174 1.00 80.81 755 THR A CA 1
ATOM 5852 C C . THR A 1 755 ? -7.706 8.885 6.921 1.00 80.81 755 THR A C 1
ATOM 5854 O O . THR A 1 755 ? -7.343 7.978 7.670 1.00 80.81 755 THR A O 1
ATOM 5857 N N . LEU A 1 756 ? -8.478 8.660 5.851 1.00 83.56 756 LEU A N 1
ATOM 5858 C CA . LEU A 1 756 ? -8.923 7.320 5.447 1.00 83.56 756 LEU A CA 1
ATOM 5859 C C . LEU A 1 756 ? -7.738 6.422 5.085 1.00 83.56 756 LEU A C 1
ATOM 5861 O O . LEU A 1 756 ? -7.648 5.293 5.568 1.00 83.56 756 LEU A O 1
ATOM 5865 N N . GLY A 1 757 ? -6.794 6.950 4.299 1.00 84.69 757 GLY A N 1
ATOM 5866 C CA . GLY A 1 757 ? -5.542 6.276 3.971 1.00 84.69 757 GLY A CA 1
ATOM 5867 C C . GLY A 1 757 ? -4.779 5.852 5.222 1.00 84.69 757 GLY A C 1
ATOM 5868 O O . GLY A 1 757 ? -4.361 4.704 5.357 1.00 84.69 757 GLY A O 1
ATOM 5869 N N . ARG A 1 758 ? -4.659 6.764 6.190 1.00 81.75 758 ARG A N 1
ATOM 5870 C CA . ARG A 1 758 ? -3.987 6.511 7.469 1.00 81.75 758 ARG A CA 1
ATOM 5871 C C . ARG A 1 758 ? -4.682 5.431 8.267 1.00 81.75 758 ARG A C 1
ATOM 5873 O O . ARG A 1 758 ? -3.986 4.562 8.784 1.00 81.75 758 ARG A O 1
ATOM 5880 N N . LEU A 1 759 ? -6.008 5.455 8.335 1.00 82.31 759 LEU A N 1
ATOM 5881 C CA . LEU A 1 759 ? -6.788 4.462 9.061 1.00 82.31 759 LEU A CA 1
ATOM 5882 C C . LEU A 1 759 ? -6.458 3.047 8.579 1.00 82.31 759 LEU A C 1
ATOM 5884 O O . LEU A 1 759 ? -5.979 2.241 9.376 1.00 82.31 759 LEU A O 1
ATOM 5888 N N . TYR A 1 760 ? -6.643 2.749 7.289 1.00 85.06 760 TYR A N 1
ATOM 5889 C CA . TYR A 1 760 ? -6.485 1.373 6.808 1.00 85.06 760 TYR A CA 1
ATOM 5890 C C . TYR A 1 760 ? -5.008 0.944 6.739 1.00 85.06 760 TYR A C 1
ATOM 5892 O O . TYR A 1 760 ? -4.681 -0.177 7.133 1.00 85.06 760 TYR A O 1
ATOM 5900 N N . VAL A 1 761 ? -4.093 1.836 6.323 1.00 87.31 761 VAL A N 1
ATOM 5901 C CA . VAL A 1 761 ? -2.648 1.533 6.285 1.00 87.31 761 VAL A CA 1
ATOM 5902 C C . VAL A 1 761 ? -2.132 1.247 7.690 1.00 87.31 761 VAL A C 1
ATOM 5904 O O . VAL A 1 761 ? -1.323 0.341 7.867 1.00 87.31 761 VAL A O 1
ATOM 5907 N N . SER A 1 762 ? -2.617 1.970 8.704 1.00 84.25 762 SER A N 1
ATOM 5908 C CA . SER A 1 762 ? -2.203 1.732 10.089 1.00 84.25 762 SER A CA 1
ATOM 5909 C C . SER A 1 762 ? -2.723 0.393 10.605 1.00 84.25 762 SER A C 1
ATOM 5911 O O . SER A 1 762 ? -1.991 -0.285 11.321 1.00 84.25 762 SER A O 1
ATOM 5913 N N . GLN A 1 763 ? -3.949 -0.012 10.245 1.00 83.25 763 GLN A N 1
ATOM 5914 C CA . GLN A 1 763 ? -4.475 -1.335 10.622 1.00 83.25 763 GLN A CA 1
ATOM 5915 C C . GLN A 1 763 ? -3.606 -2.452 10.045 1.00 83.25 763 GLN A C 1
ATOM 5917 O O . GLN A 1 763 ? -3.168 -3.332 10.785 1.00 83.25 763 GLN A O 1
ATOM 5922 N N . LEU A 1 764 ? -3.290 -2.374 8.748 1.00 86.44 764 LEU A N 1
ATOM 5923 C CA . LEU A 1 764 ? -2.389 -3.328 8.100 1.00 86.44 764 LEU A CA 1
ATOM 5924 C C . LEU A 1 764 ? -0.997 -3.298 8.737 1.00 86.44 764 LEU A C 1
ATOM 5926 O O . LEU A 1 764 ? -0.448 -4.350 9.043 1.00 86.44 764 LEU A O 1
ATOM 5930 N N . ALA A 1 765 ? -0.452 -2.112 9.018 1.00 84.06 765 ALA A N 1
ATOM 5931 C CA . ALA A 1 765 ? 0.847 -1.980 9.670 1.00 84.06 765 ALA A CA 1
ATOM 5932 C C . ALA A 1 765 ? 0.898 -2.687 11.029 1.00 84.06 765 ALA A C 1
ATOM 5934 O O . ALA A 1 765 ? 1.895 -3.327 11.351 1.00 84.06 765 ALA A O 1
ATOM 5935 N N . MET A 1 766 ? -0.170 -2.585 11.826 1.00 79.50 766 MET A N 1
ATOM 5936 C CA . MET A 1 766 ? -0.257 -3.252 13.125 1.00 79.50 766 MET A CA 1
ATOM 5937 C C . MET A 1 766 ? -0.266 -4.771 12.974 1.00 79.50 766 MET A C 1
ATOM 5939 O O . MET A 1 766 ? 0.486 -5.446 13.673 1.00 79.50 766 MET A O 1
ATOM 5943 N N . ILE A 1 767 ? -1.096 -5.296 12.069 1.00 82.00 767 ILE A N 1
ATOM 5944 C CA . ILE A 1 767 ? -1.190 -6.739 11.814 1.00 82.00 767 ILE A CA 1
ATOM 5945 C C . ILE A 1 767 ? 0.184 -7.274 11.403 1.00 82.00 767 ILE A C 1
ATOM 5947 O O . ILE A 1 767 ? 0.704 -8.193 12.028 1.00 82.00 767 ILE A O 1
ATOM 5951 N N . LEU A 1 768 ? 0.827 -6.609 10.442 1.00 83.25 768 LEU A N 1
ATOM 5952 C CA . LEU A 1 768 ? 2.150 -6.990 9.950 1.00 83.25 768 LEU A CA 1
ATOM 5953 C C . LEU A 1 768 ? 3.238 -6.857 11.029 1.00 83.25 768 LEU A C 1
ATOM 5955 O O . LEU A 1 768 ? 4.138 -7.687 11.096 1.00 83.25 768 LEU A O 1
ATOM 5959 N N . SER A 1 769 ? 3.155 -5.849 11.902 1.00 79.38 769 SER A N 1
ATOM 5960 C CA . SER A 1 769 ? 4.085 -5.673 13.027 1.00 79.38 769 SER A CA 1
ATOM 5961 C C . SER A 1 769 ? 3.979 -6.812 14.048 1.00 79.38 769 SER A C 1
ATOM 5963 O O . SER A 1 769 ? 4.995 -7.307 14.531 1.00 79.38 769 SER A O 1
ATOM 5965 N N . GLN A 1 770 ? 2.763 -7.285 14.339 1.00 76.88 770 GLN A N 1
ATOM 5966 C CA . GLN A 1 770 ? 2.557 -8.459 15.195 1.00 76.88 770 GLN A CA 1
ATOM 5967 C C . GLN A 1 770 ? 3.104 -9.733 14.541 1.00 76.88 770 GLN A C 1
ATOM 5969 O O . GLN A 1 770 ? 3.706 -10.567 15.220 1.00 76.88 770 GLN A O 1
ATOM 5974 N N . ASP A 1 771 ? 2.947 -9.859 13.223 1.00 76.00 771 ASP A N 1
ATOM 5975 C CA . ASP A 1 771 ? 3.450 -11.003 12.464 1.00 76.00 771 ASP A CA 1
ATOM 5976 C C . ASP A 1 771 ? 4.981 -11.062 12.405 1.00 76.00 771 ASP A C 1
ATOM 5978 O O . ASP A 1 771 ? 5.528 -12.159 12.279 1.00 76.00 771 ASP A O 1
ATOM 5982 N N . LEU A 1 772 ? 5.686 -9.926 12.551 1.00 73.25 772 LEU A N 1
ATOM 5983 C CA . LEU A 1 772 ? 7.153 -9.903 12.666 1.00 73.25 772 LEU A CA 1
ATOM 5984 C C . LEU A 1 772 ? 7.667 -10.676 13.898 1.00 73.25 772 LEU A C 1
ATOM 5986 O O . LEU A 1 772 ? 8.817 -11.120 13.900 1.00 73.25 772 LEU A O 1
ATOM 5990 N N . GLY A 1 773 ? 6.818 -10.882 14.908 1.00 66.00 773 GLY A N 1
ATOM 5991 C CA . GLY A 1 773 ? 7.097 -11.707 16.078 1.00 66.00 773 GLY A CA 1
ATOM 5992 C C . GLY A 1 773 ? 7.268 -10.900 17.366 1.00 66.00 773 GLY A C 1
ATOM 5993 O O . GLY A 1 773 ? 8.053 -9.960 17.442 1.00 66.00 773 GLY A O 1
ATOM 5994 N N . GLU A 1 774 ? 6.540 -11.316 18.403 1.00 69.62 774 GLU A N 1
ATOM 5995 C CA . GLU A 1 774 ? 6.597 -10.749 19.760 1.00 69.62 774 GLU A CA 1
ATOM 5996 C C . GLU A 1 774 ? 7.538 -11.543 20.683 1.00 69.62 774 GLU A C 1
ATOM 5998 O O . GLU A 1 774 ? 8.234 -10.983 21.529 1.00 69.62 774 GLU A O 1
ATOM 6003 N N . LYS A 1 775 ? 7.552 -12.873 20.535 1.00 71.50 775 LYS A N 1
ATOM 6004 C CA . LYS A 1 775 ? 8.248 -13.791 21.444 1.00 71.50 775 LYS A CA 1
ATOM 6005 C C . LYS A 1 775 ? 9.629 -14.140 20.905 1.00 71.50 775 LYS A C 1
ATOM 6007 O O . LYS A 1 775 ? 9.771 -14.443 19.731 1.00 71.50 775 LYS A O 1
ATOM 6012 N N . LEU A 1 776 ? 10.635 -14.157 21.776 1.00 77.25 776 LEU A N 1
ATOM 6013 C CA . LEU A 1 776 ? 11.990 -14.618 21.435 1.00 77.25 776 LEU A CA 1
ATOM 6014 C C . LEU A 1 776 ? 12.288 -16.032 21.961 1.00 77.25 776 LEU A C 1
ATOM 6016 O O . LEU A 1 776 ? 13.218 -16.678 21.486 1.00 77.25 776 LEU A O 1
ATOM 6020 N N . GLU A 1 777 ? 11.498 -16.522 22.920 1.00 79.94 777 GLU A N 1
ATOM 6021 C CA . GLU A 1 777 ? 11.714 -17.795 23.617 1.00 79.94 777 GLU A CA 1
ATOM 6022 C C . GLU A 1 777 ? 10.614 -18.817 23.300 1.00 79.94 777 GLU A C 1
ATOM 6024 O O . GLU A 1 777 ? 9.435 -18.469 23.208 1.00 79.94 777 GLU A O 1
ATOM 6029 N N . GLY A 1 778 ? 11.001 -20.089 23.130 1.00 82.62 778 GLY A N 1
ATOM 6030 C CA . GLY A 1 778 ? 10.120 -21.171 22.662 1.00 82.62 778 GLY A CA 1
ATOM 6031 C C . GLY A 1 778 ? 10.645 -21.891 21.412 1.00 82.62 778 GLY A C 1
ATOM 6032 O O . GLY A 1 778 ? 11.797 -21.721 21.007 1.00 82.62 778 GLY A O 1
ATOM 6033 N N . LYS A 1 779 ? 9.806 -22.730 20.798 1.00 80.00 779 LYS A N 1
ATOM 6034 C CA . LYS A 1 779 ? 10.177 -23.443 19.569 1.00 80.00 779 LYS A CA 1
ATOM 6035 C C . LYS A 1 779 ? 10.156 -22.483 18.372 1.00 80.00 779 LYS A C 1
ATOM 6037 O O . LYS A 1 779 ? 9.209 -21.708 18.251 1.00 80.00 779 LYS A O 1
ATOM 6042 N N . PRO A 1 780 ? 11.127 -22.564 17.442 1.00 76.06 780 PRO A N 1
ATOM 6043 C CA . PRO A 1 780 ? 11.132 -21.729 16.239 1.00 76.06 780 PRO A CA 1
ATOM 6044 C C . PRO A 1 780 ? 9.850 -21.833 15.404 1.00 76.06 780 PRO A C 1
ATOM 6046 O O . PRO A 1 780 ? 9.474 -20.866 14.760 1.00 76.06 780 PRO A O 1
ATOM 6049 N N . GLU A 1 781 ? 9.180 -22.984 15.430 1.00 74.88 781 GLU A N 1
ATOM 6050 C CA . GLU A 1 781 ? 7.910 -23.248 14.740 1.00 74.88 781 GLU A CA 1
ATOM 6051 C C . GLU A 1 781 ? 6.769 -22.355 15.255 1.00 74.88 781 GLU A C 1
ATOM 6053 O O . GLU A 1 781 ? 5.991 -21.824 14.467 1.00 74.88 781 GLU A O 1
ATOM 6058 N N . ASP A 1 782 ? 6.716 -22.150 16.575 1.00 73.56 782 ASP A N 1
ATOM 6059 C CA . ASP A 1 782 ? 5.676 -21.371 17.253 1.00 73.56 782 ASP A CA 1
ATOM 6060 C C . ASP A 1 782 ? 6.008 -19.870 17.281 1.00 73.56 782 ASP A C 1
ATOM 6062 O O . ASP A 1 782 ? 5.114 -19.025 17.321 1.00 73.56 782 ASP A O 1
ATOM 6066 N N . ILE A 1 783 ? 7.303 -19.531 17.276 1.00 76.31 783 ILE A N 1
ATOM 6067 C CA . ILE A 1 783 ? 7.801 -18.151 17.351 1.00 76.31 783 ILE A CA 1
ATOM 6068 C C . ILE A 1 783 ? 7.859 -17.484 15.982 1.00 76.31 783 ILE A C 1
ATOM 6070 O O . ILE A 1 783 ? 7.498 -16.316 15.845 1.00 76.31 783 ILE A O 1
ATOM 6074 N N . LEU A 1 784 ? 8.369 -18.191 14.969 1.00 71.81 784 LEU A N 1
ATOM 6075 C CA . LEU A 1 784 ? 8.597 -17.628 13.642 1.00 71.81 784 LEU A CA 1
ATOM 6076 C C . LEU A 1 784 ? 7.293 -17.643 12.847 1.00 71.81 784 LEU A C 1
ATOM 6078 O O . LEU A 1 784 ? 7.206 -18.267 11.790 1.00 71.81 784 LEU A O 1
ATOM 6082 N N . VAL A 1 785 ? 6.297 -16.904 13.340 1.00 71.31 785 VAL A N 1
ATOM 6083 C CA . VAL A 1 785 ? 5.002 -16.681 12.683 1.00 71.31 785 VAL A CA 1
ATOM 6084 C C . VAL A 1 785 ? 5.205 -16.206 11.241 1.00 71.31 785 VAL A C 1
ATOM 6086 O O . VAL A 1 785 ? 4.523 -16.687 10.340 1.00 71.31 785 VAL A O 1
ATOM 6089 N N . ILE A 1 786 ? 6.241 -15.393 10.990 1.00 69.19 786 ILE A N 1
ATOM 6090 C CA . ILE A 1 786 ? 6.671 -14.985 9.643 1.00 69.19 786 ILE A CA 1
ATOM 6091 C C . ILE A 1 786 ? 6.830 -16.184 8.696 1.00 69.19 786 ILE A C 1
ATOM 6093 O O . ILE A 1 786 ? 6.418 -16.126 7.542 1.00 69.19 786 ILE A O 1
ATOM 6097 N N . ARG A 1 787 ? 7.446 -17.284 9.153 1.00 70.38 787 ARG A N 1
ATOM 6098 C CA . ARG A 1 787 ? 7.668 -18.473 8.314 1.00 70.38 787 ARG A CA 1
ATOM 6099 C C . ARG A 1 787 ? 6.389 -19.261 8.068 1.00 70.38 787 ARG A C 1
ATOM 6101 O O . ARG A 1 787 ? 6.324 -19.939 7.052 1.00 70.38 787 ARG A O 1
ATOM 6108 N N . LYS A 1 788 ? 5.400 -19.169 8.963 1.00 75.25 788 LYS A N 1
ATOM 6109 C CA . LYS A 1 788 ? 4.120 -19.873 8.827 1.00 75.25 788 LYS A CA 1
ATOM 6110 C C . LYS A 1 788 ? 3.315 -19.358 7.633 1.00 75.25 788 LYS A C 1
ATOM 6112 O O . LYS A 1 788 ? 2.718 -20.161 6.929 1.00 75.25 788 LYS A O 1
ATOM 6117 N N . TYR A 1 789 ? 3.320 -18.043 7.409 1.00 73.69 789 TYR A N 1
ATOM 6118 C CA . TYR A 1 789 ? 2.556 -17.399 6.331 1.00 73.69 789 TYR A CA 1
ATOM 6119 C C . TYR A 1 789 ? 3.387 -17.104 5.078 1.00 73.69 789 TYR A C 1
ATOM 6121 O O . TYR A 1 789 ? 2.860 -16.620 4.078 1.00 73.69 789 TYR A O 1
ATOM 6129 N N . LYS A 1 790 ? 4.693 -17.388 5.107 1.00 76.81 790 LYS A N 1
ATOM 6130 C CA . LYS A 1 790 ? 5.559 -17.188 3.948 1.00 76.81 790 LYS A CA 1
ATOM 6131 C C . LYS A 1 790 ? 5.338 -18.299 2.928 1.00 76.81 790 LYS A C 1
ATOM 6133 O O . LYS A 1 790 ? 5.810 -19.417 3.117 1.00 76.81 790 LYS A O 1
ATOM 6138 N N . ASP A 1 791 ? 4.693 -17.952 1.824 1.00 81.38 791 ASP A N 1
ATOM 6139 C CA . ASP A 1 791 ? 4.479 -18.863 0.703 1.00 81.38 791 ASP A CA 1
ATOM 6140 C C . ASP A 1 791 ? 5.526 -18.685 -0.421 1.00 81.38 791 ASP A C 1
ATOM 6142 O O . ASP A 1 791 ? 6.413 -17.826 -0.363 1.00 81.38 791 ASP A O 1
ATOM 6146 N N . ARG A 1 792 ? 5.436 -19.522 -1.459 1.00 83.00 792 ARG A N 1
ATOM 6147 C CA . ARG A 1 792 ? 6.257 -19.515 -2.676 1.00 83.00 792 ARG A CA 1
ATOM 6148 C C . ARG A 1 792 ? 6.123 -18.219 -3.482 1.00 83.00 792 ARG A C 1
ATOM 6150 O O . ARG A 1 792 ? 7.087 -17.822 -4.137 1.00 83.00 792 ARG A O 1
ATOM 6157 N N . PHE A 1 793 ? 4.958 -17.576 -3.435 1.00 89.06 793 PHE A N 1
ATOM 6158 C CA . PHE A 1 793 ? 4.645 -16.343 -4.161 1.00 89.06 793 PHE A CA 1
ATOM 6159 C C . PHE A 1 793 ? 4.369 -15.193 -3.181 1.00 89.06 793 PHE A C 1
ATOM 6161 O O . PHE A 1 793 ? 3.831 -15.443 -2.101 1.00 89.06 793 PHE A O 1
ATOM 6168 N N . PRO A 1 794 ? 4.731 -13.944 -3.526 1.00 90.69 794 PRO A N 1
ATOM 6169 C CA . PRO A 1 794 ? 4.564 -12.813 -2.626 1.00 90.69 794 PRO A CA 1
ATOM 6170 C C . PRO A 1 794 ? 3.118 -12.315 -2.611 1.00 90.69 794 PRO A C 1
ATOM 6172 O O . PRO A 1 794 ? 2.459 -12.296 -3.648 1.00 90.69 794 PRO A O 1
ATOM 6175 N N . PHE A 1 795 ? 2.666 -11.813 -1.463 1.00 92.31 795 PHE A N 1
ATOM 6176 C CA . PHE A 1 795 ? 1.389 -11.107 -1.373 1.00 92.31 795 PHE A CA 1
ATOM 6177 C C . PHE A 1 795 ? 1.527 -9.708 -1.989 1.00 92.31 795 PHE A C 1
ATOM 6179 O O . PHE A 1 795 ? 2.440 -8.952 -1.633 1.00 92.31 795 PHE A O 1
ATOM 6186 N N . LEU A 1 796 ? 0.647 -9.353 -2.928 1.00 93.81 796 LEU A N 1
ATOM 6187 C CA . LEU A 1 796 ? 0.743 -8.100 -3.678 1.00 93.81 796 LEU A CA 1
ATOM 6188 C C . LEU A 1 796 ? -0.147 -7.013 -3.060 1.00 93.81 796 LEU A C 1
ATOM 6190 O O . LEU A 1 796 ? -1.360 -7.172 -2.947 1.00 93.81 796 LEU A O 1
ATOM 6194 N N . TRP A 1 797 ? 0.449 -5.876 -2.708 1.00 94.69 797 TRP A N 1
ATOM 6195 C CA . TRP A 1 797 ? -0.271 -4.695 -2.239 1.00 94.69 797 TRP A CA 1
ATOM 6196 C C . TRP A 1 797 ? -0.062 -3.541 -3.218 1.00 94.69 797 TRP A C 1
ATOM 6198 O O . TRP A 1 797 ? 1.004 -2.927 -3.258 1.00 94.69 797 TRP A O 1
ATOM 6208 N N . ILE A 1 798 ? -1.086 -3.263 -4.022 1.00 95.31 798 ILE A N 1
ATOM 6209 C CA . ILE A 1 798 ? -1.111 -2.214 -5.040 1.00 95.31 798 ILE A CA 1
ATOM 6210 C C . ILE A 1 798 ? -1.745 -0.955 -4.455 1.00 95.31 798 ILE A C 1
ATOM 6212 O O . ILE A 1 798 ? -2.869 -0.986 -3.964 1.00 95.31 798 ILE A O 1
ATOM 6216 N N . CYS A 1 799 ? -1.038 0.163 -4.567 1.00 93.12 799 CYS A N 1
ATOM 6217 C CA . CYS A 1 799 ? -1.524 1.495 -4.239 1.00 93.12 799 CYS A CA 1
ATOM 6218 C C . CYS A 1 799 ? -1.535 2.357 -5.507 1.00 93.12 799 CYS A C 1
ATOM 6220 O O . CYS A 1 799 ? -0.499 2.925 -5.864 1.00 93.12 799 CYS A O 1
ATOM 6222 N N . ASP A 1 800 ? -2.684 2.446 -6.184 1.00 92.38 800 ASP A N 1
ATOM 6223 C CA . ASP A 1 800 ? -2.887 3.346 -7.323 1.00 92.38 800 ASP A CA 1
ATOM 6224 C C . ASP A 1 800 ? -3.219 4.762 -6.849 1.00 92.38 800 ASP A C 1
ATOM 6226 O O . ASP A 1 800 ? -4.009 4.976 -5.935 1.00 92.38 800 ASP A O 1
ATOM 6230 N N . GLU A 1 801 ? -2.605 5.749 -7.491 1.00 88.44 801 GLU A N 1
ATOM 6231 C CA . GLU A 1 801 ? -2.675 7.161 -7.120 1.00 88.44 801 GLU A CA 1
ATOM 6232 C C . GLU A 1 801 ? -2.296 7.427 -5.649 1.00 88.44 801 GLU A C 1
ATOM 6234 O O . GLU A 1 801 ? -2.916 8.234 -4.953 1.00 88.44 801 GLU A O 1
ATOM 6239 N N . VAL A 1 802 ? -1.220 6.787 -5.173 1.00 88.38 802 VAL A N 1
ATOM 6240 C CA . VAL A 1 802 ? -0.793 6.858 -3.764 1.00 88.38 802 VAL A CA 1
ATOM 6241 C C . VAL A 1 802 ? -0.586 8.294 -3.269 1.00 88.38 802 VAL A C 1
ATOM 6243 O O . VAL A 1 802 ? -0.808 8.574 -2.097 1.00 88.38 802 VAL A O 1
ATOM 6246 N N . GLY A 1 803 ? -0.214 9.233 -4.148 1.00 85.81 803 GLY A N 1
ATOM 6247 C CA . GLY A 1 803 ? -0.037 10.646 -3.796 1.00 85.81 803 GLY A CA 1
ATOM 6248 C C . GLY A 1 803 ? -1.295 11.321 -3.228 1.00 85.81 803 GLY A C 1
ATOM 6249 O O . GLY A 1 803 ? -1.163 12.313 -2.519 1.00 85.81 803 GLY A O 1
ATOM 6250 N N . ALA A 1 804 ? -2.494 10.787 -3.492 1.00 83.50 804 ALA A N 1
ATOM 6251 C CA . ALA A 1 804 ? -3.754 11.338 -2.991 1.00 83.50 804 ALA A CA 1
ATOM 6252 C C . ALA A 1 804 ? -4.055 10.969 -1.526 1.00 83.50 804 ALA A C 1
ATOM 6254 O O . ALA A 1 804 ? -4.701 11.740 -0.821 1.00 83.50 804 ALA A O 1
ATOM 6255 N N . TYR A 1 805 ? -3.585 9.809 -1.059 1.00 86.69 805 TYR A N 1
ATOM 6256 C CA . TYR A 1 805 ? -3.871 9.282 0.284 1.00 86.69 805 TYR A CA 1
ATOM 6257 C C . TYR A 1 805 ? -2.607 8.804 1.016 1.00 86.69 805 TYR A C 1
ATOM 6259 O O . TYR A 1 805 ? -2.683 7.995 1.942 1.00 86.69 805 TYR A O 1
ATOM 6267 N N . TYR A 1 806 ? -1.431 9.278 0.597 1.00 87.25 806 TYR A N 1
ATOM 6268 C CA . TYR A 1 806 ? -0.144 8.861 1.146 1.00 87.25 806 TYR A CA 1
ATOM 6269 C C . TYR A 1 806 ? -0.061 9.099 2.661 1.00 87.25 806 TYR A C 1
ATOM 6271 O O . TYR A 1 806 ? -0.545 10.100 3.191 1.00 87.25 806 TYR A O 1
ATOM 6279 N N . THR A 1 807 ? 0.616 8.187 3.363 1.00 83.75 807 THR A N 1
ATOM 6280 C CA . THR A 1 807 ? 0.845 8.277 4.809 1.00 83.75 807 THR A CA 1
ATOM 6281 C C . THR A 1 807 ? 2.289 7.934 5.138 1.00 83.75 807 THR A C 1
ATOM 6283 O O . THR A 1 807 ? 2.907 7.102 4.476 1.00 83.75 807 THR A O 1
ATOM 6286 N N . GLU A 1 808 ? 2.835 8.530 6.200 1.00 82.31 808 GLU A N 1
ATOM 6287 C CA . GLU A 1 808 ? 4.209 8.231 6.629 1.00 82.31 808 GLU A CA 1
ATOM 6288 C C . GLU A 1 808 ? 4.401 6.749 6.984 1.00 82.31 808 GLU A C 1
ATOM 6290 O O . GLU A 1 808 ? 5.441 6.169 6.675 1.00 82.31 808 GLU A O 1
ATOM 6295 N N . LYS A 1 809 ? 3.362 6.114 7.543 1.00 83.31 809 LYS A N 1
ATOM 6296 C CA . LYS A 1 809 ? 3.353 4.682 7.865 1.00 83.31 809 LYS A CA 1
ATOM 6297 C C . LYS A 1 809 ? 3.528 3.792 6.644 1.00 83.31 809 LYS A C 1
ATOM 6299 O O . LYS A 1 809 ? 4.204 2.775 6.744 1.00 83.31 809 LYS A O 1
ATOM 6304 N N . LEU A 1 810 ? 3.002 4.190 5.486 1.00 85.69 810 LEU A N 1
ATOM 6305 C CA . LEU A 1 810 ? 3.232 3.456 4.243 1.00 85.69 810 LEU A CA 1
ATOM 6306 C C . LEU A 1 810 ? 4.723 3.439 3.866 1.00 85.69 810 LEU A C 1
ATOM 6308 O O . LEU A 1 810 ? 5.239 2.416 3.420 1.00 85.69 810 LEU A O 1
ATOM 6312 N N . GLY A 1 811 ? 5.425 4.554 4.089 1.00 83.62 811 GLY A N 1
ATOM 6313 C CA . GLY A 1 811 ? 6.861 4.650 3.838 1.00 83.62 811 GLY A CA 1
ATOM 6314 C C . GLY A 1 811 ? 7.712 3.842 4.816 1.00 83.62 811 GLY A C 1
ATOM 6315 O O . GLY A 1 811 ? 8.681 3.209 4.402 1.00 83.62 811 GLY A O 1
ATOM 6316 N N . GLU A 1 812 ? 7.327 3.801 6.093 1.00 84.56 812 GLU A N 1
ATOM 6317 C CA . GLU A 1 812 ? 7.955 2.921 7.089 1.00 84.56 812 GLU A CA 1
ATOM 6318 C C . GLU A 1 812 ? 7.754 1.442 6.724 1.00 84.56 812 GLU A C 1
ATOM 6320 O O . GLU A 1 812 ? 8.711 0.665 6.733 1.00 84.56 812 GLU A O 1
ATOM 6325 N N . LEU A 1 813 ? 6.541 1.058 6.312 1.00 85.12 813 LEU A N 1
ATOM 6326 C CA . LEU A 1 813 ? 6.235 -0.312 5.898 1.00 85.12 813 LEU A CA 1
ATOM 6327 C C . LEU A 1 813 ? 7.085 -0.770 4.717 1.00 85.12 813 LEU A C 1
ATOM 6329 O O . LEU A 1 813 ? 7.599 -1.887 4.750 1.00 85.12 813 LEU A O 1
ATOM 6333 N N . ALA A 1 814 ? 7.324 0.103 3.736 1.00 84.38 814 ALA A N 1
ATOM 6334 C CA . ALA A 1 814 ? 8.190 -0.185 2.593 1.00 84.38 814 ALA A CA 1
ATOM 6335 C C . ALA A 1 814 ? 9.632 -0.588 2.978 1.00 84.38 814 ALA A C 1
ATOM 6337 O O . ALA A 1 814 ? 10.369 -1.104 2.145 1.00 84.38 814 ALA A O 1
ATOM 6338 N N . THR A 1 815 ? 10.074 -0.353 4.218 1.00 82.38 815 THR A N 1
ATOM 6339 C CA . THR A 1 815 ? 11.386 -0.831 4.695 1.00 82.38 815 THR A CA 1
ATOM 6340 C C . THR A 1 815 ? 11.332 -2.212 5.349 1.00 82.38 815 THR A C 1
ATOM 6342 O O . THR A 1 815 ? 12.326 -2.937 5.323 1.00 82.38 815 THR A O 1
ATOM 6345 N N . GLN A 1 816 ? 10.194 -2.591 5.937 1.00 81.44 816 GLN A N 1
ATOM 6346 C CA . GLN A 1 816 ? 10.086 -3.751 6.830 1.00 81.44 816 GLN A CA 1
ATOM 6347 C C . GLN A 1 816 ? 9.376 -4.944 6.183 1.00 81.44 816 GLN A C 1
ATOM 6349 O O . GLN A 1 816 ? 9.769 -6.087 6.415 1.00 81.44 816 GLN A O 1
ATOM 6354 N N . VAL A 1 817 ? 8.373 -4.709 5.331 1.00 85.00 817 VAL A N 1
ATOM 6355 C CA . VAL A 1 817 ? 7.485 -5.775 4.821 1.00 85.00 817 VAL A CA 1
ATOM 6356 C C . VAL A 1 817 ? 8.154 -6.714 3.807 1.00 85.00 817 VAL A C 1
ATOM 6358 O O . VAL A 1 817 ? 7.615 -7.775 3.489 1.00 85.00 817 VAL A O 1
ATOM 6361 N N . ARG A 1 818 ? 9.373 -6.391 3.353 1.00 83.62 818 ARG A N 1
ATOM 6362 C CA . ARG A 1 818 ? 10.201 -7.279 2.523 1.00 83.62 818 ARG A CA 1
ATOM 6363 C C . ARG A 1 818 ? 10.459 -8.634 3.191 1.00 83.62 818 ARG A C 1
ATOM 6365 O O . ARG A 1 818 ? 10.420 -9.661 2.516 1.00 83.62 818 ARG A O 1
ATOM 6372 N N . SER A 1 819 ? 10.726 -8.657 4.501 1.00 79.12 819 SER A N 1
ATOM 6373 C CA . SER A 1 819 ? 11.020 -9.901 5.236 1.00 79.12 819 SER A CA 1
ATOM 6374 C C . SER A 1 819 ? 9.801 -10.824 5.341 1.00 79.12 819 SER A C 1
ATOM 6376 O O . SER A 1 819 ? 9.962 -12.047 5.365 1.00 79.12 819 SER A O 1
ATOM 6378 N N . LEU A 1 820 ? 8.605 -10.229 5.326 1.00 80.06 820 LEU A N 1
ATOM 6379 C CA . LEU A 1 820 ? 7.309 -10.898 5.375 1.00 80.06 820 LEU A CA 1
ATOM 6380 C C . LEU A 1 820 ? 6.864 -11.473 4.020 1.00 80.06 820 LEU A C 1
ATOM 6382 O O . LEU A 1 820 ? 5.884 -12.205 3.969 1.00 80.06 820 LEU A O 1
ATOM 6386 N N . GLY A 1 821 ? 7.570 -11.172 2.924 1.00 85.88 821 GLY A N 1
ATOM 6387 C CA . GLY A 1 821 ? 7.196 -11.650 1.589 1.00 85.88 821 GLY A CA 1
ATOM 6388 C C . GLY A 1 821 ? 6.125 -10.806 0.891 1.00 85.88 821 GLY A C 1
ATOM 6389 O O . GLY A 1 821 ? 5.437 -11.317 0.013 1.00 85.88 821 GLY A O 1
ATOM 6390 N N . PHE A 1 822 ? 5.993 -9.523 1.241 1.00 89.88 822 PHE A N 1
ATOM 6391 C CA . PHE A 1 822 ? 5.057 -8.606 0.584 1.00 89.88 822 PHE A CA 1
ATOM 6392 C C . PHE A 1 822 ? 5.733 -7.835 -0.545 1.00 89.88 822 PHE A C 1
ATOM 6394 O O . PHE A 1 822 ? 6.862 -7.352 -0.417 1.00 89.88 822 PHE A O 1
ATOM 6401 N N . CYS A 1 823 ? 5.001 -7.657 -1.637 1.00 92.88 823 CYS A N 1
ATOM 6402 C CA . CYS A 1 823 ? 5.348 -6.746 -2.714 1.00 92.88 823 CYS A CA 1
ATOM 6403 C C . CYS A 1 823 ? 4.467 -5.498 -2.609 1.00 92.88 823 CYS A C 1
ATOM 6405 O O . CYS A 1 823 ? 3.306 -5.521 -3.011 1.00 92.88 823 CYS A O 1
ATOM 6407 N N . LEU A 1 824 ? 5.018 -4.403 -2.083 1.00 93.75 824 LEU A N 1
ATOM 6408 C CA . LEU A 1 824 ? 4.380 -3.094 -2.151 1.00 93.75 824 LEU A CA 1
ATOM 6409 C C . LEU A 1 824 ? 4.602 -2.487 -3.544 1.00 93.75 824 LEU A C 1
ATOM 6411 O O . LEU A 1 824 ? 5.742 -2.318 -3.978 1.00 93.75 824 LEU A O 1
ATOM 6415 N N . LEU A 1 825 ? 3.519 -2.165 -4.246 1.00 94.56 825 LEU A N 1
ATOM 6416 C CA . LEU A 1 825 ? 3.544 -1.474 -5.529 1.00 94.56 825 LEU A CA 1
ATOM 6417 C C . LEU A 1 825 ? 2.911 -0.099 -5.360 1.00 94.56 825 LEU A C 1
ATOM 6419 O O . LEU A 1 825 ? 1.719 0.020 -5.093 1.00 94.56 825 LEU A O 1
ATOM 6423 N N . LEU A 1 826 ? 3.709 0.948 -5.544 1.00 93.44 826 LEU A N 1
ATOM 6424 C CA . LEU A 1 826 ? 3.261 2.330 -5.451 1.00 93.44 826 LEU A CA 1
ATOM 6425 C C . LEU A 1 826 ? 3.157 2.934 -6.846 1.00 93.44 826 LEU A C 1
ATOM 6427 O O . LEU A 1 826 ? 4.166 3.069 -7.536 1.00 93.44 826 LEU A O 1
ATOM 6431 N N . ALA A 1 827 ? 1.957 3.331 -7.255 1.00 92.50 827 ALA A N 1
ATOM 6432 C CA . ALA A 1 827 ? 1.737 4.052 -8.497 1.00 92.50 827 ALA A CA 1
ATOM 6433 C C . ALA A 1 827 ? 1.336 5.506 -8.209 1.00 92.50 827 ALA A C 1
ATOM 6435 O O . ALA A 1 827 ? 0.452 5.794 -7.406 1.00 92.50 827 ALA A O 1
ATOM 6436 N N . SER A 1 828 ? 2.000 6.448 -8.875 1.00 89.31 828 SER A N 1
ATOM 6437 C CA . SER A 1 828 ? 1.719 7.886 -8.785 1.00 89.31 828 SER A CA 1
ATOM 6438 C C . SER A 1 828 ? 1.688 8.501 -10.182 1.00 89.31 828 SER A C 1
ATOM 6440 O O . SER A 1 828 ? 2.187 7.920 -11.146 1.00 89.31 828 SER A O 1
ATOM 6442 N N . GLN A 1 829 ? 1.046 9.658 -10.342 1.00 86.44 829 GLN A N 1
ATOM 6443 C CA . GLN A 1 829 ? 1.133 10.417 -11.595 1.00 86.44 829 GLN A CA 1
ATOM 6444 C C . GLN A 1 829 ? 2.542 10.960 -11.807 1.00 86.44 829 GLN A C 1
ATOM 6446 O O . GLN A 1 829 ? 3.163 10.709 -12.836 1.00 86.44 829 GLN A O 1
ATOM 6451 N N . GLU A 1 830 ? 3.049 11.650 -10.791 1.00 83.94 830 GLU A N 1
ATOM 6452 C CA . GLU A 1 830 ? 4.301 12.399 -10.833 1.00 83.94 830 GLU A CA 1
ATOM 6453 C C . GLU A 1 830 ? 5.023 12.262 -9.490 1.00 83.94 830 GLU A C 1
ATOM 6455 O O . GLU A 1 830 ? 4.397 12.022 -8.445 1.00 83.94 830 GLU A O 1
ATOM 6460 N N . ALA A 1 831 ? 6.344 12.441 -9.501 1.00 83.50 831 ALA A N 1
ATOM 6461 C CA . ALA A 1 831 ? 7.144 12.447 -8.281 1.00 83.50 831 ALA A CA 1
ATOM 6462 C C . ALA A 1 831 ? 6.806 13.655 -7.389 1.00 83.50 831 ALA A C 1
ATOM 6464 O O . ALA A 1 831 ? 6.823 13.540 -6.163 1.00 83.50 831 ALA A O 1
ATOM 6465 N N . GLN A 1 832 ? 6.422 14.791 -7.985 1.00 82.62 832 GLN A N 1
ATOM 6466 C CA . GLN A 1 832 ? 6.079 16.011 -7.251 1.00 82.62 832 GLN A CA 1
ATOM 6467 C C . GLN A 1 832 ? 4.860 15.830 -6.336 1.00 82.62 832 GLN A C 1
ATOM 6469 O O . GLN A 1 832 ? 4.894 16.287 -5.197 1.00 82.62 832 GLN A O 1
ATOM 6474 N N . ARG A 1 833 ? 3.812 15.120 -6.781 1.00 82.25 833 ARG A N 1
ATOM 6475 C CA . ARG A 1 833 ? 2.639 14.817 -5.935 1.00 82.25 833 ARG A CA 1
ATOM 6476 C C . ARG A 1 833 ? 3.014 13.992 -4.710 1.00 82.25 833 ARG A C 1
ATOM 6478 O O . ARG A 1 833 ? 2.548 14.253 -3.602 1.00 82.25 833 ARG A O 1
ATOM 6485 N N . LEU A 1 834 ? 3.899 13.019 -4.903 1.00 83.62 834 LEU A N 1
ATOM 6486 C CA . LEU A 1 834 ? 4.411 12.217 -3.801 1.00 83.62 834 LEU A CA 1
ATOM 6487 C C . LEU A 1 834 ? 5.243 13.087 -2.848 1.00 83.62 834 LEU A C 1
ATOM 6489 O O . LEU A 1 834 ? 5.078 12.995 -1.634 1.00 83.62 834 LEU A O 1
ATOM 6493 N N . LYS A 1 835 ? 6.074 13.987 -3.392 1.00 85.75 835 LYS A N 1
ATOM 6494 C CA . LYS A 1 835 ? 6.895 14.945 -2.633 1.00 85.75 835 LYS A CA 1
ATOM 6495 C C . LYS A 1 835 ? 6.053 15.927 -1.825 1.00 85.75 835 LYS A C 1
ATOM 6497 O O . LYS A 1 835 ? 6.378 16.176 -0.670 1.00 85.75 835 LYS A O 1
ATOM 6502 N N . SER A 1 836 ? 4.950 16.433 -2.375 1.00 82.69 836 SER A N 1
ATOM 6503 C CA . SER A 1 836 ? 4.023 17.280 -1.618 1.00 82.69 836 SER A CA 1
ATOM 6504 C C . SER A 1 836 ? 3.358 16.541 -0.458 1.00 82.69 836 SER A C 1
ATOM 6506 O O . SER A 1 836 ? 3.040 17.170 0.544 1.00 82.69 836 SER A O 1
ATOM 6508 N N . ALA A 1 837 ? 3.170 15.222 -0.575 1.00 76.69 837 ALA A N 1
ATOM 6509 C CA . ALA A 1 837 ? 2.511 14.425 0.452 1.00 76.69 837 ALA A CA 1
ATOM 6510 C C . ALA A 1 837 ? 3.472 13.891 1.534 1.00 76.69 837 ALA A C 1
ATOM 6512 O O . ALA A 1 837 ? 3.105 13.884 2.706 1.00 76.69 837 ALA A O 1
ATOM 6513 N N . ALA A 1 838 ? 4.690 13.453 1.179 1.00 78.25 838 ALA A N 1
ATOM 6514 C CA . ALA A 1 838 ? 5.650 12.886 2.143 1.00 78.25 838 ALA A CA 1
ATOM 6515 C C . ALA A 1 838 ? 6.810 13.815 2.543 1.00 78.25 838 ALA A C 1
ATOM 6517 O O . ALA A 1 838 ? 7.618 13.438 3.395 1.00 78.25 838 ALA A O 1
ATOM 6518 N N . GLY A 1 839 ? 6.946 14.987 1.917 1.00 83.75 839 GLY A N 1
ATOM 6519 C CA . GLY A 1 839 ? 8.096 15.870 2.119 1.00 83.75 839 GLY A CA 1
ATOM 6520 C C . GLY A 1 839 ? 9.419 15.198 1.732 1.00 83.75 839 GLY A C 1
ATOM 6521 O O . GLY A 1 839 ? 9.500 14.467 0.743 1.00 83.75 839 GLY A O 1
ATOM 6522 N N . ASP A 1 840 ? 10.464 15.406 2.535 1.00 81.12 840 ASP A N 1
ATOM 6523 C CA . ASP A 1 840 ? 11.810 14.881 2.254 1.00 81.12 840 ASP A CA 1
ATOM 6524 C C . ASP A 1 840 ? 11.919 13.352 2.389 1.00 81.12 840 ASP A C 1
ATOM 6526 O O . ASP A 1 840 ? 12.796 12.731 1.783 1.00 81.12 840 ASP A O 1
ATOM 6530 N N . LYS A 1 841 ? 10.989 12.713 3.114 1.00 79.94 841 LYS A N 1
ATOM 6531 C CA . LYS A 1 841 ? 10.953 11.250 3.296 1.00 79.94 841 LYS A CA 1
ATOM 6532 C C . LYS A 1 841 ? 10.683 10.494 1.986 1.00 79.94 841 LYS A C 1
ATOM 6534 O O . LYS A 1 841 ? 10.966 9.297 1.909 1.00 79.94 841 LYS A O 1
ATOM 6539 N N . VAL A 1 842 ? 10.194 11.170 0.936 1.00 83.06 842 VAL A N 1
ATOM 6540 C CA . VAL A 1 842 ? 10.019 10.572 -0.403 1.00 83.06 842 VAL A CA 1
ATOM 6541 C C . VAL A 1 842 ? 11.322 10.001 -0.944 1.00 83.06 842 VAL A C 1
ATOM 6543 O O . VAL A 1 842 ? 11.303 8.950 -1.574 1.00 83.06 842 VAL A O 1
ATOM 6546 N N . TRP A 1 843 ? 12.461 10.647 -0.699 1.00 82.62 843 TRP A N 1
ATOM 6547 C CA . TRP A 1 843 ? 13.740 10.175 -1.231 1.00 82.62 843 TRP A CA 1
ATOM 6548 C C . TRP A 1 843 ? 14.147 8.833 -0.642 1.00 82.62 843 TRP A C 1
ATOM 6550 O O . TRP A 1 843 ? 14.607 7.951 -1.364 1.00 82.62 843 TRP A O 1
ATOM 6560 N N . THR A 1 844 ? 13.899 8.647 0.654 1.00 82.69 844 THR A N 1
ATOM 6561 C CA . THR A 1 844 ? 14.083 7.360 1.324 1.00 82.69 844 THR A CA 1
ATOM 6562 C C . THR A 1 844 ? 13.141 6.311 0.743 1.00 82.69 844 THR A C 1
ATOM 6564 O O . THR A 1 844 ? 13.581 5.209 0.425 1.00 82.69 844 THR A O 1
ATOM 6567 N N . LEU A 1 845 ? 11.869 6.664 0.524 1.00 84.56 845 LEU A N 1
ATOM 6568 C CA . LEU A 1 845 ? 10.895 5.771 -0.101 1.00 84.56 845 LEU A CA 1
ATOM 6569 C C . LEU A 1 845 ? 11.347 5.332 -1.497 1.00 84.56 845 LEU A C 1
ATOM 6571 O O . LEU A 1 845 ? 11.441 4.136 -1.752 1.00 84.56 845 LEU A O 1
ATOM 6575 N N . ILE A 1 846 ? 11.682 6.280 -2.378 1.00 85.06 846 ILE A N 1
ATOM 6576 C CA . ILE A 1 846 ? 12.162 6.002 -3.738 1.00 85.06 846 ILE A CA 1
ATOM 6577 C C . ILE A 1 846 ? 13.455 5.187 -3.692 1.00 85.06 846 ILE A C 1
ATOM 6579 O O . ILE A 1 846 ? 13.623 4.296 -4.521 1.00 85.06 846 ILE A O 1
ATOM 6583 N N . GLY A 1 847 ? 14.355 5.452 -2.742 1.00 82.38 847 GLY A N 1
ATOM 6584 C CA . GLY A 1 847 ? 15.593 4.697 -2.542 1.00 82.38 847 GLY A CA 1
ATOM 6585 C C . GLY A 1 847 ? 15.356 3.220 -2.217 1.00 82.38 847 GLY A C 1
ATOM 6586 O O . GLY A 1 847 ? 16.075 2.367 -2.734 1.00 82.38 847 GLY A O 1
ATOM 6587 N N . ASN A 1 848 ? 14.309 2.913 -1.447 1.00 84.69 848 ASN A N 1
ATOM 6588 C CA . ASN A 1 848 ? 13.956 1.545 -1.058 1.00 84.69 848 ASN A CA 1
ATOM 6589 C C . ASN A 1 848 ? 13.260 0.738 -2.165 1.00 84.69 848 ASN A C 1
ATOM 6591 O O . ASN A 1 848 ? 13.209 -0.485 -2.069 1.00 84.69 848 ASN A O 1
ATOM 6595 N N . MET A 1 849 ? 12.747 1.392 -3.212 1.00 88.19 849 MET A N 1
ATOM 6596 C CA . MET A 1 849 ? 12.077 0.725 -4.335 1.00 88.19 849 MET A CA 1
ATOM 6597 C C . MET A 1 849 ? 13.111 0.111 -5.285 1.00 88.19 849 MET A C 1
ATOM 6599 O O . MET A 1 849 ? 13.912 0.821 -5.894 1.00 88.19 849 MET A O 1
ATOM 6603 N N . GLY A 1 850 ? 13.109 -1.210 -5.433 1.00 88.25 850 GLY A N 1
ATOM 6604 C CA . GLY A 1 850 ? 14.061 -1.937 -6.271 1.00 88.25 850 GLY A CA 1
ATOM 6605 C C . GLY A 1 850 ? 13.811 -1.724 -7.760 1.00 88.25 850 GLY A C 1
ATOM 6606 O O . GLY A 1 850 ? 14.741 -1.400 -8.502 1.00 88.25 850 GLY A O 1
ATOM 6607 N N . VAL A 1 851 ? 12.554 -1.867 -8.183 1.00 92.06 851 VAL A N 1
ATOM 6608 C CA . VAL A 1 851 ? 12.132 -1.718 -9.581 1.00 92.06 851 VAL A CA 1
ATOM 6609 C C . VAL A 1 851 ? 11.404 -0.392 -9.747 1.00 92.06 851 VAL A C 1
ATOM 6611 O O . VAL A 1 851 ? 10.489 -0.076 -8.986 1.00 92.06 851 VAL A O 1
ATOM 6614 N N . ARG A 1 852 ? 11.802 0.397 -10.747 1.00 91.94 852 ARG A N 1
ATOM 6615 C CA . ARG A 1 852 ? 11.160 1.682 -11.054 1.00 91.94 852 ARG A CA 1
ATOM 6616 C C . ARG A 1 852 ? 10.694 1.675 -12.497 1.00 91.94 852 ARG A C 1
ATOM 6618 O O . ARG A 1 852 ? 11.481 1.391 -13.390 1.00 91.94 852 ARG A O 1
ATOM 6625 N N . ILE A 1 853 ? 9.429 1.985 -12.713 1.00 92.31 853 ILE A N 1
ATOM 6626 C CA . ILE A 1 853 ? 8.771 1.960 -14.012 1.00 92.31 853 ILE A CA 1
ATOM 6627 C C . ILE A 1 853 ? 8.305 3.378 -14.299 1.00 92.31 853 ILE A C 1
ATOM 6629 O O . ILE A 1 853 ? 7.541 3.947 -13.522 1.00 92.31 853 ILE A O 1
ATOM 6633 N N . THR A 1 854 ? 8.728 3.940 -15.420 1.00 91.88 854 THR A N 1
ATOM 6634 C CA . THR A 1 854 ? 8.248 5.243 -15.877 1.00 91.88 854 THR A CA 1
ATOM 6635 C C . THR A 1 854 ? 7.545 5.054 -17.211 1.00 91.88 854 THR A C 1
ATOM 6637 O O . THR A 1 854 ? 8.169 4.677 -18.201 1.00 91.88 854 THR A O 1
ATOM 6640 N N . GLY A 1 855 ? 6.234 5.272 -17.228 1.00 90.50 855 GLY A N 1
ATOM 6641 C CA . GLY A 1 855 ? 5.455 5.407 -18.453 1.00 90.50 855 GLY A CA 1
ATOM 6642 C C . GLY A 1 855 ? 5.619 6.798 -19.061 1.00 90.50 855 GLY A C 1
ATOM 6643 O O . GLY A 1 855 ? 6.544 7.543 -18.736 1.00 90.50 855 GLY A O 1
ATOM 6644 N N . LYS A 1 856 ? 4.679 7.186 -19.919 1.00 88.44 856 LYS A N 1
ATOM 6645 C CA . LYS A 1 856 ? 4.631 8.548 -20.453 1.00 88.44 856 LYS A CA 1
ATOM 6646 C C . LYS A 1 856 ? 4.541 9.576 -19.318 1.00 88.44 856 LYS A C 1
ATOM 6648 O O . LYS A 1 856 ? 3.646 9.490 -18.474 1.00 88.44 856 LYS A O 1
ATOM 6653 N N . ILE A 1 857 ? 5.447 10.553 -19.317 1.00 84.31 857 ILE A N 1
ATOM 6654 C CA . ILE A 1 857 ? 5.401 11.711 -18.416 1.00 84.31 857 ILE A CA 1
ATOM 6655 C C . ILE A 1 857 ? 5.450 13.014 -19.212 1.00 84.31 857 ILE A C 1
ATOM 6657 O O . ILE A 1 857 ? 6.139 13.115 -20.225 1.00 84.31 857 ILE A O 1
ATOM 6661 N N . MET A 1 858 ? 4.695 14.006 -18.739 1.00 76.06 858 MET A N 1
ATOM 6662 C CA . MET A 1 858 ? 4.652 15.358 -19.310 1.00 76.06 858 MET A CA 1
ATOM 6663 C C . MET A 1 858 ? 5.414 16.376 -18.452 1.00 76.06 858 MET A C 1
ATOM 6665 O O . MET A 1 858 ? 5.721 17.461 -18.937 1.00 76.06 858 MET A O 1
ATOM 6669 N N . ASP A 1 859 ? 5.731 16.022 -17.201 1.00 72.62 859 ASP A N 1
ATOM 6670 C CA . ASP A 1 859 ? 6.531 16.837 -16.286 1.00 72.62 859 ASP A CA 1
ATOM 6671 C C . ASP A 1 859 ? 7.980 16.960 -16.805 1.00 72.62 859 ASP A C 1
ATOM 6673 O O . ASP A 1 859 ? 8.686 15.949 -16.901 1.00 72.62 859 ASP A O 1
ATOM 6677 N N . PRO A 1 860 ? 8.449 18.177 -17.147 1.00 60.81 860 PRO A N 1
ATOM 6678 C CA . PRO A 1 860 ? 9.778 18.384 -17.708 1.00 60.81 860 PRO A CA 1
ATOM 6679 C C . PRO A 1 860 ? 10.898 18.384 -16.657 1.00 60.81 860 PRO A C 1
ATOM 6681 O O . PRO A 1 860 ? 12.059 18.523 -17.045 1.00 60.81 860 PRO A O 1
ATOM 6684 N N . LYS A 1 861 ? 10.587 18.306 -15.353 1.00 74.88 861 LYS A N 1
ATOM 6685 C CA . LYS A 1 861 ? 11.556 18.614 -14.296 1.00 74.88 861 LYS A CA 1
ATOM 6686 C C . LYS A 1 861 ? 11.779 17.464 -13.317 1.00 74.88 861 LYS A C 1
ATOM 6688 O O . LYS A 1 861 ? 12.624 16.614 -13.585 1.00 74.88 861 LYS A O 1
ATOM 6693 N N . ASP A 1 862 ? 11.052 17.429 -12.203 1.00 75.25 862 ASP A N 1
ATOM 6694 C CA . ASP A 1 862 ? 11.428 16.635 -11.028 1.00 75.25 862 ASP A CA 1
ATOM 6695 C C . ASP A 1 862 ? 11.379 15.125 -11.324 1.00 75.25 862 ASP A C 1
ATOM 6697 O O . ASP A 1 862 ? 12.314 14.393 -11.003 1.00 75.25 862 ASP A O 1
ATOM 6701 N N . THR A 1 863 ? 10.326 14.636 -11.987 1.00 79.50 863 THR A N 1
ATOM 6702 C CA . THR A 1 863 ? 10.174 13.194 -12.272 1.00 79.50 863 THR A CA 1
ATOM 6703 C C . THR A 1 863 ? 11.204 12.697 -13.294 1.00 79.50 863 THR A C 1
ATOM 6705 O O . THR A 1 863 ? 11.767 11.606 -13.159 1.00 79.50 863 THR A O 1
ATOM 6708 N N . LEU A 1 864 ? 11.472 13.511 -14.315 1.00 83.81 864 LEU A N 1
ATOM 6709 C CA . LEU A 1 864 ? 12.421 13.204 -15.380 1.00 83.81 864 LEU A CA 1
ATOM 6710 C C . LEU A 1 864 ? 13.870 13.262 -14.887 1.00 83.81 864 LEU A C 1
ATOM 6712 O O . LEU A 1 864 ? 14.673 12.402 -15.242 1.00 83.81 864 LEU A O 1
ATOM 6716 N N . GLU A 1 865 ? 14.202 14.249 -14.055 1.00 83.19 865 GLU A N 1
ATOM 6717 C CA . GLU A 1 865 ? 15.523 14.380 -13.446 1.00 83.19 865 GLU A CA 1
ATOM 6718 C C . GLU A 1 865 ? 15.843 13.158 -12.581 1.00 83.19 865 GLU A C 1
ATOM 6720 O O . GLU A 1 865 ? 16.914 12.572 -12.734 1.00 83.19 865 GLU A O 1
ATOM 6725 N N . ILE A 1 866 ? 14.887 12.691 -11.768 1.00 81.06 866 ILE A N 1
ATOM 6726 C CA . ILE A 1 866 ? 15.031 11.456 -10.981 1.00 81.06 866 ILE A CA 1
ATOM 6727 C C . ILE A 1 866 ? 15.316 10.259 -11.892 1.00 81.06 866 ILE A C 1
ATOM 6729 O O . ILE A 1 866 ? 16.239 9.490 -11.626 1.00 81.06 866 ILE A O 1
ATOM 6733 N N . LEU A 1 867 ? 14.556 10.101 -12.980 1.00 84.38 867 LEU A N 1
ATOM 6734 C CA . LEU A 1 867 ? 14.764 9.010 -13.932 1.00 84.38 867 LEU A CA 1
ATOM 6735 C C . LEU A 1 867 ? 16.159 9.072 -14.570 1.00 84.38 867 LEU A C 1
ATOM 6737 O O . LEU A 1 867 ? 16.844 8.054 -14.635 1.00 84.38 867 LEU A O 1
ATOM 6741 N N . GLN A 1 868 ? 16.590 10.251 -15.021 1.00 87.38 868 GLN A N 1
ATOM 6742 C CA . GLN A 1 868 ? 17.878 10.445 -15.690 1.00 87.38 868 GLN A CA 1
ATOM 6743 C C . GLN A 1 868 ? 19.064 10.238 -14.746 1.00 87.38 868 GLN A C 1
ATOM 6745 O O . GLN A 1 868 ? 20.026 9.570 -15.121 1.00 87.38 868 GLN A O 1
ATOM 6750 N N . LEU A 1 869 ? 18.987 10.767 -13.521 1.00 84.44 869 LEU A N 1
ATOM 6751 C CA . LEU A 1 869 ? 20.017 10.577 -12.499 1.00 84.44 869 LEU A CA 1
ATOM 6752 C C . LEU A 1 869 ? 20.169 9.096 -12.135 1.00 84.44 869 LEU A C 1
ATOM 6754 O O . LEU A 1 869 ? 21.288 8.603 -12.033 1.00 84.44 869 LEU A O 1
ATOM 6758 N N . MET A 1 870 ? 19.055 8.373 -11.992 1.00 81.69 870 MET A N 1
ATOM 6759 C CA . MET A 1 870 ? 19.066 6.951 -11.630 1.00 81.69 870 MET A CA 1
ATOM 6760 C C . MET A 1 870 ? 19.447 6.029 -12.797 1.00 81.69 870 MET A C 1
ATOM 6762 O O . MET A 1 870 ? 20.056 4.985 -12.572 1.00 81.69 870 MET A O 1
ATOM 6766 N N . ALA A 1 871 ? 19.102 6.389 -14.037 1.00 84.19 871 ALA A N 1
ATOM 6767 C CA . ALA A 1 871 ? 19.527 5.660 -15.235 1.00 84.19 871 ALA A CA 1
ATOM 6768 C C . ALA A 1 871 ? 21.042 5.795 -15.486 1.00 84.19 871 ALA A C 1
ATOM 6770 O O . ALA A 1 871 ? 21.684 4.868 -16.000 1.00 84.19 871 ALA A O 1
ATOM 6771 N N . GLY A 1 872 ? 21.609 6.941 -15.100 1.00 84.25 872 GLY A N 1
ATOM 6772 C CA . GLY A 1 872 ? 23.000 7.303 -15.329 1.00 84.25 872 GLY A CA 1
ATOM 6773 C C . GLY A 1 872 ? 23.270 7.781 -16.756 1.00 84.25 872 GLY A C 1
ATOM 6774 O O . GLY A 1 872 ? 22.372 7.886 -17.602 1.00 84.25 872 GLY A O 1
ATOM 6775 N N . THR A 1 873 ? 24.539 8.071 -17.021 1.00 83.50 873 THR A N 1
ATOM 6776 C CA . THR A 1 873 ? 25.036 8.457 -18.341 1.00 83.50 873 THR A CA 1
ATOM 6777 C C . THR A 1 873 ? 25.814 7.311 -18.991 1.00 83.50 873 THR A C 1
ATOM 6779 O O . THR A 1 873 ? 26.155 6.312 -18.349 1.00 83.50 873 THR A O 1
ATOM 6782 N N . GLU A 1 874 ? 25.995 7.402 -20.300 1.00 78.25 874 GLU A N 1
ATOM 6783 C CA . GLU A 1 874 ? 26.721 6.457 -21.136 1.00 78.25 874 GLU A CA 1
ATOM 6784 C C . GLU A 1 874 ? 27.687 7.234 -22.032 1.00 78.25 874 GLU A C 1
ATOM 6786 O O . GLU A 1 874 ? 27.326 8.250 -22.629 1.00 78.25 874 GLU A O 1
ATOM 6791 N N . TYR A 1 875 ? 28.915 6.730 -22.143 1.00 75.56 875 TYR A N 1
ATOM 6792 C CA . TYR A 1 875 ? 29.905 7.271 -23.065 1.00 75.56 875 TYR A CA 1
ATOM 6793 C C . TYR A 1 875 ? 29.636 6.737 -24.466 1.00 75.56 875 TYR A C 1
ATOM 6795 O O . TYR A 1 875 ? 29.877 5.563 -24.755 1.00 75.56 875 TYR A O 1
ATOM 6803 N N . LEU A 1 876 ? 29.146 7.612 -25.336 1.00 66.81 876 LEU A N 1
ATOM 6804 C CA . LEU A 1 876 ? 28.852 7.284 -26.717 1.00 66.81 876 LEU A CA 1
ATOM 6805 C C . LEU A 1 876 ? 30.003 7.723 -27.631 1.00 66.81 876 LEU A C 1
ATOM 6807 O O . LEU A 1 876 ? 30.388 8.894 -27.611 1.00 66.81 876 LEU A O 1
ATOM 6811 N N . PRO A 1 877 ? 30.541 6.817 -28.466 1.00 63.75 877 PRO A N 1
ATOM 6812 C CA . PRO A 1 877 ? 31.385 7.208 -29.582 1.00 63.75 877 PRO A CA 1
ATOM 6813 C C . PRO A 1 877 ? 30.539 7.950 -30.626 1.00 63.75 877 PRO A C 1
ATOM 6815 O O . PRO A 1 877 ? 29.679 7.356 -31.274 1.00 63.75 877 PRO A O 1
ATOM 6818 N N . VAL A 1 878 ? 30.773 9.252 -30.778 1.00 67.06 878 VAL A N 1
ATOM 6819 C CA . VAL A 1 878 ? 30.140 10.115 -31.778 1.00 67.06 878 VAL A CA 1
ATOM 6820 C C . VAL A 1 878 ? 31.173 10.499 -32.834 1.00 67.06 878 VAL A C 1
ATOM 6822 O O . VAL A 1 878 ? 32.294 10.922 -32.525 1.00 67.06 878 VAL A O 1
ATOM 6825 N N . MET A 1 879 ? 30.785 10.354 -34.098 1.00 69.19 879 MET A N 1
ATOM 6826 C CA . MET A 1 879 ? 31.616 10.722 -35.241 1.00 69.19 879 MET A CA 1
ATOM 6827 C C . MET A 1 879 ? 31.614 12.240 -35.417 1.00 69.19 879 MET A C 1
ATOM 6829 O O . MET A 1 879 ? 30.556 12.864 -35.486 1.00 69.19 879 MET A O 1
ATOM 6833 N N . SER A 1 880 ? 32.801 12.841 -35.506 1.00 57.06 880 SER A N 1
ATOM 6834 C CA . SER A 1 880 ? 32.936 14.307 -35.492 1.00 57.06 880 SER A CA 1
ATOM 6835 C C . SER A 1 880 ? 32.597 14.975 -36.838 1.00 57.06 880 SER A C 1
ATOM 6837 O O . SER A 1 880 ? 32.419 16.191 -36.890 1.00 57.06 880 SER A O 1
ATOM 6839 N N . GLY A 1 881 ? 32.475 14.210 -37.931 1.00 62.78 881 GLY A N 1
ATOM 6840 C CA . GLY A 1 881 ? 32.080 14.718 -39.248 1.00 62.78 881 GLY A CA 1
ATOM 6841 C C . GLY A 1 881 ? 32.176 13.676 -40.369 1.00 62.78 881 GLY A C 1
ATOM 6842 O O . GLY A 1 881 ? 32.693 12.580 -40.168 1.00 62.78 881 GLY A O 1
ATOM 6843 N N . MET A 1 882 ? 31.677 14.023 -41.559 1.00 66.25 882 MET A N 1
ATOM 6844 C CA . MET A 1 882 ? 31.892 13.263 -42.800 1.00 66.25 882 MET A CA 1
ATOM 6845 C C . MET A 1 882 ? 32.777 14.086 -43.735 1.00 66.25 882 MET A C 1
ATOM 6847 O O . MET A 1 882 ? 32.549 15.288 -43.895 1.00 66.25 882 MET A O 1
ATOM 6851 N N . VAL A 1 883 ? 33.766 13.454 -44.364 1.00 63.06 883 VAL A N 1
ATOM 6852 C CA . VAL A 1 883 ? 34.650 14.103 -45.337 1.00 63.06 883 VAL A CA 1
ATOM 6853 C C . VAL A 1 883 ? 34.194 13.717 -46.739 1.00 63.06 883 VAL A C 1
ATOM 6855 O O . VAL A 1 883 ? 34.004 12.548 -47.065 1.00 63.06 883 VAL A O 1
ATOM 6858 N N . ARG A 1 884 ? 33.991 14.720 -47.594 1.00 60.66 884 ARG A N 1
ATOM 6859 C CA . ARG A 1 884 ? 33.646 14.500 -49.000 1.00 60.66 884 ARG A CA 1
ATOM 6860 C C . ARG A 1 884 ? 34.927 14.237 -49.784 1.00 60.66 884 ARG A C 1
ATOM 6862 O O . ARG A 1 884 ? 35.728 15.156 -49.947 1.00 60.66 884 ARG A O 1
ATOM 6869 N N . GLN A 1 885 ? 35.099 13.024 -50.301 1.00 59.50 885 GLN A N 1
ATOM 6870 C CA . GLN A 1 885 ? 36.213 12.700 -51.187 1.00 59.50 885 GLN A CA 1
ATOM 6871 C C . GLN A 1 885 ? 35.743 12.760 -52.644 1.00 59.50 885 GLN A C 1
ATOM 6873 O O . GLN A 1 885 ? 34.723 12.188 -53.032 1.00 59.50 885 GLN A O 1
ATOM 6878 N N . ALA A 1 886 ? 36.457 13.526 -53.467 1.00 49.62 886 ALA A N 1
ATOM 6879 C CA . ALA A 1 886 ? 36.167 13.615 -54.891 1.00 49.62 886 ALA A CA 1
ATOM 6880 C C . ALA A 1 886 ? 36.789 12.406 -55.608 1.00 49.62 886 ALA A C 1
ATOM 6882 O O . ALA A 1 886 ? 37.990 12.387 -55.864 1.00 49.62 886 ALA A O 1
ATOM 6883 N N . GLY A 1 887 ? 35.970 11.396 -55.914 1.00 58.41 887 GLY A N 1
ATOM 6884 C CA . GLY A 1 887 ? 36.348 10.259 -56.750 1.00 58.41 887 GLY A CA 1
ATOM 6885 C C . GLY A 1 887 ? 36.051 10.496 -58.235 1.00 58.41 887 GLY A C 1
ATOM 6886 O O . GLY A 1 887 ? 35.187 11.294 -58.601 1.00 58.41 887 GLY A O 1
ATOM 6887 N N . ILE A 1 888 ? 36.743 9.755 -59.108 1.00 56.59 888 ILE A N 1
ATOM 6888 C CA . ILE A 1 888 ? 36.621 9.842 -60.580 1.00 56.59 888 ILE A CA 1
ATOM 6889 C C . ILE A 1 888 ? 35.207 9.453 -61.079 1.00 56.59 888 ILE A C 1
ATOM 6891 O O . ILE A 1 888 ? 34.803 9.861 -62.164 1.00 56.59 888 ILE A O 1
ATOM 6895 N N . MET A 1 889 ? 34.415 8.735 -60.272 1.00 48.25 889 MET A N 1
ATOM 6896 C CA . MET A 1 889 ? 33.021 8.351 -60.559 1.00 48.25 889 MET A CA 1
ATOM 6897 C C . MET A 1 889 ? 32.002 8.985 -59.592 1.00 48.25 889 MET A C 1
ATOM 6899 O O . MET A 1 889 ? 31.000 8.372 -59.233 1.00 48.25 889 MET A O 1
ATOM 6903 N N . GLY A 1 890 ? 32.244 10.232 -59.180 1.00 54.84 890 GLY A N 1
ATOM 6904 C CA . GLY A 1 890 ? 31.338 11.004 -58.327 1.00 54.84 890 GLY A CA 1
ATOM 6905 C C . GLY A 1 890 ? 31.858 11.177 -56.902 1.00 54.84 890 GLY A C 1
ATOM 6906 O O . GLY A 1 890 ? 32.744 10.462 -56.440 1.00 54.84 890 GLY A O 1
ATOM 6907 N N . ALA A 1 891 ? 31.327 12.186 -56.210 1.00 52.97 891 ALA A N 1
ATOM 6908 C CA . ALA A 1 891 ? 31.737 12.492 -54.847 1.00 52.97 891 ALA A CA 1
ATOM 6909 C C . ALA A 1 891 ? 31.057 11.537 -53.856 1.00 52.97 891 ALA A C 1
ATOM 6911 O O . ALA A 1 891 ? 29.845 11.637 -53.652 1.00 52.97 891 ALA A O 1
ATOM 6912 N N . SER A 1 892 ? 31.831 10.646 -53.239 1.00 55.59 892 SER A N 1
ATOM 6913 C CA . SER A 1 892 ? 31.392 9.842 -52.101 1.00 55.59 892 SER A CA 1
ATOM 6914 C C . SER A 1 892 ? 31.626 10.615 -50.802 1.00 55.59 892 SER A C 1
ATOM 6916 O O . SER A 1 892 ? 32.589 11.372 -50.648 1.00 55.59 892 SER A O 1
ATOM 6918 N N . TRP A 1 893 ? 30.691 10.470 -49.868 1.00 62.09 893 TRP A N 1
ATOM 6919 C CA . TRP A 1 893 ? 30.882 10.907 -48.491 1.00 62.09 893 TRP A CA 1
ATOM 6920 C C . TRP A 1 893 ? 31.506 9.737 -47.738 1.00 62.09 893 TRP A C 1
ATOM 6922 O O . TRP A 1 893 ? 30.871 8.689 -47.633 1.00 62.09 893 TRP A O 1
ATOM 6932 N N . GLU A 1 894 ? 32.734 9.906 -47.259 1.00 64.06 894 GLU A N 1
ATOM 6933 C CA . GLU A 1 894 ? 33.403 8.934 -46.395 1.00 64.06 894 GLU A CA 1
ATOM 6934 C C . GLU A 1 894 ? 33.402 9.433 -44.947 1.00 64.06 894 GLU A C 1
ATOM 6936 O O . GLU A 1 894 ? 33.383 10.636 -44.660 1.00 64.06 894 GLU A O 1
ATOM 6941 N N . GLU A 1 895 ? 33.334 8.488 -44.015 1.00 61.53 895 GLU A N 1
ATOM 6942 C CA . GLU A 1 895 ? 33.328 8.767 -42.582 1.00 61.53 895 GLU A CA 1
ATOM 6943 C C . GLU A 1 895 ? 34.707 9.313 -42.169 1.00 61.53 895 GLU A C 1
ATOM 6945 O O . GLU A 1 895 ? 35.734 8.814 -42.619 1.00 61.53 895 GLU A O 1
ATOM 6950 N N . ALA A 1 896 ? 34.758 10.373 -41.352 1.00 63.34 896 ALA A N 1
ATOM 6951 C CA . ALA A 1 896 ? 36.037 10.873 -40.848 1.00 63.34 896 ALA A CA 1
ATOM 6952 C C . ALA A 1 896 ? 36.623 9.885 -39.825 1.00 63.34 896 ALA A C 1
ATOM 6954 O O . ALA A 1 896 ? 35.914 9.486 -38.909 1.00 63.34 896 ALA A O 1
ATOM 6955 N N . ASP A 1 897 ? 37.921 9.577 -39.894 1.00 64.19 897 ASP A N 1
ATOM 6956 C CA . ASP A 1 897 ? 38.606 8.637 -38.979 1.00 64.19 897 ASP A CA 1
ATOM 6957 C C . ASP A 1 897 ? 38.684 9.096 -37.500 1.00 64.19 897 ASP A C 1
ATOM 6959 O O . ASP A 1 897 ? 39.327 8.456 -36.665 1.00 64.19 897 ASP A O 1
ATOM 6963 N N . THR A 1 898 ? 38.049 10.214 -37.131 1.00 63.12 898 THR A N 1
ATOM 6964 C CA . THR A 1 898 ? 38.090 10.780 -35.777 1.00 63.12 898 THR A CA 1
ATOM 6965 C C . THR A 1 898 ? 36.828 10.458 -34.968 1.00 63.12 898 THR A C 1
ATOM 6967 O O . THR A 1 898 ? 35.772 11.091 -35.086 1.00 63.12 898 THR A O 1
ATOM 6970 N N . LEU A 1 899 ? 36.974 9.482 -34.071 1.00 66.44 899 LEU A N 1
ATOM 6971 C CA . LEU A 1 899 ? 35.990 9.094 -33.058 1.00 66.44 899 LEU A CA 1
ATOM 6972 C C . LEU A 1 899 ? 36.128 9.967 -31.804 1.00 66.44 899 LEU A C 1
ATOM 6974 O O . LEU A 1 899 ? 37.177 9.975 -31.163 1.00 66.44 899 LEU A O 1
ATOM 6978 N N . SER A 1 900 ? 35.066 10.688 -31.438 1.00 69.50 900 SER A N 1
ATOM 6979 C CA . SER A 1 900 ? 34.997 11.454 -30.186 1.00 69.50 900 SER A CA 1
ATOM 6980 C C . SER A 1 900 ? 34.095 10.738 -29.181 1.00 69.50 900 SER A C 1
ATOM 6982 O O . SER A 1 900 ? 33.033 10.249 -29.550 1.00 69.50 900 SER A O 1
ATOM 6984 N N . LEU A 1 901 ? 34.501 10.638 -27.914 1.00 74.50 901 LEU A N 1
ATOM 6985 C CA . LEU A 1 901 ? 33.645 10.086 -26.858 1.00 74.50 901 LEU A CA 1
ATOM 6986 C C . LEU A 1 901 ? 32.838 11.224 -26.232 1.00 74.50 901 LEU A C 1
ATOM 6988 O O . LEU A 1 901 ? 33.415 12.171 -25.702 1.00 74.50 901 LEU A O 1
ATOM 6992 N N . LYS A 1 902 ? 31.510 11.127 -26.280 1.00 78.31 902 LYS A N 1
ATOM 6993 C CA . LYS A 1 902 ? 30.587 12.099 -25.693 1.00 78.31 902 LYS A CA 1
ATOM 6994 C C . LYS A 1 902 ? 29.793 11.445 -24.570 1.00 78.31 902 LYS A C 1
ATOM 6996 O O . LYS A 1 902 ? 29.261 10.354 -24.740 1.00 78.31 902 LYS A O 1
ATOM 7001 N N . ASP A 1 903 ? 29.710 12.122 -23.432 1.00 81.06 903 ASP A N 1
ATOM 7002 C CA . ASP A 1 903 ? 28.865 11.692 -22.319 1.00 81.06 903 ASP A CA 1
ATOM 7003 C C . ASP A 1 903 ? 27.409 12.085 -22.616 1.00 81.06 903 ASP A C 1
ATOM 7005 O O . ASP A 1 903 ? 27.086 13.272 -22.728 1.00 81.06 903 ASP A O 1
ATOM 7009 N N . GLU A 1 904 ? 26.531 11.100 -22.801 1.00 81.88 904 GLU A N 1
ATOM 7010 C CA . GLU A 1 904 ? 25.101 11.321 -23.021 1.00 81.88 904 GLU A CA 1
ATOM 7011 C C . GLU A 1 904 ? 24.254 10.572 -21.990 1.00 81.88 904 GLU A C 1
ATOM 7013 O O . GLU A 1 904 ? 24.598 9.505 -21.486 1.00 81.88 904 GLU A O 1
ATOM 7018 N N . LYS A 1 905 ? 23.096 11.139 -21.647 1.00 84.69 905 LYS A N 1
ATOM 7019 C CA . LYS A 1 905 ? 22.147 10.497 -20.730 1.00 84.69 905 LYS A CA 1
ATOM 7020 C C . LYS A 1 905 ? 21.520 9.280 -21.413 1.00 84.69 905 LYS A C 1
ATOM 7022 O O . LYS A 1 905 ? 21.036 9.398 -22.535 1.00 84.69 905 LYS A O 1
ATOM 7027 N N . LYS A 1 906 ? 21.417 8.143 -20.710 1.00 84.81 906 LYS A N 1
ATOM 7028 C CA . LYS A 1 906 ? 20.818 6.908 -21.267 1.00 84.81 906 LYS A CA 1
ATOM 7029 C C . LYS A 1 906 ? 19.351 7.047 -21.685 1.00 84.81 906 LYS A C 1
ATOM 7031 O O . LYS A 1 906 ? 18.860 6.254 -22.492 1.00 84.81 906 LYS A O 1
ATOM 7036 N N . VAL A 1 907 ? 18.649 8.006 -21.081 1.00 86.69 907 VAL A N 1
ATOM 7037 C CA . VAL A 1 907 ? 17.241 8.317 -21.343 1.00 86.69 907 VAL A CA 1
ATOM 7038 C C . VAL A 1 907 ? 17.132 9.787 -21.736 1.00 86.69 907 VAL A C 1
ATOM 7040 O O . VAL A 1 907 ? 17.439 10.680 -20.937 1.00 86.69 907 VAL A O 1
ATOM 7043 N N . SER A 1 908 ? 16.684 10.043 -22.965 1.00 85.31 908 SER A N 1
ATOM 7044 C CA . SER A 1 908 ? 16.451 11.400 -23.459 1.00 85.31 908 SER A CA 1
ATOM 7045 C C . SER A 1 908 ? 15.057 11.901 -23.071 1.00 85.31 908 SER A C 1
ATOM 7047 O O . SER A 1 908 ? 14.143 11.123 -22.804 1.00 85.31 908 SER A O 1
ATOM 7049 N N . VAL A 1 909 ? 14.884 13.223 -23.030 1.00 85.25 909 VAL A N 1
ATOM 7050 C CA . VAL A 1 909 ? 13.579 13.845 -22.734 1.00 85.25 909 VAL A CA 1
ATOM 7051 C C . VAL A 1 909 ? 12.553 13.495 -23.812 1.00 85.25 909 VAL A C 1
ATOM 7053 O O . VAL A 1 909 ? 11.419 13.131 -23.512 1.00 85.25 909 VAL A O 1
ATOM 7056 N N . GLU A 1 910 ? 12.984 13.572 -25.071 1.00 84.44 910 GLU A N 1
ATOM 7057 C CA . GLU A 1 910 ? 12.158 13.293 -26.244 1.00 84.44 910 GLU A CA 1
ATOM 7058 C C . GLU A 1 910 ? 11.651 11.850 -26.243 1.00 84.44 910 GLU A C 1
ATOM 7060 O O . GLU A 1 910 ? 10.477 11.619 -26.518 1.00 84.44 910 GLU A O 1
ATOM 7065 N N . GLU A 1 911 ? 12.501 10.886 -25.868 1.00 86.88 911 GLU A N 1
ATOM 7066 C CA . GLU A 1 911 ? 12.119 9.475 -25.784 1.00 86.88 911 GLU A CA 1
ATOM 7067 C C . GLU A 1 911 ? 10.953 9.270 -24.812 1.00 86.88 911 GLU A C 1
ATOM 7069 O O . GLU A 1 911 ? 9.980 8.592 -25.137 1.00 86.88 911 GLU A O 1
ATOM 7074 N N . VAL A 1 912 ? 11.037 9.879 -23.629 1.00 86.25 912 VAL A N 1
ATOM 7075 C CA . VAL A 1 912 ? 10.027 9.728 -22.577 1.00 86.25 912 VAL A CA 1
ATOM 7076 C C . VAL A 1 912 ? 8.697 10.375 -22.978 1.00 86.25 912 VAL A C 1
ATOM 7078 O O . VAL A 1 912 ? 7.629 9.828 -22.699 1.00 86.25 912 VAL A O 1
ATOM 7081 N N . GLN A 1 913 ? 8.747 11.515 -23.669 1.00 85.25 913 GLN A N 1
ATOM 7082 C CA . GLN A 1 913 ? 7.552 12.205 -24.168 1.00 85.25 913 GLN A CA 1
ATOM 7083 C C . GLN A 1 913 ? 6.882 11.467 -25.337 1.00 85.25 913 GLN A C 1
ATOM 7085 O O . GLN A 1 913 ? 5.661 11.541 -25.493 1.00 85.25 913 GLN A O 1
ATOM 7090 N N . GLN A 1 914 ? 7.666 10.748 -26.146 1.00 88.56 914 GLN A N 1
ATOM 7091 C CA . GLN A 1 914 ? 7.184 9.964 -27.287 1.00 88.56 914 GLN A CA 1
ATOM 7092 C C . GLN A 1 914 ? 6.605 8.597 -26.901 1.00 88.56 914 GLN A C 1
ATOM 7094 O O . GLN A 1 914 ? 6.044 7.924 -27.768 1.00 88.56 914 GLN A O 1
ATOM 7099 N N . LEU A 1 915 ? 6.700 8.188 -25.631 1.00 90.31 915 LEU A N 1
ATOM 7100 C CA . LEU A 1 915 ? 6.055 6.968 -25.150 1.00 90.31 915 LEU A CA 1
ATOM 7101 C C . LEU A 1 915 ? 4.545 7.014 -25.415 1.00 90.31 915 LEU A C 1
ATOM 7103 O O . LEU A 1 915 ? 3.860 8.000 -25.114 1.00 90.31 915 LEU A O 1
ATOM 7107 N N . LYS A 1 916 ? 4.027 5.927 -25.983 1.00 90.50 916 LYS A N 1
ATOM 7108 C CA . LYS A 1 916 ? 2.597 5.672 -26.134 1.00 90.50 916 LYS A CA 1
ATOM 7109 C C . LYS A 1 916 ? 2.032 5.039 -24.866 1.00 90.50 916 LYS A C 1
ATOM 7111 O O . LYS A 1 916 ? 2.747 4.695 -23.927 1.00 90.50 916 LYS A O 1
ATOM 7116 N N . GLU A 1 917 ? 0.716 4.922 -24.841 1.00 89.75 917 GLU A N 1
ATOM 7117 C CA . GLU A 1 917 ? -0.016 4.297 -23.744 1.00 89.75 917 GLU A CA 1
ATOM 7118 C C . GLU A 1 917 ? 0.407 2.828 -23.597 1.00 89.75 917 GLU A C 1
ATOM 7120 O O . GLU A 1 917 ? 0.545 2.115 -24.590 1.00 89.75 917 GLU A O 1
ATOM 7125 N N . GLY A 1 918 ? 0.676 2.394 -22.364 1.00 87.69 918 GLY A N 1
ATOM 7126 C CA . GLY A 1 918 ? 1.180 1.049 -22.070 1.00 87.69 918 GLY A CA 1
ATOM 7127 C C . GLY A 1 918 ? 2.680 0.850 -22.324 1.00 87.69 918 GLY A C 1
ATOM 7128 O O . GLY A 1 918 ? 3.239 -0.144 -21.863 1.00 87.69 918 GLY A O 1
ATOM 7129 N N . GLU A 1 919 ? 3.367 1.792 -22.978 1.00 92.19 919 GLU A N 1
ATOM 7130 C CA . GLU A 1 919 ? 4.819 1.742 -23.153 1.00 92.19 919 GLU A CA 1
ATOM 7131 C C . GLU A 1 919 ? 5.534 2.345 -21.941 1.00 92.19 919 GLU A C 1
ATOM 7133 O O . GLU A 1 919 ? 5.150 3.392 -21.411 1.00 92.19 919 GLU A O 1
ATOM 7138 N N . ASN A 1 920 ? 6.609 1.695 -21.502 1.00 92.38 920 ASN A N 1
ATOM 7139 C CA . ASN A 1 920 ? 7.340 2.099 -20.313 1.00 92.38 920 ASN A CA 1
ATOM 7140 C C . ASN A 1 920 ? 8.861 1.943 -20.456 1.00 92.38 920 ASN A C 1
ATOM 7142 O O . ASN A 1 920 ? 9.394 1.211 -21.296 1.00 92.38 920 ASN A O 1
ATOM 7146 N N . ILE A 1 921 ? 9.567 2.668 -19.597 1.00 92.44 921 ILE A N 1
ATOM 7147 C CA . ILE A 1 921 ? 10.996 2.529 -19.353 1.00 92.44 921 ILE A CA 1
ATOM 7148 C C . ILE A 1 921 ? 11.142 2.004 -17.928 1.00 92.44 921 ILE A C 1
ATOM 7150 O O . ILE A 1 921 ? 10.794 2.685 -16.964 1.00 92.44 921 ILE A O 1
ATOM 7154 N N . THR A 1 922 ? 11.643 0.782 -17.797 1.00 92.00 922 THR A N 1
ATOM 7155 C CA . THR A 1 922 ? 11.866 0.123 -16.511 1.00 92.00 922 THR A CA 1
ATOM 7156 C C . THR A 1 922 ? 13.345 0.174 -16.147 1.00 92.00 922 THR A C 1
ATOM 7158 O O . THR A 1 922 ? 14.201 -0.295 -16.896 1.00 92.00 922 THR A O 1
ATOM 7161 N N . LEU A 1 923 ? 13.650 0.724 -14.976 1.00 91.06 923 LEU A N 1
ATOM 7162 C CA . LEU A 1 923 ? 14.956 0.627 -14.344 1.00 91.06 923 LEU A CA 1
ATOM 7163 C C . LEU A 1 923 ? 15.003 -0.638 -13.487 1.00 91.06 923 LEU A C 1
ATOM 7165 O O . LEU A 1 923 ? 14.323 -0.733 -12.461 1.00 91.06 923 LEU A O 1
ATOM 7169 N N . PHE A 1 924 ? 15.837 -1.588 -13.898 1.00 89.00 924 PHE A N 1
ATOM 7170 C CA . PHE A 1 924 ? 16.036 -2.865 -13.222 1.00 89.00 924 PHE A CA 1
ATOM 7171 C C . PHE A 1 924 ? 17.522 -3.064 -12.916 1.00 89.00 924 PHE A C 1
ATOM 7173 O O . PHE A 1 924 ? 18.337 -3.144 -13.830 1.00 89.00 924 PHE A O 1
ATOM 7180 N N . ASN A 1 925 ? 17.899 -3.112 -11.632 1.00 81.75 925 ASN A N 1
ATOM 7181 C CA . ASN A 1 925 ? 19.292 -3.298 -11.185 1.00 81.75 925 ASN A CA 1
ATOM 7182 C C . ASN A 1 925 ? 20.320 -2.370 -11.886 1.00 81.75 925 ASN A C 1
ATOM 7184 O O . ASN A 1 925 ? 21.436 -2.782 -12.191 1.00 81.75 925 ASN A O 1
ATOM 7188 N N . GLY A 1 926 ? 19.939 -1.114 -12.160 1.00 74.56 926 GLY A N 1
ATOM 7189 C CA . GLY A 1 926 ? 20.784 -0.117 -12.842 1.00 74.56 926 GLY A CA 1
ATOM 7190 C C . GLY A 1 926 ? 20.792 -0.202 -14.377 1.00 74.56 926 GLY A C 1
ATOM 7191 O O . GLY A 1 926 ? 21.412 0.634 -15.037 1.00 74.56 926 GLY A O 1
ATOM 7192 N N . GLN A 1 927 ? 20.092 -1.177 -14.960 1.00 82.94 927 GLN A N 1
ATOM 7193 C CA . GLN A 1 927 ? 19.882 -1.294 -16.401 1.00 82.94 927 GLN A CA 1
ATOM 7194 C C . GLN A 1 927 ? 18.564 -0.635 -16.816 1.00 82.94 927 GLN A C 1
ATOM 7196 O O . GLN A 1 927 ? 17.566 -0.698 -16.098 1.00 82.94 927 GLN A O 1
ATOM 7201 N N . VAL A 1 928 ? 18.572 -0.005 -17.992 1.00 88.12 928 VAL A N 1
ATOM 7202 C CA . VAL A 1 928 ? 17.404 0.653 -18.588 1.00 88.12 928 VAL A CA 1
ATOM 7203 C C . VAL A 1 928 ? 16.779 -0.295 -19.603 1.00 88.12 928 VAL A C 1
ATOM 7205 O O . VAL A 1 928 ? 17.381 -0.587 -20.635 1.00 88.12 928 VAL A O 1
ATOM 7208 N N . ILE A 1 929 ? 15.564 -0.756 -19.326 1.00 88.88 929 ILE A N 1
ATOM 7209 C CA . ILE A 1 929 ? 14.834 -1.709 -20.161 1.00 88.88 929 ILE A CA 1
ATOM 7210 C C . ILE A 1 929 ? 13.605 -1.013 -20.741 1.00 88.88 929 ILE A C 1
ATOM 7212 O O . ILE A 1 929 ? 12.819 -0.408 -20.018 1.00 88.88 929 ILE A O 1
ATOM 7216 N N . ARG A 1 930 ? 13.440 -1.086 -22.062 1.00 90.88 930 ARG A N 1
ATOM 7217 C CA . ARG A 1 930 ? 12.321 -0.467 -22.788 1.00 90.88 930 ARG A CA 1
ATOM 7218 C C . ARG A 1 930 ? 11.249 -1.524 -23.013 1.00 90.88 930 ARG A C 1
ATOM 7220 O O . ARG A 1 930 ? 11.458 -2.431 -23.815 1.00 90.88 930 ARG A O 1
ATOM 7227 N N . GLY A 1 931 ? 10.139 -1.427 -22.294 1.00 91.94 931 GLY A N 1
ATOM 7228 C CA . GLY A 1 931 ? 9.087 -2.438 -22.281 1.00 91.94 931 GLY A CA 1
ATOM 7229 C C . GLY A 1 931 ? 7.732 -1.904 -22.730 1.00 91.94 931 GLY A C 1
ATOM 7230 O O . GLY A 1 931 ? 7.507 -0.697 -22.810 1.00 91.94 931 GLY A O 1
ATOM 7231 N N . SER A 1 932 ? 6.825 -2.828 -23.011 1.00 92.44 932 SER A N 1
ATOM 7232 C CA . SER A 1 932 ? 5.388 -2.584 -23.070 1.00 92.44 932 SER A CA 1
ATOM 7233 C C . SER A 1 932 ? 4.718 -3.453 -22.020 1.00 92.44 932 SER A C 1
ATOM 7235 O O . SER A 1 932 ? 5.052 -4.633 -21.896 1.00 92.44 932 SER A O 1
ATOM 7237 N N . SER A 1 933 ? 3.803 -2.869 -21.256 1.00 93.00 933 SER A N 1
ATOM 7238 C CA . SER A 1 933 ? 3.029 -3.577 -20.240 1.00 93.00 933 SER A CA 1
ATOM 7239 C C . SER A 1 933 ? 2.017 -4.535 -20.865 1.00 93.00 933 SER A C 1
ATOM 7241 O O . SER A 1 933 ? 1.539 -4.315 -21.980 1.00 93.00 933 SER A O 1
ATOM 7243 N N . LEU A 1 934 ? 1.664 -5.581 -20.115 1.00 91.44 934 LEU A N 1
ATOM 7244 C CA . LEU A 1 934 ? 0.513 -6.424 -20.428 1.00 91.44 934 LEU A CA 1
ATOM 7245 C C . LEU A 1 934 ? -0.776 -5.586 -20.437 1.00 91.44 934 LEU A C 1
ATOM 7247 O O . LEU A 1 934 ? -1.016 -4.796 -19.525 1.00 91.44 934 LEU A O 1
ATOM 7251 N N . TYR A 1 935 ? -1.609 -5.806 -21.452 1.00 90.94 935 TYR A N 1
ATOM 7252 C CA . TYR A 1 935 ? -2.925 -5.196 -21.601 1.00 90.94 935 TYR A CA 1
ATOM 7253 C C . TYR A 1 935 ? -3.981 -6.289 -21.780 1.00 90.94 935 TYR A C 1
ATOM 7255 O O . TYR A 1 935 ? -3.779 -7.227 -22.551 1.00 90.94 935 TYR A O 1
ATOM 7263 N N . ILE A 1 936 ? -5.098 -6.164 -21.064 1.00 90.56 936 ILE A N 1
ATOM 7264 C CA . ILE A 1 936 ? -6.225 -7.097 -21.126 1.00 90.56 936 ILE A CA 1
ATOM 7265 C C . ILE A 1 936 ? -7.391 -6.354 -21.771 1.00 90.56 936 ILE A C 1
ATOM 7267 O O . ILE A 1 936 ? -7.856 -5.347 -21.238 1.00 90.56 936 ILE A O 1
ATOM 7271 N N . HIS A 1 937 ? -7.877 -6.850 -22.908 1.00 89.62 937 HIS A N 1
ATOM 7272 C CA . HIS A 1 937 ? -9.035 -6.260 -23.575 1.00 89.62 937 HIS A CA 1
ATOM 7273 C C . HIS A 1 937 ? -10.283 -6.307 -22.686 1.00 89.62 937 HIS A C 1
ATOM 7275 O O . HIS A 1 937 ? -10.519 -7.286 -21.979 1.00 89.62 937 HIS A O 1
ATOM 7281 N N . ASP A 1 938 ? -11.140 -5.286 -22.774 1.00 88.06 938 ASP A N 1
ATOM 7282 C CA . ASP A 1 938 ? -12.342 -5.178 -21.933 1.00 88.06 938 ASP A CA 1
ATOM 7283 C C . ASP A 1 938 ? -13.294 -6.375 -22.067 1.00 88.06 938 ASP A C 1
ATOM 7285 O O . ASP A 1 938 ? -13.907 -6.782 -21.082 1.00 88.06 938 ASP A O 1
ATOM 7289 N N . ALA A 1 939 ? -13.366 -6.992 -23.251 1.00 86.19 939 ALA A N 1
ATOM 7290 C CA . ALA A 1 939 ? -14.146 -8.211 -23.484 1.00 86.19 939 ALA A CA 1
ATOM 7291 C C . ALA A 1 939 ? -13.649 -9.417 -22.657 1.00 86.19 939 ALA A C 1
ATOM 7293 O O . ALA A 1 939 ? -14.443 -10.265 -22.240 1.00 86.19 939 ALA A O 1
ATOM 7294 N N . ASP A 1 940 ? -12.344 -9.472 -22.389 1.00 86.69 940 ASP A N 1
ATOM 7295 C CA . ASP A 1 940 ? -11.691 -10.522 -21.602 1.00 86.69 940 ASP A CA 1
ATOM 7296 C C . ASP A 1 940 ? -11.529 -10.136 -20.129 1.00 86.69 940 ASP A C 1
ATOM 7298 O O . ASP A 1 940 ? -11.361 -10.995 -19.266 1.00 86.69 940 ASP A O 1
ATOM 7302 N N . LYS A 1 941 ? -11.612 -8.844 -19.820 1.00 89.44 941 LYS A N 1
ATOM 7303 C CA . LYS A 1 941 ? -11.510 -8.309 -18.464 1.00 89.44 941 LYS A CA 1
ATOM 7304 C C . LYS A 1 941 ? -12.856 -8.317 -17.749 1.00 89.44 941 LYS A C 1
ATOM 7306 O O . LYS A 1 941 ? -12.946 -8.774 -16.614 1.00 89.44 941 LYS A O 1
ATOM 7311 N N . LEU A 1 942 ? -13.904 -7.819 -18.401 1.00 90.88 942 LEU A N 1
ATOM 7312 C CA . LEU A 1 942 ? -15.214 -7.611 -17.793 1.00 90.88 942 LEU A CA 1
ATOM 7313 C C . LEU A 1 942 ? -16.125 -8.828 -17.991 1.00 90.88 942 LEU A C 1
ATOM 7315 O O . LEU A 1 942 ? -16.091 -9.523 -19.009 1.00 90.88 942 LEU A O 1
ATOM 7319 N N . SER A 1 943 ? -16.942 -9.102 -16.979 1.00 86.81 943 SER A N 1
ATOM 7320 C CA . SER A 1 943 ? -18.030 -10.076 -17.030 1.00 86.81 943 SER A CA 1
ATOM 7321 C C . SER A 1 943 ? -19.290 -9.420 -17.600 1.00 86.81 943 SER A C 1
ATOM 7323 O O . SER A 1 943 ? -19.593 -8.277 -17.273 1.00 86.81 943 SER A O 1
ATOM 7325 N N . LYS A 1 944 ? -20.062 -10.162 -18.407 1.00 86.44 944 LYS A N 1
ATOM 7326 C CA . LYS A 1 944 ? -21.401 -9.733 -18.861 1.00 86.44 944 LYS A CA 1
ATOM 7327 C C . LYS A 1 944 ? -22.468 -9.893 -17.773 1.00 86.44 944 LYS A C 1
ATOM 7329 O O . LYS A 1 944 ? -23.459 -9.173 -17.770 1.00 86.44 944 LYS A O 1
ATOM 7334 N N . GLU A 1 945 ? -22.253 -10.840 -16.863 1.00 86.62 945 GLU A N 1
ATOM 7335 C CA . GLU A 1 945 ? -23.178 -11.157 -15.776 1.00 86.62 945 GLU A CA 1
ATOM 7336 C C . GLU A 1 945 ? -23.127 -10.133 -14.644 1.00 86.62 945 GLU A C 1
ATOM 7338 O O . GLU A 1 945 ? -22.077 -9.542 -14.371 1.00 86.62 945 GLU A O 1
ATOM 7343 N N . ALA A 1 946 ? -24.241 -10.005 -13.918 1.00 85.38 946 ALA A N 1
ATOM 7344 C CA . ALA A 1 946 ? -24.353 -9.101 -12.781 1.00 85.38 946 ALA A CA 1
ATOM 7345 C C . ALA A 1 946 ? -23.284 -9.391 -11.710 1.00 85.38 946 ALA A C 1
ATOM 7347 O O . ALA A 1 946 ? -23.078 -10.530 -11.272 1.00 85.38 946 ALA A O 1
ATOM 7348 N N . ILE A 1 947 ? -22.609 -8.335 -11.264 1.00 86.00 947 ILE A N 1
ATOM 7349 C CA . ILE A 1 947 ? -21.653 -8.389 -10.159 1.00 86.00 947 ILE A CA 1
ATOM 7350 C C . ILE A 1 947 ? -22.423 -8.197 -8.852 1.00 86.00 947 ILE A C 1
ATOM 7352 O O . ILE A 1 947 ? -23.237 -7.281 -8.728 1.00 86.00 947 ILE A O 1
ATOM 7356 N N . ARG A 1 948 ? -22.183 -9.072 -7.872 1.00 86.56 948 ARG A N 1
ATOM 7357 C CA . ARG A 1 948 ? -22.780 -8.987 -6.535 1.00 86.56 948 ARG A CA 1
ATOM 7358 C C . ARG A 1 948 ? -21.675 -8.950 -5.494 1.00 86.56 948 ARG A C 1
ATOM 7360 O O . ARG A 1 948 ? -20.720 -9.709 -5.578 1.00 86.56 948 ARG A O 1
ATOM 7367 N N . ILE A 1 949 ? -21.823 -8.062 -4.518 1.00 89.38 949 ILE A N 1
ATOM 7368 C CA . ILE A 1 949 ? -20.926 -7.996 -3.363 1.00 89.38 949 ILE A CA 1
ATOM 7369 C C . ILE A 1 949 ? -21.329 -9.097 -2.385 1.00 89.38 949 ILE A C 1
ATOM 7371 O O . ILE A 1 949 ? -22.509 -9.203 -2.036 1.00 89.38 949 ILE A O 1
ATOM 7375 N N . ASN A 1 950 ? -20.351 -9.869 -1.915 1.00 90.00 950 ASN A N 1
ATOM 7376 C CA . ASN A 1 950 ? -20.550 -10.916 -0.916 1.00 90.00 950 ASN A CA 1
ATOM 7377 C C . ASN A 1 950 ? -21.132 -10.317 0.368 1.00 90.00 950 ASN A C 1
ATOM 7379 O O . ASN A 1 950 ? -20.588 -9.354 0.907 1.00 90.00 950 ASN A O 1
ATOM 7383 N N . ARG A 1 951 ? -22.256 -10.851 0.856 1.00 87.31 951 ARG A N 1
ATOM 7384 C CA . ARG A 1 951 ? -22.924 -10.369 2.074 1.00 87.31 951 ARG A CA 1
ATOM 7385 C C . ARG A 1 951 ? -22.805 -11.416 3.168 1.00 87.31 951 ARG A C 1
ATOM 7387 O O . ARG A 1 951 ? -23.321 -12.518 3.013 1.00 87.31 951 ARG A O 1
ATOM 7394 N N . PHE A 1 952 ? -22.165 -11.046 4.271 1.00 87.19 952 PHE A N 1
ATOM 7395 C CA . PHE A 1 952 ? -21.951 -11.937 5.406 1.00 87.19 952 PHE A CA 1
ATOM 7396 C C . PHE A 1 952 ? -23.029 -11.751 6.471 1.00 87.19 952 PHE A C 1
ATOM 7398 O O . PHE A 1 952 ? -23.683 -10.702 6.547 1.00 87.19 952 PHE A O 1
ATOM 7405 N N . ILE A 1 953 ? -23.220 -12.810 7.256 1.00 84.19 953 ILE A N 1
ATOM 7406 C CA . ILE A 1 953 ? -24.104 -12.851 8.418 1.00 84.19 953 ILE A CA 1
ATOM 7407 C C . ILE A 1 953 ? -23.216 -12.758 9.654 1.00 84.19 953 ILE A C 1
ATOM 7409 O O . ILE A 1 953 ? -22.287 -13.550 9.812 1.00 84.19 953 ILE A O 1
ATOM 7413 N N . GLU A 1 954 ? -23.507 -11.805 10.532 1.00 75.56 954 GLU A N 1
ATOM 7414 C CA . GLU A 1 954 ? -22.818 -11.694 11.813 1.00 75.56 954 GLU A CA 1
ATOM 7415 C C . GLU A 1 954 ? -23.273 -12.824 12.743 1.00 75.56 954 GLU A C 1
ATOM 7417 O O . GLU A 1 954 ? -24.462 -12.975 13.034 1.00 75.56 954 GLU A O 1
ATOM 7422 N N . VAL A 1 955 ? -22.318 -13.625 13.216 1.00 79.81 955 VAL A N 1
ATOM 7423 C CA . VAL A 1 955 ? -22.562 -14.705 14.177 1.00 79.81 955 VAL A CA 1
ATOM 7424 C C . VAL A 1 955 ? -21.861 -14.344 15.479 1.00 79.81 955 VAL A C 1
ATOM 7426 O O . VAL A 1 955 ? -20.634 -14.355 15.561 1.00 79.81 955 VAL A O 1
ATOM 7429 N N . ALA A 1 956 ? -22.640 -14.001 16.504 1.00 72.38 956 ALA A N 1
ATOM 7430 C CA . ALA A 1 956 ? -22.099 -13.739 17.831 1.00 72.38 956 ALA A CA 1
ATOM 7431 C C . ALA A 1 956 ? -21.641 -15.050 18.496 1.00 72.38 956 ALA A C 1
ATOM 7433 O O . ALA A 1 956 ? -22.302 -16.083 18.327 1.00 72.38 956 ALA A O 1
ATOM 7434 N N . PRO A 1 957 ? -20.549 -15.034 19.284 1.00 72.38 957 PRO A N 1
ATOM 7435 C CA . PRO A 1 957 ? -20.207 -16.183 20.105 1.00 72.38 957 PRO A CA 1
ATOM 7436 C C . PRO A 1 957 ? -21.364 -16.473 21.077 1.00 72.38 957 PRO A C 1
ATOM 7438 O O . PRO A 1 957 ? -21.983 -15.542 21.602 1.00 72.38 957 PRO A O 1
ATOM 7441 N N . PRO A 1 958 ? -21.686 -17.751 21.331 1.00 77.75 958 PRO A N 1
ATOM 7442 C CA . PRO A 1 958 ? -22.752 -18.099 22.258 1.00 77.75 958 PRO A CA 1
ATOM 7443 C C . PRO A 1 958 ? -22.420 -17.575 23.659 1.00 77.75 958 PRO A C 1
ATOM 7445 O O . PRO A 1 958 ? -21.303 -17.752 24.151 1.00 77.75 958 PRO A O 1
ATOM 7448 N N . ALA A 1 959 ? -23.400 -16.945 24.312 1.00 72.81 959 ALA A N 1
ATOM 7449 C CA . ALA A 1 959 ? -23.225 -16.425 25.662 1.00 72.81 959 ALA A CA 1
ATOM 7450 C C . ALA A 1 959 ? -22.826 -17.551 26.624 1.00 72.81 959 ALA A C 1
ATOM 7452 O O . ALA A 1 959 ? -23.291 -18.689 26.488 1.00 72.81 959 ALA A O 1
ATOM 7453 N N . LEU A 1 960 ? -22.008 -17.225 27.630 1.00 68.94 960 LEU A N 1
ATOM 7454 C CA . LEU A 1 960 ? -21.568 -18.197 28.632 1.00 68.94 960 LEU A CA 1
ATOM 7455 C C . LEU A 1 960 ? -22.766 -18.934 29.242 1.00 68.94 960 LEU A C 1
ATOM 7457 O O . LEU A 1 960 ? -22.741 -20.154 29.327 1.00 68.94 960 LEU A O 1
ATOM 7461 N N . ASP A 1 961 ? -23.848 -18.229 29.565 1.00 68.62 961 ASP A N 1
ATOM 7462 C CA . ASP A 1 961 ? -25.056 -18.836 30.132 1.00 68.62 961 ASP A CA 1
ATOM 7463 C C . ASP A 1 961 ? -25.734 -19.820 29.166 1.00 68.62 961 ASP A C 1
ATOM 7465 O O . ASP A 1 961 ? -26.229 -20.861 29.591 1.00 68.62 961 ASP A O 1
ATOM 7469 N N . THR A 1 962 ? -25.699 -19.547 27.857 1.00 76.19 962 THR A N 1
ATOM 7470 C CA . THR A 1 962 ? -26.222 -20.453 26.819 1.00 76.19 962 THR A CA 1
ATOM 7471 C C . THR A 1 962 ? -25.342 -21.696 26.669 1.00 76.19 962 THR A C 1
ATOM 7473 O O . THR A 1 962 ? -25.852 -22.813 26.596 1.00 76.19 962 THR A O 1
ATOM 7476 N N . LEU A 1 963 ? -24.016 -21.526 26.690 1.00 72.12 963 LEU A N 1
ATOM 7477 C CA . LEU A 1 963 ? -23.057 -22.637 26.687 1.00 72.12 963 LEU A CA 1
ATOM 7478 C C . LEU A 1 963 ? -23.198 -23.512 27.937 1.00 72.12 963 LEU A C 1
ATOM 7480 O O . LEU A 1 963 ? -23.165 -24.740 27.856 1.00 72.12 963 LEU A O 1
ATOM 7484 N N . LEU A 1 964 ? -23.368 -22.877 29.094 1.00 68.75 964 LEU A N 1
ATOM 7485 C CA . LEU A 1 964 ? -23.573 -23.536 30.376 1.00 68.75 964 LEU A CA 1
ATOM 7486 C C . LEU A 1 964 ? -24.921 -24.271 30.409 1.00 68.75 964 LEU A C 1
ATOM 7488 O O . LEU A 1 964 ? -24.962 -25.416 30.858 1.00 68.75 964 LEU A O 1
ATOM 7492 N N . ALA A 1 965 ? -25.988 -23.682 29.861 1.00 73.19 965 ALA A N 1
ATOM 7493 C CA . ALA A 1 965 ? -27.286 -24.339 29.702 1.00 73.19 965 ALA A CA 1
ATOM 7494 C C . ALA A 1 965 ? -27.210 -25.579 28.792 1.00 73.19 965 ALA A C 1
ATOM 7496 O O . ALA A 1 965 ? -27.867 -26.581 29.070 1.00 73.19 965 ALA A O 1
ATOM 7497 N N . GLY A 1 966 ? -26.376 -25.544 27.745 1.00 74.44 966 GLY A N 1
ATOM 7498 C CA . GLY A 1 966 ? -26.113 -26.692 26.869 1.00 74.44 966 GLY A CA 1
ATOM 7499 C C . GLY A 1 966 ? -25.221 -27.775 27.492 1.00 74.44 966 GLY A C 1
ATOM 7500 O O . GLY A 1 966 ? -25.257 -28.926 27.060 1.00 74.44 966 GLY A O 1
ATOM 7501 N N . ALA A 1 967 ? -24.439 -27.439 28.524 1.00 67.19 967 ALA A N 1
ATOM 7502 C CA . ALA A 1 967 ? -23.527 -28.356 29.209 1.00 67.19 967 ALA A CA 1
ATOM 7503 C C . ALA A 1 967 ? -23.638 -28.252 30.748 1.00 67.19 967 ALA A C 1
ATOM 7505 O O . ALA A 1 967 ? -22.664 -27.880 31.417 1.00 67.19 967 ALA A O 1
ATOM 7506 N N . PRO A 1 968 ? -24.773 -28.652 31.355 1.00 57.88 968 PRO A N 1
ATOM 7507 C CA . PRO A 1 968 ? -25.016 -28.493 32.794 1.00 57.88 968 PRO A CA 1
ATOM 7508 C C . PRO A 1 968 ? -24.000 -29.239 33.680 1.00 57.88 968 PRO A C 1
ATOM 7510 O O . PRO A 1 968 ? -23.691 -28.808 34.790 1.00 57.88 968 PRO A O 1
ATOM 7513 N N . ALA A 1 969 ? -23.382 -30.313 33.178 1.00 54.75 969 ALA A N 1
ATOM 7514 C CA . ALA A 1 969 ? -22.295 -31.012 33.870 1.00 54.75 969 ALA A CA 1
ATOM 7515 C C . ALA A 1 969 ? -21.007 -30.169 34.009 1.00 54.75 969 ALA A C 1
ATOM 7517 O O . ALA A 1 969 ? -20.238 -30.378 34.950 1.00 54.75 969 ALA A O 1
ATOM 7518 N N . ARG A 1 970 ? -20.764 -29.20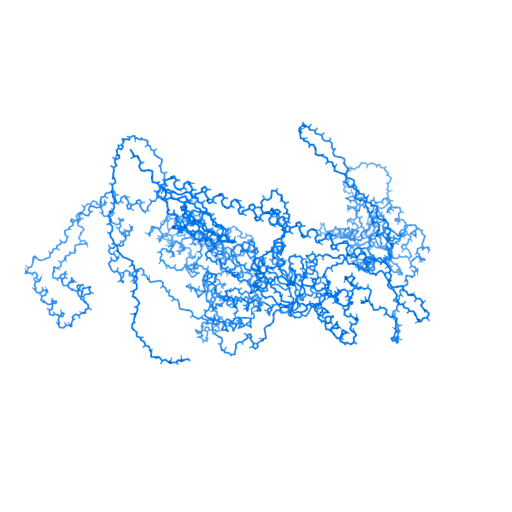4 33.106 1.00 52.31 970 ARG A N 1
ATOM 7519 C CA . ARG A 1 970 ? -19.625 -28.271 33.180 1.00 52.31 970 ARG A CA 1
ATOM 7520 C C . ARG A 1 970 ? -19.882 -27.111 34.144 1.00 52.31 970 ARG A C 1
ATOM 7522 O O . ARG A 1 970 ? -18.920 -26.649 34.743 1.00 52.31 970 ARG A O 1
ATOM 7529 N N . ILE A 1 971 ? -21.141 -26.728 34.393 1.00 50.06 971 ILE A N 1
ATOM 7530 C CA . ILE A 1 971 ? -21.511 -25.794 35.482 1.00 50.06 971 ILE A CA 1
ATOM 7531 C C . ILE A 1 971 ? -21.056 -26.347 36.841 1.00 50.06 971 ILE A C 1
ATOM 7533 O O . ILE A 1 971 ? -20.524 -25.621 37.671 1.00 50.06 971 ILE A O 1
ATOM 7537 N N . ARG A 1 972 ? -21.182 -27.662 37.067 1.00 46.41 972 ARG A N 1
ATOM 7538 C CA . ARG A 1 972 ? -20.700 -28.304 38.307 1.00 46.41 972 ARG A CA 1
ATOM 7539 C C . ARG A 1 972 ? -19.169 -28.316 38.444 1.00 46.41 972 ARG A C 1
ATOM 7541 O O . ARG A 1 972 ? -18.666 -28.583 39.530 1.00 46.41 972 ARG A O 1
ATOM 7548 N N . ARG A 1 973 ? -18.432 -28.053 37.357 1.00 45.53 973 ARG A N 1
ATOM 7549 C CA . ARG A 1 973 ? -16.959 -27.994 37.304 1.00 45.53 973 ARG A CA 1
ATOM 7550 C C . ARG A 1 973 ? -16.418 -26.582 37.049 1.00 45.53 973 ARG A C 1
ATOM 7552 O O . ARG A 1 973 ? -15.205 -26.427 36.947 1.00 45.53 973 ARG A O 1
ATOM 7559 N N . SER A 1 974 ? -17.276 -25.567 36.919 1.00 45.56 974 SER A N 1
ATOM 7560 C CA . SER A 1 974 ? -16.826 -24.185 36.753 1.00 45.56 974 SER A CA 1
ATOM 7561 C C . SER A 1 974 ? -16.258 -23.654 38.065 1.00 45.56 974 SER A C 1
ATOM 7563 O O . SER A 1 974 ? -16.794 -23.946 39.134 1.00 45.56 974 SER A O 1
ATOM 7565 N N . TYR A 1 975 ? -15.189 -22.865 37.970 1.00 48.47 975 TYR A N 1
ATOM 7566 C CA . TYR A 1 975 ? -14.549 -22.221 39.112 1.00 48.47 975 TYR A CA 1
ATOM 7567 C C . TYR A 1 975 ? -15.580 -21.442 39.948 1.00 48.47 975 TYR A C 1
ATOM 7569 O O . TYR A 1 975 ? -16.394 -20.711 39.372 1.00 48.47 975 TYR A O 1
ATOM 7577 N N . PRO A 1 976 ? -15.580 -21.574 41.288 1.00 51.44 976 PRO A N 1
ATOM 7578 C CA . PRO A 1 976 ? -16.385 -20.705 42.131 1.00 51.44 976 PRO A CA 1
ATOM 7579 C C . PRO A 1 976 ? -15.913 -19.266 41.906 1.00 51.44 976 PRO A C 1
ATOM 7581 O O . PRO A 1 976 ? -14.741 -18.948 42.096 1.00 51.44 976 PRO A O 1
ATOM 7584 N N . ARG A 1 977 ? -16.819 -18.414 41.422 1.00 47.25 977 ARG A N 1
ATOM 7585 C CA . ARG A 1 977 ? -16.522 -17.007 41.144 1.00 47.25 977 ARG A CA 1
ATOM 7586 C C . ARG A 1 977 ? -16.075 -16.299 42.438 1.00 47.25 977 ARG A C 1
ATOM 7588 O O . ARG A 1 977 ? -16.535 -16.642 43.529 1.00 47.25 977 ARG A O 1
ATOM 7595 N N . ALA A 1 978 ? -15.154 -15.341 42.314 1.00 44.06 978 ALA A N 1
ATOM 7596 C CA . ALA A 1 978 ? -14.537 -14.655 43.454 1.00 44.06 978 ALA A CA 1
ATOM 7597 C C . ALA A 1 978 ? -15.559 -13.928 44.347 1.00 44.06 978 ALA A C 1
ATOM 7599 O O . ALA A 1 978 ? -15.391 -13.910 45.561 1.00 44.06 978 ALA A O 1
ATOM 7600 N N . ASP A 1 979 ? -16.649 -13.427 43.761 1.00 42.97 979 ASP A N 1
ATOM 7601 C CA . ASP A 1 979 ? -17.811 -12.856 44.454 1.00 42.97 979 ASP A CA 1
ATOM 7602 C C . ASP A 1 979 ? -18.473 -13.868 45.402 1.00 42.97 979 ASP A C 1
ATOM 7604 O O . ASP A 1 979 ? -18.677 -13.569 46.575 1.00 42.97 979 ASP A O 1
ATOM 7608 N N . ARG A 1 980 ? -18.723 -15.102 44.945 1.00 50.97 980 ARG A N 1
ATOM 7609 C CA . ARG A 1 980 ? -19.265 -16.183 45.778 1.00 50.97 980 ARG A CA 1
ATOM 7610 C C . ARG A 1 980 ? -18.277 -16.618 46.845 1.00 50.97 980 ARG A C 1
ATOM 7612 O O . ARG A 1 980 ? -18.689 -16.886 47.966 1.00 50.97 980 ARG A O 1
ATOM 7619 N N . VAL A 1 981 ? -16.986 -16.688 46.524 1.00 53.84 981 VAL A N 1
ATOM 7620 C CA . VAL A 1 981 ? -15.949 -17.033 47.509 1.00 53.84 981 VAL A CA 1
ATOM 7621 C C . VAL A 1 981 ? -15.853 -15.953 48.586 1.00 53.84 981 VAL A C 1
ATOM 7623 O O . VAL A 1 981 ? -15.789 -16.286 49.764 1.00 53.84 981 VAL A O 1
ATOM 7626 N N . GLN A 1 982 ? -15.911 -14.673 48.220 1.00 46.50 982 GLN A N 1
ATOM 7627 C CA . GLN A 1 982 ? -15.922 -13.569 49.177 1.00 46.50 982 GLN A CA 1
ATOM 7628 C C . GLN A 1 982 ? -17.217 -13.487 49.976 1.00 46.50 982 GLN A C 1
ATOM 7630 O O . GLN A 1 982 ? -17.137 -13.250 51.172 1.00 46.50 982 GLN A O 1
ATOM 7635 N N . GLN A 1 983 ? -18.382 -13.739 49.376 1.00 47.12 983 GLN A N 1
ATOM 7636 C CA . GLN A 1 983 ? -19.641 -13.878 50.115 1.00 47.12 983 GLN A CA 1
ATOM 7637 C C . GLN A 1 983 ? -19.546 -14.999 51.147 1.00 47.12 983 GLN A C 1
ATOM 7639 O O . GLN A 1 983 ? -19.896 -14.803 52.305 1.00 47.12 983 GLN A O 1
ATOM 7644 N N . ILE A 1 984 ? -19.011 -16.158 50.756 1.00 55.47 984 ILE A N 1
ATOM 7645 C CA . ILE A 1 984 ? -18.797 -17.284 51.668 1.00 55.47 984 ILE A CA 1
ATOM 7646 C C . ILE A 1 984 ? -17.828 -16.887 52.790 1.00 55.47 984 ILE A C 1
ATOM 7648 O O . ILE A 1 984 ? -18.128 -17.121 53.956 1.00 55.47 984 ILE A O 1
ATOM 7652 N N . LEU A 1 985 ? -16.698 -16.248 52.474 1.00 57.81 985 LEU A N 1
ATOM 7653 C CA . LEU A 1 985 ? -15.729 -15.782 53.474 1.00 57.81 985 LEU A CA 1
ATOM 7654 C C . LEU A 1 985 ? -16.305 -14.695 54.393 1.00 57.81 985 LEU A C 1
ATOM 7656 O O . LEU A 1 985 ? -16.018 -14.698 55.585 1.00 57.81 985 LEU A O 1
ATOM 7660 N N . TYR A 1 986 ? -17.134 -13.799 53.860 1.00 53.88 986 TYR A N 1
ATOM 7661 C CA . TYR A 1 986 ? -17.842 -12.760 54.604 1.00 53.88 986 TYR A CA 1
ATOM 7662 C C . TYR A 1 986 ? -18.838 -13.373 55.593 1.00 53.88 986 TYR A C 1
ATOM 7664 O O . TYR A 1 986 ? -18.804 -13.045 56.778 1.00 53.88 986 TYR A O 1
ATOM 7672 N N . HIS A 1 987 ? -19.653 -14.330 55.142 1.00 52.12 987 HIS A N 1
ATOM 7673 C CA . HIS A 1 987 ? -20.577 -15.066 56.005 1.00 52.12 987 HIS A CA 1
ATOM 7674 C C . HIS A 1 987 ? -19.847 -15.921 57.051 1.00 52.12 987 HIS A C 1
ATOM 7676 O O . HIS A 1 987 ? -20.293 -15.993 58.191 1.00 52.12 987 HIS A O 1
ATOM 7682 N N . LEU A 1 988 ? -18.695 -16.510 56.710 1.00 53.56 988 LEU A N 1
ATOM 7683 C CA . LEU A 1 988 ? -17.849 -17.251 57.656 1.00 53.56 988 LEU A CA 1
ATOM 7684 C C . LEU A 1 988 ? -17.156 -16.344 58.688 1.00 53.56 988 LEU A C 1
ATOM 7686 O O . LEU A 1 988 ? -16.834 -16.803 59.782 1.00 53.56 988 LEU A O 1
ATOM 7690 N N . ALA A 1 989 ? -16.902 -15.076 58.351 1.00 50.81 989 ALA A N 1
ATOM 7691 C CA . ALA A 1 989 ? -16.289 -14.098 59.248 1.00 50.81 989 ALA A CA 1
ATOM 7692 C C . ALA A 1 989 ? -17.296 -13.446 60.217 1.00 50.81 989 ALA A C 1
ATOM 7694 O O . ALA A 1 989 ? -16.885 -12.847 61.216 1.00 50.81 989 ALA A O 1
ATOM 7695 N N . MET A 1 990 ? -18.603 -13.556 59.954 1.00 51.78 990 MET A N 1
ATOM 7696 C CA . MET A 1 990 ? -19.640 -13.068 60.861 1.00 51.78 990 MET A CA 1
ATOM 7697 C C . MET A 1 990 ? -19.801 -13.985 62.080 1.00 51.78 990 MET A C 1
ATOM 7699 O O . MET A 1 990 ? -19.819 -15.210 61.977 1.00 51.78 990 MET A O 1
ATOM 7703 N N . LYS A 1 991 ? -19.937 -13.389 63.273 1.00 51.12 991 LYS A N 1
ATOM 7704 C CA . LYS A 1 991 ? -20.247 -14.149 64.493 1.00 51.12 991 LYS A CA 1
ATOM 7705 C C . LYS A 1 991 ? -21.674 -14.705 64.388 1.00 51.12 991 LYS A C 1
ATOM 7707 O O . LYS A 1 991 ? -22.567 -13.929 64.055 1.00 51.12 991 LYS A O 1
ATOM 7712 N N . PRO A 1 992 ? -21.919 -15.984 64.725 1.00 46.12 992 PRO A N 1
ATOM 7713 C CA . PRO A 1 992 ? -23.254 -16.568 64.650 1.00 46.12 992 PRO A CA 1
ATOM 7714 C C . PRO A 1 992 ? -24.207 -15.838 65.609 1.00 46.12 992 PRO A C 1
ATOM 7716 O O . PRO A 1 992 ? -24.118 -15.980 66.830 1.00 46.12 992 PRO A O 1
ATOM 7719 N N . GLY A 1 993 ? -25.094 -15.018 65.047 1.00 46.94 993 GLY A N 1
ATOM 7720 C CA . GLY A 1 993 ? -26.186 -14.347 65.744 1.00 46.94 993 GLY A CA 1
ATOM 7721 C C . GLY A 1 993 ? -27.493 -15.117 65.568 1.00 46.94 993 GLY A C 1
ATOM 7722 O O . GLY A 1 993 ? -27.722 -15.758 64.546 1.00 46.94 993 GLY A O 1
ATOM 7723 N N . ARG A 1 994 ? -28.364 -15.086 66.584 1.00 44.22 994 ARG A N 1
ATOM 7724 C CA . ARG A 1 994 ? -29.701 -15.692 66.502 1.00 44.22 994 ARG A CA 1
ATOM 7725 C C . ARG A 1 994 ? -30.517 -14.985 65.412 1.00 44.22 994 ARG A C 1
ATOM 7727 O O . ARG A 1 994 ? -30.687 -13.775 65.493 1.00 44.22 994 ARG A O 1
ATOM 7734 N N . SER A 1 995 ? -31.083 -15.786 64.506 1.00 49.47 995 SER A N 1
ATOM 7735 C CA . SER A 1 995 ? -32.061 -15.472 63.444 1.00 49.47 995 SER A CA 1
ATOM 7736 C C . SER A 1 995 ? -31.555 -15.051 62.053 1.00 49.47 995 SER A C 1
ATOM 7738 O O . SER A 1 995 ? -32.026 -14.066 61.510 1.00 49.47 995 SER A O 1
ATOM 7740 N N . ASP A 1 996 ? -30.752 -15.899 61.400 1.00 44.88 996 ASP A N 1
ATOM 7741 C CA . ASP A 1 996 ? -30.830 -16.043 59.932 1.00 44.88 996 ASP A CA 1
ATOM 7742 C C . ASP A 1 996 ? -31.914 -17.082 59.592 1.00 44.88 996 ASP A C 1
ATOM 7744 O O . ASP A 1 996 ? -31.647 -18.260 59.360 1.00 44.88 996 ASP A O 1
ATOM 7748 N N . LEU A 1 997 ? -33.179 -16.654 59.640 1.00 46.12 997 LEU A N 1
ATOM 7749 C CA . LEU A 1 997 ? -34.326 -17.439 59.157 1.00 46.12 997 LEU A CA 1
ATOM 7750 C C . LEU A 1 997 ? -34.578 -17.229 57.652 1.00 46.12 997 LEU A C 1
ATOM 7752 O O . LEU A 1 997 ? -35.394 -17.942 57.074 1.00 46.12 997 LEU A O 1
ATOM 7756 N N . GLU A 1 998 ? -33.874 -16.289 57.010 1.00 43.19 998 GLU A N 1
ATOM 7757 C CA . GLU A 1 998 ? -34.100 -15.911 55.605 1.00 43.19 998 GLU A CA 1
ATOM 7758 C C . GLU A 1 998 ? -33.757 -17.027 54.600 1.00 43.19 998 GLU A C 1
ATOM 7760 O O . GLU A 1 998 ? -34.294 -17.037 53.497 1.00 43.19 998 GLU A O 1
ATOM 7765 N N . ASN A 1 999 ? -32.946 -18.019 54.996 1.00 42.81 999 ASN A N 1
ATOM 7766 C CA . ASN A 1 999 ? -32.529 -19.144 54.144 1.00 42.81 999 ASN A CA 1
ATOM 7767 C C . ASN A 1 999 ? -33.048 -20.514 54.615 1.00 42.81 999 ASN A C 1
ATOM 7769 O O . ASN A 1 999 ? -32.527 -21.551 54.193 1.00 42.81 999 ASN A O 1
ATOM 7773 N N . LEU A 1 1000 ? -34.060 -20.559 55.490 1.00 43.47 1000 LEU A N 1
ATOM 7774 C CA . LEU A 1 1000 ? -34.630 -21.828 55.941 1.00 43.47 1000 LEU A CA 1
ATOM 7775 C C . LEU A 1 1000 ? -35.496 -22.447 54.827 1.00 43.47 1000 LEU A C 1
ATOM 7777 O O . LEU A 1 1000 ? -36.707 -22.245 54.765 1.00 43.47 1000 LEU A O 1
ATOM 7781 N N . VAL A 1 1001 ? -34.876 -23.211 53.926 1.00 47.91 1001 VAL A N 1
ATOM 7782 C CA . VAL A 1 1001 ? -35.609 -23.976 52.913 1.00 47.91 1001 VAL A CA 1
ATOM 7783 C C . VAL A 1 1001 ? -36.190 -25.221 53.580 1.00 47.91 1001 VAL A C 1
ATOM 7785 O O . VAL A 1 1001 ? -35.488 -26.197 53.850 1.00 47.91 1001 VAL A O 1
ATOM 7788 N N . LEU A 1 1002 ? -37.491 -25.188 53.867 1.00 49.78 1002 LEU A N 1
ATOM 7789 C CA . LEU A 1 1002 ? -38.248 -26.383 54.229 1.00 49.78 1002 LEU A CA 1
ATOM 7790 C C . LEU A 1 1002 ? -38.395 -27.239 52.970 1.00 49.78 1002 LEU A C 1
ATOM 7792 O O . LEU A 1 1002 ? -39.159 -26.910 52.065 1.00 49.78 1002 LEU A O 1
ATOM 7796 N N . THR A 1 1003 ? -37.625 -28.321 52.892 1.00 55.22 1003 THR A N 1
ATOM 7797 C CA . THR A 1 1003 ? -37.729 -29.257 51.769 1.00 55.22 1003 THR A CA 1
ATOM 7798 C C . THR A 1 1003 ? -38.872 -30.238 52.020 1.00 55.22 1003 THR A C 1
ATOM 7800 O O . THR A 1 1003 ? -38.912 -30.907 53.053 1.00 55.22 1003 THR A O 1
ATOM 7803 N N . ASP A 1 1004 ? -39.834 -30.293 51.094 1.00 65.56 1004 ASP A N 1
ATOM 7804 C CA . ASP A 1 1004 ? -40.843 -31.353 51.071 1.00 65.56 1004 ASP A CA 1
ATOM 7805 C C . ASP A 1 1004 ? -40.212 -32.592 50.415 1.00 65.56 1004 ASP A C 1
ATOM 7807 O O . ASP A 1 1004 ? -39.839 -32.521 49.237 1.00 65.56 1004 ASP A O 1
ATOM 7811 N N . PRO A 1 1005 ? -40.073 -33.719 51.136 1.00 66.75 1005 PRO A N 1
ATOM 7812 C CA . PRO A 1 1005 ? -39.439 -34.922 50.602 1.00 66.75 1005 PRO A CA 1
ATOM 7813 C C . PRO A 1 1005 ? -40.157 -35.444 49.351 1.00 66.75 1005 PRO A C 1
ATOM 7815 O O . PRO A 1 1005 ? -39.513 -35.951 48.436 1.00 66.75 1005 PRO A O 1
ATOM 7818 N N . THR A 1 1006 ? -41.471 -35.237 49.253 1.00 72.25 1006 THR A N 1
ATOM 7819 C CA . THR A 1 1006 ? -42.269 -35.615 48.084 1.00 72.25 1006 THR A CA 1
ATOM 7820 C C . THR A 1 1006 ? -41.855 -34.814 46.854 1.00 72.25 1006 THR A C 1
ATOM 7822 O O . THR A 1 1006 ? -41.655 -35.371 45.778 1.00 72.25 1006 THR A O 1
ATOM 7825 N N . LEU A 1 1007 ? -41.705 -33.493 47.000 1.00 71.00 1007 LEU A N 1
ATOM 7826 C CA . LEU A 1 1007 ? -41.350 -32.613 45.884 1.00 71.00 1007 LEU A CA 1
ATOM 7827 C C . LEU A 1 1007 ? -39.913 -32.841 45.416 1.00 71.00 1007 LEU A C 1
ATOM 7829 O O . LEU A 1 1007 ? -39.655 -32.758 44.216 1.00 71.00 1007 LEU A O 1
ATOM 7833 N N . VAL A 1 1008 ? -38.995 -33.162 46.333 1.00 68.56 1008 VAL A N 1
ATOM 7834 C CA . VAL A 1 1008 ? -37.608 -33.508 45.989 1.00 68.56 1008 VAL A CA 1
ATOM 7835 C C . VAL A 1 1008 ? -37.575 -34.752 45.102 1.00 68.56 1008 VAL A C 1
ATOM 7837 O O . VAL A 1 1008 ? -37.020 -34.693 44.008 1.00 68.56 1008 VAL A O 1
ATOM 7840 N N . VAL A 1 1009 ? -38.248 -35.833 45.509 1.00 72.12 1009 VAL A N 1
ATOM 7841 C CA . VAL A 1 1009 ? -38.257 -37.099 44.755 1.00 72.12 1009 VAL A CA 1
ATOM 7842 C C . VAL A 1 1009 ? -38.978 -36.954 43.408 1.00 72.12 1009 VAL A C 1
ATOM 7844 O O . VAL A 1 1009 ? -38.529 -37.490 42.396 1.00 72.12 1009 VAL A O 1
ATOM 7847 N N . LEU A 1 1010 ? -40.060 -36.170 43.340 1.00 79.69 1010 LEU A N 1
ATOM 7848 C CA . LEU A 1 1010 ? -40.728 -35.876 42.065 1.00 79.69 1010 LEU A CA 1
ATOM 7849 C C . LEU A 1 1010 ? -39.841 -35.072 41.108 1.00 79.69 1010 LEU A C 1
ATOM 7851 O O . LEU A 1 1010 ? -39.891 -35.286 39.893 1.00 79.69 1010 LEU A O 1
ATOM 7855 N N . ASN A 1 1011 ? -39.031 -34.155 41.638 1.00 75.06 1011 ASN A N 1
ATOM 7856 C CA . ASN A 1 1011 ? -38.086 -33.385 40.839 1.00 75.06 1011 ASN A CA 1
ATOM 7857 C C . ASN A 1 1011 ? -36.924 -34.261 40.345 1.00 75.06 1011 ASN A C 1
ATOM 7859 O O . ASN A 1 1011 ? -36.547 -34.166 39.179 1.00 75.06 1011 ASN A O 1
ATOM 7863 N N . GLU A 1 1012 ? -36.409 -35.164 41.184 1.00 74.06 1012 GLU A N 1
ATOM 7864 C CA . GLU A 1 1012 ? -35.394 -36.154 40.796 1.00 74.06 1012 GLU A CA 1
ATOM 7865 C C . GLU A 1 1012 ? -35.892 -37.080 39.680 1.00 74.06 1012 GLU A C 1
ATOM 7867 O O . GLU A 1 1012 ? -35.199 -37.246 38.676 1.00 74.06 1012 GLU A O 1
ATOM 7872 N N . LEU A 1 1013 ? -37.121 -37.596 39.785 1.00 78.19 1013 LEU A N 1
ATOM 7873 C CA . LEU A 1 1013 ? -37.742 -38.403 38.728 1.00 78.19 1013 LEU A CA 1
ATOM 7874 C C . LEU A 1 1013 ? -37.913 -37.597 37.425 1.00 78.19 1013 LEU A C 1
ATOM 7876 O O . LEU A 1 1013 ? -37.702 -38.102 36.320 1.00 78.19 1013 LEU A O 1
ATOM 7880 N N . GLY A 1 1014 ? -38.270 -36.315 37.545 1.00 74.31 1014 GLY A N 1
ATOM 7881 C CA . GLY A 1 1014 ? -38.354 -35.392 36.415 1.00 74.31 1014 GLY A CA 1
ATOM 7882 C C . GLY A 1 1014 ? -37.008 -35.165 35.717 1.00 74.31 1014 GLY A C 1
ATOM 7883 O O . GLY A 1 1014 ? -36.958 -35.106 34.484 1.00 74.31 1014 GLY A O 1
ATOM 7884 N N . GLU A 1 1015 ? -35.922 -35.068 36.483 1.00 65.00 1015 GLU A N 1
ATOM 7885 C CA . GLU A 1 1015 ? -34.555 -34.969 35.966 1.00 65.00 1015 GLU A CA 1
ATOM 7886 C C . GLU A 1 1015 ? -34.079 -36.293 35.352 1.00 65.00 1015 GLU A C 1
ATOM 7888 O O . GLU A 1 1015 ? -33.486 -36.282 34.273 1.00 65.00 1015 GLU A O 1
ATOM 7893 N N . GLU A 1 1016 ? -34.420 -37.441 35.941 1.00 69.69 1016 GLU A N 1
ATOM 7894 C CA . GLU A 1 1016 ? -34.137 -38.763 35.369 1.00 69.69 1016 GLU A CA 1
ATOM 7895 C C . GLU A 1 1016 ? -34.766 -38.918 33.973 1.00 69.69 1016 GLU A C 1
ATOM 7897 O O . GLU A 1 1016 ? -34.102 -39.336 33.019 1.00 69.69 1016 GLU A O 1
ATOM 7902 N N . TRP A 1 1017 ? -36.017 -38.486 33.794 1.00 75.81 1017 TRP A N 1
ATOM 7903 C CA . TRP A 1 1017 ? -36.671 -38.491 32.481 1.00 75.81 1017 TRP A CA 1
ATOM 7904 C C . TRP A 1 1017 ? -36.016 -37.574 31.453 1.00 75.81 1017 TRP A C 1
ATOM 7906 O O . TRP A 1 1017 ? -36.165 -37.799 30.251 1.00 75.81 1017 TRP A O 1
ATOM 7916 N N . ARG A 1 1018 ? -35.355 -36.501 31.897 1.00 60.03 1018 ARG A N 1
ATOM 7917 C CA . ARG A 1 1018 ? -34.635 -35.582 31.007 1.00 60.03 1018 ARG A CA 1
ATOM 7918 C C . ARG A 1 1018 ? -33.248 -36.094 30.650 1.00 60.03 1018 ARG A C 1
ATOM 7920 O O . ARG A 1 1018 ? -32.822 -35.868 29.522 1.00 60.03 1018 ARG A O 1
ATOM 7927 N N . LEU A 1 1019 ? -32.552 -36.713 31.602 1.00 51.78 1019 LEU A N 1
ATOM 7928 C CA . LEU A 1 1019 ? -31.118 -36.988 31.515 1.00 51.78 1019 LEU A CA 1
ATOM 7929 C C . LEU A 1 1019 ? -30.796 -38.446 31.178 1.00 51.78 1019 LEU A C 1
ATOM 7931 O O . LEU A 1 1019 ? -29.803 -38.703 30.504 1.00 51.78 1019 LEU A O 1
ATOM 7935 N N . ILE A 1 1020 ? -31.609 -39.393 31.647 1.00 55.75 1020 ILE A N 1
ATOM 7936 C CA . ILE A 1 1020 ? -31.325 -40.832 31.551 1.00 55.75 1020 ILE A CA 1
ATOM 7937 C C . ILE A 1 1020 ? -32.198 -41.488 30.475 1.00 55.75 1020 ILE A C 1
ATOM 7939 O O . ILE A 1 1020 ? -31.726 -42.327 29.705 1.00 55.75 1020 ILE A O 1
ATOM 7943 N N . TRP A 1 1021 ? -33.465 -41.089 30.361 1.00 58.53 1021 TRP A N 1
ATOM 7944 C CA . TRP A 1 1021 ? -34.399 -41.740 29.443 1.00 58.53 1021 TRP A CA 1
ATOM 7945 C C . TRP A 1 1021 ? -34.304 -41.149 28.029 1.00 58.53 1021 TRP A C 1
ATOM 7947 O O . TRP A 1 1021 ? -34.650 -39.994 27.794 1.00 58.53 1021 TRP A O 1
ATOM 7957 N N . ARG A 1 1022 ? -33.900 -41.971 27.045 1.00 59.00 1022 ARG A N 1
ATOM 7958 C CA . ARG A 1 1022 ? -33.750 -41.551 25.631 1.00 59.00 1022 ARG A CA 1
ATOM 7959 C C . ARG A 1 1022 ? -35.043 -41.041 24.981 1.00 59.00 1022 ARG A C 1
ATOM 7961 O O . ARG A 1 1022 ? -34.979 -40.271 24.027 1.00 59.00 1022 ARG A O 1
ATOM 7968 N N . ARG A 1 1023 ? -36.215 -41.476 25.452 1.00 60.47 1023 ARG A N 1
ATOM 7969 C CA . ARG A 1 1023 ? -37.524 -41.050 24.936 1.00 60.47 1023 ARG A CA 1
ATOM 7970 C C . ARG A 1 1023 ? -38.442 -40.750 26.114 1.00 60.47 1023 ARG A C 1
ATOM 7972 O O . ARG A 1 1023 ? -38.639 -41.609 26.969 1.00 60.47 1023 ARG A O 1
ATOM 7979 N N . ARG A 1 1024 ? -38.995 -39.533 26.165 1.00 67.25 1024 ARG A N 1
ATOM 7980 C CA . ARG A 1 1024 ? -39.879 -39.132 27.268 1.00 67.25 1024 ARG A CA 1
ATOM 7981 C C . ARG A 1 1024 ? -41.148 -39.999 27.271 1.00 67.25 1024 ARG A C 1
ATOM 7983 O O . ARG A 1 1024 ? -41.742 -40.170 26.203 1.00 67.25 1024 ARG A O 1
ATOM 7990 N N . PRO A 1 1025 ? -41.586 -40.512 28.435 1.00 74.44 1025 PRO A N 1
ATOM 7991 C CA . PRO A 1 1025 ? -42.805 -41.305 28.513 1.00 74.44 1025 PRO A CA 1
ATOM 7992 C C . PRO A 1 1025 ? -44.033 -40.479 28.099 1.00 74.44 1025 PRO A C 1
ATOM 7994 O O . PRO A 1 1025 ? -44.060 -39.253 28.248 1.00 74.44 1025 PRO A O 1
ATOM 7997 N N . GLY A 1 1026 ? -45.056 -41.145 27.557 1.00 78.12 1026 GLY A N 1
ATOM 7998 C CA . GLY A 1 1026 ? -46.316 -40.500 27.171 1.00 78.12 1026 GLY A CA 1
ATOM 7999 C C . GLY A 1 1026 ? -47.032 -39.862 28.368 1.00 78.12 1026 GLY A C 1
ATOM 8000 O O . GLY A 1 1026 ? -46.782 -40.236 29.513 1.00 78.12 1026 GLY A O 1
ATOM 8001 N N . ALA A 1 1027 ? -47.933 -38.906 28.114 1.00 78.94 1027 ALA A N 1
ATOM 8002 C CA . ALA A 1 1027 ? -48.589 -38.120 29.166 1.00 78.94 1027 ALA A CA 1
ATOM 8003 C C . ALA A 1 1027 ? -49.268 -38.992 30.238 1.00 78.94 1027 ALA A C 1
ATOM 8005 O O . ALA A 1 1027 ? -49.063 -38.743 31.420 1.00 78.94 1027 ALA A O 1
ATOM 8006 N N . ALA A 1 1028 ? -49.968 -40.056 29.825 1.00 77.75 1028 ALA A N 1
ATOM 8007 C CA . ALA A 1 1028 ? -50.615 -41.003 30.734 1.00 77.75 1028 ALA A CA 1
ATOM 8008 C C . ALA A 1 1028 ? -49.607 -41.727 31.647 1.00 77.75 1028 ALA A C 1
ATOM 8010 O O . ALA A 1 1028 ? -49.748 -41.715 32.865 1.00 77.75 1028 ALA A O 1
ATOM 8011 N N . VAL A 1 1029 ? -48.535 -42.280 31.070 1.00 80.88 1029 VAL A N 1
ATOM 8012 C CA . VAL A 1 1029 ? -47.483 -42.993 31.818 1.00 80.88 1029 VAL A CA 1
ATOM 8013 C C . VAL A 1 1029 ? -46.758 -42.051 32.780 1.00 80.88 1029 VAL A C 1
ATOM 8015 O O . VAL A 1 1029 ? -46.477 -42.418 33.917 1.00 80.88 1029 VAL A O 1
ATOM 8018 N N . ARG A 1 1030 ? -46.512 -40.806 32.357 1.00 81.69 1030 ARG A N 1
ATOM 8019 C CA . ARG A 1 1030 ? -45.924 -39.768 33.213 1.00 81.69 1030 ARG A CA 1
ATOM 8020 C C . ARG A 1 1030 ? -46.823 -39.422 34.389 1.00 81.69 1030 ARG A C 1
ATOM 8022 O O . ARG A 1 1030 ? -46.328 -39.353 35.507 1.00 81.69 1030 ARG A O 1
ATOM 8029 N N . SER A 1 1031 ? -48.118 -39.214 34.155 1.00 80.06 1031 SER A N 1
ATOM 8030 C CA . SER A 1 1031 ? -49.054 -38.926 35.242 1.00 80.06 1031 SER A CA 1
ATOM 8031 C C . SER A 1 1031 ? -49.138 -40.081 36.234 1.00 80.06 1031 SER A C 1
ATOM 8033 O O . SER A 1 1031 ? -49.122 -39.833 37.432 1.00 80.06 1031 SER A O 1
ATOM 8035 N N . THR A 1 1032 ? -49.143 -41.329 35.759 1.00 84.81 1032 THR A N 1
ATOM 8036 C CA . THR A 1 1032 ? -49.183 -42.513 36.624 1.00 84.81 1032 THR A CA 1
ATOM 8037 C C . THR A 1 1032 ? -47.916 -42.636 37.467 1.00 84.81 1032 THR A C 1
ATOM 8039 O O . THR A 1 1032 ? -48.012 -42.825 38.675 1.00 84.81 1032 THR A O 1
ATOM 8042 N N . LEU A 1 1033 ? -46.737 -42.466 36.863 1.00 82.81 1033 LEU A N 1
ATOM 8043 C CA . LEU A 1 1033 ? -45.464 -42.523 37.583 1.00 82.81 1033 LEU A CA 1
ATOM 8044 C C . LEU A 1 1033 ? -45.337 -41.391 38.608 1.00 82.81 1033 LEU A C 1
ATOM 8046 O O . LEU A 1 1033 ? -45.101 -41.683 39.771 1.00 82.81 1033 LEU A O 1
ATOM 8050 N N . LEU A 1 1034 ? -45.587 -40.127 38.229 1.00 84.44 1034 LEU A N 1
ATOM 8051 C CA . LEU A 1 1034 ? -45.568 -39.012 39.193 1.00 84.44 1034 LEU A CA 1
ATOM 8052 C C . LEU A 1 1034 ? -46.547 -39.251 40.337 1.00 84.44 1034 LEU A C 1
ATOM 8054 O O . LEU A 1 1034 ? -46.215 -38.998 41.489 1.00 84.44 1034 LEU A O 1
ATOM 8058 N N . TRP A 1 1035 ? -47.750 -39.734 40.026 1.00 82.94 1035 TRP A N 1
ATOM 8059 C CA . TRP A 1 1035 ? -48.768 -39.981 41.033 1.00 82.94 1035 TRP A CA 1
ATOM 8060 C C . TRP A 1 1035 ? -48.337 -41.062 42.022 1.00 82.94 1035 TRP A C 1
ATOM 8062 O O . TRP A 1 1035 ? -48.397 -40.823 43.222 1.00 82.94 1035 TRP A O 1
ATOM 8072 N N . HIS A 1 1036 ? -47.851 -42.213 41.550 1.00 85.38 1036 HIS A N 1
ATOM 8073 C CA . HIS A 1 1036 ? -47.389 -43.287 42.432 1.00 85.38 1036 HIS A CA 1
ATOM 8074 C C . HIS A 1 1036 ? -46.158 -42.887 43.245 1.00 85.38 1036 HIS A C 1
ATOM 8076 O O . HIS A 1 1036 ? -46.142 -43.104 44.454 1.00 85.38 1036 HIS A O 1
ATOM 8082 N N . THR A 1 1037 ? -45.176 -42.235 42.619 1.00 82.75 1037 THR A N 1
ATOM 8083 C CA . THR A 1 1037 ? -43.973 -41.761 43.311 1.00 82.75 1037 THR A CA 1
ATOM 8084 C C . THR A 1 1037 ? -44.317 -40.721 44.376 1.00 82.75 1037 THR A C 1
ATOM 8086 O O . THR A 1 1037 ? -43.777 -40.783 45.479 1.00 82.75 1037 THR A O 1
ATOM 8089 N N . ALA A 1 1038 ? -45.262 -39.815 44.094 1.00 81.25 1038 ALA A N 1
ATOM 8090 C CA . ALA A 1 1038 ? -45.782 -38.892 45.097 1.00 81.25 1038 ALA A CA 1
ATOM 8091 C C . ALA A 1 1038 ? -46.446 -39.664 46.241 1.00 81.25 1038 ALA A C 1
ATOM 8093 O O . ALA A 1 1038 ? -46.102 -39.462 47.396 1.00 81.25 1038 ALA A O 1
ATOM 8094 N N . LEU A 1 1039 ? -47.360 -40.585 45.935 1.00 82.25 1039 LEU A N 1
ATOM 8095 C CA . LEU A 1 1039 ? -48.147 -41.312 46.935 1.00 82.25 1039 LEU A CA 1
ATOM 8096 C C . LEU A 1 1039 ? -47.278 -42.142 47.892 1.00 82.25 1039 LEU A C 1
ATOM 8098 O O . LEU A 1 1039 ? -47.601 -42.242 49.074 1.00 82.25 1039 LEU A O 1
ATOM 8102 N N . GLU A 1 1040 ? -46.170 -42.696 47.400 1.00 79.19 1040 GLU A N 1
ATOM 8103 C CA . GLU A 1 1040 ? -45.188 -43.421 48.215 1.00 79.19 1040 GLU A CA 1
ATOM 8104 C C . GLU A 1 1040 ? -44.389 -42.511 49.157 1.00 79.19 1040 GLU A C 1
ATOM 8106 O O . GLU A 1 1040 ? -44.037 -42.936 50.257 1.00 79.19 1040 GLU A O 1
ATOM 8111 N N . HIS A 1 1041 ? -44.124 -41.266 48.749 1.00 74.69 1041 HIS A N 1
ATOM 8112 C CA . HIS A 1 1041 ? -43.228 -40.347 49.461 1.00 74.69 1041 HIS A CA 1
ATOM 8113 C C . HIS A 1 1041 ? -43.957 -39.212 50.194 1.00 74.69 1041 HIS A C 1
ATOM 8115 O O . HIS A 1 1041 ? -43.318 -38.461 50.932 1.00 74.69 1041 HIS A O 1
ATOM 8121 N N . VAL A 1 1042 ? -45.286 -39.112 50.054 1.00 77.44 1042 VAL A N 1
ATOM 8122 C CA . VAL A 1 1042 ? -46.116 -38.176 50.822 1.00 77.44 1042 VAL A CA 1
ATOM 8123 C C . VAL A 1 1042 ? -46.013 -38.524 52.314 1.00 77.44 1042 VAL A C 1
ATOM 8125 O O . VAL A 1 1042 ? -46.393 -39.626 52.729 1.00 77.44 1042 VAL A O 1
ATOM 8128 N N . PRO A 1 1043 ? -45.544 -37.595 53.165 1.00 65.62 1043 PRO A N 1
ATOM 8129 C CA . PRO A 1 1043 ? -45.375 -37.871 54.581 1.00 65.62 1043 PRO A CA 1
ATOM 8130 C C . PRO A 1 1043 ? -46.728 -38.061 55.276 1.00 65.62 1043 PRO A C 1
ATOM 8132 O O . PRO A 1 1043 ? -47.655 -37.257 55.144 1.00 65.62 1043 PRO A O 1
ATOM 8135 N N . LYS A 1 1044 ? -46.844 -39.116 56.089 1.00 62.91 1044 LYS A N 1
ATOM 8136 C CA . LYS A 1 1044 ? -48.024 -39.349 56.933 1.00 62.91 1044 LYS A CA 1
ATOM 8137 C C . LYS A 1 1044 ? -48.069 -38.282 58.033 1.00 62.91 1044 LYS A C 1
ATOM 8139 O O . LYS A 1 1044 ? -47.326 -38.382 58.995 1.00 62.91 1044 LYS A O 1
ATOM 8144 N N . ARG A 1 1045 ? -48.917 -37.260 57.853 1.00 56.09 1045 ARG A N 1
ATOM 8145 C CA . ARG A 1 1045 ? -49.263 -36.170 58.798 1.00 56.09 1045 ARG A CA 1
ATOM 8146 C C . ARG A 1 1045 ? -48.123 -35.682 59.718 1.00 56.09 1045 ARG A C 1
ATOM 8148 O O . ARG A 1 1045 ? -47.886 -36.231 60.785 1.00 56.09 1045 ARG A O 1
ATOM 8155 N N . GLY A 1 1046 ? -47.558 -34.523 59.372 1.00 54.81 1046 GLY A N 1
ATOM 8156 C CA . GLY A 1 1046 ? -46.952 -33.591 60.336 1.00 54.81 1046 GLY A CA 1
ATOM 8157 C C . GLY A 1 1046 ? -45.470 -33.774 60.685 1.00 54.81 1046 GLY A C 1
ATOM 8158 O O . GLY A 1 1046 ? -44.929 -32.907 61.359 1.00 54.81 1046 GLY A O 1
ATOM 8159 N N . SER A 1 1047 ? -44.788 -34.824 60.215 1.00 55.03 1047 SER A N 1
ATOM 8160 C CA . SER A 1 1047 ? -43.380 -35.090 60.578 1.00 55.03 1047 SER A CA 1
ATOM 8161 C C . SER A 1 1047 ? -42.460 -35.392 59.383 1.00 55.03 1047 SER A C 1
ATOM 8163 O O . SER A 1 1047 ? -41.582 -36.244 59.486 1.00 55.03 1047 SER A O 1
ATOM 8165 N N . GLY A 1 1048 ? -42.691 -34.754 58.230 1.00 54.97 1048 GLY A N 1
ATOM 8166 C CA . GLY A 1 1048 ? -41.920 -35.007 57.000 1.00 54.97 1048 GLY A CA 1
ATOM 8167 C C . GLY A 1 1048 ? -41.009 -33.872 56.534 1.00 54.97 1048 GLY A C 1
ATOM 8168 O O . GLY A 1 1048 ? -40.135 -34.110 55.709 1.00 54.97 1048 GLY A O 1
ATOM 8169 N N . TYR A 1 1049 ? -41.199 -32.649 57.035 1.00 53.94 1049 TYR A N 1
ATOM 8170 C CA . TYR A 1 1049 ? -40.396 -31.504 56.610 1.00 53.94 1049 TYR A CA 1
ATOM 8171 C C . TYR A 1 1049 ? -39.054 -31.521 57.332 1.00 53.94 1049 TYR A C 1
ATOM 8173 O O . TYR A 1 1049 ? -38.983 -31.308 58.544 1.00 53.94 1049 TYR A O 1
ATOM 8181 N N . VAL A 1 1050 ? -37.987 -31.779 56.581 1.00 51.50 1050 VAL A N 1
ATOM 8182 C CA . VAL A 1 1050 ? -36.621 -31.684 57.087 1.00 51.50 1050 VAL A CA 1
ATOM 8183 C C . VAL A 1 1050 ? -36.145 -30.260 56.823 1.00 51.50 1050 VAL A C 1
ATOM 8185 O O . VAL A 1 1050 ? -36.004 -29.840 55.672 1.00 51.50 1050 VAL A O 1
ATOM 8188 N N . ALA A 1 1051 ? -35.925 -29.497 57.895 1.00 48.00 1051 ALA A N 1
ATOM 8189 C CA . ALA A 1 1051 ? -35.156 -28.266 57.799 1.00 48.00 1051 ALA A CA 1
ATOM 8190 C C . ALA A 1 1051 ? -33.708 -28.663 57.504 1.00 48.00 1051 ALA A C 1
ATOM 8192 O O . ALA A 1 1051 ? -33.116 -29.446 58.254 1.00 48.00 1051 ALA A O 1
ATOM 8193 N N . GLN A 1 1052 ? -33.142 -28.160 56.409 1.00 45.12 1052 GLN A N 1
ATOM 8194 C CA . GLN A 1 1052 ? -31.718 -28.328 56.155 1.00 45.12 1052 GLN A CA 1
ATOM 8195 C C . GLN A 1 1052 ? -30.978 -27.627 57.306 1.00 45.12 1052 GLN A C 1
ATOM 8197 O O . GLN A 1 1052 ? -31.035 -26.408 57.440 1.00 45.12 1052 GLN A O 1
ATOM 8202 N N . SER A 1 1053 ? -30.404 -28.425 58.210 1.00 42.22 1053 SER A N 1
ATOM 8203 C CA . SER A 1 1053 ? -29.688 -27.958 59.399 1.00 42.22 1053 SER A CA 1
ATOM 8204 C C . SER A 1 1053 ? -28.698 -26.847 59.038 1.00 42.22 1053 SER A C 1
ATOM 8206 O O . SER A 1 1053 ? -27.967 -26.968 58.057 1.00 42.22 1053 SER A O 1
ATOM 8208 N N . SER A 1 1054 ? -28.619 -25.803 59.869 1.00 43.66 1054 SER A N 1
ATOM 8209 C CA . SER A 1 1054 ? -27.659 -24.694 59.747 1.00 43.66 1054 SER A CA 1
ATOM 8210 C C . SER A 1 1054 ? -26.199 -25.109 59.974 1.00 43.66 1054 SER A C 1
ATOM 8212 O O . SER A 1 1054 ? -25.302 -24.268 59.985 1.00 43.66 1054 SER A O 1
ATOM 8214 N N . THR A 1 1055 ? -25.932 -26.392 60.211 1.00 40.44 1055 THR A N 1
ATOM 8215 C CA . THR A 1 1055 ? -24.573 -26.922 60.224 1.00 40.44 1055 THR A CA 1
ATOM 8216 C C . THR A 1 1055 ? -24.108 -27.070 58.786 1.00 40.44 1055 THR A C 1
ATOM 8218 O O . THR A 1 1055 ? -24.518 -28.006 58.096 1.00 40.44 1055 THR A O 1
ATOM 8221 N N . ALA A 1 1056 ? -23.262 -26.135 58.344 1.00 40.41 1056 ALA A N 1
ATOM 8222 C CA . ALA A 1 1056 ? -22.507 -26.269 57.109 1.00 40.41 1056 ALA A CA 1
ATOM 8223 C C . ALA A 1 1056 ? -21.955 -27.699 57.016 1.00 40.41 1056 ALA A C 1
ATOM 8225 O O . ALA A 1 1056 ? -21.343 -28.194 57.962 1.00 40.41 1056 ALA A O 1
ATOM 8226 N N . LEU A 1 1057 ? -22.202 -28.379 55.894 1.00 40.34 1057 LEU A N 1
ATOM 8227 C CA . LEU A 1 1057 ? -21.436 -29.574 55.558 1.00 40.34 1057 LEU A CA 1
ATOM 8228 C C . LEU A 1 1057 ? -19.963 -29.176 55.644 1.00 40.34 1057 LEU A C 1
ATOM 8230 O O . LEU A 1 1057 ? -19.547 -28.276 54.912 1.00 40.34 1057 LEU A O 1
ATOM 8234 N N . ASP A 1 1058 ? -19.203 -29.819 56.533 1.00 38.06 1058 ASP A N 1
ATOM 8235 C CA . ASP A 1 1058 ? -17.755 -29.646 56.645 1.00 38.06 1058 ASP A CA 1
ATOM 8236 C C . ASP A 1 1058 ? -17.093 -30.157 55.356 1.00 38.06 1058 ASP A C 1
ATOM 8238 O O . ASP A 1 1058 ? -16.531 -31.251 55.267 1.00 38.06 1058 ASP A O 1
ATOM 8242 N N . LEU A 1 1059 ? -17.167 -29.345 54.305 1.00 42.09 1059 LEU A N 1
ATOM 8243 C CA . LEU A 1 1059 ? -16.328 -29.449 53.130 1.00 42.09 1059 LEU A CA 1
ATOM 8244 C C . LEU A 1 1059 ? -14.948 -28.977 53.566 1.00 42.09 1059 LEU A C 1
ATOM 8246 O O . LEU A 1 1059 ? -14.582 -27.811 53.426 1.00 42.09 1059 LEU A O 1
ATOM 8250 N N . THR A 1 1060 ? -14.182 -29.904 54.132 1.00 40.47 1060 THR A N 1
ATOM 8251 C CA . THR A 1 1060 ? -12.790 -29.694 54.526 1.00 40.47 1060 THR A CA 1
ATOM 8252 C C . THR A 1 1060 ? -11.918 -29.549 53.279 1.00 40.47 1060 THR A C 1
ATOM 8254 O O . THR A 1 1060 ? -11.156 -30.426 52.875 1.00 40.47 1060 THR A O 1
ATOM 8257 N N . VAL A 1 1061 ? -12.005 -28.393 52.627 1.00 49.06 1061 VAL A N 1
ATOM 8258 C CA . VAL A 1 1061 ? -10.975 -27.969 51.689 1.00 49.06 1061 VAL A CA 1
ATOM 8259 C C . VAL A 1 1061 ? -9.785 -27.557 52.543 1.00 49.06 1061 VAL A C 1
ATOM 8261 O O . VAL A 1 1061 ? -9.798 -26.516 53.192 1.00 49.06 1061 VAL A O 1
ATOM 8264 N N . GLY A 1 1062 ? -8.763 -28.414 52.599 1.00 48.47 1062 GLY A N 1
ATOM 8265 C CA . GLY A 1 1062 ? -7.564 -28.133 53.386 1.00 48.47 1062 GLY A CA 1
ATOM 8266 C C . GLY A 1 1062 ? -6.994 -26.752 53.054 1.00 48.47 1062 GLY A C 1
ATOM 8267 O O . GLY A 1 1062 ? -6.930 -26.372 51.883 1.00 48.47 1062 GLY A O 1
ATOM 8268 N N . SER A 1 1063 ? -6.546 -26.016 54.072 1.00 44.78 1063 SER A N 1
ATOM 8269 C CA . SER A 1 1063 ? -6.000 -24.655 53.938 1.00 44.78 1063 SER A CA 1
ATOM 8270 C C . SER A 1 1063 ? -4.897 -24.555 52.882 1.00 44.78 1063 SER A C 1
ATOM 8272 O O . SER A 1 1063 ? -4.859 -23.589 52.135 1.00 44.78 1063 SER A O 1
ATOM 8274 N N . LYS A 1 1064 ? -4.070 -25.597 52.724 1.00 47.78 1064 LYS A N 1
ATOM 8275 C CA . LYS A 1 1064 ? -3.083 -25.714 51.635 1.00 47.78 1064 LYS A CA 1
ATOM 8276 C C . LYS A 1 1064 ? -3.698 -25.723 50.239 1.00 47.78 1064 LYS A C 1
ATOM 8278 O O . LYS A 1 1064 ? -3.100 -25.199 49.312 1.00 47.78 1064 LYS A O 1
ATOM 8283 N N . ARG A 1 1065 ? -4.860 -26.354 50.071 1.00 47.59 1065 ARG A N 1
ATOM 8284 C CA 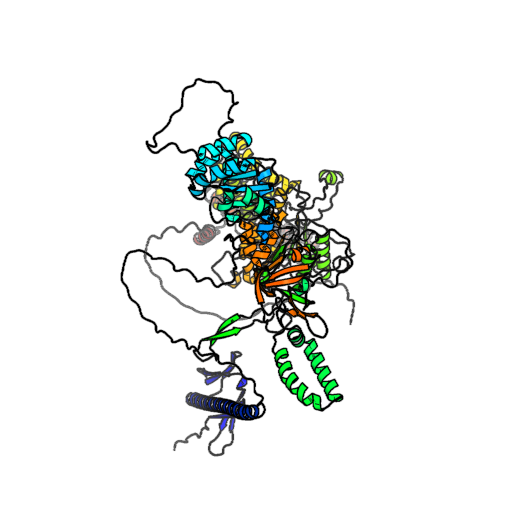. ARG A 1 1065 ? -5.574 -26.443 48.794 1.00 47.59 1065 ARG A CA 1
ATOM 8285 C C . ARG A 1 1065 ? -6.223 -25.105 48.468 1.00 47.59 1065 ARG A C 1
ATOM 8287 O O . ARG A 1 1065 ? -6.079 -24.646 47.349 1.00 47.59 1065 ARG A O 1
ATOM 8294 N N . LEU A 1 1066 ? -6.839 -24.459 49.458 1.00 47.16 1066 LEU A N 1
ATOM 8295 C CA . LEU A 1 1066 ? -7.357 -23.090 49.351 1.00 47.16 1066 LEU A CA 1
ATOM 8296 C C . LEU A 1 1066 ? -6.243 -22.072 49.069 1.00 47.16 1066 LEU A C 1
ATOM 8298 O O . LEU A 1 1066 ? -6.402 -21.249 48.181 1.00 47.16 1066 LEU A O 1
ATOM 8302 N N . GLN A 1 1067 ? -5.090 -22.180 49.732 1.00 48.03 1067 GLN A N 1
ATOM 8303 C CA . GLN A 1 1067 ? -3.910 -21.349 49.464 1.00 48.03 1067 GLN A CA 1
ATOM 8304 C C . GLN A 1 1067 ? -3.277 -21.648 48.104 1.00 48.03 1067 GLN A C 1
ATOM 8306 O O . GLN A 1 1067 ? -2.844 -20.721 47.437 1.00 48.03 1067 GLN A O 1
ATOM 8311 N N . ALA A 1 1068 ? -3.249 -22.907 47.655 1.00 49.06 1068 ALA A N 1
ATOM 8312 C CA . ALA A 1 1068 ? -2.826 -23.253 46.298 1.00 49.06 1068 ALA A CA 1
ATOM 8313 C C . ALA A 1 1068 ? -3.801 -22.700 45.245 1.00 49.06 1068 ALA A C 1
ATOM 8315 O O . ALA A 1 1068 ? -3.359 -22.229 44.205 1.00 49.06 1068 ALA A O 1
ATOM 8316 N N . TYR A 1 1069 ? -5.105 -22.699 45.535 1.00 49.03 1069 TYR A N 1
ATOM 8317 C CA . TYR A 1 1069 ? -6.130 -22.052 44.710 1.00 49.03 1069 TYR A CA 1
ATOM 8318 C C . TYR A 1 1069 ? -5.988 -20.523 44.704 1.00 49.03 1069 TYR A C 1
ATOM 8320 O O . TYR A 1 1069 ? -6.125 -19.896 43.662 1.00 49.03 1069 TYR A O 1
ATOM 8328 N N . GLN A 1 1070 ? -5.659 -19.914 45.843 1.00 41.66 1070 GLN A N 1
ATOM 8329 C CA . GLN A 1 1070 ? -5.438 -18.473 45.973 1.00 41.66 1070 GLN A CA 1
ATOM 8330 C C . GLN A 1 1070 ? -4.124 -18.034 45.302 1.00 41.66 1070 GLN A C 1
ATOM 8332 O O . GLN A 1 1070 ? -4.088 -16.998 44.647 1.00 41.66 1070 GLN A O 1
ATOM 8337 N N . ALA A 1 1071 ? -3.076 -18.861 45.375 1.00 43.44 1071 ALA A N 1
ATOM 8338 C CA . ALA A 1 1071 ? -1.804 -18.673 44.673 1.00 43.44 1071 ALA A CA 1
ATOM 8339 C C . ALA A 1 1071 ? -1.922 -18.851 43.148 1.00 43.44 1071 ALA A C 1
ATOM 8341 O O . ALA A 1 1071 ? -1.083 -18.362 42.405 1.00 43.44 1071 ALA A O 1
ATOM 8342 N N . GLN A 1 1072 ? -2.968 -19.526 42.663 1.00 42.62 1072 GLN A N 1
ATOM 8343 C CA . GLN A 1 1072 ? -3.301 -19.575 41.234 1.00 42.62 1072 GLN A CA 1
ATOM 8344 C C . GLN A 1 1072 ? -4.047 -18.318 40.749 1.00 42.62 1072 GLN A C 1
ATOM 8346 O O . GLN A 1 1072 ? -4.232 -18.150 39.545 1.00 42.62 1072 GLN A O 1
ATOM 8351 N N . HIS A 1 1073 ? -4.482 -17.440 41.660 1.00 40.88 1073 HIS A N 1
ATOM 8352 C CA . HIS A 1 1073 ? -5.230 -16.215 41.352 1.00 40.88 1073 HIS A CA 1
ATOM 8353 C C . HIS A 1 1073 ? -4.491 -14.921 41.717 1.00 40.88 1073 HIS A C 1
ATOM 8355 O O . HIS A 1 1073 ? -4.979 -13.843 41.391 1.00 40.88 1073 HIS A O 1
ATOM 8361 N N . ILE A 1 1074 ? -3.313 -15.007 42.343 1.00 33.06 1074 ILE A N 1
ATOM 8362 C CA . ILE A 1 1074 ? -2.450 -13.864 42.648 1.00 33.06 1074 ILE A CA 1
ATOM 8363 C C . ILE A 1 1074 ? -0.999 -14.340 42.532 1.00 33.06 1074 ILE A C 1
ATOM 8365 O O . ILE A 1 1074 ? -0.598 -15.234 43.276 1.00 33.06 1074 ILE A O 1
ATOM 8369 N N . ASP A 1 1075 ? -0.203 -13.719 41.662 1.00 36.09 1075 ASP A N 1
ATOM 8370 C CA . ASP A 1 1075 ? 1.260 -13.760 41.762 1.00 36.09 1075 ASP A CA 1
ATOM 8371 C C . ASP A 1 1075 ? 1.736 -12.359 42.191 1.00 36.09 1075 ASP A C 1
ATOM 8373 O O . ASP A 1 1075 ? 2.081 -11.526 41.349 1.00 36.09 1075 ASP A O 1
ATOM 8377 N N . PRO A 1 1076 ? 1.680 -12.016 43.495 1.00 33.88 1076 PRO A N 1
ATOM 8378 C CA . PRO A 1 1076 ? 2.227 -10.767 43.975 1.00 33.88 1076 PRO A CA 1
ATOM 8379 C C . PRO A 1 1076 ? 3.715 -11.000 44.237 1.00 33.88 1076 PRO A C 1
ATOM 8381 O O . PRO A 1 1076 ? 4.099 -11.775 45.110 1.00 33.88 1076 PRO A O 1
ATOM 8384 N N . ALA A 1 1077 ? 4.552 -10.335 43.449 1.00 34.56 1077 ALA A N 1
ATOM 8385 C CA . ALA A 1 1077 ? 5.907 -9.918 43.792 1.00 34.56 1077 ALA A CA 1
ATOM 8386 C C . ALA A 1 1077 ? 6.624 -10.711 44.913 1.00 34.56 1077 ALA A C 1
ATOM 8388 O O . ALA A 1 1077 ? 6.480 -10.452 46.106 1.00 34.56 1077 ALA A O 1
ATOM 8389 N N . ARG A 1 1078 ? 7.505 -11.618 44.489 1.00 34.44 1078 ARG A N 1
ATOM 8390 C CA . ARG A 1 1078 ? 8.828 -11.916 45.072 1.00 34.44 1078 ARG A CA 1
ATOM 8391 C C . ARG A 1 1078 ? 9.209 -11.059 46.310 1.00 34.44 1078 ARG A C 1
ATOM 8393 O O . ARG A 1 1078 ? 9.918 -10.065 46.188 1.00 34.44 1078 ARG A O 1
ATOM 8400 N N . ALA A 1 1079 ? 8.831 -11.489 47.514 1.00 28.91 1079 ALA A N 1
ATOM 8401 C CA . ALA A 1 1079 ? 9.413 -10.983 48.764 1.00 28.91 1079 ALA A CA 1
ATOM 8402 C C . ALA A 1 1079 ? 10.630 -11.850 49.179 1.00 28.91 1079 ALA A C 1
ATOM 8404 O O . ALA A 1 1079 ? 10.612 -13.070 48.975 1.00 28.91 1079 ALA A O 1
ATOM 8405 N N . PRO A 1 1080 ? 11.723 -11.267 49.713 1.00 34.00 1080 PRO A N 1
ATOM 8406 C CA . PRO A 1 1080 ? 13.001 -11.958 49.878 1.00 34.00 1080 PRO A CA 1
ATOM 8407 C C . PRO A 1 1080 ? 12.987 -12.967 51.037 1.00 34.00 1080 PRO A C 1
ATOM 8409 O O . PRO A 1 1080 ? 12.451 -12.722 52.114 1.00 34.00 1080 PRO A O 1
ATOM 8412 N N . LYS A 1 1081 ? 13.633 -14.118 50.808 1.00 32.38 1081 LYS A N 1
ATOM 8413 C CA . LYS A 1 1081 ? 13.765 -15.232 51.759 1.00 32.38 1081 LYS A CA 1
ATOM 8414 C C . LYS A 1 1081 ? 14.654 -14.867 52.956 1.00 32.38 1081 LYS A C 1
ATOM 8416 O O . LYS A 1 1081 ? 15.830 -14.554 52.771 1.00 32.38 1081 LYS A O 1
ATOM 8421 N N . VAL A 1 1082 ? 14.146 -15.057 54.175 1.00 31.08 1082 VAL A N 1
ATOM 8422 C CA . VAL A 1 1082 ? 14.958 -15.179 55.401 1.00 31.08 1082 VAL A CA 1
ATOM 8423 C C . VAL A 1 1082 ? 15.269 -16.665 55.663 1.00 31.08 1082 VAL A C 1
ATOM 8425 O O . VAL A 1 1082 ? 14.434 -17.539 55.443 1.00 31.08 1082 VAL A O 1
ATOM 8428 N N . LYS A 1 1083 ? 16.522 -16.946 56.046 1.00 35.41 1083 LYS A N 1
ATOM 8429 C CA . LYS A 1 1083 ? 17.190 -18.264 56.117 1.00 35.41 1083 LYS A CA 1
ATOM 8430 C C . LYS A 1 1083 ? 16.728 -19.165 57.281 1.00 35.41 1083 LYS A C 1
ATOM 8432 O O . LYS A 1 1083 ? 16.613 -18.692 58.404 1.00 35.41 1083 LYS A O 1
ATOM 8437 N N . GLY A 1 1084 ? 16.689 -20.485 57.040 1.00 30.94 1084 GLY A N 1
ATOM 8438 C CA . GLY A 1 1084 ? 16.724 -21.551 58.064 1.00 30.94 1084 GLY A CA 1
ATOM 8439 C C . GLY A 1 1084 ? 16.859 -22.969 57.461 1.00 30.94 1084 GLY A C 1
ATOM 8440 O O . GLY A 1 1084 ? 16.103 -23.315 56.564 1.00 30.94 1084 GLY A O 1
ATOM 8441 N N . LYS A 1 1085 ? 17.861 -23.746 57.913 1.00 29.94 1085 LYS A N 1
ATOM 8442 C CA . LYS A 1 1085 ? 18.394 -25.058 57.427 1.00 29.94 1085 LYS A CA 1
ATOM 8443 C C . LYS A 1 1085 ? 17.465 -26.275 57.711 1.00 29.94 1085 LYS A C 1
ATOM 8445 O O . LYS A 1 1085 ? 16.967 -26.352 58.822 1.00 29.94 1085 LYS A O 1
ATOM 8450 N N . ALA A 1 1086 ? 17.161 -27.151 56.727 1.00 28.66 1086 ALA A N 1
ATOM 8451 C CA . ALA A 1 1086 ? 17.726 -28.505 56.401 1.00 28.66 1086 ALA A CA 1
ATOM 8452 C C . ALA A 1 1086 ? 17.109 -29.710 57.183 1.00 28.66 1086 ALA A C 1
ATOM 8454 O O . ALA A 1 1086 ? 16.630 -29.460 58.283 1.00 28.66 1086 ALA A O 1
ATOM 8455 N N . PRO A 1 1087 ? 17.168 -31.003 56.740 1.00 38.53 1087 PRO A N 1
ATOM 8456 C CA . PRO A 1 1087 ? 17.548 -31.613 55.445 1.00 38.53 1087 PRO A CA 1
ATOM 8457 C C . PRO A 1 1087 ? 16.517 -32.638 54.860 1.00 38.53 1087 PRO A C 1
ATOM 8459 O O . PRO A 1 1087 ? 15.502 -32.957 55.470 1.00 38.53 1087 PRO A O 1
ATOM 8462 N N . ALA A 1 1088 ? 16.803 -33.162 53.657 1.00 34.12 1088 ALA A N 1
ATOM 8463 C CA . ALA A 1 1088 ? 16.059 -34.213 52.930 1.00 34.12 1088 ALA A CA 1
ATOM 8464 C C . ALA A 1 1088 ? 16.408 -35.655 53.385 1.00 34.12 1088 ALA A C 1
ATOM 8466 O O . ALA A 1 1088 ? 17.422 -35.842 54.061 1.00 34.12 1088 ALA A O 1
ATOM 8467 N N . PRO A 1 1089 ? 15.669 -36.685 52.906 1.00 36.53 1089 PRO A N 1
ATOM 8468 C CA . PRO A 1 1089 ? 16.330 -37.610 51.973 1.00 36.53 1089 PRO A CA 1
ATOM 8469 C C . PRO A 1 1089 ? 15.500 -38.094 50.754 1.00 36.53 1089 PRO A C 1
ATOM 8471 O O . PRO A 1 1089 ? 14.273 -38.108 50.744 1.00 36.53 1089 PRO A O 1
ATOM 8474 N N . ARG A 1 1090 ? 16.282 -38.482 49.730 1.00 27.61 1090 ARG A N 1
ATOM 8475 C CA . ARG A 1 1090 ? 16.063 -39.306 48.507 1.00 27.61 1090 ARG A CA 1
ATOM 8476 C C . ARG A 1 1090 ? 15.302 -40.623 48.783 1.00 27.61 1090 ARG A C 1
ATOM 8478 O O . ARG A 1 1090 ? 15.292 -41.046 49.926 1.00 27.61 1090 ARG A O 1
ATOM 8485 N N . ALA A 1 1091 ? 14.797 -41.447 47.858 1.00 30.62 1091 ALA A N 1
ATOM 8486 C CA . ALA A 1 1091 ? 14.548 -41.543 46.406 1.00 30.62 1091 ALA A CA 1
ATOM 8487 C C . ALA A 1 1091 ? 13.839 -42.915 46.206 1.00 30.62 1091 ALA A C 1
ATOM 8489 O O . ALA A 1 1091 ? 14.004 -43.773 47.070 1.00 30.62 1091 ALA A O 1
ATOM 8490 N N . THR A 1 1092 ? 13.123 -43.164 45.100 1.00 27.50 1092 THR A N 1
ATOM 8491 C CA . THR A 1 1092 ? 13.246 -44.369 44.227 1.00 27.50 1092 THR A CA 1
ATOM 8492 C C . THR A 1 1092 ? 12.084 -44.501 43.229 1.00 27.50 1092 THR A C 1
ATOM 8494 O O . THR A 1 1092 ? 10.968 -44.044 43.440 1.00 27.50 1092 THR A O 1
ATOM 8497 N N . THR A 1 1093 ? 12.453 -45.075 42.092 1.00 30.45 1093 THR A N 1
ATOM 8498 C CA . THR A 1 1093 ? 11.819 -45.251 40.780 1.00 30.45 1093 THR A CA 1
ATOM 8499 C C . THR A 1 1093 ? 10.878 -46.458 40.665 1.00 30.45 1093 THR A C 1
ATOM 8501 O O . THR A 1 1093 ? 11.123 -47.469 41.312 1.00 30.45 1093 THR A O 1
ATOM 8504 N N . SER A 1 1094 ? 9.933 -46.437 39.715 1.00 26.61 1094 SER A N 1
ATOM 8505 C CA . SER A 1 1094 ? 9.777 -47.473 38.660 1.00 26.61 1094 SER A CA 1
ATOM 8506 C C . SER A 1 1094 ? 8.639 -47.131 37.679 1.00 26.61 1094 SER A C 1
ATOM 8508 O O . SER A 1 1094 ? 7.657 -46.493 38.047 1.00 26.61 1094 SER A O 1
ATOM 8510 N N . VAL A 1 1095 ? 8.842 -47.499 36.409 1.00 28.86 1095 VAL A N 1
ATOM 8511 C CA . VAL A 1 1095 ? 8.000 -47.234 35.219 1.00 28.86 1095 VAL A CA 1
ATOM 8512 C C . VAL A 1 1095 ? 7.371 -48.579 34.722 1.00 28.86 1095 VAL A C 1
ATOM 8514 O O . VAL A 1 1095 ? 7.550 -49.576 35.417 1.00 28.86 1095 VAL A O 1
ATOM 8517 N N . PRO A 1 1096 ? 6.632 -48.651 33.586 1.00 57.31 1096 PRO A N 1
ATOM 8518 C CA . PRO A 1 1096 ? 5.239 -49.109 33.411 1.00 57.31 1096 PRO A CA 1
ATOM 8519 C C . PRO A 1 1096 ? 5.164 -50.557 32.827 1.00 57.31 1096 PRO A C 1
ATOM 8521 O O . PRO A 1 1096 ? 6.183 -51.246 32.895 1.00 57.31 1096 PRO A O 1
ATOM 8524 N N . PRO A 1 1097 ? 4.043 -51.069 32.245 1.00 44.03 1097 PRO A N 1
ATOM 8525 C CA . PRO A 1 1097 ? 3.738 -50.753 30.831 1.00 44.03 1097 PRO A CA 1
ATOM 8526 C C . PRO A 1 1097 ? 2.264 -50.888 30.354 1.00 44.03 1097 PRO A C 1
ATOM 8528 O O . PRO A 1 1097 ? 1.445 -51.575 30.955 1.00 44.03 1097 PRO A O 1
ATOM 8531 N N . SER A 1 1098 ? 2.033 -50.345 29.146 1.00 27.30 1098 SER A N 1
ATOM 8532 C CA . SER A 1 1098 ? 1.157 -50.870 28.069 1.00 27.30 1098 SER A CA 1
ATOM 8533 C C . SER A 1 1098 ? -0.376 -50.795 28.232 1.00 27.30 1098 SER A C 1
ATOM 8535 O O . SER A 1 1098 ? -0.874 -50.835 29.344 1.00 27.30 1098 SER A O 1
ATOM 8537 N N . HIS A 1 1099 ? -1.220 -50.687 27.202 1.00 29.14 1099 HIS A N 1
ATOM 8538 C CA . HIS A 1 1099 ? -1.122 -50.858 25.744 1.00 29.14 1099 HIS A CA 1
ATOM 8539 C C . HIS A 1 1099 ? -2.323 -50.104 25.107 1.00 29.14 1099 HIS A C 1
ATOM 8541 O O . HIS A 1 1099 ? -3.349 -49.981 25.771 1.00 29.14 1099 HIS A O 1
ATOM 8547 N N . ASP A 1 1100 ? -2.188 -49.704 23.832 1.00 29.14 1100 ASP A N 1
ATOM 8548 C CA . ASP A 1 1100 ? -3.256 -49.558 22.810 1.00 29.14 1100 ASP A CA 1
ATOM 8549 C C . ASP A 1 1100 ? -4.336 -48.463 23.019 1.00 29.14 1100 ASP A C 1
ATOM 8551 O O . ASP A 1 1100 ? -4.854 -48.267 24.105 1.00 29.14 1100 ASP A O 1
ATOM 8555 N N . GLN A 1 1101 ? -4.784 -47.656 22.052 1.00 30.89 1101 GLN A N 1
ATOM 8556 C CA . GLN A 1 1101 ? -4.800 -47.699 20.588 1.00 30.89 1101 GLN A CA 1
ATOM 8557 C C . GLN A 1 1101 ? -5.042 -46.262 20.063 1.00 30.89 1101 GLN A C 1
ATOM 8559 O O . GLN A 1 1101 ? -5.582 -45.408 20.768 1.00 30.89 1101 GLN A O 1
ATOM 8564 N N . ALA A 1 1102 ? -4.640 -46.005 18.818 1.00 27.11 1102 ALA A N 1
ATOM 8565 C CA . ALA A 1 1102 ? -4.840 -44.752 18.089 1.00 27.11 1102 ALA A CA 1
ATOM 8566 C C . ALA A 1 1102 ? -6.332 -44.400 17.847 1.00 27.11 1102 ALA A C 1
ATOM 8568 O O . ALA A 1 1102 ? -7.164 -45.304 17.787 1.00 27.11 1102 ALA A O 1
ATOM 8569 N N . PRO A 1 1103 ? -6.684 -43.118 17.619 1.00 43.25 1103 PRO A N 1
ATOM 8570 C CA . PRO A 1 1103 ? -7.925 -42.743 16.933 1.00 43.25 1103 PRO A CA 1
ATOM 8571 C C . PRO A 1 1103 ? -7.720 -42.956 15.418 1.00 43.25 1103 PRO A C 1
ATOM 8573 O O . PRO A 1 1103 ? -6.604 -42.712 14.948 1.00 43.25 1103 PRO A O 1
ATOM 8576 N N . PRO A 1 1104 ? -8.717 -43.396 14.618 1.00 39.34 1104 PRO A N 1
ATOM 8577 C CA . PRO A 1 1104 ? -9.663 -42.416 14.066 1.00 39.34 1104 PRO A CA 1
ATOM 8578 C C . PRO A 1 1104 ? -11.034 -42.969 13.591 1.00 39.34 1104 PRO A C 1
ATOM 8580 O O . PRO A 1 1104 ? -11.273 -44.168 13.512 1.00 39.34 1104 PRO A O 1
ATOM 8583 N N . TYR A 1 1105 ? -11.861 -42.017 13.148 1.00 26.56 1105 TYR A N 1
ATOM 8584 C CA . TYR A 1 1105 ? -12.910 -42.138 12.127 1.00 26.56 1105 TYR A CA 1
ATOM 8585 C C . TYR A 1 1105 ? -14.309 -42.602 12.558 1.00 26.56 1105 TYR A C 1
ATOM 8587 O O . TYR A 1 1105 ? -14.563 -43.782 12.762 1.00 26.56 1105 TYR A O 1
ATOM 8595 N N . PHE A 1 1106 ? -15.236 -41.640 12.586 1.00 25.41 1106 PHE A N 1
ATOM 8596 C CA . PHE A 1 1106 ? -16.597 -41.805 12.078 1.00 25.41 1106 PHE A CA 1
ATOM 8597 C C . PHE A 1 1106 ? -17.052 -40.451 11.532 1.00 25.41 1106 PHE A C 1
ATOM 8599 O O . PHE A 1 1106 ? -17.327 -39.524 12.296 1.00 25.41 1106 PHE A O 1
ATOM 8606 N N . ASP A 1 1107 ? -17.043 -40.354 10.208 1.00 31.42 1107 ASP A N 1
ATOM 8607 C CA . ASP A 1 1107 ? -17.934 -39.469 9.472 1.00 31.42 1107 ASP A CA 1
ATOM 8608 C C . ASP A 1 1107 ? -19.258 -40.212 9.208 1.00 31.42 1107 ASP A C 1
ATOM 8610 O O . ASP A 1 1107 ? -19.353 -41.427 9.407 1.00 31.42 1107 ASP A O 1
ATOM 8614 N N . ASP A 1 1108 ? -20.227 -39.435 8.743 1.00 31.23 1108 ASP A N 1
ATOM 8615 C CA . ASP A 1 1108 ? -21.516 -39.777 8.140 1.00 31.23 1108 ASP A CA 1
ATOM 8616 C C . ASP A 1 1108 ? -22.762 -39.506 8.986 1.00 31.23 1108 ASP A C 1
ATOM 8618 O O . ASP A 1 1108 ? -23.295 -40.314 9.755 1.00 31.23 1108 ASP A O 1
ATOM 8622 N N . GLY A 1 1109 ? -23.286 -38.310 8.718 1.00 34.56 1109 GLY A N 1
ATOM 8623 C CA . GLY A 1 1109 ? -24.709 -38.044 8.742 1.00 34.56 1109 GLY A CA 1
ATOM 8624 C C . GLY A 1 1109 ? -25.466 -38.730 7.597 1.00 34.56 1109 GLY A C 1
ATOM 8625 O O . GLY A 1 1109 ? -24.915 -39.281 6.652 1.00 34.56 1109 GLY A O 1
ATOM 8626 N N . SER A 1 1110 ? -26.787 -38.642 7.694 1.00 27.44 1110 SER A N 1
ATOM 8627 C CA . SER A 1 1110 ? -27.746 -38.877 6.611 1.00 27.44 1110 SER A CA 1
ATOM 8628 C C . SER A 1 1110 ? -28.509 -37.553 6.440 1.00 27.44 1110 SER A C 1
ATOM 8630 O O . SER A 1 1110 ? -28.862 -36.929 7.439 1.00 27.44 1110 SER A O 1
ATOM 8632 N N . TYR A 1 1111 ? -28.688 -36.990 5.243 1.00 27.86 1111 TYR A N 1
ATOM 8633 C CA . TYR A 1 1111 ? -29.406 -37.563 4.101 1.00 27.86 1111 TYR A CA 1
ATOM 8634 C C . TYR A 1 1111 ? -28.940 -36.980 2.745 1.00 27.86 1111 TYR A C 1
ATOM 8636 O O . TYR A 1 1111 ? -28.715 -35.777 2.626 1.00 27.86 1111 TYR A O 1
ATOM 8644 N N . SER A 1 1112 ? -28.870 -37.844 1.724 1.00 27.89 1112 SER A N 1
ATOM 8645 C CA . SER A 1 1112 ? -28.532 -37.559 0.314 1.00 27.89 1112 SER A CA 1
ATOM 8646 C C . SER A 1 1112 ? -29.624 -36.835 -0.495 1.00 27.89 1112 SER A C 1
ATOM 8648 O O . SER A 1 1112 ? -30.813 -37.019 -0.223 1.00 27.89 1112 SER A O 1
ATOM 8650 N N . PRO A 1 1113 ? -29.241 -36.193 -1.618 1.00 34.53 1113 PRO A N 1
ATOM 8651 C CA . PRO A 1 1113 ? -29.961 -36.223 -2.892 1.00 34.53 1113 PRO A CA 1
ATOM 8652 C C . PRO A 1 1113 ? -29.244 -37.110 -3.944 1.00 34.53 1113 PRO A C 1
ATOM 8654 O O . PRO A 1 1113 ? -28.056 -37.399 -3.828 1.00 34.53 1113 PRO A O 1
ATOM 8657 N N . ALA A 1 1114 ? -30.006 -37.586 -4.934 1.00 30.66 1114 ALA A N 1
ATOM 8658 C CA . ALA A 1 1114 ? -29.668 -38.624 -5.926 1.00 30.66 1114 ALA A CA 1
ATOM 8659 C C . ALA A 1 1114 ? -28.681 -38.178 -7.050 1.00 30.66 1114 ALA A C 1
ATOM 8661 O O . ALA A 1 1114 ? -28.430 -36.979 -7.178 1.00 30.66 1114 ALA A O 1
ATOM 8662 N N . PRO A 1 1115 ? -28.134 -39.116 -7.865 1.00 43.16 1115 PRO A N 1
ATOM 8663 C CA . PRO A 1 1115 ? -26.951 -38.906 -8.703 1.00 43.16 1115 PRO A CA 1
ATOM 8664 C C . PRO A 1 1115 ? -27.281 -38.470 -10.140 1.00 43.16 1115 PRO A C 1
ATOM 8666 O O . PRO A 1 1115 ? -28.335 -38.807 -10.678 1.00 43.16 1115 PRO A O 1
ATOM 8669 N N . PHE A 1 1116 ? -26.337 -37.771 -10.774 1.00 28.59 1116 PHE A N 1
ATOM 8670 C CA . PHE A 1 1116 ? -26.261 -37.619 -12.227 1.00 28.59 1116 PHE A CA 1
ATOM 8671 C C . PHE A 1 1116 ? -24.894 -38.125 -12.696 1.00 28.59 1116 PHE A C 1
ATOM 8673 O O . PHE A 1 1116 ? -23.864 -37.680 -12.189 1.00 28.59 1116 PHE A O 1
ATOM 8680 N N . ASP A 1 1117 ? -24.942 -39.078 -13.626 1.00 35.09 1117 ASP A N 1
ATOM 8681 C CA . ASP A 1 1117 ? -23.818 -39.695 -14.330 1.00 35.09 1117 ASP A CA 1
ATOM 8682 C C . ASP A 1 1117 ? -23.051 -38.683 -15.179 1.00 35.09 1117 ASP A C 1
ATOM 8684 O O . ASP A 1 1117 ? -23.681 -37.818 -15.785 1.00 35.09 1117 ASP A O 1
ATOM 8688 N N . TRP A 1 1118 ? -21.735 -38.880 -15.296 1.00 26.88 1118 TRP A N 1
ATOM 8689 C CA . TRP A 1 1118 ? -21.027 -38.868 -16.580 1.00 26.88 1118 TRP A CA 1
ATOM 8690 C C . TRP A 1 1118 ? -19.760 -39.728 -16.490 1.00 26.88 1118 TRP A C 1
ATOM 8692 O O . TRP A 1 1118 ? -18.968 -39.587 -15.555 1.00 26.88 1118 TRP A O 1
ATOM 8702 N N . ASP A 1 1119 ? -19.624 -40.602 -17.490 1.00 29.20 1119 ASP A N 1
ATOM 8703 C CA . ASP A 1 1119 ? -18.345 -40.941 -18.124 1.00 29.20 1119 ASP A CA 1
ATOM 8704 C C . ASP A 1 1119 ? -17.628 -39.689 -18.660 1.00 29.20 1119 ASP A C 1
ATOM 8706 O O . ASP A 1 1119 ? -18.332 -38.760 -19.131 1.00 29.20 1119 ASP A O 1
#

Radius of gyration: 47.15 Å; chains: 1; bounding box: 109×155×127 Å

Organism: NCBI:txid251706

Foldseek 3Di:
DDPDPQFFAWAWDQDDQKIWIFGARPPPRDTPGTQDIDGCVQVWDWDDDPQAIWIAGPVGDIDHGHDDDPVNRVRNVVNVVVNVVVVVVVVVVVVVVVVVVVVVVVVVVVVVVVVPDDDDDDDDDDDDDDDDDDDDDDDDDDDDDDDDDDDDDDDDDDDDPDDPVNFPFDPVVLQCVLVVQVVLVVVLQFKQKLADDAPKEKEKEAFLLDPVRLVLVVLLNVLRVHHTYIYGYEHDRVNPVSLVQQLVLSLDDNVCNNVSVVVSSDDDDDDDDDDDDDDDDDDDDDDDDDDDDDPRSVSSSVSRVVSHVVCVVSRPPDPTWMAISSSDTDDSVCSNPSVSVVVVNPDDDDDDDDDDDDDDDPPPPPPCVQQDFPPDDVVVVCLLDPVNLVVLVVCLVVCCVVPVVSVVVSVVVNVVSVVVNVVPDDAFPAFAAQVDQDFHPNQWDFDFDAPVNPHPDTDTDIDTDGTAFQFWFFFFDDPPTPRTDGDGLLQLLLFEEEAAAVQQQPLQLVLSRLLSQLVVVFFAEAEAQQQDVLSVQLSLQSCVVSVNNVLEFEQHLDPVPDDPVVCVVVVPPDQPPGFAAFLQFPDDLVLVLVLLLLPFDPDDVCVVLSVLLSLVSSLLSLLVVQVCVVQVFGDGPLSVVQQLQPLNLLVSLVVCVVQVPDPVNNVSSVVSQVPQPQRDPVCSVPPVNGDVSSNVSSVSSVVRRPVVSCCCVPSVVSHHDRGHTPDDVLCCQQVRGYYYYGQNLPVDPLVVLQSVLCSVLSSNLRSVVVQPFDDPDDDCVVTNSLVVRDDSAAHEYEHAQCLSHPDVSVLVCSVPCSSSSHRYYYYHHALVSNCVRNPPSSVVSVVSRQKYKYGAHPDPDDRVVVVQVLLDKDWGFGQPDWDWDQDPVGIDTHGDPDTDTDIGGPDDPVNSNPGHRQWIWMQHPSHTTTGGGDGDDCVRSGDPDDRDRDDDDDDRDDGPVRVCVVPVVVVVVDDDRVVNVVVVVVVVPDDDDPDPPVPFDFDQQLVVQLVVVVVCQVPPNPDRDDPVVNVVVNVVSSVVRHDDPDPRTDGPDPPPDPPCPDPVNVVVVVCVVDDPDDDDDDDDDDDDDDDDDDDDDDDDDDDDDDDDDDDDDDDDDDD

pLDDT: mean 72.38, std 19.87, range [24.31, 95.94]

Secondary structure (DSSP, 8-state):
------PPPEEEEEETTEEEEEEE-TTT--EEEEEEEEEGGG--EEEEETTEEEEE-TT--EEEEP-SSHHHHHHHHHHHHHHHHHHHHHHHHHHHHHHHHHHHHHHHHHHHHTTS-------PPPPP-PPPP-----------------PPPPPP-S-----TT---S-HHHHHHHHHHHHHHHHT-SS-EES--S-SSEEEEEE-TT-HHHHHHHHHHHHHTTTSEEEEEE--SSSTHHHHHHHHHHHTS-HHHHHHHHHTTT-PPPS--------------------PPPTTS-HHHHHHHHHHHHHHHHTT--SSSEEEETTS-B--TTGGG-HHHHHHHHH---------S--PPPTT---HHHHT---SS-HHHHHHTSHHHHHHHHHHHHHHHHH-GGGHHHHHHHHHHHHHHHHHS----SSB-BTTS-SEEEEEEEEEEEETTSSSS-EEEEEEEEEP-EEEEEEEE-STTTT-EEEEEHHHHTT-EEEE--TTSSHHHHHHHHHHHHHHTT--EEEEESS--HHHHHHHHHHHHHTT-GGGEEEEE---TT--HHHHHHTT--PPPSS--B-TTSS--HHHHHHHHHHTSPP-STTHHHHHHHHHHHHHHHHHHHHHHHHHTPPP-HHHHHHH-SHHHHHHHHHHHHHTT--HHHHHHHHHHHHHSTT--GGGTT-GGGS-HHHHHHHHHHHHTTHHHHHIIIIISTTTB-SSS-SB-HHHHHHTT-EEEEE--TTTS-HHHHHHHHHHHHHHHHHHHHHHT-S--SS-HHHH-HHHHH--SSPEEEEEETGGGT--HHHHHHHHHTTTTTEEEEEEES-HHHHHHHHTTHHHHHHHH-SEEEE-----SSHHHHHHHHHH-EEEEEEE--EEEEEETTEEEEEE-S-EEEEEEESS-HHHHHTPPTTEEEEEETTEEEEEEE----HHHHS-SSPP----PPP-PPPPHHHHHHH-HHHHTTSPPPHHHHHHHHHHHHS---S---TT--EE-HHHHHHHHHHHHHHHT-SSPPPHHHHHHHHHHHHHHHS-SSS---EE--SS-------HHHHHHHHHTT-----PPPPP------------------------------------